Protein AF-0000000077417236 (afdb_homodimer)

Radius of gyration: 34.12 Å; Cα contacts (8 Å, |Δi|>4): 1874; chains: 2; bounding box: 125×100×83 Å

Nearest PDB structures (foldseek):
  4dzg-assembly1_A  TM=4.320E-01  e=8.406E-02  Aeromonas hydrophila subsp. hydrophila ATCC 7966
  3hei-assembly6_K  TM=3.613E-01  e=5.682E-01  Homo sapiens
  4dzg-assembly1_A  TM=4.320E-01  e=8.034E-02  Aeromonas hydrophila subsp. hydrophila ATCC 7966
  2wo1-assembly1_A  TM=3.932E-01  e=6.837E-01  Homo sapiens
  3hei-assembly6_K  TM=3.602E-01  e=4.407E-01  Homo sapiens

Secondary structure (DSSP, 8-state):
------------------------------HHHHHSS--------SEEEEEETTEEEEEEEE-HHHHHHTTPEEES--SSS-EEEE-EE-TT-EE--SEEEEE-TT--TT--EEEEEEE-SSTTEEEEEEEEEEEE-PPPEEE--TT-SS-EEE--S-EEEEES-SS-PPPB-SB-TTEEEEEE--TTTT---EEEEEEE---TTT-TTSPPPEEEEEEEEEEPP----S-----HHHHHHHHHHGGGPPPTTEEEEE-SSEEEEE-TT--SSSSS-PPPPSS-EEEEEE---TT--EEEEEEEEEE--B-TTS-S--GGGBSEEEE-TTEEESSS---TT----EE--SS---EEE--SS-EEEEEEE-SS----S-TTS--EEEEEEEEES---/------------------------------HHHHHSS--------SEEEEEETTEEEEEEEE-HHHHHHTTPEEEEE-SSS-EEEE-EE-TT-EE--SEEEEE-TT--TT--EEEEEEE-SSTTEEEEEEEEEEEE-PPPEEE--TT-SS-EEE--S-EEEEES-SS-PPPB-SB-TTEEEEEE--TTTT---EEEEEEE---TTT-TTSPPPEEEEEEEEEEPP----S-----HHHHHHHHHHGGGPPPTTEEEEE-SSEEEEE-TT--SSSSS-PPPPSS-EEEEEE---TT--EEEEEEEEEE--B-TTS-S--GGGBSEEEE-TTEEESS----TT----EE--SS---EEE--SS-EEEEEEE-SS----S-TTS--EEEEEEEEES---

pLDDT: mean 75.72, std 22.78, range [21.52, 98.44]

Structure (mmCIF, N/CA/C/O backbone):
data_AF-0000000077417236-model_v1
#
loop_
_entity.id
_entity.type
_entity.pdbx_description
1 polymer 'CUB domain-containing protein'
#
loop_
_atom_site.group_PDB
_atom_site.id
_atom_site.type_symbol
_atom_site.label_atom_id
_atom_site.label_alt_id
_atom_site.label_comp_id
_atom_site.label_asym_id
_atom_site.label_entity_id
_atom_site.label_seq_id
_atom_site.pdbx_PDB_ins_code
_atom_site.Cartn_x
_atom_site.Cartn_y
_atom_site.Cartn_z
_atom_site.occupancy
_atom_site.B_iso_or_equiv
_atom_site.auth_seq_id
_atom_site.auth_comp_id
_atom_site.auth_asym_id
_atom_site.auth_atom_id
_atom_site.pdbx_PDB_model_num
ATOM 1 N N . MET A 1 1 ? -83.312 -59.781 38.125 1 24.8 1 MET A N 1
ATOM 2 C CA . MET A 1 1 ? -82.25 -59.656 37.156 1 24.8 1 MET A CA 1
ATOM 3 C C . MET A 1 1 ? -81.688 -58.219 37.125 1 24.8 1 MET A C 1
ATOM 5 O O . MET A 1 1 ? -82.375 -57.312 36.688 1 24.8 1 MET A O 1
ATOM 9 N N . THR A 1 2 ? -80.875 -57.875 38.031 1 22.3 2 THR A N 1
ATOM 10 C CA . THR A 1 2 ? -80.438 -57 39.062 1 22.3 2 THR A CA 1
ATOM 11 C C . THR A 1 2 ? -79.562 -55.906 38.5 1 22.3 2 THR A C 1
ATOM 13 O O . THR A 1 2 ? -79.75 -54.719 38.75 1 22.3 2 THR A O 1
ATOM 16 N N . LYS A 1 3 ? -78.188 -56.031 38.656 1 21.92 3 LYS A N 1
ATOM 17 C CA . LYS A 1 3 ? -77.125 -55.375 39.375 1 21.92 3 LYS A CA 1
ATOM 18 C C . LYS A 1 3 ? -76.25 -54.531 38.438 1 21.92 3 LYS A C 1
ATOM 20 O O . LYS A 1 3 ? -75.125 -54.156 38.812 1 21.92 3 LYS A O 1
ATOM 25 N N . MET A 1 4 ? -76.438 -54.719 37.219 1 25.86 4 MET A N 1
ATOM 26 C CA . MET A 1 4 ? -75.312 -54.375 36.312 1 25.86 4 MET A CA 1
ATOM 27 C C . MET A 1 4 ? -74.875 -52.906 36.5 1 25.86 4 MET A C 1
ATOM 29 O O . MET A 1 4 ? -75.5 -52 35.969 1 25.86 4 MET A O 1
ATOM 33 N N . MET A 1 5 ? -74.562 -52.5 37.719 1 22.2 5 MET A N 1
ATOM 34 C CA . MET A 1 5 ? -74.312 -51.312 38.5 1 22.2 5 MET A CA 1
ATOM 35 C C . MET A 1 5 ? -73 -50.625 38 1 22.2 5 MET A C 1
ATOM 37 O O . MET A 1 5 ? -72.875 -49.406 38.156 1 22.2 5 MET A O 1
ATOM 41 N N . TYR A 1 6 ? -71.938 -51.438 37.844 1 23.34 6 TYR A N 1
ATOM 42 C CA . TYR A 1 6 ? -70.75 -50.906 38.438 1 23.34 6 TYR A CA 1
ATOM 43 C C . TYR A 1 6 ? -70.312 -49.594 37.75 1 23.34 6 TYR A C 1
ATOM 45 O O . TYR A 1 6 ? -70.75 -49.312 36.625 1 23.34 6 TYR A O 1
ATOM 53 N N . ARG A 1 7 ? -68.875 -49.062 38.062 1 21.52 7 ARG A N 1
ATOM 54 C CA . ARG A 1 7 ? -68 -48.094 38.625 1 21.52 7 ARG A CA 1
ATOM 55 C C . ARG A 1 7 ? -67.25 -47.281 37.562 1 21.52 7 ARG A C 1
ATOM 57 O O . ARG A 1 7 ? -66.562 -47.812 36.719 1 21.52 7 ARG A O 1
ATOM 64 N N . PHE A 1 8 ? -67.812 -46.312 37 1 26.97 8 PHE A N 1
ATOM 65 C CA . PHE A 1 8 ? -67.375 -45.125 36.25 1 26.97 8 PHE A CA 1
ATOM 66 C C . PHE A 1 8 ? -66.125 -44.562 36.875 1 26.97 8 PHE A C 1
ATOM 68 O O . PHE A 1 8 ? -66.188 -43.875 37.875 1 26.97 8 PHE A O 1
ATOM 75 N N . LEU A 1 9 ? -65.062 -45.438 37.125 1 23.89 9 LEU A N 1
ATOM 76 C CA . LEU A 1 9 ? -63.812 -45.062 37.812 1 23.89 9 LEU A CA 1
ATOM 77 C C . LEU A 1 9 ? -63.219 -43.812 37.25 1 23.89 9 LEU A C 1
ATOM 79 O O . LEU A 1 9 ? -62.812 -43.75 36.094 1 23.89 9 LEU A O 1
ATOM 83 N N . PHE A 1 10 ? -63.562 -42.656 37.844 1 24.14 10 PHE A N 1
ATOM 84 C CA . PHE A 1 10 ? -63.188 -41.25 37.812 1 24.14 10 PHE A CA 1
ATOM 85 C C . PHE A 1 10 ? -61.688 -41.125 38.156 1 24.14 10 PHE A C 1
ATOM 87 O O . PHE A 1 10 ? -61.281 -41.312 39.312 1 24.14 10 PHE A O 1
ATOM 94 N N . LEU A 1 11 ? -60.781 -41.719 37.375 1 24.62 11 LEU A N 1
ATOM 95 C CA . LEU A 1 11 ? -59.312 -41.688 37.594 1 24.62 11 LEU A CA 1
ATOM 96 C C . LEU A 1 11 ? -58.875 -40.25 37.875 1 24.62 11 LEU A C 1
ATOM 98 O O . LEU A 1 11 ? -58.938 -39.375 37.031 1 24.62 11 LEU A O 1
ATOM 102 N N . ILE A 1 12 ? -59 -39.781 39.156 1 22.78 12 ILE A N 1
ATOM 103 C CA . ILE A 1 12 ? -58.625 -38.625 39.969 1 22.78 12 ILE A CA 1
ATOM 104 C C . ILE A 1 12 ? -57.125 -38.344 39.812 1 22.78 12 ILE A C 1
ATOM 106 O O . ILE A 1 12 ? -56.312 -39.25 39.938 1 22.78 12 ILE A O 1
ATOM 110 N N . PHE A 1 13 ? -56.719 -37.062 39.406 1 26.45 13 PHE A N 1
ATOM 111 C CA . PHE A 1 13 ? -55.625 -36.156 39.094 1 26.45 13 PHE A CA 1
ATOM 112 C C . PHE A 1 13 ? -54.781 -35.906 40.344 1 26.45 13 PHE A C 1
ATOM 114 O O . PHE A 1 13 ? -54.969 -34.938 41.062 1 26.45 13 PHE A O 1
ATOM 121 N N . PHE A 1 14 ? -54.625 -36.844 41.188 1 22.05 14 PHE A N 1
ATOM 122 C CA . PHE A 1 14 ? -53.969 -36.594 42.469 1 22.05 14 PHE A CA 1
ATOM 123 C C . PHE A 1 14 ? -52.562 -36.062 42.25 1 22.05 14 PHE A C 1
ATOM 125 O O . PHE A 1 14 ? -51.688 -36.75 41.688 1 22.05 14 PHE A O 1
ATOM 132 N N . ALA A 1 15 ? -52.375 -34.75 42.281 1 26.09 15 ALA A N 1
ATOM 133 C CA . ALA A 1 15 ? -51.312 -33.781 42.375 1 26.09 15 ALA A CA 1
ATOM 134 C C . ALA A 1 15 ? -50.438 -34.031 43.594 1 26.09 15 ALA A C 1
ATOM 136 O O . ALA A 1 15 ? -50.75 -33.562 44.688 1 26.09 15 ALA A O 1
ATOM 137 N N . GLN A 1 16 ? -50.156 -35.156 43.969 1 22.7 16 GLN A N 1
ATOM 138 C CA . GLN A 1 16 ? -49.469 -35.406 45.219 1 22.7 16 GLN A CA 1
ATOM 139 C C . GLN A 1 16 ? -48.25 -34.5 45.375 1 22.7 16 GLN A C 1
ATOM 141 O O . GLN A 1 16 ? -47.594 -34.188 44.375 1 22.7 16 GLN A O 1
ATOM 146 N N . ARG A 1 17 ? -48 -34 46.75 1 24.33 17 ARG A N 1
ATOM 147 C CA . ARG A 1 17 ? -47.156 -33.125 47.562 1 24.33 17 ARG A CA 1
ATOM 148 C C . ARG A 1 17 ? -45.719 -33.594 47.562 1 24.33 17 ARG A C 1
ATOM 150 O O . ARG A 1 17 ? -45.062 -33.688 48.625 1 24.33 17 ARG A O 1
ATOM 157 N N . ALA A 1 18 ? -45.312 -34.406 46.719 1 24 18 ALA A N 1
ATOM 158 C CA . ALA A 1 18 ? -43.969 -34.906 47.062 1 24 18 ALA A CA 1
ATOM 159 C C . ALA A 1 18 ? -43.062 -33.75 47.531 1 24 18 ALA A C 1
ATOM 161 O O . ALA A 1 18 ? -43 -32.719 46.875 1 24 18 ALA A O 1
ATOM 162 N N . LEU A 1 19 ? -42.719 -33.75 48.844 1 23.09 19 LEU A N 1
ATOM 163 C CA . LEU A 1 19 ? -41.875 -33 49.781 1 23.09 19 LEU A CA 1
ATOM 164 C C . LEU A 1 19 ? -40.5 -32.75 49.188 1 23.09 19 LEU A C 1
ATOM 166 O O . LEU A 1 19 ? -39.688 -33.656 49.062 1 23.09 19 LEU A O 1
ATOM 170 N N . ALA A 1 20 ? -40.375 -31.953 48.219 1 24.84 20 ALA A N 1
ATOM 171 C CA . ALA A 1 20 ? -39.188 -31.422 47.562 1 24.84 20 ALA A CA 1
ATOM 172 C C . ALA A 1 20 ? -38.219 -30.797 48.531 1 24.84 20 ALA A C 1
ATOM 174 O O . ALA A 1 20 ? -38.562 -29.875 49.281 1 24.84 20 ALA A O 1
ATOM 175 N N . GLY A 1 21 ? -37.531 -31.688 49.25 1 25.44 21 GLY A N 1
ATOM 176 C CA . GLY A 1 21 ? -36.469 -31.25 50.156 1 25.44 21 GLY A CA 1
ATOM 177 C C . GLY A 1 21 ? -35.812 -29.938 49.75 1 25.44 21 GLY A C 1
ATOM 178 O O . GLY A 1 21 ? -35.875 -29.562 48.562 1 25.44 21 GLY A O 1
ATOM 179 N N . PHE A 1 22 ? -35.594 -29.031 50.75 1 25.89 22 PHE A N 1
ATOM 180 C CA . PHE A 1 22 ? -35.156 -27.641 50.75 1 25.89 22 PHE A CA 1
ATOM 181 C C . PHE A 1 22 ? -33.844 -27.5 50 1 25.89 22 PHE A C 1
ATOM 183 O O . PHE A 1 22 ? -32.75 -27.703 50.594 1 25.89 22 PHE A O 1
ATOM 190 N N . PHE A 1 23 ? -33.656 -28.25 48.969 1 25.2 23 PHE A N 1
ATOM 191 C CA . PHE A 1 23 ? -32.344 -28.141 48.344 1 25.2 23 PHE A CA 1
ATOM 192 C C . PHE A 1 23 ? -31.953 -26.672 48.188 1 25.2 23 PHE A C 1
ATOM 194 O O . PHE A 1 23 ? -32.75 -25.828 47.812 1 25.2 23 PHE A O 1
ATOM 201 N N . GLU A 1 24 ? -31.094 -26.234 49.125 1 25.42 24 GLU A N 1
ATOM 202 C CA . GLU A 1 24 ? -30.484 -24.922 49.094 1 25.42 24 GLU A CA 1
ATOM 203 C C . GLU A 1 24 ? -30.25 -24.438 47.656 1 25.42 24 GLU A C 1
ATOM 205 O O . GLU A 1 24 ? -29.688 -25.172 46.844 1 25.42 24 GLU A O 1
ATOM 210 N N . PHE A 1 25 ? -31.094 -23.5 47.094 1 26.56 25 PHE A N 1
ATOM 211 C CA . PHE A 1 25 ? -31.266 -22.734 45.875 1 26.56 25 PHE A CA 1
ATOM 212 C C . PHE A 1 25 ? -29.922 -22.172 45.406 1 26.56 25 PHE A C 1
ATOM 214 O O . PHE A 1 25 ? -29.641 -21 45.594 1 26.56 25 PHE A O 1
ATOM 221 N N . SER A 1 26 ? -28.875 -22.734 45.844 1 26.59 26 SER A N 1
ATOM 222 C CA . SER A 1 26 ? -27.688 -22.078 45.312 1 26.59 26 SER A CA 1
ATOM 223 C C . SER A 1 26 ? -27.844 -21.812 43.812 1 26.59 26 SER A C 1
ATOM 225 O O . SER A 1 26 ? -28.703 -22.391 43.156 1 26.59 26 SER A O 1
ATOM 227 N N . GLU A 1 27 ? -26.75 -20.953 43.25 1 29.31 27 GLU A N 1
ATOM 228 C CA . GLU A 1 27 ? -26.828 -20.312 41.938 1 29.31 27 GLU A CA 1
ATOM 229 C C . GLU A 1 27 ? -27.188 -21.312 40.844 1 29.31 27 GLU A C 1
ATOM 231 O O . GLU A 1 27 ? -26.375 -22.172 40.5 1 29.31 27 GLU A O 1
ATOM 236 N N . VAL A 1 28 ? -28.312 -21.922 40.906 1 30.77 28 VAL A N 1
ATOM 237 C CA . VAL A 1 28 ? -28.859 -22.734 39.812 1 30.77 28 VAL A CA 1
ATOM 238 C C . VAL A 1 28 ? -28.703 -22 38.469 1 30.77 28 VAL A C 1
ATOM 240 O O . VAL A 1 28 ? -29.297 -20.938 38.281 1 30.77 28 VAL A O 1
ATOM 243 N N . ASP A 1 29 ? -27.578 -22.25 38 1 30.2 29 ASP A N 1
ATOM 244 C CA . ASP A 1 29 ? -27.281 -21.641 36.719 1 30.2 29 ASP A CA 1
ATOM 245 C C . ASP A 1 29 ? -28.422 -21.859 35.719 1 30.2 29 ASP A C 1
ATOM 247 O O . ASP A 1 29 ? -28.922 -22.969 35.562 1 30.2 29 ASP A O 1
ATOM 251 N N . ASP A 1 30 ? -29.344 -20.922 35.656 1 31.05 30 ASP A N 1
ATOM 252 C CA . ASP A 1 30 ? -30.516 -20.891 34.781 1 31.05 30 ASP A CA 1
ATOM 253 C C . ASP A 1 30 ? -30.281 -21.734 33.531 1 31.05 30 ASP A C 1
ATOM 255 O O . ASP A 1 30 ? -29.344 -21.469 32.781 1 31.05 30 ASP A O 1
ATOM 259 N N . PRO A 1 31 ? -30.859 -22.953 33.562 1 32.53 31 PRO A N 1
ATOM 260 C CA . PRO A 1 31 ? -30.688 -23.781 32.375 1 32.53 31 PRO A CA 1
ATOM 261 C C . PRO A 1 31 ? -31 -23.031 31.078 1 32.53 31 PRO A C 1
ATOM 263 O O . PRO A 1 31 ? -30.672 -23.5 29.984 1 32.53 31 PRO A O 1
ATOM 266 N N . LEU A 1 32 ? -32.094 -22.172 31.156 1 32.53 32 LEU A N 1
ATOM 267 C CA . LEU A 1 32 ? -32.312 -21.312 30 1 32.53 32 LEU A CA 1
ATOM 268 C C . LEU A 1 32 ? -31.094 -20.438 29.719 1 32.53 32 LEU A C 1
ATOM 270 O O . LEU A 1 32 ? -31.062 -19.703 28.734 1 32.53 32 LEU A O 1
ATOM 274 N N . GLN A 1 33 ? -30.297 -20.219 30.688 1 31.03 33 GLN A N 1
ATOM 275 C CA . GLN A 1 33 ? -29.031 -19.531 30.469 1 31.03 33 GLN A CA 1
ATOM 276 C C . GLN A 1 33 ? -28.141 -20.281 29.469 1 31.03 33 GLN A C 1
ATOM 278 O O . GLN A 1 33 ? -27.312 -19.688 28.797 1 31.03 33 GLN A O 1
ATOM 283 N N . SER A 1 34 ? -28.062 -21.531 29.594 1 33.41 34 SER A N 1
ATOM 284 C CA . SER A 1 34 ? -27.375 -22.297 28.547 1 33.41 34 SER A CA 1
ATOM 285 C C . SER A 1 34 ? -28.078 -22.141 27.203 1 33.41 34 SER A C 1
ATOM 287 O O . SER A 1 34 ? -27.469 -22.344 26.156 1 33.41 34 SER A O 1
ATOM 289 N N . LEU A 1 35 ? -29.375 -22.219 27.109 1 31.17 35 LEU A N 1
ATOM 290 C CA . LEU A 1 35 ? -30.062 -21.875 25.875 1 31.17 35 LEU A CA 1
ATOM 291 C C . LEU A 1 35 ? -29.781 -20.438 25.469 1 31.17 35 LEU A C 1
ATOM 293 O O . LEU A 1 35 ? -29.797 -20.094 24.281 1 31.17 35 LEU A O 1
ATOM 297 N N . TRP A 1 36 ? -29.859 -19.469 26.438 1 29.05 36 TRP A N 1
ATOM 298 C CA . TRP A 1 36 ? -29.406 -18.109 26.188 1 29.05 36 TRP A CA 1
ATOM 299 C C . TRP A 1 36 ? -27.891 -18.031 26.172 1 29.05 36 TRP A C 1
ATOM 301 O O . TRP A 1 36 ? -27.297 -16.984 26.5 1 29.05 36 TRP A O 1
ATOM 311 N N . GLN A 1 37 ? -27.188 -19.062 26.609 1 30.53 37 GLN A N 1
ATOM 312 C CA . GLN A 1 37 ? -25.797 -18.844 26.188 1 30.53 37 GLN A CA 1
ATOM 313 C C . GLN A 1 37 ? -25.75 -18.047 24.891 1 30.53 37 GLN A C 1
AT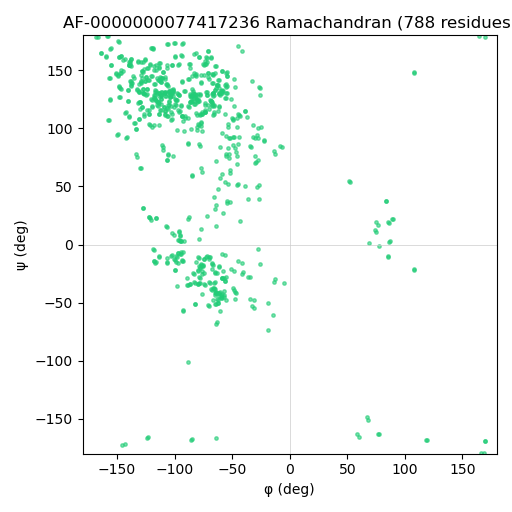OM 315 O O . GLN A 1 37 ? -26.328 -18.469 23.875 1 30.53 37 GLN A O 1
ATOM 320 N N . ASN A 1 38 ? -25.672 -16.812 25.125 1 28.75 38 ASN A N 1
ATOM 321 C CA . ASN A 1 38 ? -25.516 -15.797 24.094 1 28.75 38 ASN A CA 1
ATOM 322 C C . ASN A 1 38 ? -24.781 -16.344 22.875 1 28.75 38 ASN A C 1
ATOM 324 O O . ASN A 1 38 ? -23.547 -16.516 22.906 1 28.75 38 ASN A O 1
ATOM 328 N N . GLU A 1 39 ? -25.234 -17.438 22.438 1 28.44 39 GLU A N 1
ATOM 329 C CA . GLU A 1 39 ? -24.828 -17.688 21.047 1 28.44 39 GLU A CA 1
ATOM 330 C C . GLU A 1 39 ? -24.594 -16.375 20.297 1 28.44 39 GLU A C 1
ATOM 332 O O . GLU A 1 39 ? -25.547 -15.617 20.078 1 28.44 39 GLU A O 1
ATOM 337 N N . LYS A 1 40 ? -23.562 -15.734 20.594 1 31.36 40 LYS A N 1
ATOM 338 C CA . LYS A 1 40 ? -23.141 -14.766 19.594 1 31.36 40 LYS A CA 1
ATOM 339 C C . LYS A 1 40 ? -23.875 -14.984 18.266 1 31.36 40 LYS A C 1
ATOM 341 O O . LYS A 1 40 ? -23.781 -16.062 17.672 1 31.36 40 LYS A O 1
ATOM 346 N N . LEU A 1 41 ? -25.109 -14.562 18.141 1 31.53 41 LEU A N 1
ATOM 347 C CA . LEU A 1 41 ? -25.672 -14.398 16.797 1 31.53 41 LEU A CA 1
ATOM 348 C C . LEU A 1 41 ? -24.609 -14.617 15.727 1 31.53 41 LEU A C 1
ATOM 350 O O . LEU A 1 41 ? -23.625 -13.867 15.664 1 31.53 41 LEU A O 1
ATOM 354 N N . GLU A 1 42 ? -24.422 -15.789 15.414 1 34.84 42 GLU A N 1
ATOM 355 C CA . GLU A 1 42 ? -23.516 -16.219 14.359 1 34.84 42 GLU A CA 1
ATOM 356 C C . GLU A 1 42 ? -23.359 -15.141 13.289 1 34.84 42 GLU A C 1
ATOM 358 O O . GLU A 1 42 ? -24.344 -14.719 12.68 1 34.84 42 GLU A O 1
ATOM 363 N N . LYS A 1 43 ? -22.469 -14.352 13.398 1 42.66 43 LYS A N 1
ATOM 364 C CA . LYS A 1 43 ? -22 -13.438 12.359 1 42.66 43 LYS A CA 1
ATOM 365 C C . LYS A 1 43 ? -22.375 -13.945 10.969 1 42.66 43 LYS A C 1
ATOM 367 O O . LYS A 1 43 ? -22.016 -15.07 10.609 1 42.66 43 LYS A O 1
ATOM 372 N N . LYS A 1 44 ? -23.5 -13.57 10.508 1 44.97 44 LYS A N 1
ATOM 373 C CA . LYS A 1 44 ? -23.797 -13.898 9.117 1 44.97 44 LYS A CA 1
ATOM 374 C C . LYS A 1 44 ? -22.516 -13.875 8.266 1 44.97 44 LYS A C 1
ATOM 376 O O . LYS A 1 44 ? -21.953 -12.805 8.031 1 44.97 44 LYS A O 1
ATOM 381 N N . LEU A 1 45 ? -21.828 -15.078 8.352 1 54.59 45 LEU A N 1
ATOM 382 C CA . LEU A 1 45 ? -20.641 -15.281 7.523 1 54.59 45 LEU A CA 1
ATOM 383 C C . LEU A 1 45 ? -21.031 -15.516 6.07 1 54.59 45 LEU A C 1
ATOM 385 O O . LEU A 1 45 ? -21.938 -16.297 5.785 1 54.59 45 LEU A O 1
ATOM 389 N N . THR A 1 46 ? -20.656 -14.586 5.23 1 71.06 46 THR A N 1
ATOM 390 C CA . THR A 1 46 ? -20.891 -14.828 3.809 1 71.06 46 THR A CA 1
ATOM 391 C C . THR A 1 46 ? -20.016 -15.969 3.299 1 71.06 46 THR A C 1
ATOM 393 O O . THR A 1 46 ? -20.344 -16.594 2.285 1 71.06 46 THR A O 1
ATOM 396 N N . GLU A 1 47 ? -19 -16.281 4.07 1 77.5 47 GLU A N 1
ATOM 397 C CA . GLU A 1 47 ? -18.141 -17.406 3.746 1 77.5 47 GLU A CA 1
ATOM 398 C C . GLU A 1 47 ? -18.203 -18.484 4.832 1 77.5 47 GLU A C 1
ATOM 400 O O . GLU A 1 47 ? -18.344 -18.156 6.016 1 77.5 47 GLU A O 1
ATOM 405 N N . CYS A 1 48 ? -18.25 -19.703 4.434 1 79.19 48 CYS A N 1
ATOM 406 C CA . CYS A 1 48 ? -18.312 -20.828 5.371 1 79.19 48 CYS A CA 1
ATOM 407 C C . CYS A 1 48 ? -17.188 -21.828 5.094 1 79.19 48 CYS A C 1
ATOM 409 O O . CYS A 1 48 ? -16.547 -21.766 4.051 1 79.19 48 CYS A O 1
ATOM 411 N N . ARG A 1 49 ? -16.953 -22.578 6.156 1 78.62 49 ARG A N 1
ATOM 412 C CA . ARG A 1 49 ? -15.961 -23.641 6.066 1 78.62 49 ARG A CA 1
ATOM 413 C C . ARG A 1 49 ? -16.562 -24.984 6.445 1 78.62 49 ARG A C 1
ATOM 415 O O . ARG A 1 49 ? -17.328 -25.094 7.406 1 78.62 49 ARG A O 1
ATOM 422 N N . VAL A 1 50 ? -16.328 -25.922 5.574 1 74.31 50 VAL A N 1
ATOM 423 C CA . VAL A 1 50 ? -16.859 -27.266 5.832 1 74.31 50 VAL A CA 1
ATOM 424 C C . VAL A 1 50 ? -15.727 -28.297 5.734 1 74.31 50 VAL A C 1
ATOM 426 O O . VAL A 1 50 ? -14.828 -28.156 4.906 1 74.31 50 VAL A O 1
ATOM 429 N N . LEU A 1 51 ? -15.711 -29.125 6.668 1 75 51 LEU A N 1
ATOM 430 C CA . LEU A 1 51 ? -14.797 -30.266 6.578 1 75 51 LEU A CA 1
ATOM 431 C C . LEU A 1 51 ? -15.383 -31.359 5.699 1 75 51 LEU A C 1
ATOM 433 O O . LEU A 1 51 ? -16.469 -31.875 5.98 1 75 51 LEU A O 1
ATOM 437 N N . THR A 1 52 ? -14.758 -31.547 4.566 1 69.5 52 THR A N 1
ATOM 438 C CA . THR A 1 52 ? -15.172 -32.625 3.676 1 69.5 52 THR A CA 1
ATOM 439 C C . THR A 1 52 ? -14.18 -33.781 3.723 1 69.5 52 THR A C 1
ATOM 441 O O . THR A 1 52 ? -13.18 -33.719 4.441 1 69.5 52 THR A O 1
ATOM 444 N N . LYS A 1 53 ? -14.531 -34.906 3.068 1 67.06 53 LYS A N 1
ATOM 445 C CA . LYS A 1 53 ? -13.648 -36.062 2.984 1 67.06 53 LYS A CA 1
ATOM 446 C C . LYS A 1 53 ? -12.305 -35.688 2.379 1 67.06 53 LYS A C 1
ATOM 448 O O . LYS A 1 53 ? -11.273 -36.281 2.729 1 67.06 53 LYS A O 1
ATOM 453 N N . SER A 1 54 ? -12.336 -34.688 1.466 1 66.19 54 SER A N 1
ATOM 454 C CA . SER A 1 54 ? -11.125 -34.281 0.754 1 66.19 54 SER A CA 1
ATOM 455 C C . SER A 1 54 ? -10.438 -33.094 1.443 1 66.19 54 SER A C 1
ATOM 457 O O . SER A 1 54 ? -9.523 -32.5 0.884 1 66.19 54 SER A O 1
ATOM 459 N N . GLY A 1 55 ? -10.969 -32.781 2.643 1 70.31 55 GLY A N 1
ATOM 460 C CA . GLY A 1 55 ? -10.344 -31.703 3.389 1 70.31 55 GLY A CA 1
ATOM 461 C C . GLY A 1 55 ? -11.281 -30.531 3.637 1 70.31 55 GLY A C 1
ATOM 462 O O . GLY A 1 55 ? -12.492 -30.656 3.477 1 70.31 55 GLY A O 1
ATOM 463 N N . VAL A 1 56 ? -10.703 -29.516 4.066 1 76.94 56 VAL A N 1
ATOM 464 C CA . VAL A 1 56 ? -11.492 -28.344 4.395 1 76.94 56 VAL A CA 1
ATOM 465 C C . VAL A 1 56 ? -11.82 -27.562 3.115 1 76.94 56 VAL A C 1
ATOM 467 O O . VAL A 1 56 ? -10.945 -27.312 2.289 1 76.94 56 VAL A O 1
ATOM 470 N N . LYS A 1 57 ? -13.094 -27.406 2.934 1 82.88 57 LYS A N 1
ATOM 471 C CA . LYS A 1 57 ? -13.531 -26.578 1.806 1 82.88 57 LYS A CA 1
ATOM 472 C C . LYS A 1 57 ? -14.281 -25.344 2.281 1 82.88 57 LYS A C 1
ATOM 474 O O . LYS A 1 57 ? -14.898 -25.359 3.35 1 82.88 57 LYS A O 1
ATOM 479 N N . TYR A 1 58 ? -14.117 -24.406 1.452 1 84 58 TYR A N 1
ATOM 480 C CA . TYR A 1 58 ? -14.805 -23.156 1.736 1 84 58 TYR A CA 1
ATOM 481 C C . TYR A 1 58 ? -15.961 -22.938 0.773 1 84 58 TYR A C 1
ATOM 483 O O . TYR A 1 58 ? -15.93 -23.406 -0.366 1 84 58 TYR A O 1
ATOM 491 N N . GLY A 1 59 ? -17 -22.359 1.303 1 85 59 GLY A N 1
ATOM 492 C CA . GLY A 1 59 ? -18.188 -22.062 0.497 1 85 59 GLY A CA 1
ATOM 493 C C . GLY A 1 59 ? -18.875 -20.781 0.906 1 85 59 GLY A C 1
ATOM 494 O O . GLY A 1 59 ? -18.266 -19.906 1.541 1 85 59 GLY A O 1
ATOM 495 N N . SER A 1 60 ? -20.016 -20.609 0.297 1 82.25 60 SER A N 1
ATOM 496 C CA . SER A 1 60 ? -20.812 -19.438 0.607 1 82.25 60 SER A CA 1
ATOM 497 C C . SER A 1 60 ? -22.125 -19.828 1.306 1 82.25 60 SER A C 1
ATOM 499 O O . SER A 1 60 ? -22.703 -20.859 0.992 1 82.25 60 SER A O 1
ATOM 501 N N . CYS A 1 61 ? -22.438 -18.984 2.244 1 81.31 61 CYS A N 1
ATOM 502 C CA . CYS A 1 61 ? -23.734 -19.219 2.891 1 81.31 61 CYS A CA 1
ATOM 503 C C . CYS A 1 61 ? -24.875 -18.719 2.018 1 81.31 61 CYS A C 1
ATOM 505 O O . CYS A 1 61 ? -25.031 -17.516 1.817 1 81.31 61 CYS A O 1
ATOM 507 N N . VAL A 1 62 ? -25.641 -19.625 1.531 1 82.12 62 VAL A N 1
ATOM 508 C CA . VAL A 1 62 ? -26.766 -19.297 0.664 1 82.12 62 VAL A CA 1
ATOM 509 C C . VAL A 1 62 ? -27.953 -20.172 1.01 1 82.12 62 VAL A C 1
ATOM 511 O O . VAL A 1 62 ? -27.797 -21.219 1.654 1 82.12 62 VAL A O 1
ATOM 514 N N . PRO A 1 63 ? -29.125 -19.656 0.7 1 82.75 63 PRO A N 1
ATOM 515 C CA . PRO A 1 63 ? -30.266 -20.547 0.884 1 82.75 63 PRO A CA 1
ATOM 516 C C . PRO A 1 63 ? -30.109 -21.875 0.141 1 82.75 63 PRO A C 1
ATOM 518 O O . PRO A 1 63 ? -29.531 -21.906 -0.944 1 82.75 63 PRO A O 1
ATOM 521 N N . TYR A 1 64 ? -30.688 -22.906 0.722 1 86.38 64 TYR A N 1
ATOM 522 C CA . TYR A 1 64 ? -30.531 -24.266 0.197 1 86.38 64 TYR A CA 1
ATOM 523 C C . TYR A 1 64 ? -30.984 -24.344 -1.258 1 86.38 64 TYR A C 1
ATOM 525 O O . TYR A 1 64 ? -30.281 -24.891 -2.104 1 86.38 64 TYR A O 1
ATOM 533 N N . GLY A 1 65 ? -32.094 -23.766 -1.574 1 84.94 65 GLY A N 1
ATOM 534 C CA . GLY A 1 65 ? -32.594 -23.766 -2.938 1 84.94 65 GLY A CA 1
ATOM 535 C C . GLY A 1 65 ? -31.672 -23.094 -3.926 1 84.94 65 GLY A C 1
ATOM 536 O O . GLY A 1 65 ? -31.438 -23.609 -5.023 1 84.94 65 GLY A O 1
ATOM 537 N N . THR A 1 66 ? -31.141 -22.047 -3.498 1 84.62 66 THR A N 1
ATOM 538 C CA . THR A 1 66 ? -30.219 -21.312 -4.344 1 84.62 66 THR A CA 1
ATOM 539 C C . THR A 1 66 ? -28.953 -22.125 -4.598 1 84.62 66 THR A C 1
ATOM 541 O O . THR A 1 66 ? -28.422 -22.125 -5.711 1 84.62 66 THR A O 1
ATOM 544 N N . CYS A 1 67 ? -28.547 -22.812 -3.623 1 86.25 67 CYS A N 1
ATOM 545 C CA . CYS A 1 67 ? -27.344 -23.641 -3.742 1 86.25 67 CYS A CA 1
ATOM 546 C C . CYS A 1 67 ? -27.547 -24.75 -4.762 1 86.25 67 CYS A C 1
ATOM 548 O O . CYS A 1 67 ? -26.734 -24.922 -5.664 1 86.25 67 CYS A O 1
ATOM 550 N N . MET A 1 68 ? -28.672 -25.344 -4.746 1 86.81 68 MET A N 1
ATOM 551 C CA . MET A 1 68 ? -28.938 -26.484 -5.625 1 86.81 68 MET A CA 1
ATOM 552 C C . MET A 1 68 ? -29.141 -26.016 -7.062 1 86.81 68 MET A C 1
ATOM 554 O O . MET A 1 68 ? -28.656 -26.656 -8 1 86.81 68 MET A O 1
ATOM 558 N N . LEU A 1 69 ? -29.719 -24.875 -7.164 1 83.88 69 LEU A N 1
ATOM 559 C CA . LEU A 1 69 ? -30.031 -24.359 -8.492 1 83.88 69 LEU A CA 1
ATOM 560 C C . LEU A 1 69 ? -28.781 -23.828 -9.18 1 83.88 69 LEU A C 1
ATOM 562 O O . LEU A 1 69 ? -28.688 -23.844 -10.406 1 83.88 69 LEU A O 1
ATOM 566 N N . SER A 1 70 ? -27.875 -23.516 -8.375 1 79.44 70 SER A N 1
ATOM 567 C CA . SER A 1 70 ? -26.672 -22.906 -8.938 1 79.44 70 SER A CA 1
ATOM 568 C C . SER A 1 70 ? -25.578 -23.938 -9.141 1 79.44 70 SER A C 1
ATOM 570 O O . SER A 1 70 ? -24.438 -23.594 -9.492 1 79.44 70 SER A O 1
ATOM 572 N N . GLY A 1 71 ? -25.875 -25.125 -8.883 1 78.06 71 GLY A N 1
ATOM 573 C CA . GLY A 1 71 ? -24.938 -26.203 -9.141 1 78.06 71 GLY A CA 1
ATOM 574 C C . GLY A 1 71 ? -23.953 -26.422 -8.008 1 78.06 71 GLY A C 1
ATOM 575 O O . GLY A 1 71 ? -22.906 -27.047 -8.195 1 78.06 71 GLY A O 1
ATOM 576 N N . GLY A 1 72 ? -24.328 -25.922 -6.848 1 86.12 72 GLY A N 1
ATOM 577 C CA . GLY A 1 72 ? -23.469 -26.109 -5.695 1 86.12 72 GLY A CA 1
ATOM 578 C C . GLY A 1 72 ? -23.828 -27.312 -4.855 1 86.12 72 GLY A C 1
ATOM 579 O O . GLY A 1 72 ? -24.844 -27.969 -5.109 1 86.12 72 GLY A O 1
ATOM 580 N N . ALA A 1 73 ? -22.891 -27.672 -4.07 1 85.25 73 ALA A N 1
ATOM 581 C CA . ALA A 1 73 ? -23.141 -28.75 -3.115 1 85.25 73 ALA A CA 1
ATOM 582 C C . ALA A 1 73 ? -23.453 -28.188 -1.732 1 85.25 73 ALA A C 1
ATOM 584 O O . ALA A 1 73 ? -22.656 -27.453 -1.154 1 85.25 73 ALA A O 1
ATOM 585 N N . ALA A 1 74 ? -24.609 -28.516 -1.237 1 84.31 74 ALA A N 1
ATOM 586 C CA . ALA A 1 74 ? -25.047 -28.016 0.069 1 84.31 74 ALA A CA 1
ATOM 587 C C . ALA A 1 74 ? -24.422 -28.844 1.195 1 84.31 74 ALA A C 1
ATOM 589 O O . ALA A 1 74 ? -24.484 -30.078 1.172 1 84.31 74 ALA A O 1
ATOM 590 N N . ASN A 1 75 ? -23.781 -28.094 2.012 1 82.88 75 ASN A N 1
ATOM 591 C CA . ASN A 1 75 ? -23.156 -28.781 3.135 1 82.88 75 ASN A CA 1
ATOM 592 C C . ASN A 1 75 ? -23.562 -28.156 4.469 1 82.88 75 ASN A C 1
ATOM 594 O O . ASN A 1 75 ? -23.156 -27.031 4.781 1 82.88 75 ASN A O 1
ATOM 598 N N . GLY A 1 76 ? -24.25 -28.812 5.199 1 80.12 76 GLY A N 1
ATOM 599 C CA . GLY A 1 76 ? -24.594 -28.391 6.547 1 80.12 76 GLY A CA 1
ATOM 600 C C . GLY A 1 76 ? -25.312 -27.047 6.594 1 80.12 76 GLY A C 1
ATOM 601 O O . GLY A 1 76 ? -25.953 -26.656 5.625 1 80.12 76 GLY A O 1
ATOM 602 N N . PHE A 1 77 ? -25.344 -26.391 7.898 1 77.75 77 PHE A N 1
ATOM 603 C CA . PHE A 1 77 ? -26.031 -25.125 8.125 1 77.75 77 PHE A CA 1
ATOM 604 C C . PHE A 1 77 ? -25.016 -23.984 8.242 1 77.75 77 PHE A C 1
ATOM 606 O O . PHE A 1 77 ? -23.906 -24.172 8.742 1 77.75 77 PHE A O 1
ATOM 613 N N . CYS A 1 78 ? -25.375 -22.984 7.508 1 76.62 78 CYS A N 1
ATOM 614 C CA . CYS A 1 78 ? -24.609 -21.75 7.586 1 76.62 78 CYS A CA 1
ATOM 615 C C . CYS A 1 78 ? -25.5 -20.594 8.047 1 76.62 78 CYS A C 1
ATOM 617 O O . CYS A 1 78 ? -26.281 -20.062 7.27 1 76.62 78 CYS A O 1
ATOM 619 N N . GLY A 1 79 ? -25.484 -20.156 9.281 1 66.94 79 GLY A N 1
ATOM 620 C CA . GLY A 1 79 ? -26.391 -19.156 9.812 1 66.94 79 GLY A CA 1
ATOM 621 C C . GLY A 1 79 ? -27.828 -19.641 9.914 1 66.94 79 GLY A C 1
ATOM 622 O O . GLY A 1 79 ? -28.062 -20.812 10.227 1 66.94 79 GLY A O 1
ATOM 623 N N . ILE A 1 80 ? -28.75 -18.531 9.781 1 67.38 80 ILE A N 1
ATOM 624 C CA . ILE A 1 80 ? -30.172 -18.844 9.898 1 67.38 80 ILE A CA 1
ATOM 625 C C . ILE A 1 80 ? -30.734 -19.219 8.531 1 67.38 80 ILE A C 1
ATOM 627 O O . ILE A 1 80 ? -30.766 -18.391 7.621 1 67.38 80 ILE A O 1
ATOM 631 N N . LEU A 1 81 ? -31.062 -20.406 8.273 1 77.44 81 LEU A N 1
ATOM 632 C CA . LEU A 1 81 ? -31.781 -20.938 7.113 1 77.44 81 LEU A CA 1
ATOM 633 C C . LEU A 1 81 ? -30.875 -20.984 5.887 1 77.44 81 LEU A C 1
ATOM 635 O O . LEU A 1 81 ? -31.359 -20.859 4.754 1 77.44 81 LEU A O 1
ATOM 639 N N . GLN A 1 82 ? -29.625 -20.938 6.137 1 85.44 82 GLN A N 1
ATOM 640 C CA . GLN A 1 82 ? -28.703 -21.016 5.016 1 85.44 82 GLN A CA 1
ATOM 641 C C . GLN A 1 82 ? -27.812 -22.25 5.125 1 85.44 82 GLN A C 1
ATOM 643 O O . GLN A 1 82 ? -27.703 -22.859 6.195 1 85.44 82 GLN A O 1
ATOM 648 N N . THR A 1 83 ? -27.375 -22.688 3.949 1 84.88 83 THR A N 1
ATOM 649 C CA . THR A 1 83 ? -26.453 -23.797 3.871 1 84.88 83 THR A CA 1
ATOM 650 C C . THR A 1 83 ? -25.094 -23.344 3.34 1 84.88 83 THR A C 1
ATOM 652 O O . THR A 1 83 ? -25 -22.328 2.656 1 84.88 83 THR A O 1
ATOM 655 N N . CYS A 1 84 ? -24.094 -24.062 3.754 1 85.12 84 CYS A N 1
ATOM 656 C CA . CYS A 1 84 ? -22.781 -23.828 3.16 1 85.12 84 CYS A CA 1
ATOM 657 C C . CYS A 1 84 ? -22.688 -24.453 1.77 1 85.12 84 CYS A C 1
ATOM 659 O O . CYS A 1 84 ? -22.578 -25.672 1.635 1 85.12 84 CYS A O 1
ATOM 661 N N . CYS A 1 85 ? -22.75 -23.641 0.836 1 84.62 85 CYS A N 1
ATOM 662 C CA . CYS A 1 85 ? -22.781 -24.094 -0.551 1 84.62 85 CYS A CA 1
ATOM 663 C C . CYS A 1 85 ? -21.375 -24.094 -1.145 1 84.62 85 CYS A C 1
ATOM 665 O O . CYS A 1 85 ? -20.719 -23.047 -1.185 1 84.62 85 CYS A O 1
ATOM 667 N N . ILE A 1 86 ? -20.938 -25.281 -1.567 1 85.69 86 ILE A N 1
ATOM 668 C CA . ILE A 1 86 ? -19.609 -25.422 -2.164 1 85.69 86 ILE A CA 1
ATOM 669 C C . ILE A 1 86 ? -19.734 -25.562 -3.68 1 85.69 86 ILE A C 1
ATOM 671 O O . ILE A 1 86 ? -20.484 -26.422 -4.168 1 85.69 86 ILE A O 1
ATOM 675 N N . TYR A 1 87 ? -19.016 -24.719 -4.371 1 86.31 87 TYR A N 1
ATOM 676 C CA . TYR A 1 87 ? -19.031 -24.75 -5.832 1 86.31 87 TYR A CA 1
ATOM 677 C C . TYR A 1 87 ? -17.719 -25.281 -6.383 1 86.31 87 TYR A C 1
ATOM 679 O O . TYR A 1 87 ? -16.656 -24.703 -6.156 1 86.31 87 TYR A O 1
ATOM 687 N N . GLU A 1 88 ? -17.844 -26.406 -7.016 1 86.38 88 GLU A N 1
ATOM 688 C CA . GLU A 1 88 ? -16.688 -27.016 -7.672 1 86.38 88 GLU A CA 1
ATOM 689 C C . GLU A 1 88 ? -16.859 -27.031 -9.188 1 86.38 88 GLU A C 1
ATOM 691 O O . GLU A 1 88 ? -17.844 -27.594 -9.695 1 86.38 88 GLU A O 1
ATOM 696 N N . ASN A 1 89 ? -15.898 -26.406 -9.82 1 87.5 89 ASN A N 1
ATOM 697 C CA . ASN A 1 89 ? -16.016 -26.281 -11.266 1 87.5 89 ASN A CA 1
ATOM 698 C C . ASN A 1 89 ? -14.828 -26.922 -11.992 1 87.5 89 ASN A C 1
ATOM 700 O O . ASN A 1 89 ? -13.758 -27.094 -11.398 1 87.5 89 ASN A O 1
ATOM 704 N N . THR A 1 90 ? -15.164 -27.25 -13.172 1 88.81 90 THR A N 1
ATOM 705 C CA . THR A 1 90 ? -14.156 -27.875 -14.031 1 88.81 90 THR A CA 1
ATOM 706 C C . THR A 1 90 ? -13.992 -27.078 -15.328 1 88.81 90 THR A C 1
ATOM 708 O O . THR A 1 90 ? -14.508 -25.969 -15.453 1 88.81 90 THR A O 1
ATOM 711 N N . CYS A 1 91 ? -13.344 -27.688 -16.266 1 90.56 91 CYS A N 1
ATOM 712 C CA . CYS A 1 91 ? -12.992 -27.016 -17.516 1 90.56 91 CYS A CA 1
ATOM 713 C C . CYS A 1 91 ? -14.242 -26.594 -18.266 1 90.56 91 CYS A C 1
ATOM 715 O O . CYS A 1 91 ? -15.227 -27.328 -18.312 1 90.56 91 CYS A O 1
ATOM 717 N N . GLY A 1 92 ? -14.18 -25.359 -18.797 1 89.88 92 GLY A N 1
ATOM 718 C CA . GLY A 1 92 ? -15.219 -24.859 -19.688 1 89.88 92 GLY A CA 1
ATOM 719 C C . GLY A 1 92 ? -16.375 -24.219 -18.953 1 89.88 92 GLY A C 1
ATOM 720 O O . GLY A 1 92 ? -17.328 -23.734 -19.578 1 89.88 92 GLY A O 1
ATOM 721 N N . LYS A 1 93 ? -16.266 -24.141 -17.688 1 89.75 93 LYS A N 1
ATOM 722 C CA . LYS A 1 93 ? -17.375 -23.609 -16.906 1 89.75 93 LYS A CA 1
ATOM 723 C C . LYS A 1 93 ? -17.141 -22.141 -16.531 1 89.75 93 LYS A C 1
ATOM 725 O O . LYS A 1 93 ? -16.047 -21.609 -16.75 1 89.75 93 LYS A O 1
ATOM 730 N N . GLU A 1 94 ? -18.219 -21.531 -16.172 1 90.69 94 GLU A N 1
ATOM 731 C CA . GLU A 1 94 ? -18.188 -20.172 -15.641 1 90.69 94 GLU A CA 1
ATOM 732 C C . GLU A 1 94 ? -18.969 -20.078 -14.328 1 90.69 94 GLU A C 1
ATOM 734 O O . GLU A 1 94 ? -19.938 -20.812 -14.117 1 90.69 94 GLU A O 1
ATOM 739 N N . SER A 1 95 ? -18.453 -19.234 -13.492 1 89.25 95 SER A N 1
ATOM 740 C CA . SER A 1 95 ? -19.141 -19.062 -12.219 1 89.25 95 SER A CA 1
ATOM 741 C C . SER A 1 95 ? -19.016 -17.625 -11.719 1 89.25 95 SER A C 1
ATOM 743 O O . SER A 1 95 ? -18.031 -16.938 -12.008 1 89.25 95 SER A O 1
ATOM 745 N N . ASP A 1 96 ? -20.047 -17.141 -10.961 1 87.75 96 ASP A N 1
ATOM 746 C CA . ASP A 1 96 ? -20.016 -15.812 -10.352 1 87.75 96 ASP A CA 1
ATOM 747 C C . ASP A 1 96 ? -20.172 -15.906 -8.836 1 87.75 96 ASP A C 1
ATOM 749 O O . ASP A 1 96 ? -20.562 -14.93 -8.188 1 87.75 96 ASP A O 1
ATOM 753 N N . THR A 1 97 ? -19.844 -17.031 -8.328 1 87.31 97 THR A N 1
ATOM 754 C CA . THR A 1 97 ? -19.984 -17.234 -6.887 1 87.31 97 THR A CA 1
ATOM 755 C C . THR A 1 97 ? -18.906 -16.484 -6.125 1 87.31 97 THR A C 1
ATOM 757 O O . THR A 1 97 ? -17.812 -16.266 -6.652 1 87.31 97 THR A O 1
ATOM 760 N N . LYS A 1 98 ? -19.203 -16.172 -4.895 1 88.44 98 LYS A N 1
ATOM 761 C CA . LYS A 1 98 ? -18.25 -15.477 -4.055 1 88.44 98 LYS A CA 1
ATOM 762 C C . LYS A 1 98 ? -17.016 -16.328 -3.799 1 88.44 98 LYS A C 1
ATOM 764 O O . LYS A 1 98 ? -15.883 -15.844 -3.889 1 88.44 98 LYS A O 1
ATOM 769 N N . VAL A 1 99 ? -17.297 -17.531 -3.373 1 91.69 99 VAL A N 1
ATOM 770 C CA . VAL A 1 99 ? -16.234 -18.5 -3.146 1 91.69 99 VAL A CA 1
ATOM 771 C C . VAL A 1 99 ? -16.5 -19.766 -3.967 1 91.69 99 VAL A C 1
ATOM 773 O O . VAL A 1 99 ? -17.641 -20.25 -4.016 1 91.69 99 VAL A O 1
ATOM 776 N N . GLY A 1 100 ? -15.484 -20.266 -4.641 1 90.75 100 GLY A N 1
ATOM 777 C CA . GLY A 1 100 ? -15.594 -21.484 -5.43 1 90.75 100 GLY A CA 1
ATOM 778 C C . GLY A 1 100 ? -14.25 -22.141 -5.691 1 90.75 100 GLY A C 1
ATOM 779 O O . GLY A 1 100 ? -13.219 -21.672 -5.223 1 90.75 100 GLY A O 1
ATOM 780 N N . TYR A 1 101 ? -14.391 -23.266 -6.41 1 92.62 101 TYR A N 1
ATOM 781 C CA . TYR A 1 101 ? -13.18 -24.016 -6.719 1 92.62 101 TYR A CA 1
ATOM 782 C C . TYR A 1 101 ? -13.094 -24.328 -8.211 1 92.62 101 TYR A C 1
ATOM 784 O O . TYR A 1 101 ? -14.102 -24.609 -8.852 1 92.62 101 TYR A O 1
ATOM 792 N N . PHE A 1 102 ? -11.922 -24.234 -8.719 1 95.5 102 PHE A N 1
ATOM 793 C CA . PHE A 1 102 ? -11.555 -24.719 -10.047 1 95.5 102 PHE A CA 1
ATOM 794 C C . PHE A 1 102 ? -10.586 -25.891 -9.953 1 95.5 102 PHE A C 1
ATOM 796 O O . PHE A 1 102 ? -9.469 -25.734 -9.461 1 95.5 102 PHE A O 1
ATOM 803 N N . GLU A 1 103 ? -11.055 -27.047 -10.43 1 92.56 103 GLU A N 1
ATOM 804 C CA . GLU A 1 103 ? -10.266 -28.266 -10.227 1 92.56 103 GLU A CA 1
ATOM 805 C C . GLU A 1 103 ? -10.07 -29.016 -11.547 1 92.56 103 GLU A C 1
ATOM 807 O O . GLU A 1 103 ? -10.867 -28.875 -12.477 1 92.56 103 GLU A O 1
ATOM 812 N N . ALA A 1 104 ? -9.023 -29.828 -11.578 1 89.56 104 ALA A N 1
ATOM 813 C CA . ALA A 1 104 ? -8.656 -30.609 -12.758 1 89.56 104 ALA A CA 1
ATOM 814 C C . ALA A 1 104 ? -9.375 -31.953 -12.781 1 89.56 104 ALA A C 1
ATOM 816 O O . ALA A 1 104 ? -8.883 -32.906 -13.375 1 89.56 104 ALA A O 1
ATOM 817 N N . ASN A 1 105 ? -10.406 -32.25 -12.234 1 80.75 105 ASN A N 1
ATOM 818 C CA . ASN A 1 105 ? -11.062 -33.562 -12.109 1 80.75 105 ASN A CA 1
ATOM 819 C C . ASN A 1 105 ? -11.367 -34.156 -13.477 1 80.75 105 ASN A C 1
ATOM 821 O O . ASN A 1 105 ? -11.336 -35.375 -13.641 1 80.75 105 ASN A O 1
ATOM 825 N N . GLU A 1 106 ? -11.594 -33.406 -14.508 1 77.31 106 GLU A N 1
ATOM 826 C CA . GLU A 1 106 ? -11.984 -33.938 -15.812 1 77.31 106 GLU A CA 1
ATOM 827 C C . GLU A 1 106 ? -10.836 -33.844 -16.812 1 77.31 106 GLU A C 1
ATOM 829 O O . GLU A 1 106 ? -11.031 -34.031 -18.016 1 77.31 106 GLU A O 1
ATOM 834 N N . VAL A 1 107 ? -9.734 -33.625 -16.281 1 86 107 VAL A N 1
ATOM 835 C CA . VAL A 1 107 ? -8.602 -33.469 -17.188 1 86 107 VAL A CA 1
ATOM 836 C C . VAL A 1 107 ? -7.926 -34.812 -17.422 1 86 107 VAL A C 1
ATOM 838 O O . VAL A 1 107 ? -7.406 -35.438 -16.484 1 86 107 VAL A O 1
ATOM 841 N N . THR A 1 108 ? -8.094 -35.281 -18.625 1 84.81 108 THR A N 1
ATOM 842 C CA . THR A 1 108 ? -7.473 -36.531 -19.031 1 84.81 108 THR A CA 1
ATOM 843 C C . THR A 1 108 ? -6.207 -36.25 -19.844 1 84.81 108 THR A C 1
ATOM 845 O O . THR A 1 108 ? -5.898 -35.125 -20.156 1 84.81 108 THR A O 1
ATOM 848 N N . ASP A 1 109 ? -5.484 -37.281 -20.156 1 85.31 109 ASP A N 1
ATOM 849 C CA . ASP A 1 109 ? -4.184 -37.188 -20.812 1 85.31 109 ASP A CA 1
ATOM 850 C C . ASP A 1 109 ? -4.305 -36.531 -22.188 1 85.31 109 ASP A C 1
ATOM 852 O O . ASP A 1 109 ? -3.348 -35.906 -22.672 1 85.31 109 ASP A O 1
ATOM 856 N N . GLY A 1 110 ? -5.441 -36.5 -22.688 1 84.88 110 GLY A N 1
ATOM 857 C CA . GLY A 1 110 ? -5.598 -35.906 -24.016 1 84.88 110 GLY A CA 1
ATOM 858 C C . GLY A 1 110 ? -6.055 -34.469 -24 1 84.88 110 GLY A C 1
ATOM 859 O O . GLY A 1 110 ? -6.027 -33.812 -25.031 1 84.88 110 GLY A O 1
ATOM 860 N N . VAL A 1 111 ? -6.379 -34 -22.891 1 87.62 111 VAL A N 1
ATOM 861 C CA . VAL A 1 111 ? -6.859 -32.625 -22.781 1 87.62 111 VAL A CA 1
ATOM 862 C C . VAL A 1 111 ? -5.68 -31.656 -22.844 1 87.62 111 VAL A C 1
ATOM 864 O O . VAL A 1 111 ? -4.699 -31.812 -22.109 1 87.62 111 VAL A O 1
ATOM 867 N N . THR A 1 112 ? -5.812 -30.625 -23.75 1 92.69 112 THR A N 1
ATOM 868 C CA . THR A 1 112 ? -4.691 -29.719 -23.922 1 92.69 112 THR A CA 1
ATOM 869 C C . THR A 1 112 ? -5.074 -28.297 -23.5 1 92.69 112 THR A C 1
ATOM 871 O O . THR A 1 112 ? -4.211 -27.438 -23.344 1 92.69 112 THR A O 1
ATOM 874 N N . THR A 1 113 ? -6.336 -28.125 -23.406 1 94.12 113 THR A N 1
ATOM 875 C CA . THR A 1 113 ? -6.773 -26.797 -22.969 1 94.12 113 THR A CA 1
ATOM 876 C C . THR A 1 113 ? -7.91 -26.906 -21.953 1 94.12 113 THR A C 1
ATOM 878 O O . THR A 1 113 ? -8.797 -27.766 -22.094 1 94.12 113 THR A O 1
ATOM 881 N N . CYS A 1 114 ? -7.848 -26.109 -20.984 1 94.56 114 CYS A N 1
ATOM 882 C CA . CYS A 1 114 ? -8.883 -26.016 -19.969 1 94.56 114 CYS A CA 1
ATOM 883 C C . CYS A 1 114 ? -9.094 -24.562 -19.531 1 94.56 114 CYS A C 1
ATOM 885 O O . CYS A 1 114 ? -8.219 -23.953 -18.906 1 94.56 114 CYS A O 1
ATOM 887 N N . ASN A 1 115 ? -10.242 -24.078 -19.844 1 94.06 115 ASN A N 1
ATOM 888 C CA . ASN A 1 115 ? -10.547 -22.688 -19.531 1 94.06 115 ASN A CA 1
ATOM 889 C C . ASN A 1 115 ? -11.633 -22.578 -18.453 1 94.06 115 ASN A C 1
ATOM 891 O O . ASN A 1 115 ? -12.523 -23.422 -18.375 1 94.06 115 ASN A O 1
ATOM 895 N N . TYR A 1 116 ? -11.453 -21.609 -17.672 1 95 116 TYR A N 1
ATOM 896 C CA . TYR A 1 116 ? -12.438 -21.281 -16.641 1 95 116 TYR A CA 1
ATOM 897 C C . TYR A 1 116 ? -12.641 -19.766 -16.562 1 95 116 TYR A C 1
ATOM 899 O O . TYR A 1 116 ? -11.68 -19 -16.609 1 95 116 TYR A O 1
ATOM 907 N N . VAL A 1 117 ? -13.914 -19.375 -16.438 1 94.5 117 VAL A N 1
ATOM 908 C CA . VAL A 1 117 ? -14.211 -17.938 -16.406 1 94.5 117 VAL A CA 1
ATOM 909 C C . VAL A 1 117 ? -14.906 -17.594 -15.086 1 94.5 117 VAL A C 1
ATOM 911 O O . VAL A 1 117 ? -15.906 -18.219 -14.719 1 94.5 117 VAL A O 1
ATOM 914 N N . ILE A 1 118 ? -14.359 -16.672 -14.398 1 94.75 118 ILE A N 1
ATOM 915 C CA . ILE A 1 118 ? -14.969 -16.078 -13.211 1 94.75 118 ILE A CA 1
ATOM 916 C C . ILE A 1 118 ? -15.742 -14.82 -13.594 1 94.75 118 ILE A C 1
ATOM 918 O O . ILE A 1 118 ? -15.141 -13.797 -13.922 1 94.75 118 ILE A O 1
ATOM 922 N N . LYS A 1 119 ? -16.969 -14.898 -13.508 1 90.94 119 LYS A N 1
ATOM 923 C CA . LYS A 1 119 ? -17.797 -13.711 -13.703 1 90.94 119 LYS A CA 1
ATOM 924 C C . LYS A 1 119 ? -17.906 -12.906 -12.414 1 90.94 119 LYS A C 1
ATOM 926 O O . LYS A 1 119 ? -18.188 -13.469 -11.352 1 90.94 119 LYS A O 1
ATOM 931 N N . LEU A 1 120 ? -17.703 -11.664 -12.562 1 90.44 120 LEU A N 1
ATOM 932 C CA . LEU A 1 120 ? -17.797 -10.836 -11.359 1 90.44 120 LEU A CA 1
ATOM 933 C C . LEU A 1 120 ? -19.234 -10.797 -10.828 1 90.44 120 LEU A C 1
ATOM 935 O O . LEU A 1 120 ? -20.156 -10.516 -11.586 1 90.44 120 LEU A O 1
ATOM 939 N N . ARG A 1 121 ? -19.375 -11.039 -9.602 1 85.62 121 ARG A N 1
ATOM 940 C CA . ARG A 1 121 ? -20.688 -11.18 -8.977 1 85.62 121 ARG A CA 1
ATOM 941 C C . ARG A 1 121 ? -21.406 -9.836 -8.914 1 85.62 121 ARG A C 1
ATOM 943 O O . ARG A 1 121 ? -22.641 -9.781 -8.969 1 85.62 121 ARG A O 1
ATOM 950 N N . ASN A 1 122 ? -20.672 -8.766 -8.773 1 84 122 ASN A N 1
ATOM 951 C CA . ASN A 1 122 ? -21.188 -7.406 -8.766 1 84 122 ASN A CA 1
ATOM 952 C C . ASN A 1 122 ? -20.125 -6.391 -9.164 1 84 122 ASN A C 1
ATOM 954 O O . ASN A 1 122 ? -18.938 -6.73 -9.258 1 84 122 ASN A O 1
ATOM 958 N N . PRO A 1 123 ? -20.562 -5.23 -9.406 1 82.81 123 PRO A N 1
ATOM 959 C CA . PRO A 1 123 ? -19.609 -4.238 -9.922 1 82.81 123 PRO A CA 1
ATOM 960 C C . PRO A 1 123 ? -18.625 -3.762 -8.867 1 82.81 123 PRO A C 1
ATOM 962 O O . PRO A 1 123 ? -17.641 -3.088 -9.195 1 82.81 123 PRO A O 1
ATOM 965 N N . ASN A 1 124 ? -18.844 -4.102 -7.625 1 86.69 124 ASN A N 1
ATOM 966 C CA . ASN A 1 124 ? -17.969 -3.613 -6.562 1 86.69 124 ASN A CA 1
ATOM 967 C C . ASN A 1 124 ? -16.875 -4.621 -6.234 1 86.69 124 ASN A C 1
ATOM 969 O O . ASN A 1 124 ? -16.062 -4.395 -5.328 1 86.69 124 ASN A O 1
ATOM 973 N N . ILE A 1 125 ? -16.875 -5.727 -7.008 1 90.88 125 ILE A N 1
ATOM 974 C CA . ILE A 1 125 ? -15.742 -6.633 -6.867 1 90.88 125 ILE A CA 1
ATOM 975 C C . ILE A 1 125 ? -14.484 -5.969 -7.414 1 90.88 125 ILE A C 1
ATOM 977 O O . ILE A 1 125 ? -14.438 -5.559 -8.578 1 90.88 125 ILE A O 1
ATOM 981 N N . CYS A 1 126 ? -13.508 -5.898 -6.57 1 90.81 126 CYS A N 1
ATOM 982 C CA . CYS A 1 126 ? -12.336 -5.148 -7.004 1 90.81 126 CYS A CA 1
ATOM 983 C C . CYS A 1 126 ? -11.109 -6.051 -7.066 1 90.81 126 CYS A C 1
ATOM 985 O O . CYS A 1 126 ? -10.086 -5.68 -7.656 1 90.81 126 CYS A O 1
ATOM 987 N N . GLN A 1 127 ? -11.203 -7.246 -6.457 1 94.31 127 GLN A N 1
ATOM 988 C CA . GLN A 1 127 ? -10.109 -8.211 -6.535 1 94.31 127 GLN A CA 1
ATOM 989 C C . GLN A 1 127 ? -10.633 -9.641 -6.543 1 94.31 127 GLN A C 1
ATOM 991 O O . GLN A 1 127 ? -11.664 -9.93 -5.926 1 94.31 127 GLN A O 1
ATOM 996 N N . VAL A 1 128 ? -9.938 -10.492 -7.219 1 95.94 128 VAL A N 1
ATOM 997 C CA . VAL A 1 128 ? -10.148 -11.938 -7.16 1 95.94 128 VAL A CA 1
ATOM 998 C C . VAL A 1 128 ? -8.875 -12.617 -6.66 1 95.94 128 VAL A C 1
ATOM 1000 O O . VAL A 1 128 ? -7.812 -12.492 -7.27 1 95.94 128 VAL A O 1
ATOM 1003 N N . ARG A 1 129 ? -9.07 -13.258 -5.566 1 97.5 129 ARG A N 1
ATOM 1004 C CA . ARG A 1 129 ? -7.938 -13.984 -5.004 1 97.5 129 ARG A CA 1
ATOM 1005 C C . ARG A 1 129 ? -7.973 -15.453 -5.414 1 97.5 129 ARG A C 1
ATOM 1007 O O . ARG A 1 129 ? -9.008 -16.109 -5.297 1 97.5 129 ARG A O 1
ATOM 1014 N N . LEU A 1 130 ? -6.887 -15.914 -5.922 1 98.38 130 LEU A N 1
ATOM 1015 C CA . LEU A 1 130 ? -6.703 -17.312 -6.281 1 98.38 130 LEU A CA 1
ATOM 1016 C C . LEU A 1 130 ? -5.742 -18 -5.312 1 98.38 130 LEU A C 1
ATOM 1018 O O . LEU A 1 130 ? -4.559 -17.672 -5.27 1 98.38 130 LEU A O 1
ATOM 1022 N N . ASP A 1 131 ? -6.273 -18.891 -4.539 1 97.44 131 ASP A N 1
ATOM 1023 C CA . ASP A 1 131 ? -5.438 -19.688 -3.656 1 97.44 131 ASP A CA 1
ATOM 1024 C C . ASP A 1 131 ? -5.145 -21.062 -4.277 1 97.44 131 ASP A C 1
ATOM 1026 O O . ASP A 1 131 ? -6.062 -21.812 -4.59 1 97.44 131 ASP A O 1
ATOM 1030 N N . PHE A 1 132 ? -3.91 -21.328 -4.379 1 96.69 132 PHE A N 1
ATOM 1031 C CA . PHE A 1 132 ? -3.504 -22.594 -4.945 1 96.69 132 PHE A CA 1
ATOM 1032 C C . PHE A 1 132 ? -3.406 -23.672 -3.861 1 96.69 132 PHE A C 1
ATOM 1034 O O . PHE A 1 132 ? -2.311 -23.984 -3.395 1 96.69 132 PHE A O 1
ATOM 1041 N N . VAL A 1 133 ? -4.551 -24.281 -3.633 1 93.81 133 VAL A N 1
ATOM 1042 C CA . VAL A 1 133 ? -4.559 -25.344 -2.648 1 93.81 133 VAL A CA 1
ATOM 1043 C C . VAL A 1 133 ? -3.645 -26.484 -3.109 1 93.81 133 VAL A C 1
ATOM 1045 O O . VAL A 1 133 ? -2.785 -26.938 -2.354 1 93.81 133 VAL A O 1
ATOM 1048 N N . LYS A 1 134 ? -3.869 -26.859 -4.281 1 92.19 134 LYS A N 1
ATOM 1049 C CA . LYS A 1 134 ? -2.996 -27.75 -5.043 1 92.19 134 LYS A CA 1
ATOM 1050 C C . LYS A 1 134 ? -2.74 -27.203 -6.445 1 92.19 134 LYS A C 1
ATOM 1052 O O . LYS A 1 134 ? -3.65 -26.672 -7.09 1 92.19 134 LYS A O 1
ATOM 1057 N N . PHE A 1 135 ? -1.491 -27.25 -6.797 1 94.62 135 PHE A N 1
ATOM 1058 C CA . PHE A 1 135 ? -1.156 -26.781 -8.141 1 94.62 135 PHE A CA 1
ATOM 1059 C C . PHE A 1 135 ? 0.167 -27.375 -8.602 1 94.62 135 PHE A C 1
ATOM 1061 O O . PHE A 1 135 ? 1.233 -26.984 -8.133 1 94.62 135 PHE A O 1
ATOM 1068 N N . ASN A 1 136 ? 0.04 -28.281 -9.492 1 91.88 136 ASN A N 1
ATOM 1069 C CA . ASN A 1 136 ? 1.223 -28.938 -10.023 1 91.88 136 ASN A CA 1
ATOM 1070 C C . ASN A 1 136 ? 1.115 -29.156 -11.531 1 91.88 136 ASN A C 1
ATOM 1072 O O . ASN A 1 136 ? 0.305 -29.953 -11.992 1 91.88 136 ASN A O 1
ATOM 1076 N N . LEU A 1 137 ? 1.898 -28.438 -12.266 1 94.12 137 LEU A N 1
ATOM 1077 C CA . LEU A 1 137 ? 2.033 -28.547 -13.711 1 94.12 137 LEU A CA 1
ATOM 1078 C C . LEU A 1 137 ? 3.461 -28.922 -14.102 1 94.12 137 LEU A C 1
ATOM 1080 O O . LEU A 1 137 ? 4.348 -28.953 -13.25 1 94.12 137 LEU A O 1
ATOM 1084 N N . ALA A 1 138 ? 3.586 -29.266 -15.406 1 92.88 138 ALA A N 1
ATOM 1085 C CA . ALA A 1 138 ? 4.957 -29.453 -15.875 1 92.88 138 ALA A CA 1
ATOM 1086 C C . ALA A 1 138 ? 5.809 -28.219 -15.602 1 92.88 138 ALA A C 1
ATOM 1088 O O . ALA A 1 138 ? 5.359 -27.094 -15.82 1 92.88 138 ALA A O 1
ATOM 1089 N N . PRO A 1 139 ? 7.016 -28.406 -15.117 1 90.25 139 PRO A N 1
ATOM 1090 C CA . PRO A 1 139 ? 7.855 -27.266 -14.742 1 90.25 139 PRO A CA 1
ATOM 1091 C C . PRO A 1 139 ? 8.359 -26.484 -15.953 1 90.25 139 PRO A C 1
ATOM 1093 O O . PRO A 1 139 ? 8.25 -26.969 -17.094 1 90.25 139 PRO A O 1
ATOM 1096 N N . ALA A 1 140 ? 8.875 -25.281 -15.594 1 89.5 140 ALA A N 1
ATOM 1097 C CA . ALA A 1 140 ? 9.516 -24.469 -16.625 1 89.5 140 ALA A CA 1
ATOM 1098 C C . ALA A 1 140 ? 10.727 -25.203 -17.219 1 89.5 140 ALA A C 1
ATOM 1100 O O . ALA A 1 140 ? 11.461 -25.875 -16.484 1 89.5 140 ALA A O 1
ATOM 1101 N N . THR A 1 141 ? 10.883 -25.062 -18.484 1 85.06 141 THR A N 1
ATOM 1102 C CA . THR A 1 141 ? 12.023 -25.688 -19.156 1 85.06 141 THR A CA 1
ATOM 1103 C C . THR A 1 141 ? 12.852 -24.656 -19.906 1 85.06 141 THR A C 1
ATOM 1105 O O . THR A 1 141 ? 12.344 -23.594 -20.281 1 85.06 141 THR A O 1
ATOM 1108 N N . MET A 1 142 ? 14.102 -25.031 -19.984 1 78.62 142 MET A N 1
ATOM 1109 C CA . MET A 1 142 ? 15.047 -24.141 -20.656 1 78.62 142 MET A CA 1
ATOM 1110 C C . MET A 1 142 ? 14.828 -24.172 -22.172 1 78.62 142 MET A C 1
ATOM 1112 O O . MET A 1 142 ? 14.688 -25.25 -22.766 1 78.62 142 MET A O 1
ATOM 1116 N N . THR A 1 143 ? 14.562 -23.031 -22.641 1 73.06 143 THR A N 1
ATOM 1117 C CA . THR A 1 143 ? 14.375 -22.891 -24.078 1 73.06 143 THR A CA 1
ATOM 1118 C C . THR A 1 143 ? 15.477 -22.016 -24.688 1 73.06 143 THR A C 1
ATOM 1120 O O . THR A 1 143 ? 15.922 -21.047 -24.047 1 73.06 143 THR A O 1
ATOM 1123 N N . LEU A 1 144 ? 16.188 -22.562 -25.641 1 64.69 144 LEU A N 1
ATOM 1124 C CA . LEU A 1 144 ? 17.156 -21.766 -26.375 1 64.69 144 LEU A CA 1
ATOM 1125 C C . LEU A 1 144 ? 16.469 -20.938 -27.453 1 64.69 144 LEU A C 1
ATOM 1127 O O . LEU A 1 144 ? 15.984 -21.5 -28.453 1 64.69 144 LEU A O 1
ATOM 1131 N N . PRO A 1 145 ? 16.297 -19.703 -27.125 1 56.28 145 PRO A N 1
ATOM 1132 C CA . PRO A 1 145 ? 15.805 -18.953 -28.281 1 56.28 145 PRO A CA 1
ATOM 1133 C C . PRO A 1 145 ? 16.766 -19 -29.469 1 56.28 145 PRO A C 1
ATOM 1135 O O . PRO A 1 145 ? 17.984 -19.156 -29.281 1 56.28 145 PRO A O 1
ATOM 1138 N N . GLN A 1 146 ? 16.203 -19.328 -30.797 1 50.59 146 GLN A N 1
ATOM 1139 C CA . GLN A 1 146 ? 16.969 -19.547 -32.031 1 50.59 146 GLN A CA 1
ATOM 1140 C C . GLN A 1 146 ? 18.219 -18.672 -32.031 1 50.59 146 GLN A C 1
ATOM 1142 O O . GLN A 1 146 ? 19.281 -19.125 -32.469 1 50.59 146 GLN A O 1
ATOM 1147 N N . TYR A 1 147 ? 18.031 -17.422 -31.828 1 49.25 147 TYR A N 1
ATOM 1148 C CA . TYR A 1 147 ? 19.172 -16.516 -32 1 49.25 147 TYR A CA 1
ATOM 1149 C C . TYR A 1 147 ? 19.75 -16.109 -30.656 1 49.25 147 TYR A C 1
ATOM 1151 O O . TYR A 1 147 ? 20.547 -15.172 -30.578 1 49.25 147 TYR A O 1
ATOM 1159 N N . ALA A 1 148 ? 19.188 -16.859 -29.734 1 53.53 148 ALA A N 1
ATOM 1160 C CA . ALA A 1 148 ? 19.719 -16.359 -28.469 1 53.53 148 ALA A CA 1
ATOM 1161 C C . ALA A 1 148 ? 20.797 -17.297 -27.922 1 53.53 148 ALA A C 1
ATOM 1163 O O . ALA A 1 148 ? 20.75 -18.5 -28.141 1 53.53 148 ALA A O 1
ATOM 1164 N N . THR A 1 149 ? 22.047 -16.922 -27.719 1 52.53 149 THR A N 1
ATOM 1165 C CA . THR A 1 149 ? 23.203 -17.609 -27.141 1 52.53 149 THR A CA 1
ATOM 1166 C C . THR A 1 149 ? 22.906 -18.047 -25.703 1 52.53 149 THR A C 1
ATOM 1168 O O . THR A 1 149 ? 23.688 -18.781 -25.109 1 52.53 149 THR A O 1
ATOM 1171 N N . ARG A 1 150 ? 21.703 -17.562 -25.188 1 58.16 150 ARG A N 1
ATOM 1172 C CA . ARG A 1 150 ? 21.609 -17.875 -23.766 1 58.16 150 ARG A CA 1
ATOM 1173 C C . ARG A 1 150 ? 20.219 -18.391 -23.406 1 58.16 150 ARG A C 1
ATOM 1175 O O . ARG A 1 150 ? 19.234 -18 -24.016 1 58.16 150 ARG A O 1
ATOM 1182 N N . GLN A 1 151 ? 20.031 -19.297 -22.5 1 68.25 151 GLN A N 1
ATOM 1183 C CA . GLN A 1 151 ? 18.891 -20.141 -22.141 1 68.25 151 GLN A CA 1
ATOM 1184 C C . GLN A 1 151 ? 17.969 -19.406 -21.156 1 68.25 151 GLN A C 1
ATOM 1186 O O . GLN A 1 151 ? 18.438 -18.719 -20.25 1 68.25 151 GLN A O 1
ATOM 1191 N N . ILE A 1 152 ? 16.594 -19.375 -21.562 1 79.06 152 ILE A N 1
ATOM 1192 C CA . ILE A 1 152 ? 15.594 -18.812 -20.656 1 79.06 152 ILE A CA 1
ATOM 1193 C C . ILE A 1 152 ? 14.625 -19.906 -20.219 1 79.06 152 ILE A C 1
ATOM 1195 O O . ILE A 1 152 ? 14.344 -20.844 -20.969 1 79.06 152 ILE A O 1
ATOM 1199 N N . TYR A 1 153 ? 14.211 -19.812 -18.953 1 84.88 153 TYR A N 1
ATOM 1200 C CA . TYR A 1 153 ? 13.18 -20.719 -18.469 1 84.88 153 TYR A CA 1
ATOM 1201 C C . TYR A 1 153 ? 11.789 -20.188 -18.797 1 84.88 153 TYR A C 1
ATOM 1203 O O . TYR A 1 153 ? 11.484 -19.016 -18.547 1 84.88 153 TYR A O 1
ATOM 1211 N N . LYS A 1 154 ? 10.992 -21.062 -19.438 1 88.69 154 LYS A N 1
ATOM 1212 C CA . LYS A 1 154 ? 9.617 -20.734 -19.781 1 88.69 154 LYS A CA 1
ATOM 1213 C C . LYS A 1 154 ? 8.68 -21.906 -19.547 1 88.69 154 LYS A C 1
ATOM 1215 O O . LYS A 1 154 ? 9.125 -23.062 -19.5 1 88.69 154 LYS A O 1
ATOM 1220 N N . CYS A 1 155 ? 7.406 -21.562 -19.391 1 93.06 155 CYS A N 1
ATOM 1221 C CA . CYS A 1 155 ? 6.387 -22.609 -19.312 1 93.06 155 CYS A CA 1
ATOM 1222 C C . CYS A 1 155 ? 6.043 -23.141 -20.703 1 93.06 155 CYS A C 1
ATOM 1224 O O . CYS A 1 155 ? 5.023 -22.766 -21.281 1 93.06 155 CYS A O 1
ATOM 1226 N N . ASN A 1 156 ? 6.773 -24.094 -21.156 1 91.38 156 ASN A N 1
ATOM 1227 C CA . ASN A 1 156 ? 6.613 -24.547 -22.531 1 91.38 156 ASN A CA 1
ATOM 1228 C C . ASN A 1 156 ? 5.574 -25.656 -22.641 1 91.38 156 ASN A C 1
ATOM 1230 O O . ASN A 1 156 ? 4.863 -25.766 -23.641 1 91.38 156 ASN A O 1
ATOM 1234 N N . ASP A 1 157 ? 5.52 -26.469 -21.656 1 94.12 157 ASP A N 1
ATOM 1235 C CA . ASP A 1 157 ? 4.668 -27.656 -21.719 1 94.12 157 ASP A CA 1
ATOM 1236 C C . ASP A 1 157 ? 3.289 -27.375 -21.125 1 94.12 157 ASP A C 1
ATOM 1238 O O . ASP A 1 157 ? 2.268 -27.625 -21.781 1 94.12 157 ASP A O 1
ATOM 1242 N N . ASP A 1 158 ? 3.348 -26.953 -19.891 1 95.94 158 ASP A N 1
ATOM 1243 C CA . ASP A 1 158 ? 2.117 -26.578 -19.188 1 95.94 158 ASP A CA 1
ATOM 1244 C C . ASP A 1 158 ? 2.154 -25.125 -18.75 1 95.94 158 ASP A C 1
ATOM 1246 O O . ASP A 1 158 ? 3.207 -24.609 -18.359 1 95.94 158 ASP A O 1
ATOM 1250 N N . ARG A 1 159 ? 0.975 -24.453 -18.781 1 97.06 159 ARG A N 1
ATOM 1251 C CA . ARG A 1 159 ? 0.948 -23.094 -18.281 1 97.06 159 ARG A CA 1
ATOM 1252 C C . ARG A 1 159 ? -0.462 -22.688 -17.859 1 97.06 159 ARG A C 1
ATOM 1254 O O . ARG A 1 159 ? -1.442 -23.109 -18.484 1 97.06 159 ARG A O 1
ATOM 1261 N N . LEU A 1 160 ? -0.532 -21.953 -16.844 1 97.94 160 LEU A N 1
ATOM 1262 C CA . LEU A 1 160 ? -1.729 -21.219 -16.469 1 97.94 160 LEU A CA 1
ATOM 1263 C C . LEU A 1 160 ? -1.569 -19.734 -16.766 1 97.94 160 LEU A C 1
ATOM 1265 O O . LEU A 1 160 ? -0.653 -19.078 -16.25 1 97.94 160 LEU A O 1
ATOM 1269 N N . LYS A 1 161 ? -2.43 -19.234 -17.594 1 98.06 161 LYS A N 1
ATOM 1270 C CA . LYS A 1 161 ? -2.492 -17.812 -17.906 1 98.06 161 LYS A CA 1
ATOM 1271 C C . LYS A 1 161 ? -3.732 -17.172 -17.297 1 98.06 161 LYS A C 1
ATOM 1273 O O . LYS A 1 161 ? -4.84 -17.703 -17.422 1 98.06 161 LYS A O 1
ATOM 1278 N N . ILE A 1 162 ? -3.529 -16.094 -16.625 1 97.44 162 ILE A N 1
ATOM 1279 C CA . ILE A 1 162 ? -4.621 -15.383 -15.977 1 97.44 162 ILE A CA 1
ATOM 1280 C C . ILE A 1 162 ? -4.852 -14.039 -16.656 1 97.44 162 ILE A C 1
ATOM 1282 O O . ILE A 1 162 ? -3.908 -13.273 -16.859 1 97.44 162 ILE A O 1
ATOM 1286 N N . VAL A 1 163 ? -6.121 -13.82 -17.031 1 93.19 163 VAL A N 1
ATOM 1287 C CA . VAL A 1 163 ? -6.5 -12.57 -17.672 1 93.19 163 VAL A CA 1
ATOM 1288 C C . VAL A 1 163 ? -7.719 -11.969 -16.969 1 93.19 163 VAL A C 1
ATOM 1290 O O . VAL A 1 163 ? -8.68 -12.688 -16.672 1 93.19 163 VAL A O 1
ATOM 1293 N N . PRO A 1 164 ? -7.785 -10.648 -16.75 1 91.56 164 PRO A N 1
ATOM 1294 C CA . PRO A 1 164 ? -6.816 -9.594 -17.047 1 91.56 164 PRO A CA 1
ATOM 1295 C C . PRO A 1 164 ? -5.602 -9.617 -16.141 1 91.56 164 PRO A C 1
ATOM 1297 O O . PRO A 1 164 ? -5.625 -10.273 -15.086 1 91.56 164 PRO A O 1
ATOM 1300 N N . ASN A 1 165 ? -4.512 -9.039 -16.609 1 90.88 165 ASN A N 1
ATOM 1301 C CA . ASN A 1 165 ? -3.254 -8.969 -15.867 1 90.88 165 ASN A CA 1
ATOM 1302 C C . ASN A 1 165 ? -2.664 -7.559 -15.906 1 90.88 165 ASN A C 1
ATOM 1304 O O . ASN A 1 165 ? -1.909 -7.223 -16.828 1 90.88 165 ASN A O 1
ATOM 1308 N N . TYR A 1 166 ? -2.889 -6.844 -14.867 1 87.81 166 TYR A N 1
ATOM 1309 C CA . TYR A 1 166 ? -2.465 -5.449 -14.852 1 87.81 166 TYR A CA 1
ATOM 1310 C C . TYR A 1 166 ? -1.154 -5.285 -14.094 1 87.81 166 TYR A C 1
ATOM 1312 O O . TYR A 1 166 ? -0.434 -4.301 -14.289 1 87.81 166 TYR A O 1
ATOM 1320 N N . PHE A 1 167 ? -0.878 -6.23 -13.242 1 92.56 167 PHE A N 1
ATOM 1321 C CA . PHE A 1 167 ? 0.247 -6 -12.344 1 92.56 167 PHE A CA 1
ATOM 1322 C C . PHE A 1 167 ? 1.29 -7.102 -12.492 1 92.56 167 PHE A C 1
ATOM 1324 O O . PHE A 1 167 ? 1.982 -7.438 -11.523 1 92.56 167 PHE A O 1
ATOM 1331 N N . GLY A 1 168 ? 1.331 -7.781 -13.625 1 93.5 168 GLY A N 1
ATOM 1332 C CA . GLY A 1 168 ? 2.455 -8.625 -14.008 1 93.5 168 GLY A CA 1
ATOM 1333 C C . GLY A 1 168 ? 2.393 -10.016 -13.414 1 93.5 168 GLY A C 1
ATOM 1334 O O . GLY A 1 168 ? 3.404 -10.539 -12.945 1 93.5 168 GLY A O 1
ATOM 1335 N N . ILE A 1 169 ? 1.22 -10.617 -13.297 1 96.31 169 ILE A N 1
ATOM 1336 C CA . ILE A 1 169 ? 1.123 -12.023 -12.938 1 96.31 169 ILE A CA 1
ATOM 1337 C C . ILE A 1 169 ? 1.818 -12.883 -13.992 1 96.31 169 ILE A C 1
ATOM 1339 O O . ILE A 1 169 ? 1.449 -12.852 -15.164 1 96.31 169 ILE A O 1
ATOM 1343 N N . PRO A 1 170 ? 2.809 -13.578 -13.57 1 96.25 170 PRO A N 1
ATOM 1344 C CA . PRO A 1 170 ? 3.479 -14.398 -14.586 1 96.25 170 PRO A CA 1
ATOM 1345 C C . PRO A 1 170 ? 2.646 -15.602 -15.016 1 96.25 170 PRO A C 1
ATOM 1347 O O . PRO A 1 170 ? 1.677 -15.961 -14.336 1 96.25 170 PRO A O 1
ATOM 1350 N N . GLU A 1 171 ? 3.045 -16.094 -16.172 1 96.25 171 GLU A N 1
ATOM 1351 C CA . GLU A 1 171 ? 2.525 -17.422 -16.484 1 96.25 171 GLU A CA 1
ATOM 1352 C C . GLU A 1 171 ? 3.049 -18.469 -15.492 1 96.25 171 GLU A C 1
ATOM 1354 O O . GLU A 1 171 ? 4.242 -18.5 -15.195 1 96.25 171 GLU A O 1
ATOM 1359 N N . LEU A 1 172 ? 2.123 -19.25 -15.039 1 96.94 172 LEU A N 1
ATOM 1360 C CA . LEU A 1 172 ? 2.508 -20.141 -13.953 1 96.94 172 LEU A CA 1
ATOM 1361 C C . LEU A 1 172 ? 2.637 -21.578 -14.453 1 96.94 172 LEU A C 1
ATOM 1363 O O . LEU A 1 172 ? 1.826 -22.047 -15.258 1 96.94 172 LEU A O 1
ATOM 1367 N N . CYS A 1 173 ? 3.629 -22.219 -14.039 1 94.94 173 CYS A N 1
ATOM 1368 C CA . CYS A 1 173 ? 3.859 -23.656 -14.219 1 94.94 173 CYS A CA 1
ATOM 1369 C C . CYS A 1 173 ? 4.648 -24.234 -13.047 1 94.94 173 CYS A C 1
ATOM 1371 O O . CYS A 1 173 ? 4.914 -23.531 -12.07 1 94.94 173 CYS A O 1
ATOM 1373 N N . GLY A 1 174 ? 4.801 -25.484 -13.07 1 92.56 174 GLY A N 1
ATOM 1374 C CA . GLY A 1 174 ? 5.5 -26.109 -11.961 1 92.56 174 GLY A CA 1
ATOM 1375 C C . GLY A 1 174 ? 4.648 -26.25 -10.719 1 92.56 174 GLY A C 1
ATOM 1376 O O . GLY A 1 174 ? 3.418 -26.266 -10.797 1 92.56 174 GLY A O 1
ATOM 1377 N N . ASN A 1 175 ? 5.32 -26.469 -9.617 1 91.5 175 ASN A N 1
ATOM 1378 C CA . ASN A 1 175 ? 4.625 -26.641 -8.344 1 91.5 175 ASN A CA 1
ATOM 1379 C C . ASN A 1 175 ? 4.41 -25.297 -7.645 1 91.5 175 ASN A C 1
ATOM 1381 O O . ASN A 1 175 ? 5.375 -24.594 -7.324 1 91.5 175 ASN A O 1
ATOM 1385 N N . ASN A 1 176 ? 3.217 -24.922 -7.418 1 93.94 176 ASN A N 1
ATOM 1386 C CA . ASN A 1 176 ? 2.869 -23.688 -6.719 1 93.94 176 ASN A CA 1
ATOM 1387 C C . ASN A 1 176 ? 1.907 -23.953 -5.562 1 93.94 176 ASN A C 1
ATOM 1389 O O . ASN A 1 176 ? 1.108 -23.094 -5.203 1 93.94 176 ASN A O 1
ATOM 1393 N N . ASP A 1 177 ? 2.049 -25.141 -4.977 1 92.12 177 ASP A N 1
ATOM 1394 C CA . ASP A 1 177 ? 1.193 -25.5 -3.852 1 92.12 177 ASP A CA 1
ATOM 1395 C C . ASP A 1 177 ? 1.274 -24.438 -2.744 1 92.12 177 ASP A C 1
ATOM 1397 O O . ASP A 1 177 ? 2.367 -24.016 -2.371 1 92.12 177 ASP A O 1
ATOM 1401 N N . LYS A 1 178 ? 0.04 -23.984 -2.262 1 92.19 178 LYS A N 1
ATOM 1402 C CA . LYS A 1 178 ? -0.107 -23.125 -1.094 1 92.19 178 LYS A CA 1
ATOM 1403 C C . LYS A 1 178 ? 0.316 -21.688 -1.411 1 92.19 178 LYS A C 1
ATOM 1405 O O . LYS A 1 178 ? 0.566 -20.906 -0.502 1 92.19 178 LYS A O 1
ATOM 1410 N N . GLN A 1 179 ? 0.491 -21.391 -2.625 1 95.31 179 GLN A N 1
ATOM 1411 C CA . GLN A 1 179 ? 0.697 -20.016 -3.027 1 95.31 179 GLN A CA 1
ATOM 1412 C C . GLN A 1 179 ? -0.622 -19.344 -3.424 1 95.31 179 GLN A C 1
ATOM 1414 O O . GLN A 1 179 ? -1.677 -19.984 -3.381 1 95.31 179 GLN A O 1
ATOM 1419 N N . HIS A 1 180 ? -0.552 -18.047 -3.664 1 97.94 180 HIS A N 1
ATOM 1420 C CA . HIS A 1 180 ? -1.763 -17.344 -4.074 1 97.94 180 HIS A CA 1
ATOM 1421 C C . HIS A 1 180 ? -1.438 -16.188 -5.008 1 97.94 180 HIS A C 1
ATOM 1423 O O . HIS A 1 180 ? -0.278 -15.781 -5.117 1 97.94 180 HIS A O 1
ATOM 1429 N N . VAL A 1 181 ? -2.432 -15.75 -5.707 1 98.44 181 VAL A N 1
ATOM 1430 C CA . VAL A 1 181 ? -2.312 -14.562 -6.555 1 98.44 181 VAL A CA 1
ATOM 1431 C C . VAL A 1 181 ? -3.566 -13.703 -6.418 1 98.44 181 VAL A C 1
ATOM 1433 O O . VAL A 1 181 ? -4.676 -14.227 -6.293 1 98.44 181 VAL A O 1
ATOM 1436 N N . TYR A 1 182 ? -3.346 -12.406 -6.398 1 97.44 182 TYR A N 1
ATOM 1437 C CA . TYR A 1 182 ? -4.426 -11.43 -6.473 1 97.44 182 TYR A CA 1
ATOM 1438 C C . TYR A 1 182 ? -4.578 -10.891 -7.891 1 97.44 182 TYR A C 1
ATOM 1440 O O . TYR A 1 182 ? -3.615 -10.398 -8.484 1 97.44 182 TYR A O 1
ATOM 1448 N N . VAL A 1 183 ? -5.781 -11.023 -8.391 1 96.25 183 VAL A N 1
ATOM 1449 C CA . VAL A 1 183 ? -6.129 -10.391 -9.656 1 96.25 183 VAL A CA 1
ATOM 1450 C C . VAL A 1 183 ? -6.953 -9.133 -9.398 1 96.25 183 VAL A C 1
ATOM 1452 O O . VAL A 1 183 ? -8.07 -9.211 -8.883 1 96.25 183 VAL A O 1
ATOM 1455 N N . HIS A 1 184 ? -6.332 -8.023 -9.719 1 92.75 184 HIS A N 1
ATOM 1456 C CA . HIS A 1 184 ? -7.047 -6.758 -9.562 1 92.75 184 HIS A CA 1
ATOM 1457 C C . HIS A 1 184 ? -7.996 -6.512 -10.734 1 92.75 184 HIS A C 1
ATOM 1459 O O . HIS A 1 184 ? -7.613 -6.672 -11.891 1 92.75 184 HIS A O 1
ATOM 1465 N N . VAL A 1 185 ? -9.188 -6.215 -10.18 1 87.25 185 VAL A N 1
ATOM 1466 C CA . VAL A 1 185 ? -10.188 -6.043 -11.219 1 87.25 185 VAL A CA 1
ATOM 1467 C C . VAL A 1 185 ? -10.945 -4.734 -11 1 87.25 185 VAL A C 1
ATOM 1469 O O . VAL A 1 185 ? -10.953 -4.195 -9.891 1 87.25 185 VAL A O 1
ATOM 1472 N N . ASN A 1 186 ? -10.961 -3.643 -11.844 1 65.75 186 ASN A N 1
ATOM 1473 C CA . ASN A 1 186 ? -11.727 -2.404 -11.734 1 65.75 186 ASN A CA 1
ATOM 1474 C C . ASN A 1 186 ? -13.055 -2.5 -12.477 1 65.75 186 ASN A C 1
ATOM 1476 O O . ASN A 1 186 ? -13.07 -2.596 -13.711 1 65.75 186 ASN A O 1
ATOM 1480 N N . GLN A 1 187 ? -14.125 -2.801 -11.656 1 52.28 187 GLN A N 1
ATOM 1481 C CA . GLN A 1 187 ? -15.367 -2.646 -12.414 1 52.28 187 GLN A CA 1
ATOM 1482 C C . GLN A 1 187 ? -15.609 -1.185 -12.773 1 52.28 187 GLN A C 1
ATOM 1484 O O . GLN A 1 187 ? -16.5 -0.877 -13.562 1 52.28 187 GLN A O 1
ATOM 1489 N N . THR A 1 188 ? -14.867 -0.376 -11.891 1 47.97 188 THR A N 1
ATOM 1490 C CA . THR A 1 188 ? -15.352 0.99 -12.031 1 47.97 188 THR A CA 1
ATOM 1491 C C . THR A 1 188 ? -15.445 1.38 -13.508 1 47.97 188 THR A C 1
ATOM 1493 O O . THR A 1 188 ? -16.25 2.227 -13.883 1 47.97 188 THR A O 1
ATOM 1496 N N . ASP A 1 189 ? -14.352 1.037 -14.148 1 46.34 189 ASP A N 1
ATOM 1497 C CA . ASP A 1 189 ? -14.602 1.521 -15.508 1 46.34 189 ASP A CA 1
ATOM 1498 C C . ASP A 1 189 ? -15.562 0.598 -16.25 1 46.34 189 ASP A C 1
ATOM 1500 O O . ASP A 1 189 ? -15.883 0.842 -17.422 1 46.34 189 ASP A O 1
ATOM 1504 N N . GLY A 1 190 ? -16.125 -0.206 -15.484 1 48.62 190 GLY A N 1
ATOM 1505 C CA . GLY A 1 190 ? -17.125 -1.019 -16.156 1 48.62 190 GLY A CA 1
ATOM 1506 C C . GLY A 1 190 ? -16.531 -2.006 -17.141 1 48.62 190 GLY A C 1
ATOM 1507 O O . GLY A 1 190 ? -17.266 -2.623 -17.922 1 48.62 190 GLY A O 1
ATOM 1508 N N . VAL A 1 191 ? -15.25 -2.006 -17.219 1 50.5 191 VAL A N 1
ATOM 1509 C CA . VAL A 1 191 ? -14.727 -2.641 -18.422 1 50.5 191 VAL A CA 1
ATOM 1510 C C . VAL A 1 191 ? -14.523 -4.133 -18.172 1 50.5 191 VAL A C 1
ATOM 1512 O O . VAL A 1 191 ? -14.633 -4.945 -19.094 1 50.5 191 VAL A O 1
ATOM 1515 N N . THR A 1 192 ? -14.227 -4.473 -16.797 1 61.72 192 THR A N 1
ATOM 1516 C CA . THR A 1 192 ? -13.789 -5.867 -16.797 1 61.72 192 THR A CA 1
ATOM 1517 C C . THR A 1 192 ? -14.953 -6.793 -16.438 1 61.72 192 THR A C 1
ATOM 1519 O O . THR A 1 192 ? -15.625 -6.602 -15.43 1 61.72 192 THR A O 1
ATOM 1522 N N . LYS A 1 193 ? -15.297 -7.613 -17.422 1 70.25 193 LYS A N 1
ATOM 1523 C CA . LYS A 1 193 ? -16.422 -8.539 -17.297 1 70.25 193 LYS A CA 1
ATOM 1524 C C . LYS A 1 193 ? -16.031 -9.766 -16.484 1 70.25 193 LYS A C 1
ATOM 1526 O O . LYS A 1 193 ? -16.906 -10.445 -15.922 1 70.25 193 LYS A O 1
ATOM 1531 N N . GLY A 1 194 ? -14.812 -10.023 -16.188 1 87.94 194 GLY A N 1
ATOM 1532 C CA . GLY A 1 194 ? -14.469 -11.219 -15.438 1 87.94 194 GLY A CA 1
ATOM 1533 C C . GLY A 1 194 ? -12.984 -11.555 -15.5 1 87.94 194 GLY A C 1
ATOM 1534 O O . GLY A 1 194 ? -12.18 -10.742 -15.953 1 87.94 194 GLY A O 1
ATOM 1535 N N . VAL A 1 195 ? -12.648 -12.617 -14.82 1 94.69 195 VAL A N 1
ATOM 1536 C CA . VAL A 1 195 ? -11.297 -13.172 -14.805 1 94.69 195 VAL A CA 1
ATOM 1537 C C . VAL A 1 195 ? -11.281 -14.523 -15.508 1 94.69 195 VAL A C 1
ATOM 1539 O O . VAL A 1 195 ? -12.141 -15.375 -15.266 1 94.69 195 VAL A O 1
ATOM 1542 N N . GLN A 1 196 ? -10.375 -14.664 -16.422 1 95.5 196 GLN A N 1
ATOM 1543 C CA . GLN A 1 196 ? -10.25 -15.922 -17.156 1 95.5 196 GLN A CA 1
ATOM 1544 C C . GLN A 1 196 ? -8.984 -16.672 -16.734 1 95.5 196 GLN A C 1
ATOM 1546 O O . GLN A 1 196 ? -7.902 -16.078 -16.672 1 95.5 196 GLN A O 1
ATOM 1551 N N . LEU A 1 197 ? -9.188 -17.891 -16.469 1 97.81 197 LEU A N 1
ATOM 1552 C CA . LEU A 1 197 ? -8.078 -18.812 -16.25 1 97.81 197 LEU A CA 1
ATOM 1553 C C . LEU A 1 197 ? -7.91 -19.75 -17.453 1 97.81 197 LEU A C 1
ATOM 1555 O O . LEU A 1 197 ? -8.812 -20.531 -17.766 1 97.81 197 LEU A O 1
ATOM 1559 N N . GLN A 1 198 ? -6.801 -19.625 -18.047 1 97.75 198 GLN A N 1
ATOM 1560 C CA . GLN A 1 198 ? -6.516 -20.422 -19.234 1 97.75 198 GLN A CA 1
ATOM 1561 C C . GLN A 1 198 ? -5.379 -21.422 -18.969 1 97.75 198 GLN A C 1
ATOM 1563 O O . GLN A 1 198 ? -4.223 -21.016 -18.828 1 97.75 198 GLN A O 1
ATOM 1568 N N . VAL A 1 199 ? -5.758 -22.641 -18.969 1 97.31 199 VAL A N 1
ATOM 1569 C CA . VAL A 1 199 ? -4.75 -23.672 -18.75 1 97.31 199 VAL A CA 1
ATOM 1570 C C . VAL A 1 199 ? -4.438 -24.359 -20.078 1 97.31 199 VAL A C 1
ATOM 1572 O O . VAL A 1 199 ? -5.344 -24.844 -20.766 1 97.31 199 VAL A O 1
ATOM 1575 N N . THR A 1 200 ? -3.209 -24.328 -20.438 1 97.56 200 THR A N 1
ATOM 1576 C CA . THR A 1 200 ? -2.711 -25.062 -21.594 1 97.56 200 THR A CA 1
ATOM 1577 C C . THR A 1 200 ? -1.814 -26.203 -21.156 1 97.56 200 THR A C 1
ATOM 1579 O O . THR A 1 200 ? -0.901 -26.031 -20.359 1 97.56 200 THR A O 1
ATOM 1582 N N . LEU A 1 201 ? -2.082 -27.391 -21.703 1 96.56 201 LEU A N 1
ATOM 1583 C CA . LEU A 1 201 ? -1.354 -28.594 -21.312 1 96.56 201 LEU A CA 1
ATOM 1584 C C . LEU A 1 201 ? -0.751 -29.297 -22.531 1 96.56 201 LEU A C 1
ATOM 1586 O O . LEU A 1 201 ? -1.382 -29.359 -23.578 1 96.56 201 LEU A O 1
ATOM 1590 N N . ALA A 1 202 ? 0.422 -29.75 -22.281 1 95.81 202 ALA A N 1
ATOM 1591 C CA . ALA A 1 202 ? 0.971 -30.688 -23.266 1 95.81 202 ALA A CA 1
ATOM 1592 C C . ALA A 1 202 ? 0.236 -32.031 -23.234 1 95.81 202 ALA A C 1
ATOM 1594 O O . ALA A 1 202 ? -0.12 -32.5 -22.172 1 95.81 202 ALA A O 1
ATOM 1595 N N . ASP A 1 203 ? 0.066 -32.594 -24.422 1 94.31 203 ASP A N 1
ATOM 1596 C CA . ASP A 1 203 ? -0.582 -33.906 -24.5 1 94.31 203 ASP A CA 1
ATOM 1597 C C . ASP A 1 203 ? 0.272 -35 -23.844 1 94.31 203 ASP A C 1
ATOM 1599 O O . ASP A 1 203 ? 1.371 -35.281 -24.312 1 94.31 203 ASP A O 1
ATOM 1603 N N . ARG A 1 204 ? -0.309 -35.625 -22.844 1 93.5 204 ARG A N 1
ATOM 1604 C CA . ARG A 1 204 ? 0.461 -36.594 -22.078 1 93.5 204 ARG A CA 1
ATOM 1605 C C . ARG A 1 204 ? 0.595 -37.906 -22.828 1 93.5 204 ARG A C 1
ATOM 1607 O O . ARG A 1 204 ? 1.478 -38.719 -22.531 1 93.5 204 ARG A O 1
ATOM 1614 N N . ASN A 1 205 ? -0.212 -38.156 -23.797 1 92.5 205 ASN A N 1
ATOM 1615 C CA . ASN A 1 205 ? -0.07 -39.344 -24.641 1 92.5 205 ASN A CA 1
ATOM 1616 C C . ASN A 1 205 ? 1.222 -39.281 -25.453 1 92.5 205 ASN A C 1
ATOM 1618 O O . ASN A 1 205 ? 1.815 -40.344 -25.734 1 92.5 205 ASN A O 1
ATOM 1622 N N . TYR A 1 206 ? 1.572 -38.125 -25.797 1 93.31 206 TYR A N 1
ATOM 1623 C CA . TYR A 1 206 ? 2.783 -37.938 -26.578 1 93.31 206 TYR A CA 1
ATOM 1624 C C . TYR A 1 206 ? 3.967 -37.562 -25.703 1 93.31 206 TYR A C 1
ATOM 1626 O O . TYR A 1 206 ? 5.117 -37.625 -26.141 1 93.31 206 TYR A O 1
ATOM 1634 N N . ASN A 1 207 ? 3.67 -37.156 -24.5 1 92.81 207 ASN A N 1
ATOM 1635 C CA . ASN A 1 207 ? 4.695 -36.75 -23.531 1 92.81 207 ASN A CA 1
ATOM 1636 C C . ASN A 1 207 ? 4.508 -37.438 -22.188 1 92.81 207 ASN A C 1
ATOM 1638 O O . ASN A 1 207 ? 4.297 -36.781 -21.172 1 92.81 207 ASN A O 1
ATOM 1642 N N . PRO A 1 208 ? 4.68 -38.719 -22.188 1 91.44 208 PRO A N 1
ATOM 1643 C CA . PRO A 1 208 ? 4.375 -39.469 -20.984 1 91.44 208 PRO A CA 1
ATOM 1644 C C . PRO A 1 208 ? 5.355 -39.219 -19.844 1 91.44 208 PRO A C 1
ATOM 1646 O O . PRO A 1 208 ? 5.082 -39.562 -18.703 1 91.44 208 PRO A O 1
ATOM 1649 N N . HIS A 1 209 ? 6.469 -38.594 -20.109 1 90.81 209 HIS A N 1
ATOM 1650 C CA . HIS A 1 209 ? 7.477 -38.312 -19.094 1 90.81 209 HIS A CA 1
ATOM 1651 C C . HIS A 1 209 ? 7.07 -37.125 -18.219 1 90.81 209 HIS A C 1
ATOM 1653 O O . HIS A 1 209 ? 7.625 -36.938 -17.125 1 90.81 209 HIS A O 1
ATOM 1659 N N . LEU A 1 210 ? 6.18 -36.312 -18.656 1 91.62 210 LEU A N 1
ATOM 1660 C CA . LEU A 1 210 ? 5.73 -35.156 -17.906 1 91.62 210 LEU A CA 1
ATOM 1661 C C . LEU A 1 210 ? 4.812 -35.594 -16.75 1 91.62 210 LEU A C 1
ATOM 1663 O O . LEU A 1 210 ? 4.051 -36.531 -16.891 1 91.62 210 LEU A O 1
ATOM 1667 N N . PRO A 1 211 ? 4.93 -34.844 -15.68 1 89.56 211 PRO A N 1
ATOM 1668 C CA . PRO A 1 211 ? 4.02 -35.156 -14.57 1 89.56 211 PRO A CA 1
ATOM 1669 C C . PRO A 1 211 ? 2.557 -34.906 -14.922 1 89.56 211 PRO A C 1
ATOM 1671 O O . PRO A 1 211 ? 2.254 -34.031 -15.742 1 89.56 211 PRO A O 1
ATOM 1674 N N . THR A 1 212 ? 1.726 -35.656 -14.211 1 90.69 212 THR A N 1
ATOM 1675 C CA . THR A 1 212 ? 0.292 -35.438 -14.375 1 90.69 212 THR A CA 1
ATOM 1676 C C . THR A 1 212 ? -0.116 -34.062 -13.852 1 90.69 212 THR A C 1
ATOM 1678 O O . THR A 1 212 ? 0.26 -33.688 -12.742 1 90.69 212 THR A O 1
ATOM 1681 N N . ALA A 1 213 ? -0.825 -33.375 -14.672 1 93.56 213 ALA A N 1
ATOM 1682 C CA . ALA A 1 213 ? -1.294 -32.062 -14.281 1 93.56 213 ALA A CA 1
ATOM 1683 C C . ALA A 1 213 ? -2.396 -32.156 -13.234 1 93.56 213 ALA A C 1
ATOM 1685 O O . ALA A 1 213 ? -3.328 -32.938 -13.375 1 93.56 213 ALA A O 1
ATOM 1686 N N . SER A 1 214 ? -2.262 -31.406 -12.195 1 92.69 214 SER A N 1
ATOM 1687 C CA . SER A 1 214 ? -3.26 -31.359 -11.125 1 92.69 214 SER A CA 1
ATOM 1688 C C . SER A 1 214 ? -3.344 -29.984 -10.5 1 92.69 214 SER A C 1
ATOM 1690 O O . SER A 1 214 ? -2.318 -29.344 -10.25 1 92.69 214 SER A O 1
ATOM 1692 N N . TRP A 1 215 ? -4.582 -29.578 -10.336 1 95.62 215 TRP A N 1
ATOM 1693 C CA . TRP A 1 215 ? -4.754 -28.312 -9.633 1 95.62 215 TRP A CA 1
ATOM 1694 C C . TRP A 1 215 ? -6.086 -28.281 -8.891 1 95.62 215 TRP A C 1
ATOM 1696 O O . TRP A 1 215 ? -7.02 -29 -9.242 1 95.62 215 TRP A O 1
ATOM 1706 N N . LYS A 1 216 ? -6.09 -27.641 -7.824 1 94.25 216 LYS A N 1
ATOM 1707 C CA . LYS A 1 216 ? -7.238 -27.188 -7.035 1 94.25 216 LYS A CA 1
ATOM 1708 C C . LYS A 1 216 ? -7.074 -25.75 -6.594 1 94.25 216 LYS A C 1
ATOM 1710 O O . LYS A 1 216 ? -6.289 -25.453 -5.691 1 94.25 216 LYS A O 1
ATOM 1715 N N . ILE A 1 217 ? -7.828 -24.859 -7.277 1 96.88 217 ILE A N 1
ATOM 1716 C CA . ILE A 1 217 ? -7.703 -23.422 -7.031 1 96.88 217 ILE A CA 1
ATOM 1717 C C . ILE A 1 217 ? -8.953 -22.906 -6.324 1 96.88 217 ILE A C 1
ATOM 1719 O O . ILE A 1 217 ? -10.07 -23.047 -6.84 1 96.88 217 ILE A O 1
ATOM 1723 N N . LYS A 1 218 ? -8.781 -22.406 -5.152 1 95.56 218 LYS A N 1
ATOM 1724 C CA . LYS A 1 218 ? -9.867 -21.719 -4.465 1 95.56 218 LYS A CA 1
ATOM 1725 C C . LYS A 1 218 ? -10 -20.281 -4.945 1 95.56 218 LYS A C 1
ATOM 1727 O O . LYS A 1 218 ? -9.023 -19.516 -4.926 1 95.56 218 LYS A O 1
ATOM 1732 N N . ILE A 1 219 ? -11.172 -19.922 -5.363 1 96.31 219 ILE A N 1
ATOM 1733 C CA . ILE A 1 219 ? -11.445 -18.594 -5.902 1 96.31 219 ILE A CA 1
ATOM 1734 C C . ILE A 1 219 ? -12.273 -17.797 -4.902 1 96.31 219 ILE A C 1
ATOM 1736 O O . ILE A 1 219 ? -13.312 -18.266 -4.438 1 96.31 219 ILE A O 1
ATOM 1740 N N . THR A 1 220 ? -11.797 -16.609 -4.586 1 95.06 220 THR A N 1
ATOM 1741 C CA . THR A 1 220 ? -12.523 -15.711 -3.699 1 95.06 220 THR A CA 1
ATOM 1742 C C . THR A 1 220 ? -12.664 -14.328 -4.332 1 95.06 220 THR A C 1
ATOM 1744 O O . THR A 1 220 ? -11.664 -13.672 -4.633 1 95.06 220 THR A O 1
ATOM 1747 N N . GLN A 1 221 ? -13.891 -13.906 -4.555 1 93.25 221 GLN A N 1
ATOM 1748 C CA . GLN A 1 221 ? -14.141 -12.547 -5.023 1 93.25 221 GLN A CA 1
ATOM 1749 C C . GLN A 1 221 ? -14.227 -11.57 -3.854 1 93.25 221 GLN A C 1
ATOM 1751 O O . GLN A 1 221 ? -15.031 -11.75 -2.939 1 93.25 221 GLN A O 1
ATOM 1756 N N . LEU A 1 222 ? -13.398 -10.586 -3.902 1 93.62 222 LEU A N 1
ATOM 1757 C CA . LEU A 1 222 ? -13.344 -9.594 -2.832 1 93.62 222 LEU A CA 1
ATOM 1758 C C . LEU A 1 222 ? -14.016 -8.297 -3.258 1 93.62 222 LEU A C 1
ATOM 1760 O O . LEU A 1 222 ? -13.656 -7.715 -4.285 1 93.62 222 LEU A O 1
ATOM 1764 N N . GLN A 1 223 ? -14.891 -7.863 -2.393 1 90.31 223 GLN A N 1
ATOM 1765 C CA . GLN A 1 223 ? -15.703 -6.695 -2.703 1 90.31 223 GLN A CA 1
ATOM 1766 C C . GLN A 1 223 ? -15.164 -5.449 -2.008 1 90.31 223 GLN A C 1
ATOM 1768 O O . GLN A 1 223 ? -14.789 -5.5 -0.833 1 90.31 223 GLN A O 1
ATOM 1773 N N . CYS A 1 224 ? -15.047 -4.363 -2.764 1 90.5 224 CYS A N 1
ATOM 1774 C CA . CYS A 1 224 ? -14.711 -3.061 -2.201 1 90.5 224 CYS A CA 1
ATOM 1775 C C . CYS A 1 224 ? -15.961 -2.232 -1.943 1 90.5 224 CYS A C 1
ATOM 1777 O O . CYS A 1 224 ? -17.016 -2.479 -2.547 1 90.5 224 CYS A O 1
ATOM 1779 N N . PRO A 1 225 ? -15.836 -1.281 -0.985 1 87.25 225 PRO A N 1
ATOM 1780 C CA . PRO A 1 225 ? -16.984 -0.387 -0.805 1 87.25 225 PRO A CA 1
ATOM 1781 C C . PRO A 1 225 ? -17.297 0.422 -2.061 1 87.25 225 PRO A C 1
ATOM 1783 O O . PRO A 1 225 ? -16.391 0.958 -2.701 1 87.25 225 PRO A O 1
ATOM 1786 N N . GLY A 1 226 ? -18.547 0.406 -2.488 1 82.62 226 GLY A N 1
ATOM 1787 C CA . GLY A 1 226 ? -18.984 1.142 -3.664 1 82.62 226 GLY A CA 1
ATOM 1788 C C . GLY A 1 226 ? -20.484 1.289 -3.752 1 82.62 226 GLY A C 1
ATOM 1789 O O . GLY A 1 226 ? -21.219 0.696 -2.959 1 82.62 226 GLY A O 1
ATOM 1790 N N . GLU A 1 227 ? -20.859 2.242 -4.66 1 71.69 227 GLU A N 1
ATOM 1791 C CA . GLU A 1 227 ? -22.297 2.486 -4.848 1 71.69 227 GLU A CA 1
ATOM 1792 C C . GLU A 1 227 ? -22.969 1.288 -5.496 1 71.69 227 GLU A C 1
ATOM 1794 O O . GLU A 1 227 ? -22.391 0.623 -6.355 1 71.69 227 GLU A O 1
ATOM 1799 N N . GLN A 1 228 ? -23.953 0.786 -4.809 1 59.06 228 GLN A N 1
ATOM 1800 C CA . GLN A 1 228 ? -24.734 -0.26 -5.453 1 59.06 228 GLN A CA 1
ATOM 1801 C C . GLN A 1 228 ? -25.734 0.334 -6.43 1 59.06 228 GLN A C 1
ATOM 1803 O O . GLN A 1 228 ? -26.422 1.312 -6.109 1 59.06 228 GLN A O 1
ATOM 1808 N N . LYS A 1 229 ? -25.391 0.214 -7.727 1 51.38 229 LYS A N 1
ATOM 1809 C CA . LYS A 1 229 ? -26.391 0.653 -8.711 1 51.38 229 LYS A CA 1
ATOM 1810 C C . LYS A 1 229 ? -27.719 -0.06 -8.5 1 51.38 229 LYS A C 1
ATOM 1812 O O . LYS A 1 229 ? -27.75 -1.276 -8.305 1 51.38 229 LYS A O 1
ATOM 1817 N N . GLY A 1 230 ? -28.781 0.612 -8.359 1 49.38 230 GLY A N 1
ATOM 1818 C CA . GLY A 1 230 ? -30.172 0.206 -8.398 1 49.38 230 GLY A CA 1
ATOM 1819 C C . GLY A 1 230 ? -30.844 0.213 -7.035 1 49.38 230 GLY A C 1
ATOM 1820 O O . GLY A 1 230 ? -30.172 0.379 -6.016 1 49.38 230 GLY A O 1
ATOM 1821 N N . PHE A 1 231 ? -32.062 0.488 -7.02 1 42.34 231 PHE A N 1
ATOM 1822 C CA . PHE A 1 231 ? -33 0.425 -5.895 1 42.34 231 PHE A CA 1
ATOM 1823 C C . PHE A 1 231 ? -32.812 -0.872 -5.117 1 42.34 231 PHE A C 1
ATOM 1825 O O . PHE A 1 231 ? -33.375 -1.904 -5.48 1 42.34 231 PHE A O 1
ATOM 1832 N N . HIS A 1 232 ? -31.672 -1.165 -4.738 1 44.41 232 HIS A N 1
ATOM 1833 C CA . HIS A 1 232 ? -31.688 -2.412 -3.982 1 44.41 232 HIS A CA 1
ATOM 1834 C C . HIS A 1 232 ? -32.031 -2.16 -2.516 1 44.41 232 HIS A C 1
ATOM 1836 O O . HIS A 1 232 ? -31.625 -1.143 -1.949 1 44.41 232 HIS A O 1
ATOM 1842 N N . LEU A 1 233 ? -32.938 -2.738 -2.119 1 43.59 233 LEU A N 1
ATOM 1843 C CA . LEU A 1 233 ? -33.188 -2.859 -0.686 1 43.59 233 LEU A CA 1
ATOM 1844 C C . LEU A 1 233 ? -31.875 -3.062 0.073 1 43.59 233 LEU A C 1
ATOM 1846 O O . LEU A 1 233 ? -31.016 -3.818 -0.368 1 43.59 233 LEU A O 1
ATOM 1850 N N . PRO A 1 234 ? -31.594 -2.129 0.83 1 43.75 234 PRO A N 1
ATOM 1851 C CA . PRO A 1 234 ? -30.375 -2.354 1.605 1 43.75 234 PRO A CA 1
ATOM 1852 C C . PRO A 1 234 ? -30.109 -3.832 1.895 1 43.75 234 PRO A C 1
ATOM 1854 O O . PRO A 1 234 ? -30.922 -4.477 2.572 1 43.75 234 PRO A O 1
ATOM 1857 N N . LYS A 1 235 ? -29.75 -4.551 0.922 1 44.5 235 LYS A N 1
ATOM 1858 C CA . LYS A 1 235 ? -29.453 -5.93 1.302 1 44.5 235 LYS A CA 1
ATOM 1859 C C . LYS A 1 235 ? -28.5 -5.977 2.49 1 44.5 235 LYS A C 1
ATOM 1861 O O . LYS A 1 235 ? -27.422 -5.379 2.453 1 44.5 235 LYS A O 1
ATOM 1866 N N . LEU A 1 236 ? -28.938 -6.348 3.58 1 47.03 236 LEU A N 1
ATOM 1867 C CA . LEU A 1 236 ? -28.25 -6.629 4.828 1 47.03 236 LEU A CA 1
ATOM 1868 C C . LEU A 1 236 ? -26.891 -7.281 4.562 1 47.03 236 LEU A C 1
ATOM 1870 O O . LEU A 1 236 ? -25.938 -7.059 5.305 1 47.03 236 LEU A O 1
ATOM 1874 N N . ASP A 1 237 ? -26.781 -8.039 3.361 1 51.03 237 ASP A N 1
ATOM 1875 C CA . ASP A 1 237 ? -25.656 -8.938 3.109 1 51.03 237 ASP A CA 1
ATOM 1876 C C . ASP A 1 237 ? -24.484 -8.18 2.49 1 51.03 237 ASP A C 1
ATOM 1878 O O . ASP A 1 237 ? -23.312 -8.508 2.752 1 51.03 237 ASP A O 1
ATOM 1882 N N . ALA A 1 238 ? -24.812 -7.168 1.663 1 53.44 238 ALA A N 1
ATOM 1883 C CA . ALA A 1 238 ? -23.734 -6.504 0.932 1 53.44 238 ALA A CA 1
ATOM 1884 C C . ALA A 1 238 ? -22.781 -5.789 1.888 1 53.44 238 ALA A C 1
ATOM 1886 O O . ALA A 1 238 ? -21.562 -5.824 1.697 1 53.44 238 ALA A O 1
ATOM 1887 N N . ASP A 1 239 ? -23.297 -5.477 3.012 1 67.75 239 ASP A N 1
ATOM 1888 C CA . ASP A 1 239 ? -22.484 -4.77 4 1 67.75 239 ASP A CA 1
ATOM 1889 C C . ASP A 1 239 ? -21.562 -5.73 4.742 1 67.75 239 ASP A C 1
ATOM 1891 O O . ASP A 1 239 ? -20.391 -5.402 5.008 1 67.75 239 ASP A O 1
ATOM 1895 N N . GLN A 1 240 ? -22.031 -6.996 4.676 1 77.44 240 GLN A N 1
ATOM 1896 C CA . GLN A 1 240 ? -21.219 -7.953 5.422 1 77.44 240 GLN A CA 1
ATOM 1897 C C . GLN A 1 240 ? -20.031 -8.414 4.602 1 77.44 240 GLN A C 1
ATOM 1899 O O . GLN A 1 240 ? -18.938 -8.648 5.148 1 77.44 240 GLN A O 1
ATOM 1904 N N . ASP A 1 241 ? -20.219 -8.477 3.285 1 83.81 241 ASP A N 1
ATOM 1905 C CA . ASP A 1 241 ? -19.125 -8.883 2.414 1 83.81 241 ASP A CA 1
ATOM 1906 C C . ASP A 1 241 ? -17.984 -7.867 2.461 1 83.81 241 ASP A C 1
ATOM 1908 O O . ASP A 1 241 ? -16.812 -8.242 2.568 1 83.81 241 ASP A O 1
ATOM 1912 N N . VAL A 1 242 ? -18.422 -6.641 2.459 1 88.06 242 VAL A N 1
ATOM 1913 C CA . VAL A 1 242 ? -17.422 -5.574 2.457 1 88.06 242 VAL A CA 1
ATOM 1914 C C . VAL A 1 242 ? -16.625 -5.605 3.762 1 88.06 242 VAL A C 1
ATOM 1916 O O . VAL A 1 242 ? -15.406 -5.449 3.758 1 88.06 242 VAL A O 1
ATOM 1919 N N . ILE A 1 243 ? -17.297 -5.891 4.836 1 87.19 243 ILE A N 1
ATOM 1920 C CA . ILE A 1 243 ? -16.672 -5.91 6.152 1 87.19 243 ILE A CA 1
ATOM 1921 C C . ILE A 1 243 ? -15.695 -7.082 6.234 1 87.19 243 ILE A C 1
ATOM 1923 O O . ILE A 1 243 ? -14.586 -6.934 6.754 1 87.19 243 ILE A O 1
ATOM 1927 N N . GLN A 1 244 ? -16.031 -8.164 5.684 1 86.56 244 GLN A N 1
ATOM 1928 C CA . GLN A 1 244 ? -15.195 -9.359 5.754 1 86.56 244 GLN A CA 1
ATOM 1929 C C . GLN A 1 244 ? -14.039 -9.281 4.762 1 86.56 244 GLN A C 1
ATOM 1931 O O . GLN A 1 244 ? -12.945 -9.789 5.035 1 86.56 244 GLN A O 1
ATOM 1936 N N . ASP A 1 245 ? -14.312 -8.656 3.678 1 91.75 245 ASP A N 1
ATOM 1937 C CA . ASP A 1 245 ? -13.336 -8.648 2.59 1 91.75 245 ASP A CA 1
ATOM 1938 C C . ASP A 1 245 ? -12.281 -7.57 2.807 1 91.75 245 ASP A C 1
ATOM 1940 O O . ASP A 1 245 ? -11.133 -7.73 2.396 1 91.75 245 ASP A O 1
ATOM 1944 N N . PHE A 1 246 ? -12.555 -6.543 3.512 1 91.25 246 PHE A N 1
ATOM 1945 C CA . PHE A 1 246 ? -11.711 -5.355 3.605 1 91.25 246 PHE A CA 1
ATOM 1946 C C . PHE A 1 246 ? -10.336 -5.707 4.145 1 91.25 246 PHE A C 1
ATOM 1948 O O . PHE A 1 246 ? -9.32 -5.336 3.553 1 91.25 246 PHE A O 1
ATOM 1955 N N . PRO A 1 247 ? -10.25 -6.484 5.152 1 89.88 247 PRO A N 1
ATOM 1956 C CA . PRO A 1 247 ? -8.922 -6.773 5.695 1 89.88 247 PRO A CA 1
ATOM 1957 C C . PRO A 1 247 ? -8.078 -7.645 4.762 1 89.88 247 PRO A C 1
ATOM 1959 O O . PRO A 1 247 ? -6.871 -7.773 4.957 1 89.88 247 PRO A O 1
ATOM 1962 N N . GLN A 1 248 ? -8.719 -8.172 3.773 1 93.44 248 GLN A N 1
ATOM 1963 C CA . GLN A 1 248 ? -8.023 -9.094 2.885 1 93.44 248 GLN A CA 1
ATOM 1964 C C . GLN A 1 248 ? -7.551 -8.391 1.616 1 93.44 248 GLN A C 1
ATOM 1966 O O . GLN A 1 248 ? -6.785 -8.953 0.833 1 93.44 248 GLN A O 1
ATOM 1971 N N . LEU A 1 249 ? -8.016 -7.195 1.447 1 94.44 249 LEU A N 1
ATOM 1972 C CA . LEU A 1 249 ? -7.688 -6.496 0.21 1 94.44 249 LEU A CA 1
ATOM 1973 C C . LEU A 1 249 ? -6.195 -6.203 0.13 1 94.44 249 LEU A C 1
ATOM 1975 O O . LEU A 1 249 ? -5.605 -5.68 1.08 1 94.44 249 LEU A O 1
ATOM 1979 N N . ALA A 1 250 ? -5.637 -6.598 -0.985 1 95.56 250 ALA A N 1
ATOM 1980 C CA . ALA A 1 250 ? -4.227 -6.309 -1.241 1 95.56 250 ALA A CA 1
ATOM 1981 C C . ALA A 1 250 ? -4.043 -4.891 -1.768 1 95.56 250 ALA A C 1
ATOM 1983 O O . ALA A 1 250 ? -4.887 -4.379 -2.506 1 95.56 250 ALA A O 1
ATOM 1984 N N . PRO A 1 251 ? -2.902 -4.293 -1.355 1 93.31 251 PRO A N 1
ATOM 1985 C CA . PRO A 1 251 ? -2.611 -2.994 -1.963 1 93.31 251 PRO A CA 1
ATOM 1986 C C . PRO A 1 251 ? -2.504 -3.064 -3.484 1 93.31 251 PRO A C 1
ATOM 1988 O O . PRO A 1 251 ? -2.055 -4.078 -4.031 1 93.31 251 PRO A O 1
ATOM 1991 N N . LEU A 1 252 ? -2.871 -1.963 -4.117 1 90.88 252 LEU A N 1
ATOM 1992 C CA . LEU A 1 252 ? -2.758 -1.898 -5.57 1 90.88 252 LEU A CA 1
ATOM 1993 C C . LEU A 1 252 ? -1.307 -2.062 -6.008 1 90.88 252 LEU A C 1
ATOM 1995 O O . LEU A 1 252 ? -0.405 -1.458 -5.426 1 90.88 252 LEU A O 1
ATOM 1999 N N . GLY A 1 253 ? -1.155 -2.939 -6.941 1 92.38 253 GLY A N 1
ATOM 2000 C CA . GLY A 1 253 ? 0.182 -3.184 -7.457 1 92.38 253 GLY A CA 1
ATOM 2001 C C . GLY A 1 253 ? 0.752 -4.52 -7.023 1 92.38 253 GLY A C 1
ATOM 2002 O O . GLY A 1 253 ? 1.702 -5.023 -7.629 1 92.38 253 GLY A O 1
ATOM 2003 N N . THR A 1 254 ? 0.228 -5.039 -5.973 1 95.81 254 THR A N 1
ATOM 2004 C CA . THR A 1 254 ? 0.74 -6.309 -5.469 1 95.81 254 THR A CA 1
ATOM 2005 C C . THR A 1 254 ? -0.068 -7.48 -6.023 1 95.81 254 THR A C 1
ATOM 2007 O O . THR A 1 254 ? -1.295 -7.406 -6.113 1 95.81 254 THR A O 1
ATOM 2010 N N . ILE A 1 255 ? 0.628 -8.562 -6.363 1 97.5 255 ILE A N 1
ATOM 2011 C CA . ILE A 1 255 ? -0.111 -9.727 -6.852 1 97.5 255 ILE A CA 1
ATOM 2012 C C . ILE A 1 255 ? -0.134 -10.812 -5.781 1 97.5 255 ILE A C 1
ATOM 2014 O O . ILE A 1 255 ? -0.876 -11.789 -5.898 1 97.5 255 ILE A O 1
ATOM 2018 N N . GLN A 1 256 ? 0.704 -10.688 -4.82 1 98.38 256 GLN A N 1
ATOM 2019 C CA . GLN A 1 256 ? 0.646 -11.484 -3.6 1 98.38 256 GLN A CA 1
ATOM 2020 C C . GLN A 1 256 ? 0.595 -10.594 -2.363 1 98.38 256 GLN A C 1
ATOM 2022 O O . GLN A 1 256 ? 1.184 -9.508 -2.348 1 98.38 256 GLN A O 1
ATOM 2027 N N . TYR A 1 257 ? -0.137 -11.07 -1.408 1 98.19 257 TYR A N 1
ATOM 2028 C CA . TYR A 1 257 ? -0.291 -10.273 -0.195 1 98.19 257 TYR A CA 1
ATOM 2029 C C . TYR A 1 257 ? -0.456 -11.172 1.027 1 98.19 257 TYR A C 1
ATOM 2031 O O . TYR A 1 257 ? -1.316 -12.055 1.045 1 98.19 257 TYR A O 1
ATOM 2039 N N . PHE A 1 258 ? 0.413 -10.883 2.004 1 98.19 258 PHE A N 1
ATOM 2040 C CA . PHE A 1 258 ? 0.403 -11.656 3.242 1 98.19 258 PHE A CA 1
ATOM 2041 C C . PHE A 1 258 ? -0.069 -10.797 4.41 1 98.19 258 PHE A C 1
ATOM 2043 O O . PHE A 1 258 ? 0.506 -9.742 4.684 1 98.19 258 PHE A O 1
ATOM 2050 N N . THR A 1 259 ? -1.082 -11.258 5.109 1 95.62 259 THR A N 1
ATOM 2051 C CA . THR A 1 259 ? -1.674 -10.477 6.191 1 95.62 259 THR A CA 1
ATOM 2052 C C . THR A 1 259 ? -1.217 -10.992 7.551 1 95.62 259 THR A C 1
ATOM 2054 O O . THR A 1 259 ? -1.406 -10.328 8.57 1 95.62 259 THR A O 1
ATOM 2057 N N . GLU A 1 260 ? -0.551 -12.125 7.586 1 95.44 260 GLU A N 1
ATOM 2058 C CA . GLU A 1 260 ? -0.056 -12.703 8.836 1 95.44 260 GLU A CA 1
ATOM 2059 C C . GLU A 1 260 ? 1.229 -12.008 9.289 1 95.44 260 GLU A C 1
ATOM 2061 O O . GLU A 1 260 ? 1.947 -11.43 8.469 1 95.44 260 GLU A O 1
ATOM 2066 N N . LYS A 1 261 ? 1.566 -12.164 10.547 1 95.06 261 LYS A N 1
ATOM 2067 C CA . LYS A 1 261 ? 2.75 -11.516 11.102 1 95.06 261 LYS A CA 1
ATOM 2068 C C . LYS A 1 261 ? 4.023 -12.266 10.719 1 95.06 261 LYS A C 1
ATOM 2070 O O . LYS A 1 261 ? 5.121 -11.719 10.805 1 95.06 261 LYS A O 1
ATOM 2075 N N . THR A 1 262 ? 3.824 -13.5 10.531 1 97.38 262 THR A N 1
ATOM 2076 C CA . THR A 1 262 ? 4.938 -14.336 10.086 1 97.38 262 THR A CA 1
ATOM 2077 C C . THR A 1 262 ? 4.469 -15.344 9.039 1 97.38 262 THR A C 1
ATOM 2079 O O . THR A 1 262 ? 3.279 -15.656 8.961 1 97.38 262 THR A O 1
ATOM 2082 N N . GLY A 1 263 ? 5.363 -15.797 8.195 1 97.12 263 GLY A N 1
ATOM 2083 C CA . GLY A 1 263 ? 5.059 -16.766 7.156 1 97.12 263 GLY A CA 1
ATOM 2084 C C . GLY A 1 263 ? 6.188 -16.938 6.156 1 97.12 263 GLY A C 1
ATOM 2085 O O . GLY A 1 263 ? 7.336 -16.594 6.438 1 97.12 263 GLY A O 1
ATOM 2086 N N . TYR A 1 264 ? 5.836 -17.641 5.062 1 95.31 264 TYR A N 1
ATOM 2087 C CA . TYR A 1 264 ? 6.801 -17.875 3.996 1 95.31 264 TYR A CA 1
ATOM 2088 C C . TYR A 1 264 ? 6.281 -17.359 2.662 1 95.31 264 TYR A C 1
ATOM 2090 O O . TYR A 1 264 ? 5.082 -17.422 2.389 1 95.31 264 TYR A O 1
ATOM 2098 N N . PHE A 1 265 ? 7.176 -16.812 1.929 1 95.56 265 PHE A N 1
ATOM 2099 C CA . PHE A 1 265 ? 6.898 -16.562 0.522 1 95.56 265 PHE A CA 1
ATOM 2100 C C . PHE A 1 265 ? 7.984 -17.156 -0.366 1 95.56 265 PHE A C 1
ATOM 2102 O O . PHE A 1 265 ? 9.125 -17.312 0.067 1 95.56 265 PHE A O 1
ATOM 2109 N N . ARG A 1 266 ? 7.605 -17.5 -1.52 1 93.5 266 ARG A N 1
ATOM 2110 C CA . ARG A 1 266 ? 8.531 -18.203 -2.408 1 93.5 266 ARG A CA 1
ATOM 2111 C C . ARG A 1 266 ? 8.305 -17.797 -3.861 1 93.5 266 ARG A C 1
ATOM 2113 O O . ARG A 1 266 ? 7.262 -17.234 -4.203 1 93.5 266 ARG A O 1
ATOM 2120 N N . SER A 1 267 ? 9.336 -18.031 -4.637 1 94.06 267 SER A N 1
ATOM 2121 C CA . SER A 1 267 ? 9.18 -17.812 -6.07 1 94.06 267 SER A CA 1
ATOM 2122 C C . SER A 1 267 ? 8.203 -18.797 -6.684 1 94.06 267 SER A C 1
ATOM 2124 O O . SER A 1 267 ? 8.078 -19.938 -6.211 1 94.06 267 SER A O 1
ATOM 2126 N N . PHE A 1 268 ? 7.469 -18.375 -7.684 1 94.5 268 PHE A N 1
ATOM 2127 C CA . PHE A 1 268 ? 6.551 -19.281 -8.359 1 94.5 268 PHE A CA 1
ATOM 2128 C C . PHE A 1 268 ? 7.309 -20.422 -9.031 1 94.5 268 PHE A C 1
ATOM 2130 O O . PHE A 1 268 ? 8.375 -20.203 -9.617 1 94.5 268 PHE A O 1
ATOM 2137 N N . GLY A 1 269 ? 6.766 -21.594 -8.891 1 87.56 269 GLY A N 1
ATOM 2138 C CA . GLY A 1 269 ? 7.355 -22.766 -9.508 1 87.56 269 GLY A CA 1
ATOM 2139 C C . GLY A 1 269 ? 8.445 -23.406 -8.672 1 87.56 269 GLY A C 1
ATOM 2140 O O . GLY A 1 269 ? 8.938 -24.484 -8.992 1 87.56 269 GLY A O 1
ATOM 2141 N N . PHE A 1 270 ? 8.891 -22.656 -7.551 1 76.44 270 PHE A N 1
ATOM 2142 C CA . PHE A 1 270 ? 9.953 -23.188 -6.703 1 76.44 270 PHE A CA 1
ATOM 2143 C C . PHE A 1 270 ? 9.438 -24.328 -5.844 1 76.44 270 PHE A C 1
ATOM 2145 O O . PHE A 1 270 ? 8.461 -24.172 -5.105 1 76.44 270 PHE A O 1
ATOM 2152 N N . ASP A 1 271 ? 9.898 -25.578 -5.988 1 65.31 271 ASP A N 1
ATOM 2153 C CA . ASP A 1 271 ? 9.578 -26.672 -5.082 1 65.31 271 ASP A CA 1
ATOM 2154 C C . ASP A 1 271 ? 10.805 -27.094 -4.277 1 65.31 271 ASP A C 1
ATOM 2156 O O . ASP A 1 271 ? 11.867 -27.375 -4.848 1 65.31 271 ASP A O 1
ATOM 2160 N N . GLY A 1 272 ? 11.148 -26.453 -3.107 1 57.97 272 GLY A N 1
ATOM 2161 C CA . GLY A 1 272 ? 12.289 -26.797 -2.268 1 57.97 272 GLY A CA 1
ATOM 2162 C C . GLY A 1 272 ? 12.586 -28.281 -2.24 1 57.97 272 GLY A C 1
ATOM 2163 O O . GLY A 1 272 ? 13.656 -28.703 -1.779 1 57.97 272 GLY A O 1
ATOM 2164 N N . SER A 1 273 ? 11.578 -29.141 -2.045 1 51.22 273 SER A N 1
ATOM 2165 C CA . SER A 1 273 ? 11.805 -30.547 -1.749 1 51.22 273 SER A CA 1
ATOM 2166 C C . SER A 1 273 ? 12.344 -31.281 -2.971 1 51.22 273 SER A C 1
ATOM 2168 O O . SER A 1 273 ? 12.93 -32.375 -2.842 1 51.22 273 SER A O 1
ATOM 2170 N N . ILE A 1 274 ? 11.656 -31.156 -4.035 1 46.69 274 ILE A N 1
ATOM 2171 C CA . ILE A 1 274 ? 11.953 -32.219 -5.004 1 46.69 274 ILE A CA 1
ATOM 2172 C C . ILE A 1 274 ? 13.383 -32.062 -5.516 1 46.69 274 ILE A C 1
ATOM 2174 O O . ILE A 1 274 ? 13.812 -30.938 -5.84 1 46.69 274 ILE A O 1
ATOM 2178 N N . GLN A 1 275 ? 14.273 -32.906 -5.215 1 46.12 275 GLN A N 1
ATOM 2179 C CA . GLN A 1 275 ? 15.57 -33.219 -5.805 1 46.12 275 GLN A CA 1
ATOM 2180 C C . GLN A 1 275 ? 15.719 -32.562 -7.18 1 46.12 275 GLN A C 1
ATOM 2182 O O . GLN A 1 275 ? 16.828 -32.406 -7.688 1 46.12 275 GLN A O 1
ATOM 2187 N N . LYS A 1 276 ? 14.609 -32.375 -7.883 1 50.03 276 LYS A N 1
ATOM 2188 C CA . LYS A 1 276 ? 14.719 -31.734 -9.18 1 50.03 276 LYS A CA 1
ATOM 2189 C C . LYS A 1 276 ? 14.188 -30.297 -9.125 1 50.03 276 LYS A C 1
ATOM 2191 O O . LYS A 1 276 ? 12.977 -30.078 -9.211 1 50.03 276 LYS A O 1
ATOM 2196 N N . GLN A 1 277 ? 14.906 -29.375 -8.492 1 53.41 277 GLN A N 1
ATOM 2197 C CA . GLN A 1 277 ? 14.68 -27.969 -8.227 1 53.41 277 GLN A CA 1
ATOM 2198 C C . GLN A 1 277 ? 14.18 -27.25 -9.477 1 53.41 277 GLN A C 1
ATOM 2200 O O . GLN A 1 277 ? 14.695 -27.453 -10.57 1 53.41 277 GLN A O 1
ATOM 2205 N N . GLN A 1 278 ? 12.836 -26.828 -9.492 1 63.81 278 GLN A N 1
ATOM 2206 C CA . GLN A 1 278 ? 12.258 -26.109 -10.625 1 63.81 278 GLN A CA 1
ATOM 2207 C C . GLN A 1 278 ? 12.523 -24.609 -10.523 1 63.81 278 GLN A C 1
ATOM 2209 O O . GLN A 1 278 ? 12.5 -24.047 -9.422 1 63.81 278 GLN A O 1
ATOM 2214 N N . SER A 1 279 ? 13.086 -24.062 -11.672 1 76 279 SER A N 1
ATOM 2215 C CA . SER A 1 279 ? 13.383 -22.641 -11.766 1 76 279 SER A CA 1
ATOM 2216 C C . SER A 1 279 ? 12.133 -21.828 -12.117 1 76 279 SER A C 1
ATOM 2218 O O . SER A 1 279 ? 11.195 -22.359 -12.719 1 76 279 SER A O 1
ATOM 2220 N N . TYR A 1 280 ? 12.141 -20.672 -11.586 1 89.44 280 TYR A N 1
ATOM 2221 C CA . TYR A 1 280 ? 11.086 -19.75 -12.008 1 89.44 280 TYR A CA 1
ATOM 2222 C C . TYR A 1 280 ? 11.273 -19.328 -13.461 1 89.44 280 TYR A C 1
ATOM 2224 O O . TYR A 1 280 ? 12.336 -19.562 -14.047 1 89.44 280 TYR A O 1
ATOM 2232 N N . THR A 1 281 ? 10.227 -18.859 -13.977 1 90 281 THR A N 1
ATOM 2233 C CA . THR A 1 281 ? 10.305 -18.359 -15.352 1 90 281 THR A CA 1
ATOM 2234 C C . THR A 1 281 ? 11.016 -17.016 -15.391 1 90 281 THR A C 1
ATOM 2236 O O . THR A 1 281 ? 11 -16.266 -14.414 1 90 281 THR A O 1
ATOM 2239 N N . TYR A 1 282 ? 11.578 -16.75 -16.547 1 88.62 282 TYR A N 1
ATOM 2240 C CA . TYR A 1 282 ? 12.242 -15.461 -16.734 1 88.62 282 TYR A CA 1
ATOM 2241 C C . TYR A 1 282 ? 11.258 -14.398 -17.203 1 88.62 282 TYR A C 1
ATOM 2243 O O . TYR A 1 282 ? 10.172 -14.727 -17.688 1 88.62 282 TYR A O 1
ATOM 2251 N N . GLY A 1 283 ? 11.562 -13.156 -16.938 1 88.69 283 GLY A N 1
ATOM 2252 C CA . GLY A 1 283 ? 10.75 -12.039 -17.375 1 88.69 283 GLY A CA 1
ATOM 2253 C C . GLY A 1 283 ? 9.656 -11.664 -16.391 1 88.69 283 GLY A C 1
ATOM 2254 O O . GLY A 1 283 ? 8.625 -11.117 -16.781 1 88.69 283 GLY A O 1
ATOM 2255 N N . GLN A 1 284 ? 9.883 -12.055 -15.195 1 93.5 284 GLN A N 1
ATOM 2256 C CA . GLN A 1 284 ? 8.891 -11.719 -14.172 1 93.5 284 GLN A CA 1
ATOM 2257 C C . GLN A 1 284 ? 9.188 -10.352 -13.547 1 93.5 284 GLN A C 1
ATOM 2259 O O . GLN A 1 284 ? 10.352 -9.953 -13.438 1 93.5 284 GLN A O 1
ATOM 2264 N N . ASN A 1 285 ? 8.188 -9.594 -13.258 1 94.06 285 ASN A N 1
ATOM 2265 C CA . ASN A 1 285 ? 8.25 -8.336 -12.523 1 94.06 285 ASN A CA 1
ATOM 2266 C C . ASN A 1 285 ? 6.965 -8.094 -11.734 1 94.06 285 ASN A C 1
ATOM 2268 O O . ASN A 1 285 ? 5.977 -7.602 -12.289 1 94.06 285 ASN A O 1
ATOM 2272 N N . TYR A 1 286 ? 7.023 -8.492 -10.477 1 96.5 286 TYR A N 1
ATOM 2273 C CA . TYR A 1 286 ? 5.816 -8.367 -9.672 1 96.5 286 TYR A CA 1
ATOM 2274 C C . TYR A 1 286 ? 6.164 -8.047 -8.219 1 96.5 286 TYR A C 1
ATOM 2276 O O . TYR A 1 286 ? 7.316 -8.203 -7.801 1 96.5 286 TYR A O 1
ATOM 2284 N N . ALA A 1 287 ? 5.133 -7.551 -7.516 1 97 287 ALA A N 1
ATOM 2285 C CA . ALA A 1 287 ? 5.336 -7.145 -6.129 1 97 287 ALA A CA 1
ATOM 2286 C C . ALA A 1 287 ? 4.602 -8.078 -5.168 1 97 287 ALA A C 1
ATOM 2288 O O . ALA A 1 287 ? 3.512 -8.562 -5.477 1 97 287 ALA A O 1
ATOM 2289 N N . ILE A 1 288 ? 5.246 -8.297 -4.059 1 98.31 288 ILE A N 1
ATOM 2290 C CA . ILE A 1 288 ? 4.699 -9.055 -2.938 1 98.31 288 ILE A CA 1
ATOM 2291 C C . ILE A 1 288 ? 4.531 -8.141 -1.727 1 98.31 288 ILE A C 1
ATOM 2293 O O . ILE A 1 288 ? 5.508 -7.574 -1.229 1 98.31 288 ILE A O 1
ATOM 2297 N N . GLY A 1 289 ? 3.314 -8.023 -1.282 1 97.5 289 GLY A N 1
ATOM 2298 C CA . GLY A 1 289 ? 3.033 -7.129 -0.172 1 97.5 289 GLY A CA 1
ATOM 2299 C C . GLY A 1 289 ? 2.854 -7.852 1.148 1 97.5 289 GLY A C 1
ATOM 2300 O O . GLY A 1 289 ? 2.441 -9.016 1.176 1 97.5 289 GLY A O 1
ATOM 2301 N N . PHE A 1 290 ? 3.115 -7.121 2.242 1 97.69 290 PHE A N 1
ATOM 2302 C CA . PHE A 1 290 ? 2.934 -7.578 3.615 1 97.69 290 PHE A CA 1
ATOM 2303 C C . PHE A 1 290 ? 2.164 -6.547 4.434 1 97.69 290 PHE A C 1
ATOM 2305 O O . PHE A 1 290 ? 2.486 -5.359 4.402 1 97.69 290 PHE A O 1
ATOM 2312 N N . LYS A 1 291 ? 1.216 -7.031 5.102 1 95.25 291 LYS A N 1
ATOM 2313 C CA . LYS A 1 291 ? 0.393 -6.102 5.871 1 95.25 291 LYS A CA 1
ATOM 2314 C C . LYS A 1 291 ? 1.18 -5.508 7.035 1 95.25 291 LYS A C 1
ATOM 2316 O O . LYS A 1 291 ? 1.742 -6.242 7.852 1 95.25 291 LYS A O 1
ATOM 2321 N N . ARG A 1 292 ? 1.188 -4.219 7.008 1 92.12 292 ARG A N 1
ATOM 2322 C CA . ARG A 1 292 ? 1.857 -3.479 8.07 1 92.12 292 ARG A CA 1
ATOM 2323 C C . ARG A 1 292 ? 0.847 -2.906 9.062 1 92.12 292 ARG A C 1
ATOM 2325 O O . ARG A 1 292 ? 0.282 -1.835 8.828 1 92.12 292 ARG A O 1
ATOM 2332 N N . ASP A 1 293 ? 0.789 -3.465 10.172 1 85.88 293 ASP A N 1
ATOM 2333 C CA . ASP A 1 293 ? -0.07 -2.896 11.203 1 85.88 293 ASP A CA 1
ATOM 2334 C C . ASP A 1 293 ? 0.616 -1.729 11.914 1 85.88 293 ASP A C 1
ATOM 2336 O O . ASP A 1 293 ? 1.813 -1.503 11.727 1 85.88 293 ASP A O 1
ATOM 2340 N N . ILE A 1 294 ? -0.078 -0.907 12.641 1 83.44 294 ILE A N 1
ATOM 2341 C CA . ILE A 1 294 ? 0.393 0.331 13.25 1 83.44 294 ILE A CA 1
ATOM 2342 C C . ILE A 1 294 ? 1.559 0.031 14.195 1 83.44 294 ILE A C 1
ATOM 2344 O O . ILE A 1 294 ? 2.467 0.852 14.344 1 83.44 294 ILE A O 1
ATOM 2348 N N . ASN A 1 295 ? 1.67 -1.067 14.773 1 82.88 295 ASN A N 1
ATOM 2349 C CA . ASN A 1 295 ? 2.719 -1.349 15.742 1 82.88 295 ASN A CA 1
ATOM 2350 C C . ASN A 1 295 ? 3.906 -2.057 15.102 1 82.88 295 ASN A C 1
ATOM 2352 O O . ASN A 1 295 ? 4.816 -2.51 15.797 1 82.88 295 ASN A O 1
ATOM 2356 N N . ILE A 1 296 ? 3.914 -2.1 13.852 1 91.81 296 ILE A N 1
ATOM 2357 C CA . ILE A 1 296 ? 4.988 -2.779 13.133 1 91.81 296 ILE A CA 1
ATOM 2358 C C . ILE A 1 296 ? 5.973 -1.751 12.586 1 91.81 296 ILE A C 1
ATOM 2360 O O . ILE A 1 296 ? 5.574 -0.801 11.906 1 91.81 296 ILE A O 1
ATOM 2364 N N . CYS A 1 297 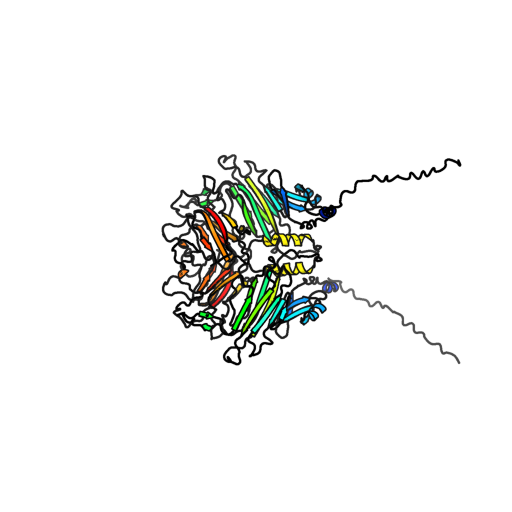? 7.258 -1.94 12.883 1 91.56 297 CYS A N 1
ATOM 2365 C CA . CYS A 1 297 ? 8.227 -0.929 12.484 1 91.56 297 CYS A CA 1
ATOM 2366 C C . CYS A 1 297 ? 9.18 -1.474 11.422 1 91.56 297 CYS A C 1
ATOM 2368 O O . CYS A 1 297 ? 9.961 -0.721 10.836 1 91.56 297 CYS A O 1
ATOM 2370 N N . GLY A 1 298 ? 9.125 -2.75 11.188 1 94.31 298 GLY A N 1
ATOM 2371 C CA . GLY A 1 298 ? 10.008 -3.342 10.203 1 94.31 298 GLY A CA 1
ATOM 2372 C C . GLY A 1 298 ? 9.641 -4.77 9.844 1 94.31 298 GLY A C 1
ATOM 2373 O O . GLY A 1 298 ? 8.68 -5.316 10.383 1 94.31 298 GLY A O 1
ATOM 2374 N N . ILE A 1 299 ? 10.383 -5.348 8.938 1 95.94 299 ILE A N 1
ATOM 2375 C CA . ILE A 1 299 ? 10.172 -6.723 8.492 1 95.94 299 ILE A CA 1
ATOM 2376 C C . ILE A 1 299 ? 11.523 -7.41 8.289 1 95.94 299 ILE A C 1
ATOM 2378 O O . ILE A 1 299 ? 12.453 -6.82 7.734 1 95.94 299 ILE A O 1
ATOM 2382 N N . GLN A 1 300 ? 11.625 -8.586 8.812 1 95.12 300 GLN A N 1
ATOM 2383 C CA . GLN A 1 300 ? 12.828 -9.406 8.672 1 95.12 300 GLN A CA 1
ATOM 2384 C C . GLN A 1 300 ? 12.594 -10.562 7.699 1 95.12 300 GLN A C 1
ATOM 2386 O O . GLN A 1 300 ? 11.539 -11.195 7.727 1 95.12 300 GLN A O 1
ATOM 2391 N N . PHE A 1 301 ? 13.555 -10.805 6.879 1 94.19 301 PHE A N 1
ATOM 2392 C CA . PHE A 1 301 ? 13.531 -11.906 5.918 1 94.19 301 PHE A CA 1
ATOM 2393 C C . PHE A 1 301 ? 14.656 -12.898 6.207 1 94.19 301 PHE A C 1
ATOM 2395 O O . PHE A 1 301 ? 15.82 -12.516 6.277 1 94.19 301 PHE A O 1
ATOM 2402 N N . THR A 1 302 ? 14.281 -14.109 6.371 1 93.75 302 THR A N 1
ATOM 2403 C CA . THR A 1 302 ? 15.227 -15.195 6.594 1 93.75 302 THR A CA 1
ATOM 2404 C C . THR A 1 302 ? 15.086 -16.266 5.52 1 93.75 302 THR A C 1
ATOM 2406 O O . THR A 1 302 ? 14.188 -17.125 5.598 1 93.75 302 THR A O 1
ATOM 2409 N N . PRO A 1 303 ? 16.016 -16.234 4.594 1 91.19 303 PRO A N 1
ATOM 2410 C CA . PRO A 1 303 ? 15.906 -17.234 3.529 1 91.19 303 PRO A CA 1
ATOM 2411 C C . PRO A 1 303 ? 16.234 -18.641 4.008 1 91.19 303 PRO A C 1
ATOM 2413 O O . PRO A 1 303 ? 17.281 -18.859 4.629 1 91.19 303 PRO A O 1
ATOM 2416 N N . ASP A 1 304 ? 15.352 -19.578 3.725 1 88.81 304 ASP A N 1
ATOM 2417 C CA . ASP A 1 304 ? 15.688 -21 3.818 1 88.81 304 ASP A CA 1
ATOM 2418 C C . ASP A 1 304 ? 16.469 -21.453 2.59 1 88.81 304 ASP A C 1
ATOM 2420 O O . ASP A 1 304 ? 17.328 -22.328 2.689 1 88.81 304 ASP A O 1
ATOM 2424 N N . TYR A 1 305 ? 16.109 -20.859 1.539 1 87.12 305 TYR A N 1
ATOM 2425 C CA . TYR A 1 305 ? 16.766 -21.078 0.254 1 87.12 305 TYR A CA 1
ATOM 2426 C C . TYR A 1 305 ? 16.734 -19.812 -0.595 1 87.12 305 TYR A C 1
ATOM 2428 O O . TYR A 1 305 ? 15.703 -19.125 -0.656 1 87.12 305 TYR A O 1
ATOM 2436 N N . ILE A 1 306 ? 17.828 -19.5 -1.202 1 86.94 306 ILE A N 1
ATOM 2437 C CA . ILE A 1 306 ? 17.859 -18.391 -2.146 1 86.94 306 ILE A CA 1
ATOM 2438 C C . ILE A 1 306 ? 19.016 -18.594 -3.129 1 86.94 306 ILE A C 1
ATOM 2440 O O . ILE A 1 306 ? 20.141 -18.875 -2.723 1 86.94 306 ILE A O 1
ATOM 2444 N N . ASN A 1 307 ? 18.641 -18.562 -4.312 1 84.69 307 ASN A N 1
ATOM 2445 C CA . ASN A 1 307 ? 19.594 -18.625 -5.41 1 84.69 307 ASN A CA 1
ATOM 2446 C C . ASN A 1 307 ? 19.188 -17.719 -6.562 1 84.69 307 ASN A C 1
ATOM 2448 O O . ASN A 1 307 ? 18.438 -18.125 -7.445 1 84.69 307 ASN A O 1
ATOM 2452 N N . LEU A 1 308 ? 19.688 -16.531 -6.508 1 85.06 308 LEU A N 1
ATOM 2453 C CA . LEU A 1 308 ? 19.406 -15.539 -7.543 1 85.06 308 LEU A CA 1
ATOM 2454 C C . LEU A 1 308 ? 20.688 -15.172 -8.289 1 85.06 308 LEU A C 1
ATOM 2456 O O . LEU A 1 308 ? 21.688 -14.797 -7.668 1 85.06 308 LEU A O 1
ATOM 2460 N N . PRO A 1 309 ? 20.641 -15.344 -9.57 1 79.69 309 PRO A N 1
ATOM 2461 C CA . PRO A 1 309 ? 21.875 -15.156 -10.359 1 79.69 309 PRO A CA 1
ATOM 2462 C C . PRO A 1 309 ? 22.344 -13.703 -10.367 1 79.69 309 PRO A C 1
ATOM 2464 O O . PRO A 1 309 ? 21.531 -12.781 -10.406 1 79.69 309 PRO A O 1
ATOM 2467 N N . PHE A 1 310 ? 23.609 -13.555 -10.258 1 76.38 310 PHE A N 1
ATOM 2468 C CA . PHE A 1 310 ? 24.281 -12.273 -10.406 1 76.38 310 PHE A CA 1
ATOM 2469 C C . PHE A 1 310 ? 25.578 -12.438 -11.195 1 76.38 310 PHE A C 1
ATOM 2471 O O . PHE A 1 310 ? 26.047 -13.562 -11.398 1 76.38 310 PHE A O 1
ATOM 2478 N N . ASP A 1 311 ? 26.031 -11.305 -11.883 1 68.56 311 ASP A N 1
ATOM 2479 C CA . ASP A 1 311 ? 27.266 -11.344 -12.648 1 68.56 311 ASP A CA 1
ATOM 2480 C C . ASP A 1 311 ? 28.484 -11.266 -11.727 1 68.56 311 ASP A C 1
ATOM 2482 O O . ASP A 1 311 ? 28.516 -10.445 -10.812 1 68.56 311 ASP A O 1
ATOM 2486 N N . ASN A 1 312 ? 29.203 -12.461 -11.438 1 56.75 312 ASN A N 1
ATOM 2487 C CA . ASN A 1 312 ? 30.359 -12.617 -10.57 1 56.75 312 ASN A CA 1
ATOM 2488 C C . ASN A 1 312 ? 31.438 -11.57 -10.867 1 56.75 312 ASN A C 1
ATOM 2490 O O . ASN A 1 312 ? 32.438 -11.492 -10.172 1 56.75 312 ASN A O 1
ATOM 2494 N N . TYR A 1 313 ? 31.406 -11.062 -12.039 1 49.03 313 TYR A N 1
ATOM 2495 C CA . TYR A 1 313 ? 32.625 -10.328 -12.297 1 49.03 313 TYR A CA 1
ATOM 2496 C C . TYR A 1 313 ? 32.875 -9.258 -11.234 1 49.03 313 TYR A C 1
ATOM 2498 O O . TYR A 1 313 ? 34 -8.938 -10.898 1 49.03 313 TYR A O 1
ATOM 2506 N N . VAL A 1 314 ? 31.891 -8.555 -10.992 1 41.12 314 VAL A N 1
ATOM 2507 C CA . VAL A 1 314 ? 32.219 -7.477 -10.07 1 41.12 314 VAL A CA 1
ATOM 2508 C C . VAL A 1 314 ? 31.812 -7.859 -8.656 1 41.12 314 VAL A C 1
ATOM 2510 O O . VAL A 1 314 ? 30.703 -8.367 -8.438 1 41.12 314 VAL A O 1
ATOM 2513 N N . ARG A 1 315 ? 32.781 -8.312 -7.934 1 38.22 315 ARG A N 1
ATOM 2514 C CA . ARG A 1 315 ? 32.625 -8.68 -6.527 1 38.22 315 ARG A CA 1
ATOM 2515 C C . ARG A 1 315 ? 31.375 -8.031 -5.934 1 38.22 315 ARG A C 1
ATOM 2517 O O . ARG A 1 315 ? 30.75 -8.586 -5.031 1 38.22 315 ARG A O 1
ATOM 2524 N N . ILE A 1 316 ? 31.422 -6.777 -5.695 1 41.69 316 ILE A N 1
ATOM 2525 C CA . ILE A 1 316 ? 30.625 -6.055 -4.711 1 41.69 316 ILE A CA 1
ATOM 2526 C C . ILE A 1 316 ? 29.141 -6.172 -5.055 1 41.69 316 ILE A C 1
ATOM 2528 O O . ILE A 1 316 ? 28.766 -6.039 -6.219 1 41.69 316 ILE A O 1
ATOM 2532 N N . TYR A 1 317 ? 28.328 -6.824 -4.215 1 47.38 317 TYR A N 1
ATOM 2533 C CA . TYR A 1 317 ? 26.891 -6.906 -3.949 1 47.38 317 TYR A CA 1
ATOM 2534 C C . TYR A 1 317 ? 26.188 -5.621 -4.363 1 47.38 317 TYR A C 1
ATOM 2536 O O . TYR A 1 317 ? 25.844 -4.793 -3.514 1 47.38 317 TYR A O 1
ATOM 2544 N N . SER A 1 318 ? 26.641 -5.066 -5.527 1 51.91 318 SER A N 1
ATOM 2545 C CA . SER A 1 318 ? 26 -3.84 -5.988 1 51.91 318 SER A CA 1
ATOM 2546 C C . SER A 1 318 ? 24.75 -4.145 -6.797 1 51.91 318 SER A C 1
ATOM 2548 O O . SER A 1 318 ? 24.609 -5.23 -7.371 1 51.91 318 SER A O 1
ATOM 2550 N N . ASP A 1 319 ? 23.703 -3.344 -6.738 1 62.34 319 ASP A N 1
ATOM 2551 C CA . ASP A 1 319 ? 22.438 -3.375 -7.453 1 62.34 319 ASP A CA 1
ATOM 2552 C C . ASP A 1 319 ? 22.656 -3.639 -8.945 1 62.34 319 ASP A C 1
ATOM 2554 O O . ASP A 1 319 ? 21.812 -4.254 -9.602 1 62.34 319 ASP A O 1
ATOM 2558 N N . ARG A 1 320 ? 23.969 -3.518 -9.477 1 62.78 320 ARG A N 1
ATOM 2559 C CA . ARG A 1 320 ? 24.188 -3.609 -10.914 1 62.78 320 ARG A CA 1
ATOM 2560 C C . ARG A 1 320 ? 24.531 -5.039 -11.32 1 62.78 320 ARG A C 1
ATOM 2562 O O . ARG A 1 320 ? 24.406 -5.402 -12.492 1 62.78 320 ARG A O 1
ATOM 2569 N N . ASP A 1 321 ? 24.797 -5.723 -10.352 1 69.5 321 ASP A N 1
ATOM 2570 C CA . ASP A 1 321 ? 25.281 -7.055 -10.711 1 69.5 321 ASP A CA 1
ATOM 2571 C C . ASP A 1 321 ? 24.141 -8.07 -10.703 1 69.5 321 ASP A C 1
ATOM 2573 O O . ASP A 1 321 ? 24.281 -9.172 -11.242 1 69.5 321 ASP A O 1
ATOM 2577 N N . CYS A 1 322 ? 23.047 -7.637 -10.25 1 78.06 322 CYS A N 1
ATOM 2578 C CA . CYS A 1 322 ? 21.953 -8.602 -10.102 1 78.06 322 CYS A CA 1
ATOM 2579 C C . CYS A 1 322 ? 21.219 -8.789 -11.422 1 78.06 322 CYS A C 1
ATOM 2581 O O . CYS A 1 322 ? 20.766 -7.812 -12.031 1 78.06 322 CYS A O 1
ATOM 2583 N N . LYS A 1 323 ? 21.203 -10.008 -11.898 1 79.88 323 LYS A N 1
ATOM 2584 C CA . LYS A 1 323 ? 20.375 -10.336 -13.062 1 79.88 323 LYS A CA 1
ATOM 2585 C C . LYS A 1 323 ? 18.922 -10.602 -12.656 1 79.88 323 LYS A C 1
ATOM 2587 O O . LYS A 1 323 ? 18 -10.141 -13.312 1 79.88 323 LYS A O 1
ATOM 2592 N N . HIS A 1 324 ? 18.828 -11.438 -11.727 1 85.38 324 HIS A N 1
ATOM 2593 C CA . HIS A 1 324 ? 17.578 -11.617 -11.008 1 85.38 324 HIS A CA 1
ATOM 2594 C C . HIS A 1 324 ? 17.688 -11.141 -9.562 1 85.38 324 HIS A C 1
ATOM 2596 O O . HIS A 1 324 ? 18.75 -11.297 -8.938 1 85.38 324 HIS A O 1
ATOM 2602 N N . TYR A 1 325 ? 16.547 -10.453 -9.094 1 87.44 325 TYR A N 1
ATOM 2603 C CA . TYR A 1 325 ? 16.734 -9.891 -7.758 1 87.44 325 TYR A CA 1
ATOM 2604 C C . TYR A 1 325 ? 15.391 -9.711 -7.059 1 87.44 325 TYR A C 1
ATOM 2606 O O . TYR A 1 325 ? 14.344 -9.68 -7.707 1 87.44 325 TYR A O 1
ATOM 2614 N N . LEU A 1 326 ? 15.516 -9.727 -5.766 1 90.19 326 LEU A N 1
ATOM 2615 C CA . LEU A 1 326 ? 14.477 -9.172 -4.906 1 90.19 326 LEU A CA 1
ATOM 2616 C C . LEU A 1 326 ? 14.812 -7.738 -4.508 1 90.19 326 LEU A C 1
ATOM 2618 O O . LEU A 1 326 ? 15.852 -7.484 -3.895 1 90.19 326 LEU A O 1
ATOM 2622 N N . TYR A 1 327 ? 13.992 -6.875 -5 1 89.19 327 TYR A N 1
ATOM 2623 C CA . TYR A 1 327 ? 14.133 -5.496 -4.547 1 89.19 327 TYR A CA 1
ATOM 2624 C C . TYR A 1 327 ? 13.5 -5.305 -3.17 1 89.19 327 TYR A C 1
ATOM 2626 O O . TYR A 1 327 ? 12.328 -5.613 -2.973 1 89.19 327 TYR A O 1
ATOM 2634 N N . VAL A 1 328 ? 14.25 -4.84 -2.236 1 89.44 328 VAL A N 1
ATOM 2635 C CA . VAL A 1 328 ? 13.805 -4.613 -0.864 1 89.44 328 VAL A CA 1
ATOM 2636 C C . VAL A 1 328 ? 14.016 -3.148 -0.489 1 89.44 328 VAL A C 1
ATOM 2638 O O . VAL A 1 328 ? 15.148 -2.684 -0.381 1 89.44 328 VAL A O 1
ATOM 2641 N N . PRO A 1 329 ? 12.898 -2.498 -0.253 1 87.38 329 PRO A N 1
ATOM 2642 C CA . PRO A 1 329 ? 13.062 -1.095 0.134 1 87.38 329 PRO A CA 1
ATOM 2643 C C . PRO A 1 329 ? 13.898 -0.927 1.4 1 87.38 329 PRO A C 1
ATOM 2645 O O . PRO A 1 329 ? 13.664 -1.611 2.398 1 87.38 329 PRO A O 1
ATOM 2648 N N . GLU A 1 330 ? 14.906 -0.022 1.332 1 82.06 330 GLU A N 1
ATOM 2649 C CA . GLU A 1 330 ? 15.805 0.276 2.445 1 82.06 330 GLU A CA 1
ATOM 2650 C C . GLU A 1 330 ? 16.406 -1 3.021 1 82.06 330 GLU A C 1
ATOM 2652 O O . GLU A 1 330 ? 16.359 -1.226 4.234 1 82.06 330 GLU A O 1
ATOM 2657 N N . LEU A 1 331 ? 16.984 -1.735 2.229 1 81.81 331 LEU A N 1
ATOM 2658 C CA . LEU A 1 331 ? 17.594 -3.023 2.561 1 81.81 331 LEU A CA 1
ATOM 2659 C C . LEU A 1 331 ? 18.672 -2.859 3.625 1 81.81 331 LEU A C 1
ATOM 2661 O O . LEU A 1 331 ? 19.484 -1.942 3.547 1 81.81 331 LEU A O 1
ATOM 2665 N N . TYR A 1 332 ? 18.578 -3.768 4.668 1 78.19 332 TYR A N 1
ATOM 2666 C CA . TYR A 1 332 ? 19.547 -3.809 5.758 1 78.19 332 TYR A CA 1
ATOM 2667 C C . TYR A 1 332 ? 20.031 -5.23 5.996 1 78.19 332 TYR A C 1
ATOM 2669 O O . TYR A 1 332 ? 19.234 -6.148 6.184 1 78.19 332 TYR A O 1
ATOM 2677 N N . PHE A 1 333 ? 21.422 -5.438 5.91 1 76.75 333 PHE A N 1
ATOM 2678 C CA . PHE A 1 333 ? 22.016 -6.719 6.266 1 76.75 333 PHE A CA 1
ATOM 2679 C C . PHE A 1 333 ? 22.688 -6.645 7.637 1 76.75 333 PHE A C 1
ATOM 2681 O O . PHE A 1 333 ? 23.359 -5.664 7.957 1 76.75 333 PHE A O 1
ATOM 2688 N N . GLU A 1 334 ? 22.438 -7.582 8.609 1 66.5 334 GLU A N 1
ATOM 2689 C CA . GLU A 1 334 ? 23.047 -7.57 9.938 1 66.5 334 GLU A CA 1
ATOM 2690 C C . GLU A 1 334 ? 24.562 -7.746 9.859 1 66.5 334 GLU A C 1
ATOM 2692 O O . GLU A 1 334 ? 25.297 -7.109 10.609 1 66.5 334 GLU A O 1
ATOM 2697 N N . ASP A 1 335 ? 25.078 -8.953 9.414 1 56.59 335 ASP A N 1
ATOM 2698 C CA . ASP A 1 335 ? 26.484 -9.32 9.477 1 56.59 335 ASP A CA 1
ATOM 2699 C C . ASP A 1 335 ? 27.328 -8.406 8.586 1 56.59 335 ASP A C 1
ATOM 2701 O O . ASP A 1 335 ? 28.531 -8.281 8.781 1 56.59 335 ASP A O 1
ATOM 2705 N N . GLN A 1 336 ? 26.859 -8.18 7.527 1 49.84 336 GLN A N 1
ATOM 2706 C CA . GLN A 1 336 ? 27.844 -7.594 6.621 1 49.84 336 GLN A CA 1
ATOM 2707 C C . GLN A 1 336 ? 28.094 -6.125 6.953 1 49.84 336 GLN A C 1
ATOM 2709 O O . GLN A 1 336 ? 27.188 -5.406 7.352 1 49.84 336 GLN A O 1
ATOM 2714 N N . LEU A 1 337 ? 29.297 -5.914 7.422 1 41.59 337 LEU A N 1
ATOM 2715 C CA . LEU A 1 337 ? 29.938 -4.609 7.512 1 41.59 337 LEU A CA 1
ATOM 2716 C C . LEU A 1 337 ? 29.391 -3.662 6.445 1 41.59 337 LEU A C 1
ATOM 2718 O O . LEU A 1 337 ? 30.094 -2.771 5.977 1 41.59 337 LEU A O 1
ATOM 2722 N N . THR A 1 338 ? 28.594 -4.215 5.707 1 42.75 338 THR A N 1
ATOM 2723 C CA . THR A 1 338 ? 28.219 -3.195 4.734 1 42.75 338 THR A CA 1
ATOM 2724 C C . THR A 1 338 ? 27.766 -1.919 5.434 1 42.75 338 THR A C 1
ATOM 2726 O O . THR A 1 338 ? 26.969 -1.968 6.367 1 42.75 338 THR A O 1
ATOM 2729 N N . THR A 1 339 ? 28.656 -1.153 5.598 1 39.53 339 THR A N 1
ATOM 2730 C CA . THR A 1 339 ? 28.438 0.197 6.098 1 39.53 339 THR A CA 1
ATOM 2731 C C . THR A 1 339 ? 27.031 0.673 5.762 1 39.53 339 THR A C 1
ATOM 2733 O O . THR A 1 339 ? 26.438 0.247 4.766 1 39.53 339 THR A O 1
ATOM 2736 N N . LEU A 1 340 ? 26.391 1.271 6.766 1 41.28 340 LEU A N 1
ATOM 2737 C CA . LEU A 1 340 ? 25.094 1.916 6.91 1 41.28 340 LEU A CA 1
ATOM 2738 C C . LEU A 1 340 ? 24.531 2.305 5.547 1 41.28 340 LEU A C 1
ATOM 2740 O O . LEU A 1 340 ? 23.312 2.252 5.34 1 41.28 340 LEU A O 1
ATOM 2744 N N . ASN A 1 341 ? 25.469 3.023 4.754 1 39.75 341 ASN A N 1
ATOM 2745 C CA . ASN A 1 341 ? 24.984 3.883 3.68 1 39.75 341 ASN A CA 1
ATOM 2746 C C . ASN A 1 341 ? 24.938 3.139 2.348 1 39.75 341 ASN A C 1
ATOM 2748 O O . ASN A 1 341 ? 24.719 3.75 1.299 1 39.75 341 ASN A O 1
ATOM 2752 N N . SER A 1 342 ? 25.562 1.992 2.205 1 43.56 342 SER A N 1
ATOM 2753 C CA . SER A 1 342 ? 25.578 1.465 0.844 1 43.56 342 SER A CA 1
ATOM 2754 C C . SER A 1 342 ? 24.234 0.841 0.475 1 43.56 342 SER A C 1
ATOM 2756 O O . SER A 1 342 ? 23.859 -0.207 1.008 1 43.56 342 SER A O 1
ATOM 2758 N N . LEU A 1 343 ? 23.25 1.732 0.413 1 48.47 343 LEU A N 1
ATOM 2759 C CA . LEU A 1 343 ? 21.875 1.337 0.209 1 48.47 343 LEU A CA 1
ATOM 2760 C C . LEU A 1 343 ? 21.719 0.491 -1.052 1 48.47 343 LEU A C 1
ATOM 2762 O O . LEU A 1 343 ? 21.984 0.969 -2.158 1 48.47 343 LEU A O 1
ATOM 2766 N N . VAL A 1 344 ? 22.125 -0.975 -1.037 1 57.69 344 VAL A N 1
ATOM 2767 C CA . VAL A 1 344 ? 21.719 -1.978 -2.014 1 57.69 344 VAL A CA 1
ATOM 2768 C C . VAL A 1 344 ? 20.25 -2.35 -1.789 1 57.69 344 VAL A C 1
ATOM 2770 O O . VAL A 1 344 ? 19.797 -2.459 -0.646 1 57.69 344 VAL A O 1
ATOM 2773 N N . SER A 1 345 ? 19.406 -1.979 -2.816 1 73.56 345 SER A N 1
ATOM 2774 C CA . SER A 1 345 ? 18 -2.332 -2.674 1 73.56 345 SER A CA 1
ATOM 2775 C C . SER A 1 345 ? 17.688 -3.656 -3.365 1 73.56 345 SER A C 1
ATOM 2777 O O . SER A 1 345 ? 16.547 -4.125 -3.338 1 73.56 345 SER A O 1
ATOM 2779 N N . LYS A 1 346 ? 18.812 -4.285 -3.918 1 80.81 346 LYS A N 1
ATOM 2780 C CA . LYS A 1 346 ? 18.578 -5.539 -4.629 1 80.81 346 LYS A CA 1
ATOM 2781 C C . LYS A 1 346 ? 19.25 -6.707 -3.924 1 80.81 346 LYS A C 1
ATOM 2783 O O . LYS A 1 346 ? 20.422 -6.613 -3.545 1 80.81 346 LYS A O 1
ATOM 2788 N N . VAL A 1 347 ? 18.562 -7.688 -3.721 1 82.5 347 VAL A N 1
ATOM 2789 C CA . VAL A 1 347 ? 19.078 -8.914 -3.137 1 82.5 347 VAL A CA 1
ATOM 2790 C C . VAL A 1 347 ? 19.203 -9.992 -4.219 1 82.5 347 VAL A C 1
ATOM 2792 O O . VAL A 1 347 ? 18.188 -10.414 -4.801 1 82.5 347 VAL A O 1
ATOM 2795 N N . CYS A 1 348 ? 20.375 -10.297 -4.512 1 83.62 348 CYS A N 1
ATOM 2796 C CA . CYS A 1 348 ? 20.688 -11.406 -5.406 1 83.62 348 CYS A CA 1
ATOM 2797 C C . CYS A 1 348 ? 21.797 -12.273 -4.832 1 83.62 348 CYS A C 1
ATOM 2799 O O . CYS A 1 348 ? 22.953 -12.172 -5.258 1 83.62 348 CYS A O 1
ATOM 2801 N N . ILE A 1 349 ? 21.438 -13.086 -3.904 1 78.06 349 ILE A N 1
ATOM 2802 C CA . ILE A 1 349 ? 22.438 -13.852 -3.174 1 78.06 349 ILE A CA 1
ATOM 2803 C C . ILE A 1 349 ? 22.172 -15.344 -3.346 1 78.06 349 ILE A C 1
ATOM 2805 O O . ILE A 1 349 ? 21.125 -15.742 -3.873 1 78.06 349 ILE A O 1
ATOM 2809 N N . ARG A 1 350 ? 23.203 -16.094 -2.891 1 76.94 350 ARG A N 1
ATOM 2810 C CA . ARG A 1 350 ? 23.094 -17.547 -2.918 1 76.94 350 ARG A CA 1
ATOM 2811 C C . ARG A 1 350 ? 23.188 -18.125 -1.511 1 76.94 350 ARG A C 1
ATOM 2813 O O . ARG A 1 350 ? 23.094 -19.344 -1.327 1 76.94 350 ARG A O 1
ATOM 2820 N N . SER A 1 351 ? 23.422 -17.25 -0.591 1 72.94 351 SER A N 1
ATOM 2821 C CA . SER A 1 351 ? 23.531 -17.734 0.785 1 72.94 351 SER A CA 1
ATOM 2822 C C . SER A 1 351 ? 22.375 -17.203 1.637 1 72.94 351 SER A C 1
ATOM 2824 O O . SER A 1 351 ? 21.828 -16.141 1.361 1 72.94 351 SER A O 1
ATOM 2826 N N . ALA A 1 352 ? 22.203 -17.969 2.594 1 72.88 352 ALA A N 1
ATOM 2827 C CA . ALA A 1 352 ? 21.031 -17.75 3.43 1 72.88 352 ALA A CA 1
ATOM 2828 C C . ALA A 1 352 ? 21.297 -16.703 4.496 1 72.88 352 ALA A C 1
ATOM 2830 O O . ALA A 1 352 ? 21.078 -16.938 5.688 1 72.88 352 ALA A O 1
ATOM 2831 N N . ALA A 1 353 ? 21.656 -15.523 4.098 1 80.5 353 ALA A N 1
ATOM 2832 C CA . ALA A 1 353 ? 21.828 -14.445 5.066 1 80.5 353 ALA A CA 1
ATOM 2833 C C . ALA A 1 353 ? 20.531 -13.656 5.246 1 80.5 353 ALA A C 1
ATOM 2835 O O . ALA A 1 353 ? 19.891 -13.281 4.266 1 80.5 353 ALA A O 1
ATOM 2836 N N . PRO A 1 354 ? 20.234 -13.477 6.504 1 88.12 354 PRO A N 1
ATOM 2837 C CA . PRO A 1 354 ? 19.016 -12.703 6.742 1 88.12 354 PRO A CA 1
ATOM 2838 C C . PRO A 1 354 ? 19.172 -11.227 6.391 1 88.12 354 PRO A C 1
ATOM 2840 O O . PRO A 1 354 ? 20.281 -10.688 6.445 1 88.12 354 PRO A O 1
ATOM 2843 N N . PHE A 1 355 ? 18.078 -10.633 5.93 1 88.38 355 PHE A N 1
ATOM 2844 C CA . PHE A 1 355 ? 18.062 -9.203 5.652 1 88.38 355 PHE A CA 1
ATOM 2845 C C . PHE A 1 355 ? 16.75 -8.578 6.141 1 88.38 355 PHE A C 1
ATOM 2847 O O . PHE A 1 355 ? 15.805 -9.297 6.453 1 88.38 355 PHE A O 1
ATOM 2854 N N . LYS A 1 356 ? 16.781 -7.242 6.336 1 90.75 356 LYS A N 1
ATOM 2855 C CA . LYS A 1 356 ? 15.648 -6.523 6.914 1 90.75 356 LYS A CA 1
ATOM 2856 C C . LYS A 1 356 ? 15.305 -5.285 6.086 1 90.75 356 LYS A C 1
ATOM 2858 O O . LYS A 1 356 ? 16.109 -4.844 5.258 1 90.75 356 LYS A O 1
ATOM 2863 N N . SER A 1 357 ? 14.102 -4.875 6.242 1 90.19 357 SER A N 1
ATOM 2864 C CA . SER A 1 357 ? 13.648 -3.576 5.746 1 90.19 357 SER A CA 1
ATOM 2865 C C . SER A 1 357 ? 12.984 -2.764 6.848 1 90.19 357 SER A C 1
ATOM 2867 O O . SER A 1 357 ? 12.117 -3.271 7.559 1 90.19 357 SER A O 1
ATOM 2869 N N . TYR A 1 358 ? 13.414 -1.479 6.996 1 89.31 358 TYR A N 1
ATOM 2870 C CA . TYR A 1 358 ? 12.797 -0.559 7.945 1 89.31 358 TYR A CA 1
ATOM 2871 C C . TYR A 1 358 ? 12.141 0.613 7.227 1 89.31 358 TYR A C 1
ATOM 2873 O O . TYR A 1 358 ? 11.977 1.69 7.805 1 89.31 358 TYR A O 1
ATOM 2881 N N . ALA A 1 359 ? 11.82 0.372 5.953 1 89.75 359 ALA A N 1
ATOM 2882 C CA . ALA A 1 359 ? 11.164 1.428 5.184 1 89.75 359 ALA A CA 1
ATOM 2883 C C . ALA A 1 359 ? 9.891 1.896 5.879 1 89.75 359 ALA A C 1
ATOM 2885 O O . ALA A 1 359 ? 9.125 1.082 6.398 1 89.75 359 ALA A O 1
ATOM 2886 N N . PRO A 1 360 ? 9.664 3.188 5.91 1 92.5 360 PRO A N 1
ATOM 2887 C CA . PRO A 1 360 ? 8.5 3.703 6.629 1 92.5 360 PRO A CA 1
ATOM 2888 C C . PRO A 1 360 ? 7.191 3.469 5.879 1 92.5 360 PRO A C 1
ATOM 2890 O O . PRO A 1 360 ? 6.113 3.557 6.469 1 92.5 360 PRO A O 1
ATOM 2893 N N . GLY A 1 361 ? 7.211 3.193 4.641 1 92.06 361 GLY A N 1
ATOM 2894 C CA . GLY A 1 361 ? 6.012 3.006 3.836 1 92.06 361 GLY A CA 1
ATOM 2895 C C . GLY A 1 361 ? 5.469 1.592 3.896 1 92.06 361 GLY A C 1
ATOM 2896 O O . GLY A 1 361 ? 5.77 0.845 4.828 1 92.06 361 GLY A O 1
ATOM 2897 N N . PRO A 1 362 ? 4.551 1.317 3.006 1 92.88 362 PRO A N 1
ATOM 2898 C CA . PRO A 1 362 ? 4.047 -0.057 2.926 1 92.88 362 PRO A CA 1
ATOM 2899 C C . PRO A 1 362 ? 5.164 -1.083 2.742 1 92.88 362 PRO A C 1
ATOM 2901 O O . PRO A 1 362 ? 6.156 -0.804 2.066 1 92.88 362 PRO A O 1
ATOM 2904 N N . PHE A 1 363 ? 4.918 -2.227 3.359 1 95.19 363 PHE A N 1
ATOM 2905 C CA . PHE A 1 363 ? 5.91 -3.285 3.23 1 95.19 363 PHE A CA 1
ATOM 2906 C C . PHE A 1 363 ? 5.664 -4.109 1.972 1 95.19 363 PHE A C 1
ATOM 2908 O O . PHE A 1 363 ? 4.57 -4.652 1.782 1 95.19 363 PHE A O 1
ATOM 2915 N N . TYR A 1 364 ? 6.637 -4.156 1.169 1 95.25 364 TYR A N 1
ATOM 2916 C CA . TYR A 1 364 ? 6.57 -5.023 -0.002 1 95.25 364 TYR A CA 1
ATOM 2917 C C . TYR A 1 364 ? 7.965 -5.312 -0.543 1 95.25 364 TYR A C 1
ATOM 2919 O O . TYR A 1 364 ? 8.93 -4.641 -0.175 1 95.25 364 TYR A O 1
ATOM 2927 N N . VAL A 1 365 ? 8.109 -6.316 -1.326 1 95.25 365 VAL A N 1
ATOM 2928 C CA . VAL A 1 365 ? 9.297 -6.633 -2.123 1 95.25 365 VAL A CA 1
ATOM 2929 C C . VAL A 1 365 ? 8.891 -6.852 -3.58 1 95.25 365 VAL A C 1
ATOM 2931 O O . VAL A 1 365 ? 7.742 -7.195 -3.869 1 95.25 365 VAL A O 1
ATOM 2934 N N . ASN A 1 366 ? 9.805 -6.52 -4.441 1 93.88 366 ASN A N 1
ATOM 2935 C CA . ASN A 1 366 ? 9.57 -6.805 -5.855 1 93.88 366 ASN A CA 1
ATOM 2936 C C . ASN A 1 366 ? 10.547 -7.855 -6.379 1 93.88 366 ASN A C 1
ATOM 2938 O O . ASN A 1 366 ? 11.742 -7.801 -6.09 1 93.88 366 ASN A O 1
ATOM 2942 N N . PHE A 1 367 ? 9.977 -8.812 -7.016 1 94.62 367 PHE A N 1
ATOM 2943 C CA . PHE A 1 367 ? 10.812 -9.781 -7.715 1 94.62 367 PHE A CA 1
ATOM 2944 C C . PHE A 1 367 ? 10.922 -9.445 -9.195 1 94.62 367 PHE A C 1
ATOM 2946 O O . PHE A 1 367 ? 9.914 -9.156 -9.844 1 94.62 367 PHE A O 1
ATOM 2953 N N . ASN A 1 368 ? 12.188 -9.438 -9.617 1 91.19 368 ASN A N 1
ATOM 2954 C CA . ASN A 1 368 ? 12.469 -9.172 -11.023 1 91.19 368 ASN A CA 1
ATOM 2955 C C . ASN A 1 368 ? 13.414 -10.211 -11.617 1 91.19 368 ASN A C 1
ATOM 2957 O O . ASN A 1 368 ? 14.484 -10.477 -11.062 1 91.19 368 ASN A O 1
ATOM 2961 N N . SER A 1 369 ? 12.969 -10.82 -12.625 1 89.75 369 SER A N 1
ATOM 2962 C CA . SER A 1 369 ? 13.828 -11.719 -13.383 1 89.75 369 SER A CA 1
ATOM 2963 C C . SER A 1 369 ? 14 -11.234 -14.82 1 89.75 369 SER A C 1
ATOM 2965 O O . SER A 1 369 ? 13.016 -10.906 -15.492 1 89.75 369 SER A O 1
ATOM 2967 N N . MET A 1 370 ? 15.141 -11.148 -15.227 1 81.19 370 MET A N 1
ATOM 2968 C CA . MET A 1 370 ? 15.43 -10.656 -16.562 1 81.19 370 MET A CA 1
ATOM 2969 C C . MET A 1 370 ? 14.914 -11.625 -17.625 1 81.19 370 MET A C 1
ATOM 2971 O O . MET A 1 370 ? 14.914 -12.836 -17.422 1 81.19 370 MET A O 1
ATOM 2975 N N . MET A 1 371 ? 14.477 -10.938 -18.766 1 73.44 371 MET A N 1
ATOM 2976 C CA . MET A 1 371 ? 13.922 -11.727 -19.859 1 73.44 371 MET A CA 1
ATOM 2977 C C . MET A 1 371 ? 15.031 -12.375 -20.672 1 73.44 371 MET A C 1
ATOM 2979 O O . MET A 1 371 ? 14.773 -13.258 -21.484 1 73.44 371 MET A O 1
ATOM 2983 N N . THR A 1 372 ? 16.281 -11.773 -20.469 1 62.59 372 THR A N 1
ATOM 2984 C CA . THR A 1 372 ? 17.359 -12.273 -21.312 1 62.59 372 THR A CA 1
ATOM 2985 C C . THR A 1 372 ? 18.312 -13.141 -20.5 1 62.59 372 THR A C 1
ATOM 2987 O O . THR A 1 372 ? 18.328 -13.078 -19.281 1 62.59 372 THR A O 1
ATOM 2990 N N . ASN A 1 373 ? 18.938 -14.109 -21.297 1 53.38 373 ASN A N 1
ATOM 2991 C CA . ASN A 1 373 ? 19.859 -15.102 -20.75 1 53.38 373 ASN A CA 1
ATOM 2992 C C . ASN A 1 373 ? 21.172 -14.469 -20.312 1 53.38 373 ASN A C 1
ATOM 2994 O O . ASN A 1 373 ? 21.641 -13.5 -20.922 1 53.38 373 ASN A O 1
ATOM 2998 N N . PHE A 1 374 ? 21.469 -14.523 -19.125 1 58.59 374 PHE A N 1
ATOM 2999 C CA . PHE A 1 374 ? 22.812 -14.188 -18.688 1 58.59 374 PHE A CA 1
ATOM 3000 C C . PHE A 1 374 ? 23.625 -15.453 -18.406 1 58.59 374 PHE A C 1
ATOM 3002 O O . PHE A 1 374 ? 23.062 -16.531 -18.203 1 58.59 374 PHE A O 1
ATOM 3009 N N . THR A 1 375 ? 24.875 -15.438 -18.984 1 48.12 375 THR A N 1
ATOM 3010 C CA . THR A 1 375 ? 25.766 -16.562 -18.734 1 48.12 375 THR A CA 1
ATOM 3011 C C . THR A 1 375 ? 25.906 -16.812 -17.234 1 48.12 375 THR A C 1
ATOM 3013 O O . THR A 1 375 ? 26.266 -15.922 -16.484 1 48.12 375 THR A O 1
ATOM 3016 N N . THR A 1 376 ? 24.875 -17.438 -16.703 1 51.41 376 THR A N 1
ATOM 3017 C CA . THR A 1 376 ? 25.188 -17.766 -15.32 1 51.41 376 THR A CA 1
ATOM 3018 C C . THR A 1 376 ? 26.297 -18.812 -15.258 1 51.41 376 THR A C 1
ATOM 3020 O O . THR A 1 376 ? 26.344 -19.734 -16.078 1 51.41 376 THR A O 1
ATOM 3023 N N . ASP A 1 377 ? 27.328 -18.406 -14.664 1 45.38 377 ASP A N 1
ATOM 3024 C CA . ASP A 1 377 ? 28.406 -19.375 -14.484 1 45.38 377 ASP A CA 1
ATOM 3025 C C . ASP A 1 377 ? 27.859 -20.703 -13.953 1 45.38 377 ASP A C 1
ATOM 3027 O O . ASP A 1 377 ? 28.531 -21.734 -14.047 1 45.38 377 ASP A O 1
ATOM 3031 N N . THR A 1 378 ? 26.906 -20.672 -12.984 1 48.34 378 THR A N 1
ATOM 3032 C CA . THR A 1 378 ? 26.719 -21.953 -12.297 1 48.34 378 THR A CA 1
ATOM 3033 C C . THR A 1 378 ? 25.422 -22.625 -12.742 1 48.34 378 THR A C 1
ATOM 3035 O O . THR A 1 378 ? 24.344 -22.25 -12.281 1 48.34 378 THR A O 1
ATOM 3038 N N . VAL A 1 379 ? 25.438 -23.219 -13.891 1 49.5 379 VAL A N 1
ATOM 3039 C CA . VAL A 1 379 ? 24.406 -24.031 -14.539 1 49.5 379 VAL A CA 1
ATOM 3040 C C . VAL A 1 379 ? 23.75 -24.953 -13.516 1 49.5 379 VAL A C 1
ATOM 3042 O O . VAL A 1 379 ? 22.594 -25.328 -13.664 1 49.5 379 VAL A O 1
ATOM 3045 N N . ASP A 1 380 ? 24.453 -25.297 -12.43 1 51.09 380 ASP A N 1
ATOM 3046 C CA . ASP A 1 380 ? 24.031 -26.516 -11.75 1 51.09 380 ASP A CA 1
ATOM 3047 C C . ASP A 1 380 ? 23.031 -26.188 -10.633 1 51.09 380 ASP A C 1
ATOM 3049 O O . ASP A 1 380 ? 22.484 -27.094 -10 1 51.09 380 ASP A O 1
ATOM 3053 N N . GLN A 1 381 ? 22.797 -24.844 -10.352 1 59.25 381 GLN A N 1
ATOM 3054 C CA . GLN A 1 381 ? 21.891 -24.719 -9.219 1 59.25 381 GLN A CA 1
ATOM 3055 C C . GLN A 1 381 ? 20.594 -24.031 -9.625 1 59.25 381 GLN A C 1
ATOM 3057 O O . GLN A 1 381 ? 20.609 -23.094 -10.414 1 59.25 381 GLN A O 1
ATOM 3062 N N . LYS A 1 382 ? 19.469 -24.656 -9.234 1 68.62 382 LYS A N 1
ATOM 3063 C CA . LYS A 1 382 ? 18.125 -24.156 -9.531 1 68.62 382 LYS A CA 1
ATOM 3064 C C . LYS A 1 382 ? 17.891 -22.781 -8.906 1 68.62 382 LYS A C 1
ATOM 3066 O O . LYS A 1 382 ? 18.328 -22.531 -7.777 1 68.62 382 LYS A O 1
ATOM 3071 N N . GLN A 1 383 ? 17.359 -21.984 -9.688 1 81.62 383 GLN A N 1
ATOM 3072 C CA . GLN A 1 383 ? 17.094 -20.594 -9.305 1 81.62 383 GLN A CA 1
ATOM 3073 C C . GLN A 1 383 ? 15.742 -20.469 -8.594 1 81.62 383 GLN A C 1
ATOM 3075 O O . GLN A 1 383 ? 14.773 -21.125 -8.969 1 81.62 383 GLN A O 1
ATOM 3080 N N . GLY A 1 384 ? 15.742 -19.844 -7.473 1 87.38 384 GLY A N 1
ATOM 3081 C CA . GLY A 1 384 ? 14.523 -19.609 -6.719 1 87.38 384 GLY A CA 1
ATOM 3082 C C . GLY A 1 384 ? 14.766 -19.109 -5.312 1 87.38 384 GLY A C 1
ATOM 3083 O O . GLY A 1 384 ? 15.914 -18.844 -4.938 1 87.38 384 GLY A O 1
ATOM 3084 N N . PHE A 1 385 ? 13.703 -18.906 -4.633 1 90.38 385 PHE A N 1
ATOM 3085 C CA . PHE A 1 385 ? 13.836 -18.516 -3.234 1 90.38 385 PHE A CA 1
ATOM 3086 C C . PHE A 1 385 ? 12.656 -19.031 -2.416 1 90.38 385 PHE A C 1
ATOM 3088 O O . PHE A 1 385 ? 11.562 -19.234 -2.951 1 90.38 385 PHE A O 1
ATOM 3095 N N . ASN A 1 386 ? 12.883 -19.375 -1.238 1 91.69 386 ASN A N 1
ATOM 3096 C CA . ASN A 1 386 ? 11.969 -19.656 -0.137 1 91.69 386 ASN A CA 1
ATOM 3097 C C . ASN A 1 386 ? 12.375 -18.922 1.135 1 91.69 386 ASN A C 1
ATOM 3099 O O . ASN A 1 386 ? 13.375 -19.266 1.771 1 91.69 386 ASN A O 1
ATOM 3103 N N . ILE A 1 387 ? 11.562 -17.875 1.47 1 93.81 387 ILE A N 1
ATOM 3104 C CA . ILE A 1 387 ? 12.023 -16.938 2.482 1 93.81 387 ILE A CA 1
ATOM 3105 C C . ILE A 1 387 ? 10.969 -16.797 3.578 1 93.81 387 ILE A C 1
ATOM 3107 O O . ILE A 1 387 ? 9.789 -16.594 3.287 1 93.81 387 ILE A O 1
ATOM 3111 N N . LYS A 1 388 ? 11.445 -16.922 4.762 1 96.56 388 LYS A N 1
ATOM 3112 C CA . LYS A 1 388 ? 10.594 -16.641 5.914 1 96.56 388 LYS A CA 1
ATOM 3113 C C . LYS A 1 388 ? 10.562 -15.141 6.207 1 96.56 388 LYS A C 1
ATOM 3115 O O . LYS A 1 388 ? 11.609 -14.484 6.238 1 96.56 388 LYS A O 1
ATOM 3120 N N . TYR A 1 389 ? 9.391 -14.578 6.344 1 97.81 389 TYR A N 1
ATOM 3121 C CA . TYR A 1 389 ? 9.289 -13.188 6.773 1 97.81 389 TYR A CA 1
ATOM 3122 C C . TYR A 1 389 ? 8.719 -13.094 8.188 1 97.81 389 TYR A C 1
ATOM 3124 O O . TYR A 1 389 ? 7.93 -13.945 8.602 1 97.81 389 TYR A O 1
ATOM 3132 N N . GLU A 1 390 ? 9.133 -12.102 8.906 1 97.62 390 GLU A N 1
ATOM 3133 C CA . GLU A 1 390 ? 8.656 -11.781 10.25 1 97.62 390 GLU A CA 1
ATOM 3134 C C . GLU A 1 390 ? 8.516 -10.273 10.445 1 97.62 390 GLU A C 1
ATOM 3136 O O . GLU A 1 390 ? 9.469 -9.523 10.242 1 97.62 390 GLU A O 1
ATOM 3141 N N . LEU A 1 391 ? 7.316 -9.891 10.812 1 96.88 391 LEU A N 1
ATOM 3142 C CA . LEU A 1 391 ? 7.094 -8.484 11.109 1 96.88 391 LEU A CA 1
ATOM 3143 C C . LEU A 1 391 ? 7.648 -8.133 12.484 1 96.88 391 LEU A C 1
ATOM 3145 O O . LEU A 1 391 ? 7.484 -8.891 13.445 1 96.88 391 LEU A O 1
ATOM 3149 N N . LEU A 1 392 ? 8.234 -6.996 12.508 1 95.31 392 LEU A N 1
ATOM 3150 C CA . LEU A 1 392 ? 8.938 -6.598 13.719 1 95.31 392 LEU A CA 1
ATOM 3151 C C . LEU A 1 392 ? 8.141 -5.547 14.484 1 95.31 392 LEU A C 1
ATOM 3153 O O . LEU A 1 392 ? 7.703 -4.551 13.906 1 95.31 392 LEU A O 1
ATOM 3157 N N . THR A 1 393 ? 7.957 -5.695 15.758 1 91.12 393 THR A N 1
ATOM 3158 C CA . THR A 1 393 ? 7.273 -4.727 16.609 1 91.12 393 THR A CA 1
ATOM 3159 C C . THR A 1 393 ? 8.281 -3.883 17.391 1 91.12 393 THR A C 1
ATOM 3161 O O . THR A 1 393 ? 7.918 -2.875 17.984 1 91.12 393 THR A O 1
ATOM 3164 N N . LYS A 1 394 ? 9.461 -4.266 17.406 1 87.06 394 LYS A N 1
ATOM 3165 C CA . LYS A 1 394 ? 10.539 -3.514 18.047 1 87.06 394 LYS A CA 1
ATOM 3166 C C . LYS A 1 394 ? 11.648 -3.18 17.047 1 87.06 394 LYS A C 1
ATOM 3168 O O . LYS A 1 394 ? 12.211 -4.074 16.422 1 87.06 394 LYS A O 1
ATOM 3173 N N . CYS A 1 395 ? 11.688 -1.895 16.828 1 79.31 395 CYS A N 1
ATOM 3174 C CA . CYS A 1 395 ? 12.75 -1.442 15.945 1 79.31 395 CYS A CA 1
ATOM 3175 C C . CYS A 1 395 ? 13.703 -0.503 16.672 1 79.31 395 CYS A C 1
ATOM 3177 O O . CYS A 1 395 ? 13.297 0.233 17.562 1 79.31 395 CYS A O 1
ATOM 3179 N N . THR A 1 396 ? 15.016 -0.715 16.688 1 63.97 396 THR A N 1
ATOM 3180 C CA . THR A 1 396 ? 16.016 0.073 17.406 1 63.97 396 THR A CA 1
ATOM 3181 C C . THR A 1 396 ? 16.391 1.32 16.609 1 63.97 396 THR A C 1
ATOM 3183 O O . THR A 1 396 ? 16.344 1.312 15.375 1 63.97 396 THR A O 1
ATOM 3186 N N . MET B 1 1 ? -91 33.844 14.312 1 25.7 1 MET B N 1
ATOM 3187 C CA . MET B 1 1 ? -90.5 32.531 14.562 1 25.7 1 MET B CA 1
ATOM 3188 C C . MET B 1 1 ? -90.125 31.828 13.25 1 25.7 1 MET B C 1
ATOM 3190 O O . MET B 1 1 ? -89.188 31.078 13.18 1 25.7 1 MET B O 1
ATOM 3194 N N . THR B 1 2 ? -91.25 31.688 12.375 1 24.88 2 THR B N 1
ATOM 3195 C CA . THR B 1 2 ? -91.312 30.781 11.242 1 24.88 2 THR B CA 1
ATOM 3196 C C . THR B 1 2 ? -90.188 31.125 10.219 1 24.88 2 THR B C 1
ATOM 3198 O O . THR B 1 2 ? -89.688 30.25 9.547 1 24.88 2 THR B O 1
ATOM 3201 N N . LYS B 1 3 ? -90.125 32.375 9.703 1 22.73 3 LYS B N 1
ATOM 3202 C CA . LYS B 1 3 ? -89.938 32.875 8.344 1 22.73 3 LYS B CA 1
ATOM 3203 C C . LYS B 1 3 ? -88.5 32.75 7.926 1 22.73 3 LYS B C 1
ATOM 3205 O O . LYS B 1 3 ? -88.125 33 6.773 1 22.73 3 LYS B O 1
ATOM 3210 N N . MET B 1 4 ? -87.625 33.094 8.867 1 28.25 4 MET B N 1
ATOM 3211 C CA . MET B 1 4 ? -86.375 33.688 8.352 1 28.25 4 MET B CA 1
ATOM 3212 C C . MET B 1 4 ? -85.625 32.688 7.531 1 28.25 4 MET B C 1
ATOM 3214 O O . MET B 1 4 ? -85.062 31.703 8.078 1 28.25 4 MET B O 1
ATOM 3218 N N . MET B 1 5 ? -86.125 32.344 6.262 1 27.52 5 MET B N 1
ATOM 3219 C CA . MET B 1 5 ? -86 31.438 5.137 1 27.52 5 MET B CA 1
ATOM 3220 C C . MET B 1 5 ? -84.562 31.469 4.594 1 27.52 5 MET B C 1
ATOM 3222 O O . MET B 1 5 ? -84 32.562 4.387 1 27.52 5 MET B O 1
ATOM 3226 N N . TYR B 1 6 ? -83.75 30.359 4.719 1 28.2 6 TYR B N 1
ATOM 3227 C CA . TYR B 1 6 ? -82.438 29.828 4.523 1 28.2 6 TYR B CA 1
ATOM 3228 C C . TYR B 1 6 ? -81.938 30.016 3.08 1 28.2 6 TYR B C 1
ATOM 3230 O O . TYR B 1 6 ? -82.375 29.297 2.182 1 28.2 6 TYR B O 1
ATOM 3238 N N . ARG B 1 7 ? -82 31.359 2.504 1 23.8 7 ARG B N 1
ATOM 3239 C CA . ARG B 1 7 ? -81.688 31.797 1.146 1 23.8 7 ARG B CA 1
ATOM 3240 C C . ARG B 1 7 ? -80.375 31.203 0.68 1 23.8 7 ARG B C 1
ATOM 3242 O O . ARG B 1 7 ? -79.312 31.547 1.215 1 23.8 7 ARG B O 1
ATOM 3249 N N . PHE B 1 8 ? -80.312 29.922 0.233 1 28.34 8 PHE B N 1
ATOM 3250 C CA . PHE B 1 8 ? -79.25 29 -0.26 1 28.34 8 PHE B CA 1
ATOM 3251 C C . PHE B 1 8 ? -78.688 29.516 -1.565 1 28.34 8 PHE B C 1
ATOM 3253 O O . PHE B 1 8 ? -79.125 29.172 -2.648 1 28.34 8 PHE B O 1
ATOM 3260 N N . LEU B 1 9 ? -78.438 30.891 -1.747 1 24.72 9 LEU B N 1
ATOM 3261 C CA . LEU B 1 9 ? -78.062 31.438 -3.051 1 24.72 9 LEU B CA 1
ATOM 3262 C C . LEU B 1 9 ? -76.875 30.734 -3.648 1 24.72 9 LEU B C 1
ATOM 3264 O O . LEU B 1 9 ? -75.812 30.734 -3.047 1 24.72 9 LEU B O 1
ATOM 3268 N N . PHE B 1 10 ? -77.062 29.797 -4.691 1 26.52 10 PHE B N 1
ATOM 3269 C CA . PHE B 1 10 ? -76.312 28.938 -5.574 1 26.52 10 PHE B CA 1
ATOM 3270 C C . PHE B 1 10 ? -75.375 29.766 -6.496 1 26.52 10 PHE B C 1
ATOM 3272 O O . PHE B 1 10 ? -75.875 30.328 -7.48 1 26.52 10 PHE B O 1
ATOM 3279 N N . LEU B 1 11 ? -74.562 30.75 -6.031 1 24.61 11 LEU B N 1
ATOM 3280 C CA . LEU B 1 11 ? -73.812 31.641 -6.883 1 24.61 11 LEU B CA 1
ATOM 3281 C C . LEU B 1 11 ? -72.938 30.828 -7.848 1 24.61 11 LEU B C 1
ATOM 3283 O O . LEU B 1 11 ? -72.062 30.078 -7.418 1 24.61 11 LEU B O 1
ATOM 3287 N N . ILE B 1 12 ? -73.438 30.516 -9.125 1 26.88 12 ILE B N 1
ATOM 3288 C CA . ILE B 1 12 ? -72.938 29.875 -10.344 1 26.88 12 ILE B CA 1
ATOM 3289 C C . ILE B 1 12 ? -71.75 30.641 -10.891 1 26.88 12 ILE B C 1
ATOM 3291 O O . ILE B 1 12 ? -71.812 31.812 -11.258 1 26.88 12 ILE B O 1
ATOM 3295 N N . PHE B 1 13 ? -70.438 30.406 -10.391 1 26.61 13 PHE B N 1
ATOM 3296 C CA . PHE B 1 13 ? -69.125 30.953 -10.773 1 26.61 13 PHE B CA 1
ATOM 3297 C C . PHE B 1 13 ? -68.875 30.781 -12.266 1 26.61 13 PHE B C 1
ATOM 3299 O O . PHE B 1 13 ? -68.812 29.656 -12.758 1 26.61 13 PHE B O 1
ATOM 3306 N N . PHE B 1 14 ? -69.375 31.672 -13.172 1 24.53 14 PHE B N 1
ATOM 3307 C CA . PHE B 1 14 ? -69.312 31.828 -14.625 1 24.53 14 PHE B CA 1
ATOM 3308 C C . PHE B 1 14 ? -67.875 31.812 -15.078 1 24.53 14 PHE B C 1
ATOM 3310 O O . PHE B 1 14 ? -67.062 32.719 -14.758 1 24.53 14 PHE B O 1
ATOM 3317 N N . ALA B 1 15 ? -67.188 30.656 -15.469 1 26.67 15 ALA B N 1
ATOM 3318 C CA . ALA B 1 15 ? -65.938 30.266 -16.094 1 26.67 15 ALA B CA 1
ATOM 3319 C C . ALA B 1 15 ? -65.812 30.844 -17.5 1 26.67 15 ALA B C 1
ATOM 3321 O O . ALA B 1 15 ? -66.438 30.359 -18.438 1 26.67 15 ALA B O 1
ATOM 3322 N N . GLN B 1 16 ? -65.875 32.094 -17.719 1 23.47 16 GLN B N 1
ATOM 3323 C CA . GLN B 1 16 ? -65.812 32.75 -19.016 1 23.47 16 GLN B CA 1
ATOM 3324 C C . GLN B 1 16 ? -64.625 32.188 -19.828 1 23.47 16 GLN B C 1
ATOM 3326 O O . GLN B 1 16 ? -63.531 31.953 -19.281 1 23.47 16 GLN B O 1
ATOM 3331 N N . ARG B 1 17 ? -64.875 31.875 -21.25 1 25.06 17 ARG B N 1
ATOM 3332 C CA . ARG B 1 17 ? -64.312 31.25 -22.469 1 25.06 17 ARG B CA 1
ATOM 3333 C C . ARG B 1 17 ? -63.188 32.094 -23.062 1 25.06 17 ARG B C 1
ATOM 3335 O O . ARG B 1 17 ? -63.375 32.719 -24.109 1 25.06 17 ARG B O 1
ATOM 3342 N N . ALA B 1 18 ? -62.469 32.938 -22.359 1 25.67 18 ALA B N 1
ATOM 3343 C CA . ALA B 1 18 ? -61.656 33.781 -23.219 1 25.67 18 ALA B CA 1
ATOM 3344 C C . ALA B 1 18 ? -60.906 32.969 -24.266 1 25.67 18 ALA B C 1
ATOM 3346 O O . ALA B 1 18 ? -60.375 31.875 -23.969 1 25.67 18 ALA B O 1
ATOM 3347 N N . LEU B 1 19 ? -61.125 33.188 -25.578 1 25.02 19 LEU B N 1
ATOM 3348 C CA . LEU B 1 19 ? -60.75 32.781 -26.938 1 25.02 19 LEU B CA 1
ATOM 3349 C C . LEU B 1 19 ? -59.25 32.812 -27.141 1 25.02 19 LEU B C 1
ATOM 3351 O O . LEU B 1 19 ? -58.656 33.875 -27.406 1 25.02 19 LEU B O 1
ATOM 3355 N N . ALA B 1 20 ? -58.406 32.469 -26.188 1 24.44 20 ALA B N 1
ATOM 3356 C CA . ALA B 1 20 ? -56.969 32.531 -26.312 1 24.44 20 ALA B CA 1
ATOM 3357 C C . ALA B 1 20 ? -56.5 31.859 -27.594 1 24.44 20 ALA B C 1
ATOM 3359 O O . ALA B 1 20 ? -56.969 30.781 -27.953 1 24.44 20 ALA B O 1
ATOM 3360 N N . GLY B 1 21 ? -56.062 32.688 -28.531 1 27.28 21 GLY B N 1
ATOM 3361 C CA . GLY B 1 21 ? -55.469 32.5 -29.844 1 27.28 21 GLY B CA 1
ATOM 3362 C C . GLY B 1 21 ? -54.625 31.25 -29.938 1 27.28 21 GLY B C 1
ATOM 3363 O O . GLY B 1 21 ? -54.125 30.75 -28.922 1 27.28 21 GLY B O 1
ATOM 3364 N N . PHE B 1 22 ? -54.688 30.516 -31.078 1 26.36 22 PHE B N 1
ATOM 3365 C CA . PHE B 1 22 ? -54.281 29.188 -31.516 1 26.36 22 PHE B CA 1
ATOM 3366 C C . PHE B 1 22 ? -52.75 29.062 -31.5 1 26.36 22 PHE B C 1
ATOM 3368 O O . PHE B 1 22 ? -52.062 29.422 -32.469 1 26.36 22 PHE B O 1
ATOM 3375 N N . PHE B 1 23 ? -52.062 29.734 -30.641 1 25.61 23 PHE B N 1
ATOM 3376 C CA . PHE B 1 23 ? -50.625 29.594 -30.766 1 25.61 23 PHE B CA 1
ATOM 3377 C C . PHE B 1 23 ? -50.219 28.141 -30.984 1 25.61 23 PHE B C 1
ATOM 3379 O O . PHE B 1 23 ? -50.812 27.234 -30.406 1 25.61 23 PHE B O 1
ATOM 3386 N N . GLU B 1 24 ? -49.719 27.844 -32.188 1 26.34 24 GLU B N 1
ATOM 3387 C CA . GLU B 1 24 ? -49.156 26.578 -32.656 1 26.34 24 GLU B CA 1
ATOM 3388 C C . GLU B 1 24 ? -48.375 25.891 -31.578 1 26.34 24 GLU B C 1
ATOM 3390 O O . GLU B 1 24 ? -47.531 26.516 -30.906 1 26.34 24 GLU B O 1
ATOM 3395 N N . PHE B 1 25 ? -48.844 24.734 -30.984 1 26.45 25 PHE B N 1
ATOM 3396 C CA . PHE B 1 25 ? -48.438 23.844 -29.906 1 26.45 25 PHE B CA 1
ATOM 3397 C C . PHE B 1 25 ? -47.062 23.281 -30.125 1 26.45 25 PHE B C 1
ATOM 3399 O O . PHE B 1 25 ? -46.875 22.234 -30.75 1 26.45 25 PHE B O 1
ATOM 3406 N N . SER B 1 26 ? -46.188 23.984 -30.844 1 27.02 26 SER B N 1
ATOM 3407 C CA . SER B 1 26 ? -44.875 23.391 -30.953 1 27.02 26 SER B CA 1
ATOM 3408 C C . SER B 1 26 ? -44.406 22.797 -29.641 1 27.02 26 SER B C 1
ATOM 3410 O O . SER B 1 26 ? -44.969 23.109 -28.578 1 27.02 26 SER B O 1
ATOM 3412 N N . GLU B 1 27 ? -43.188 21.875 -29.75 1 29.95 27 GLU B N 1
ATOM 3413 C CA . GLU B 1 27 ? -42.75 20.922 -28.734 1 29.95 27 GLU B CA 1
ATOM 3414 C C . GLU B 1 27 ? -42.625 21.609 -27.375 1 29.95 27 GLU B C 1
ATOM 3416 O O . GLU B 1 27 ? -41.719 22.438 -27.172 1 29.95 27 GLU B O 1
ATOM 3421 N N . VAL B 1 28 ? -43.625 22.062 -26.844 1 29.55 28 VAL B N 1
ATOM 3422 C CA . VAL B 1 28 ? -43.656 22.609 -25.5 1 29.55 28 VAL B CA 1
ATOM 3423 C C . VAL B 1 28 ? -43 21.641 -24.516 1 29.55 28 VAL B C 1
ATOM 3425 O O . VAL B 1 28 ? -43.5 20.531 -24.312 1 29.55 28 VAL B O 1
ATOM 3428 N N . ASP B 1 29 ? -41.719 21.844 -24.5 1 29.77 29 ASP B N 1
ATOM 3429 C CA . ASP B 1 29 ? -40.938 21.078 -23.547 1 29.77 29 ASP B CA 1
ATOM 3430 C C . ASP B 1 29 ? -41.594 21.031 -22.172 1 29.77 29 ASP B C 1
ATOM 3432 O O . ASP B 1 29 ? -42.031 22.078 -21.672 1 29.77 29 ASP B O 1
ATOM 3436 N N . ASP B 1 30 ? -42.375 20 -21.953 1 30.69 30 ASP B N 1
ATOM 3437 C CA . ASP B 1 30 ? -43.125 19.734 -20.734 1 30.69 30 ASP B CA 1
ATOM 3438 C C . ASP B 1 30 ? -42.438 20.359 -19.516 1 30.69 30 ASP B C 1
ATOM 3440 O O . ASP B 1 30 ? -41.281 20.016 -19.203 1 30.69 30 ASP B O 1
ATOM 3444 N N . PRO B 1 31 ? -42.969 21.531 -19.094 1 32.66 31 PRO B N 1
ATOM 3445 C CA . PRO B 1 31 ? -42.375 22.156 -17.922 1 32.66 31 PRO B CA 1
ATOM 3446 C C . PRO B 1 31 ? -42.219 21.188 -16.75 1 32.66 31 PRO B C 1
ATOM 3448 O O . PRO B 1 31 ? -41.531 21.5 -15.773 1 32.66 31 PRO B O 1
ATOM 3451 N N . LEU B 1 32 ? -43.219 20.312 -16.625 1 32.19 32 LEU B N 1
ATOM 3452 C CA . LEU B 1 32 ? -43.062 19.312 -15.562 1 32.19 32 LEU B CA 1
ATOM 3453 C C . LEU B 1 32 ? -41.875 18.422 -15.812 1 32.19 32 LEU B C 1
ATOM 3455 O O . LEU B 1 32 ? -41.5 17.609 -14.969 1 32.19 32 LEU B O 1
ATOM 3459 N N . GLN B 1 33 ? -41.438 18.266 -17.047 1 31.39 33 GLN B N 1
ATOM 3460 C CA . GLN B 1 33 ? -40.188 17.578 -17.328 1 31.39 33 GLN B CA 1
ATOM 3461 C C . GLN B 1 33 ? -39.031 18.266 -16.625 1 31.39 33 GLN B C 1
ATOM 3463 O O . GLN B 1 33 ? -38 17.625 -16.328 1 31.39 33 GLN B O 1
ATOM 3468 N N . SER B 1 34 ? -38.969 19.5 -16.625 1 33.06 34 SER B N 1
ATOM 3469 C CA . SER B 1 34 ? -37.969 20.219 -15.828 1 33.06 34 SER B CA 1
ATOM 3470 C C . SER B 1 34 ? -38.156 19.922 -14.336 1 33.06 34 SER B C 1
ATOM 3472 O O . SER B 1 34 ? -37.219 20.094 -13.555 1 33.06 34 SER B O 1
ATOM 3474 N N . LEU B 1 35 ? -39.312 19.875 -13.812 1 31.06 35 LEU B N 1
ATOM 3475 C CA . LEU B 1 35 ? -39.5 19.438 -12.438 1 31.06 35 LEU B CA 1
ATOM 3476 C C . LEU B 1 35 ? -39.062 17.984 -12.266 1 31.06 35 LEU B C 1
ATOM 3478 O O . LEU B 1 35 ? -38.625 17.594 -11.18 1 31.06 35 LEU B O 1
ATOM 3482 N N . TRP B 1 36 ? -39.469 17.062 -13.164 1 29.7 36 TRP B N 1
ATOM 3483 C CA . TRP B 1 36 ? -38.938 15.695 -13.164 1 29.7 36 TRP B CA 1
ATOM 3484 C C . TRP B 1 36 ? -37.531 15.672 -13.719 1 29.7 36 TRP B C 1
ATOM 3486 O O . TRP B 1 36 ? -37.062 14.656 -14.25 1 29.7 36 TRP B O 1
ATOM 3496 N N . GLN B 1 37 ? -37.031 16.719 -14.336 1 30.48 37 GLN B N 1
ATOM 3497 C CA . GLN B 1 37 ? -35.594 16.547 -14.492 1 30.48 37 GLN B CA 1
ATOM 3498 C C . GLN B 1 37 ? -35 15.75 -13.328 1 30.48 37 GLN B C 1
ATOM 3500 O O . GLN B 1 37 ? -35.156 16.125 -12.164 1 30.48 37 GLN B O 1
ATOM 3505 N N . ASN B 1 38 ? -34.969 14.477 -13.617 1 29.03 38 ASN B N 1
ATOM 3506 C CA . ASN B 1 38 ? -34.312 13.477 -12.758 1 29.03 38 ASN B CA 1
ATOM 3507 C C . ASN B 1 38 ? -33.188 14.07 -11.922 1 29.03 38 ASN B C 1
ATOM 3509 O O . ASN B 1 38 ? -32.094 14.32 -12.438 1 29.03 38 ASN B O 1
ATOM 3513 N N . GLU B 1 39 ? -33.5 15.102 -11.273 1 28.84 39 GLU B N 1
ATOM 3514 C CA . GLU B 1 39 ? -32.594 15.391 -10.188 1 28.84 39 GLU B CA 1
ATOM 3515 C C . GLU B 1 39 ? -31.984 14.102 -9.625 1 28.84 39 GLU B C 1
ATOM 3517 O O . GLU B 1 39 ? -32.688 13.273 -9.062 1 28.84 39 GLU B O 1
ATOM 3522 N N . LYS B 1 40 ? -31.062 13.539 -10.289 1 31.73 40 LYS B N 1
ATOM 3523 C CA . LYS B 1 40 ? -30.203 12.602 -9.57 1 31.73 40 LYS B CA 1
ATOM 3524 C C . LYS B 1 40 ? -30.391 12.742 -8.062 1 31.73 40 LYS B C 1
ATOM 3526 O O . LYS B 1 40 ? -30.156 13.812 -7.5 1 31.73 40 LYS B O 1
ATOM 3531 N N . LEU B 1 41 ? -31.422 12.172 -7.457 1 31.77 41 LEU B N 1
ATOM 3532 C CA . LEU B 1 41 ? -31.422 11.953 -6.016 1 31.77 41 LEU B CA 1
ATOM 3533 C C . LEU B 1 41 ? -30.047 12.258 -5.426 1 31.77 41 LEU B C 1
ATOM 3535 O O . LEU B 1 41 ? -29.047 11.625 -5.789 1 31.77 41 LEU B O 1
ATOM 3539 N N . GLU B 1 42 ? -29.844 13.422 -5.152 1 34.81 42 GLU B N 1
ATOM 3540 C CA . GLU B 1 42 ? -28.641 13.938 -4.508 1 34.81 42 GLU B CA 1
ATOM 3541 C C . GLU B 1 42 ? -28 12.883 -3.609 1 34.81 42 GLU B C 1
ATOM 3543 O O . GLU B 1 42 ? -28.656 12.359 -2.703 1 34.81 42 GLU B O 1
ATOM 3548 N N . LYS B 1 43 ? -27.141 12.211 -4.039 1 42.5 43 LYS B N 1
ATOM 3549 C CA . LYS B 1 43 ? -26.219 11.352 -3.293 1 42.5 43 LYS B CA 1
ATOM 3550 C C . LYS B 1 43 ? -26.109 11.797 -1.839 1 42.5 43 LYS B C 1
ATOM 3552 O O . LYS B 1 43 ? -25.766 12.953 -1.563 1 42.5 43 LYS B O 1
ATOM 3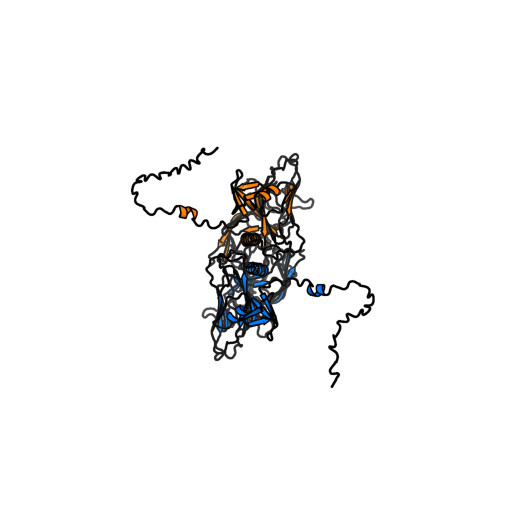557 N N . LYS B 1 44 ? -26.953 11.281 -1.002 1 44.84 44 LYS B N 1
ATOM 3558 C CA . LYS B 1 44 ? -26.734 11.562 0.413 1 44.84 44 LYS B CA 1
ATOM 3559 C C . LYS B 1 44 ? -25.25 11.648 0.733 1 44.84 44 LYS B C 1
ATOM 3561 O O . LYS B 1 44 ? -24.531 10.648 0.681 1 44.84 44 LYS B O 1
ATOM 3566 N N . LEU B 1 45 ? -24.734 12.922 0.473 1 54.75 45 LEU B N 1
ATOM 3567 C CA . LEU B 1 45 ? -23.344 13.258 0.8 1 54.75 45 LEU B CA 1
ATOM 3568 C C . LEU B 1 45 ? -23.188 13.484 2.299 1 54.75 45 LEU B C 1
ATOM 3570 O O . LEU B 1 45 ? -24 14.164 2.924 1 54.75 45 LEU B O 1
ATOM 3574 N N . THR B 1 46 ? -22.438 12.602 2.924 1 70.88 46 THR B N 1
ATOM 3575 C CA . THR B 1 46 ? -22.141 12.836 4.332 1 70.88 46 THR B CA 1
ATOM 3576 C C . THR B 1 46 ? -21.266 14.062 4.504 1 70.88 46 THR B C 1
ATOM 3578 O O . THR B 1 46 ? -21.219 14.664 5.582 1 70.88 46 THR B O 1
ATOM 3581 N N . GLU B 1 47 ? -20.656 14.453 3.416 1 77.19 47 GLU B N 1
ATOM 3582 C CA . GLU B 1 47 ? -19.844 15.672 3.414 1 77.19 47 GLU B CA 1
ATOM 3583 C C . GLU B 1 47 ? -20.406 16.703 2.451 1 77.19 47 GLU B C 1
ATOM 3585 O O . GLU B 1 47 ? -20.953 16.359 1.405 1 77.19 47 GLU B O 1
ATOM 3590 N N . CYS B 1 48 ? -20.422 17.938 2.859 1 78.38 48 CYS B N 1
ATOM 3591 C CA . CYS B 1 48 ? -20.938 19.031 2.033 1 78.38 48 CYS B CA 1
ATOM 3592 C C . CYS B 1 48 ? -19.906 20.125 1.885 1 78.38 48 CYS B C 1
ATOM 3594 O O . CYS B 1 48 ? -18.906 20.156 2.604 1 78.38 48 CYS B O 1
ATOM 3596 N N . ARG B 1 49 ? -20.172 20.891 0.822 1 78.56 49 ARG B N 1
ATOM 3597 C CA . ARG B 1 49 ? -19.312 22.031 0.545 1 78.56 49 ARG B CA 1
ATOM 3598 C C . ARG B 1 49 ? -20.141 23.312 0.459 1 78.56 49 ARG B C 1
ATOM 3600 O O . ARG B 1 49 ? -21.219 23.328 -0.137 1 78.56 49 ARG B O 1
ATOM 3607 N N . VAL B 1 50 ? -19.688 24.297 1.214 1 73.88 50 VAL B N 1
ATOM 3608 C CA . VAL B 1 50 ? -20.406 25.562 1.204 1 73.88 50 VAL B CA 1
ATOM 3609 C C . VAL B 1 50 ? -19.422 26.703 0.895 1 73.88 50 VAL B C 1
ATOM 3611 O O . VAL B 1 50 ? -18.266 26.656 1.314 1 73.88 50 VAL B O 1
ATOM 3614 N N . LEU B 1 51 ? -19.844 27.516 0.041 1 74.5 51 LEU B N 1
ATOM 3615 C CA . LEU B 1 51 ? -19.062 28.734 -0.197 1 74.5 51 LEU B CA 1
ATOM 3616 C C . LEU B 1 51 ? -19.375 29.781 0.862 1 74.5 51 LEU B C 1
ATOM 3618 O O . LEU B 1 51 ? -20.531 30.188 1.028 1 74.5 51 LEU B O 1
ATOM 3622 N N . THR B 1 52 ? -18.375 30.062 1.671 1 69.31 52 THR B N 1
ATOM 3623 C CA . THR B 1 52 ? -18.531 31.109 2.676 1 69.31 52 THR B CA 1
ATOM 3624 C C . THR B 1 52 ? -17.75 32.344 2.281 1 69.31 52 THR B C 1
ATOM 3626 O O . THR B 1 52 ? -17.094 32.375 1.235 1 69.31 52 THR B O 1
ATOM 3629 N N . LYS B 1 53 ? -17.938 33.438 3.047 1 66.56 53 LYS B N 1
ATOM 3630 C CA . LYS B 1 53 ? -17.203 34.688 2.818 1 66.56 53 LYS B CA 1
ATOM 3631 C C . LYS B 1 53 ? -15.703 34.438 2.855 1 66.56 53 LYS B C 1
ATOM 3633 O O . LYS B 1 53 ? -14.945 35.125 2.146 1 66.56 53 LYS B O 1
ATOM 3638 N N . SER B 1 54 ? -15.305 33.438 3.686 1 65.88 54 SER B N 1
ATOM 3639 C CA . SER B 1 54 ? -13.883 33.188 3.875 1 65.88 54 SER B CA 1
ATOM 3640 C C . SER B 1 54 ? -13.398 32.094 2.949 1 65.88 54 SER B C 1
ATOM 3642 O O . SER B 1 54 ? -12.281 31.578 3.1 1 65.88 54 SER B O 1
ATOM 3644 N N . GLY B 1 55 ? -14.32 31.688 2.039 1 70.44 55 GLY B N 1
ATOM 3645 C CA . GLY B 1 55 ? -13.922 30.672 1.085 1 70.44 55 GLY B CA 1
ATOM 3646 C C . GLY B 1 55 ? -14.758 29.406 1.183 1 70.44 55 GLY B C 1
ATOM 3647 O O . GLY B 1 55 ? -15.836 29.406 1.784 1 70.44 55 GLY B O 1
ATOM 3648 N N . VAL B 1 56 ? -14.289 28.438 0.546 1 76.56 56 VAL B N 1
ATOM 3649 C CA . VAL B 1 56 ? -15.016 27.172 0.514 1 76.56 56 VAL B CA 1
ATOM 3650 C C . VAL B 1 56 ? -14.766 26.406 1.804 1 76.56 56 VAL B C 1
ATOM 3652 O O . VAL B 1 56 ? -13.617 26.25 2.234 1 76.56 56 VAL B O 1
ATOM 3655 N N . LYS B 1 57 ? -15.844 26.094 2.455 1 82.56 57 LYS B N 1
ATOM 3656 C CA . LYS B 1 57 ? -15.734 25.266 3.645 1 82.56 57 LYS B CA 1
ATOM 3657 C C . LYS B 1 57 ? -16.484 23.938 3.461 1 82.56 57 LYS B C 1
ATOM 3659 O O . LYS B 1 57 ? -17.469 23.875 2.707 1 82.56 57 LYS B O 1
ATOM 3664 N N . TYR B 1 58 ? -15.93 23.031 4.148 1 83.56 58 TYR B N 1
ATOM 3665 C CA . TYR B 1 58 ? -16.547 21.719 4.121 1 83.56 58 TYR B CA 1
ATOM 3666 C C . TYR B 1 58 ? -17.234 21.391 5.445 1 83.56 58 TYR B C 1
ATOM 3668 O O . TYR B 1 58 ? -16.812 21.891 6.496 1 83.56 58 TYR B O 1
ATOM 3676 N N . GLY B 1 59 ? -18.344 20.734 5.332 1 84.56 59 GLY B N 1
ATOM 3677 C CA . GLY B 1 59 ? -19.094 20.328 6.52 1 84.56 59 GLY B CA 1
ATOM 3678 C C . GLY B 1 59 ? -19.75 18.969 6.379 1 84.56 59 GLY B C 1
ATOM 3679 O O . GLY B 1 59 ? -19.344 18.156 5.539 1 84.56 59 GLY B O 1
ATOM 3680 N N . SER B 1 60 ? -20.547 18.719 7.383 1 81.94 60 SER B N 1
ATOM 3681 C CA . SER B 1 60 ? -21.297 17.469 7.379 1 81.94 60 SER B CA 1
ATOM 3682 C C . SER B 1 60 ? -22.781 17.703 7.234 1 81.94 60 SER B C 1
ATOM 3684 O O . SER B 1 60 ? -23.312 18.688 7.773 1 81.94 60 SER B O 1
ATOM 3686 N N . CYS B 1 61 ? -23.375 16.828 6.465 1 81 61 CYS B N 1
ATOM 3687 C CA . CYS B 1 61 ? -24.828 16.922 6.359 1 81 61 CYS B CA 1
ATOM 3688 C C . CYS B 1 61 ? -25.5 16.328 7.59 1 81 61 CYS B C 1
ATOM 3690 O O . CYS B 1 61 ? -25.453 15.117 7.801 1 81 61 CYS B O 1
ATOM 3692 N N . VAL B 1 62 ? -26.094 17.172 8.359 1 81.31 62 VAL B N 1
ATOM 3693 C CA . VAL B 1 62 ? -26.766 16.734 9.578 1 81.31 62 VAL B CA 1
ATOM 3694 C C . VAL B 1 62 ? -28.094 17.484 9.734 1 81.31 62 VAL B C 1
ATOM 3696 O O . VAL B 1 62 ? -28.297 18.531 9.102 1 81.31 62 VAL B O 1
ATOM 3699 N N . PRO B 1 63 ? -28.984 16.875 10.469 1 81.69 63 PRO B N 1
ATOM 3700 C CA . PRO B 1 63 ? -30.203 17.641 10.758 1 81.69 63 PRO B CA 1
ATOM 3701 C C . PRO B 1 63 ? -29.906 19 11.406 1 81.69 63 PRO B C 1
ATOM 3703 O O . PRO B 1 63 ? -28.953 19.109 12.188 1 81.69 63 PRO B O 1
ATOM 3706 N N . TYR B 1 64 ? -30.75 19.953 11.109 1 86.12 64 TYR B N 1
ATOM 3707 C CA . TYR B 1 64 ? -30.531 21.328 11.562 1 86.12 64 TYR B CA 1
ATOM 3708 C C . TYR B 1 64 ? -30.406 21.391 13.078 1 86.12 64 TYR B C 1
ATOM 3710 O O . TYR B 1 64 ? -29.484 22.031 13.602 1 86.12 64 TYR B O 1
ATOM 3718 N N . GLY B 1 65 ? -31.234 20.703 13.797 1 84.75 65 GLY B N 1
ATOM 3719 C CA . GLY B 1 65 ? -31.172 20.688 15.25 1 84.75 65 GLY B CA 1
ATOM 3720 C C . GLY B 1 65 ? -29.875 20.125 15.797 1 84.75 65 GLY B C 1
ATOM 3721 O O . GLY B 1 65 ? -29.297 20.688 16.734 1 84.75 65 GLY B O 1
ATOM 3722 N N . THR B 1 66 ? -29.469 19.125 15.188 1 84.25 66 THR B N 1
ATOM 3723 C CA . THR B 1 66 ? -28.219 18.484 15.609 1 84.25 66 THR B CA 1
ATOM 3724 C C . THR B 1 66 ? -27.047 19.422 15.375 1 84.25 66 THR B C 1
ATOM 3726 O O . THR B 1 66 ? -26.141 19.5 16.203 1 84.25 66 THR B O 1
ATOM 3729 N N . CYS B 1 67 ? -27.109 20.125 14.312 1 86 67 CYS B N 1
ATOM 3730 C CA . CYS B 1 67 ? -26.047 21.062 13.992 1 86 67 CYS B CA 1
ATOM 3731 C C . CYS B 1 67 ? -25.953 22.172 15.031 1 86 67 CYS B C 1
ATOM 3733 O O . CYS B 1 67 ? -24.875 22.453 15.562 1 86 67 CYS B O 1
ATOM 3735 N N . MET B 1 68 ? -27.047 22.672 15.453 1 86.75 68 MET B N 1
ATOM 3736 C CA . MET B 1 68 ? -27.062 23.797 16.391 1 86.75 68 MET B CA 1
ATOM 3737 C C . MET B 1 68 ? -26.656 23.328 17.781 1 86.75 68 MET B C 1
ATOM 3739 O O . MET B 1 68 ? -25.938 24.047 18.484 1 86.75 68 MET B O 1
ATOM 3743 N N . LEU B 1 69 ? -27.047 22.141 18.078 1 83.56 69 LEU B N 1
ATOM 3744 C CA . LEU B 1 69 ? -26.781 21.609 19.422 1 83.56 69 LEU B CA 1
ATOM 3745 C C . LEU B 1 69 ? -25.312 21.234 19.562 1 83.56 69 LEU B C 1
ATOM 3747 O O . LEU B 1 69 ? -24.766 21.281 20.672 1 83.56 69 LEU B O 1
ATOM 3751 N N . SER B 1 70 ? -24.766 20.984 18.484 1 78.81 70 SER B N 1
ATOM 3752 C CA . SER B 1 70 ? -23.375 20.516 18.531 1 78.81 70 SER B CA 1
ATOM 3753 C C . SER B 1 70 ? -22.391 21.656 18.312 1 78.81 70 SER B C 1
ATOM 3755 O O . SER B 1 70 ? -21.188 21.422 18.203 1 78.81 70 SER B O 1
ATOM 3757 N N . GLY B 1 71 ? -22.875 22.797 18.203 1 77.75 71 GLY B N 1
ATOM 3758 C CA . GLY B 1 71 ? -22.016 23.969 18.109 1 77.75 71 GLY B CA 1
ATOM 3759 C C . GLY B 1 71 ? -21.578 24.266 16.688 1 77.75 71 GLY B C 1
ATOM 3760 O O . GLY B 1 71 ? -20.594 24.984 16.469 1 77.75 71 GLY B O 1
ATOM 3761 N N . GLY B 1 72 ? -22.312 23.703 15.75 1 85.69 72 GLY B N 1
ATOM 3762 C CA . GLY B 1 72 ? -21.969 23.938 14.359 1 85.69 72 GLY B CA 1
ATOM 3763 C C . GLY B 1 72 ? -22.734 25.094 13.75 1 85.69 72 GLY B C 1
ATOM 3764 O O . GLY B 1 72 ? -23.641 25.656 14.383 1 85.69 72 GLY B O 1
ATOM 3765 N N . ALA B 1 73 ? -22.203 25.531 12.672 1 84.88 73 ALA B N 1
ATOM 3766 C CA . ALA B 1 73 ? -22.906 26.562 11.906 1 84.88 73 ALA B CA 1
ATOM 3767 C C . ALA B 1 73 ? -23.672 25.953 10.734 1 84.88 73 ALA B C 1
ATOM 3769 O O . ALA B 1 73 ? -23.078 25.297 9.875 1 84.88 73 ALA B O 1
ATOM 3770 N N . ALA B 1 74 ? -24.953 26.141 10.719 1 84.19 74 ALA B N 1
ATOM 3771 C CA . ALA B 1 74 ? -25.797 25.594 9.656 1 84.19 74 ALA B CA 1
ATOM 3772 C C . ALA B 1 74 ? -25.734 26.469 8.406 1 84.19 74 ALA B C 1
ATOM 3774 O O . ALA B 1 74 ? -25.891 27.688 8.477 1 84.19 74 ALA B O 1
ATOM 3775 N N . ASN B 1 75 ? -25.375 25.766 7.391 1 82.69 75 ASN B N 1
ATOM 3776 C CA . ASN B 1 75 ? -25.297 26.5 6.129 1 82.69 75 ASN B CA 1
ATOM 3777 C C . ASN B 1 75 ? -26.109 25.828 5.031 1 82.69 75 ASN B C 1
ATOM 3779 O O . ASN B 1 75 ? -25.734 24.766 4.535 1 82.69 75 ASN B O 1
ATOM 3783 N N . GLY B 1 76 ? -27.109 26.375 4.648 1 79.56 76 GLY B N 1
ATOM 3784 C CA . GLY B 1 76 ? -27.891 25.906 3.518 1 79.56 76 GLY B CA 1
ATOM 3785 C C . GLY B 1 76 ? -28.438 24.5 3.705 1 79.56 76 GLY B C 1
ATOM 3786 O O . GLY B 1 76 ? -28.562 24.031 4.836 1 79.56 76 GLY B O 1
ATOM 3787 N N . PHE B 1 77 ? -28.938 23.859 2.504 1 77.44 77 PHE B N 1
ATOM 3788 C CA . PHE B 1 77 ? -29.531 22.531 2.51 1 77.44 77 PHE B CA 1
ATOM 3789 C C . PHE B 1 77 ? -28.531 21.5 2.002 1 77.44 77 PHE B C 1
ATOM 3791 O O . PHE B 1 77 ? -27.719 21.781 1.12 1 77.44 77 PHE B O 1
ATOM 3798 N N . CYS B 1 78 ? -28.469 20.484 2.803 1 76.56 78 CYS B N 1
ATOM 3799 C CA . CYS B 1 78 ? -27.672 19.312 2.412 1 76.56 78 CYS B CA 1
ATOM 3800 C C . CYS B 1 78 ? -28.562 18.078 2.285 1 76.56 78 CYS B C 1
ATOM 3802 O O . CYS B 1 78 ? -28.938 17.484 3.289 1 76.56 78 CYS B O 1
ATOM 3804 N N . GLY B 1 79 ? -28.938 17.609 1.122 1 66.56 79 GLY B N 1
ATOM 3805 C CA . GLY B 1 79 ? -29.875 16.516 0.931 1 66.56 79 GLY B CA 1
ATOM 3806 C C . GLY B 1 79 ? -31.281 16.859 1.356 1 66.56 79 GLY B C 1
ATOM 3807 O O . GLY B 1 79 ? -31.75 17.984 1.144 1 66.56 79 GLY B O 1
ATOM 3808 N N . ILE B 1 80 ? -31.969 15.664 1.858 1 66.94 80 ILE B N 1
ATOM 3809 C CA . ILE B 1 80 ? -33.375 15.828 2.287 1 66.94 80 ILE B CA 1
ATOM 3810 C C . ILE B 1 80 ? -33.406 16.156 3.775 1 66.94 80 ILE B C 1
ATOM 3812 O O . ILE B 1 80 ? -33 15.359 4.613 1 66.94 80 ILE B O 1
ATOM 3816 N N . LEU B 1 81 ? -33.719 17.328 4.16 1 77.19 81 LEU B N 1
ATOM 3817 C CA . LEU B 1 81 ? -34 17.797 5.512 1 77.19 81 LEU B CA 1
ATOM 3818 C C . LEU B 1 81 ? -32.719 17.969 6.312 1 77.19 81 LEU B C 1
ATOM 3820 O O . LEU B 1 81 ? -32.719 17.812 7.535 1 77.19 81 LEU B O 1
ATOM 3824 N N . GLN B 1 82 ? -31.641 18.016 5.625 1 85.31 82 GLN B N 1
ATOM 3825 C CA . GLN B 1 82 ? -30.375 18.203 6.32 1 85.31 82 GLN B CA 1
ATOM 3826 C C . GLN B 1 82 ? -29.734 19.531 5.918 1 85.31 82 GLN B C 1
ATOM 3828 O O . GLN B 1 82 ? -30.094 20.125 4.898 1 85.31 82 GLN B O 1
ATOM 3833 N N . THR B 1 83 ? -28.922 20.016 6.844 1 84.56 83 THR B N 1
ATOM 3834 C CA . THR B 1 83 ? -28.141 21.219 6.594 1 84.56 83 THR B CA 1
ATOM 3835 C C . THR B 1 83 ? -26.656 20.906 6.551 1 84.56 83 THR B C 1
ATOM 3837 O O . THR B 1 83 ? -26.203 19.906 7.121 1 84.56 83 THR B O 1
ATOM 3840 N N . CYS B 1 84 ? -25.953 21.719 5.812 1 85.06 84 CYS B N 1
ATOM 3841 C CA . CYS B 1 84 ? -24.5 21.609 5.855 1 85.06 84 CYS B CA 1
ATOM 3842 C C . CYS B 1 84 ? -23.953 22.25 7.121 1 85.06 84 CYS B C 1
ATOM 3844 O O . CYS B 1 84 ? -23.906 23.484 7.23 1 85.06 84 CYS B O 1
ATOM 3846 N N . CYS B 1 85 ? -23.578 21.469 7.988 1 84.31 85 CYS B N 1
ATOM 3847 C CA . CYS B 1 85 ? -23.109 21.922 9.289 1 84.31 85 CYS B CA 1
ATOM 3848 C C . CYS B 1 85 ? -21.594 22.062 9.305 1 84.31 85 CYS B C 1
ATOM 3850 O O . CYS B 1 85 ? -20.875 21.094 9.062 1 84.31 85 CYS B O 1
ATOM 3852 N N . ILE B 1 86 ? -21.141 23.312 9.555 1 85.38 86 ILE B N 1
ATOM 3853 C CA . ILE B 1 86 ? -19.703 23.594 9.602 1 85.38 86 ILE B CA 1
ATOM 3854 C C . ILE B 1 86 ? -19.266 23.75 11.055 1 85.38 86 ILE B C 1
ATOM 3856 O O . ILE B 1 86 ? -19.828 24.531 11.805 1 85.38 86 ILE B O 1
ATOM 3860 N N . TYR B 1 87 ? -18.25 23 11.422 1 85.75 87 TYR B N 1
ATOM 3861 C CA . TYR B 1 87 ? -17.719 23.047 12.781 1 85.75 87 TYR B CA 1
ATOM 3862 C C . TYR B 1 87 ? -16.359 23.734 12.805 1 85.75 87 TYR B C 1
ATOM 3864 O O . TYR B 1 87 ? -15.414 23.25 12.172 1 85.75 87 TYR B O 1
ATOM 3872 N N . GLU B 1 88 ? -16.328 24.844 13.445 1 85.62 88 GLU B N 1
ATOM 3873 C CA . GLU B 1 88 ? -15.07 25.562 13.625 1 85.62 88 GLU B CA 1
ATOM 3874 C C . GLU B 1 88 ? -14.656 25.609 15.094 1 85.62 88 GLU B C 1
ATOM 3876 O O . GLU B 1 88 ? -15.414 26.062 15.945 1 85.62 88 GLU B O 1
ATOM 3881 N N . ASN B 1 89 ? -13.445 25.078 15.305 1 87 89 ASN B N 1
ATOM 3882 C CA . ASN B 1 89 ? -12.992 24.969 16.688 1 87 89 ASN B CA 1
ATOM 3883 C C . ASN B 1 89 ? -11.695 25.734 16.906 1 87 89 ASN B C 1
ATOM 3885 O O . ASN B 1 89 ? -10.953 26 15.961 1 87 89 ASN B O 1
ATOM 3889 N N . THR B 1 90 ? -11.586 26.078 18.125 1 88.5 90 THR B N 1
ATOM 3890 C CA . THR B 1 90 ? -10.391 26.797 18.547 1 88.5 90 THR B CA 1
ATOM 3891 C C . THR B 1 90 ? -9.672 26.062 19.672 1 88.5 90 THR B C 1
ATOM 3893 O O . THR B 1 90 ? -9.984 24.891 19.953 1 88.5 90 THR B O 1
ATOM 3896 N N . CYS B 1 91 ? -8.789 26.719 20.312 1 90.25 91 CYS B N 1
ATOM 3897 C CA . CYS B 1 91 ? -7.926 26.109 21.312 1 90.25 91 CYS B CA 1
ATOM 3898 C C . CYS B 1 91 ? -8.75 25.578 22.484 1 90.25 91 CYS B C 1
ATOM 3900 O O . CYS B 1 91 ? -9.711 26.219 22.922 1 90.25 91 CYS B O 1
ATOM 3902 N N . GLY B 1 92 ? -8.359 24.344 22.938 1 89.75 92 GLY B N 1
ATOM 3903 C CA . GLY B 1 92 ? -8.93 23.766 24.141 1 89.75 92 GLY B CA 1
ATOM 3904 C C . GLY B 1 92 ? -10.219 23 23.875 1 89.75 92 GLY B C 1
ATOM 3905 O O . GLY B 1 92 ? -10.797 22.422 24.797 1 89.75 92 GLY B O 1
ATOM 3906 N N . LYS B 1 93 ? -10.602 22.922 22.656 1 89.5 93 LYS B N 1
ATOM 3907 C CA . LYS B 1 93 ? -11.867 22.281 22.344 1 89.5 93 LYS B CA 1
ATOM 3908 C C . LYS B 1 93 ? -11.648 20.844 21.875 1 89.5 93 LYS B C 1
ATOM 3910 O O . LYS B 1 93 ? -10.516 20.406 21.672 1 89.5 93 LYS B O 1
ATOM 3915 N N . GLU B 1 94 ? -12.711 20.109 21.953 1 90.81 94 GLU B N 1
ATOM 3916 C CA . GLU B 1 94 ? -12.766 18.75 21.438 1 90.81 94 GLU B CA 1
ATOM 3917 C C . GLU B 1 94 ? -13.969 18.547 20.516 1 90.81 94 GLU B C 1
ATOM 3919 O O . GLU B 1 94 ? -15.008 19.188 20.703 1 90.81 94 GLU B O 1
ATOM 3924 N N . SER B 1 95 ? -13.719 17.766 19.516 1 89.06 95 SER B N 1
ATOM 3925 C CA . SER B 1 95 ? -14.828 17.5 18.594 1 89.06 95 SER B CA 1
ATOM 3926 C C . SER B 1 95 ? -14.766 16.078 18.062 1 89.06 95 SER B C 1
ATOM 3928 O O . SER B 1 95 ? -13.688 15.5 17.938 1 89.06 95 SER B O 1
ATOM 3930 N N . ASP B 1 96 ? -15.961 15.469 17.75 1 88 96 ASP B N 1
ATOM 3931 C CA . ASP B 1 96 ? -16.047 14.141 17.156 1 88 96 ASP B CA 1
ATOM 3932 C C . ASP B 1 96 ? -16.766 14.188 15.812 1 88 96 ASP B C 1
ATOM 3934 O O . ASP B 1 96 ? -17.281 13.172 15.344 1 88 96 ASP B O 1
ATOM 3938 N N . THR B 1 97 ? -16.781 15.344 15.234 1 87.31 97 THR B N 1
ATOM 3939 C CA . THR B 1 97 ? -17.469 15.5 13.961 1 87.31 97 THR B CA 1
ATOM 3940 C C . THR B 1 97 ? -16.688 14.844 12.828 1 87.31 97 THR B C 1
ATOM 3942 O O . THR B 1 97 ? -15.469 14.734 12.891 1 87.31 97 THR B O 1
ATOM 3945 N N . LYS B 1 98 ? -17.422 14.492 11.805 1 88.44 98 LYS B N 1
ATOM 3946 C CA . LYS B 1 98 ? -16.797 13.867 10.641 1 88.44 98 LYS B CA 1
ATOM 3947 C C . LYS B 1 98 ? -15.836 14.828 9.945 1 88.44 98 LYS B C 1
ATOM 3949 O O . LYS B 1 98 ? -14.711 14.461 9.594 1 88.44 98 LYS B O 1
ATOM 3954 N N . VAL B 1 99 ? -16.391 15.984 9.688 1 91.56 99 VAL B N 1
ATOM 3955 C CA . VAL B 1 99 ? -15.586 17.047 9.086 1 91.56 99 VAL B CA 1
ATOM 3956 C C . VAL B 1 99 ? -15.641 18.297 9.969 1 91.56 99 VAL B C 1
ATOM 3958 O O . VAL B 1 99 ? -16.703 18.672 10.461 1 91.56 99 VAL B O 1
ATOM 3961 N N . GLY B 1 100 ? -14.484 18.906 10.227 1 90.62 100 GLY B N 1
ATOM 3962 C CA . GLY B 1 100 ? -14.398 20.125 11.016 1 90.62 100 GLY B CA 1
ATOM 3963 C C . GLY B 1 100 ? -13.125 20.922 10.758 1 90.62 100 GLY B C 1
ATOM 3964 O O . GLY B 1 100 ? -12.312 20.531 9.922 1 90.62 100 GLY B O 1
ATOM 3965 N N . TYR B 1 101 ? -13.078 22.047 11.5 1 92.38 101 TYR B N 1
ATOM 3966 C CA . TYR B 1 101 ? -11.914 22.906 11.344 1 92.38 101 TYR B CA 1
ATOM 3967 C C . TYR B 1 101 ? -11.297 23.25 12.695 1 92.38 101 TYR B C 1
ATOM 3969 O O . TYR B 1 101 ? -12.016 23.453 13.68 1 92.38 101 TYR B O 1
ATOM 3977 N N . PHE B 1 102 ? -10.008 23.266 12.742 1 95.31 102 PHE B N 1
ATOM 3978 C CA . PHE B 1 102 ? -9.219 23.812 13.844 1 95.31 102 PHE B CA 1
ATOM 3979 C C . PHE B 1 102 ? -8.469 25.062 13.406 1 95.31 102 PHE B C 1
ATOM 3981 O O . PHE B 1 102 ? -7.617 25.016 12.516 1 95.31 102 PHE B O 1
ATOM 3988 N N . GLU B 1 103 ? -8.844 26.188 14.031 1 92.62 103 GLU B N 1
ATOM 3989 C CA . GLU B 1 103 ? -8.305 27.469 13.578 1 92.62 103 GLU B CA 1
ATOM 3990 C C . GLU B 1 103 ? -7.699 28.266 14.727 1 92.62 103 GLU B C 1
ATOM 3992 O O . GLU B 1 103 ? -8.062 28.062 15.891 1 92.62 103 GLU B O 1
ATOM 3997 N N . ALA B 1 104 ? -6.805 29.172 14.367 1 89.56 104 ALA B N 1
ATOM 3998 C CA . ALA B 1 104 ? -6.086 29.984 15.336 1 89.56 104 ALA B CA 1
ATOM 3999 C C . ALA B 1 104 ? -6.867 31.266 15.664 1 89.56 104 ALA B C 1
ATOM 4001 O O . ALA B 1 104 ? -6.285 32.281 16.078 1 89.56 104 ALA B O 1
ATOM 4002 N N . ASN B 1 105 ? -8.055 31.469 15.523 1 80.69 105 ASN B N 1
ATOM 4003 C CA . ASN B 1 105 ? -8.82 32.688 15.688 1 80.69 105 ASN B CA 1
ATOM 4004 C C . ASN B 1 105 ? -8.648 33.281 17.094 1 80.69 105 ASN B C 1
ATOM 4006 O O . ASN B 1 105 ? -8.664 34.5 17.266 1 80.69 105 ASN B O 1
ATOM 4010 N N . GLU B 1 106 ? -8.391 32.531 18.109 1 77.19 106 GLU B N 1
ATOM 4011 C CA . GLU B 1 106 ? -8.312 33.031 19.484 1 77.19 106 GLU B CA 1
ATOM 4012 C C . GLU B 1 106 ? -6.871 33.062 19.969 1 77.19 106 GLU B C 1
ATOM 4014 O O . GLU B 1 106 ? -6.621 33.281 21.156 1 77.19 106 GLU B O 1
ATOM 4019 N N . VAL B 1 107 ? -6.035 32.969 19.078 1 85.94 107 VAL B N 1
ATOM 4020 C CA . VAL B 1 107 ? -4.633 32.906 19.484 1 85.94 107 VAL B CA 1
ATOM 4021 C C . VAL B 1 107 ? -4.055 34.344 19.469 1 85.94 107 VAL B C 1
ATOM 4023 O O . VAL B 1 107 ? -3.986 34.969 18.422 1 85.94 107 VAL B O 1
ATOM 4026 N N . THR B 1 108 ? -3.793 34.812 20.656 1 84.81 108 THR B N 1
ATOM 4027 C CA . THR B 1 108 ? -3.186 36.125 20.828 1 84.81 108 THR B CA 1
ATOM 4028 C C . THR B 1 108 ? -1.687 36 21.078 1 84.81 108 THR B C 1
ATOM 4030 O O . THR B 1 108 ? -1.169 34.875 21.234 1 84.81 108 THR B O 1
ATOM 4033 N N . ASP B 1 109 ? -1.003 37.062 21.125 1 85.38 109 ASP B N 1
ATOM 4034 C CA . ASP B 1 109 ? 0.451 37.125 21.234 1 85.38 109 ASP B CA 1
ATOM 4035 C C . ASP B 1 109 ? 0.93 36.469 22.531 1 85.38 109 ASP B C 1
ATOM 4037 O O . ASP B 1 109 ? 2.051 35.969 22.594 1 85.38 109 ASP B O 1
ATOM 4041 N N . GLY B 1 110 ? 0.085 36.344 23.422 1 84.88 110 GLY B N 1
ATOM 4042 C CA . GLY B 1 110 ? 0.506 35.781 24.703 1 84.88 110 GLY B CA 1
ATOM 4043 C C . GLY B 1 110 ? 0.217 34.312 24.828 1 84.88 110 GLY B C 1
ATOM 4044 O O . GLY B 1 110 ? 0.7 33.656 25.75 1 84.88 110 GLY B O 1
ATOM 4045 N N . VAL B 1 111 ? -0.458 33.781 23.922 1 87.81 111 VAL B N 1
ATOM 4046 C CA . VAL B 1 111 ? -0.812 32.375 23.969 1 87.81 111 VAL B CA 1
ATOM 4047 C C . VAL B 1 111 ? 0.388 31.516 23.547 1 87.81 111 VAL B C 1
ATOM 4049 O O . VAL B 1 111 ? 0.988 31.75 22.5 1 87.81 111 VAL B O 1
ATOM 4052 N N . THR B 1 112 ? 0.71 30.5 24.422 1 92.62 112 THR B N 1
ATOM 4053 C CA . THR B 1 112 ? 1.896 29.703 24.125 1 92.62 112 THR B CA 1
ATOM 4054 C C . THR B 1 112 ? 1.516 28.25 23.859 1 92.62 112 THR B C 1
ATOM 4056 O O . THR B 1 112 ? 2.34 27.469 23.375 1 92.62 112 THR B O 1
ATOM 4059 N N . THR B 1 113 ? 0.333 27.953 24.234 1 94.06 113 THR B N 1
ATOM 4060 C CA . THR B 1 113 ? -0.109 26.578 23.984 1 94.06 113 THR B CA 1
ATOM 4061 C C . THR B 1 113 ? -1.548 26.562 23.469 1 94.06 113 THR B C 1
ATOM 4063 O O . THR B 1 113 ? -2.391 27.328 23.953 1 94.06 113 THR B O 1
ATOM 4066 N N . CYS B 1 114 ? -1.789 25.75 22.547 1 94.44 114 CYS B N 1
ATOM 4067 C CA . CYS B 1 114 ? -3.119 25.547 21.984 1 94.44 114 CYS B CA 1
ATOM 4068 C C . CYS B 1 114 ? -3.34 24.078 21.641 1 94.44 114 CYS B C 1
ATOM 4070 O O . CYS B 1 114 ? -2.715 23.547 20.719 1 94.44 114 CYS B O 1
ATOM 4072 N N . ASN B 1 115 ? -4.227 23.484 22.359 1 94 115 ASN B N 1
ATOM 4073 C CA . ASN B 1 115 ? -4.492 22.062 22.172 1 94 115 ASN B CA 1
ATOM 4074 C C . ASN B 1 115 ? -5.883 21.828 21.578 1 94 115 ASN B C 1
ATOM 4076 O O . ASN B 1 115 ? -6.816 22.578 21.875 1 94 115 ASN B O 1
ATOM 4080 N N . TYR B 1 116 ? -5.926 20.875 20.766 1 95 116 TYR B N 1
ATOM 4081 C CA . TYR B 1 116 ? -7.188 20.422 20.188 1 95 116 TYR B CA 1
ATOM 4082 C C . TYR B 1 116 ? -7.266 18.906 20.141 1 95 116 TYR B C 1
ATOM 4084 O O . TYR B 1 116 ? -6.281 18.234 19.812 1 95 116 TYR B O 1
ATOM 4092 N N . VAL B 1 117 ? -8.43 18.375 20.516 1 94.62 117 VAL B N 1
ATOM 4093 C CA . VAL B 1 117 ? -8.586 16.922 20.562 1 94.62 117 VAL B CA 1
ATOM 4094 C C . VAL B 1 117 ? -9.688 16.484 19.609 1 94.62 117 VAL B C 1
ATOM 4096 O O . VAL B 1 117 ? -10.812 17 19.672 1 94.62 117 VAL B O 1
ATOM 4099 N N . ILE B 1 118 ? -9.359 15.609 18.734 1 95 118 ILE B N 1
ATOM 4100 C CA . ILE B 1 118 ? -10.32 14.953 17.859 1 95 118 ILE B CA 1
ATOM 4101 C C . ILE B 1 118 ? -10.766 13.625 18.484 1 95 118 ILE B C 1
ATOM 4103 O O . ILE B 1 118 ? -9.984 12.672 18.531 1 95 118 ILE B O 1
ATOM 4107 N N . LYS B 1 119 ? -11.922 13.594 18.875 1 91.19 119 LYS B N 1
ATOM 4108 C CA . LYS B 1 119 ? -12.484 12.328 19.344 1 91.19 119 LYS B CA 1
ATOM 4109 C C . LYS B 1 119 ? -13.016 11.5 18.188 1 91.19 119 LYS B C 1
ATOM 4111 O O . LYS B 1 119 ? -13.711 12.016 17.312 1 91.19 119 LYS B O 1
ATOM 4116 N N . LEU B 1 120 ? -12.672 10.273 18.203 1 91 120 LEU B N 1
ATOM 4117 C CA . LEU B 1 120 ? -13.125 9.422 17.125 1 91 120 LEU B CA 1
ATOM 4118 C C . LEU B 1 120 ? -14.633 9.227 17.172 1 91 120 LEU B C 1
ATOM 4120 O O . LEU B 1 120 ? -15.18 8.859 18.219 1 91 120 LEU B O 1
ATOM 4124 N N . ARG B 1 121 ? -15.258 9.438 16.109 1 85.75 121 ARG B N 1
ATOM 4125 C CA . ARG B 1 121 ? -16.719 9.43 16.031 1 85.75 121 ARG B CA 1
ATOM 4126 C C . ARG B 1 121 ? -17.266 8.023 16.219 1 85.75 121 ARG B C 1
ATOM 4128 O O . ARG B 1 121 ? -18.375 7.852 16.75 1 85.75 121 ARG B O 1
ATOM 4135 N N . ASN B 1 122 ? -16.562 7.031 15.781 1 84.38 122 ASN B N 1
ATOM 4136 C CA . ASN B 1 122 ? -16.906 5.629 15.945 1 84.38 122 ASN B CA 1
ATOM 4137 C C . ASN B 1 122 ? -15.68 4.727 15.891 1 84.38 122 ASN B C 1
ATOM 4139 O O . ASN B 1 122 ? -14.594 5.18 15.523 1 84.38 122 ASN B O 1
ATOM 4143 N N . PRO B 1 123 ? -15.883 3.525 16.25 1 83.44 123 PRO B N 1
ATOM 4144 C CA . PRO B 1 123 ? -14.719 2.641 16.344 1 83.44 123 PRO B CA 1
ATOM 4145 C C . PRO B 1 123 ? -14.164 2.242 14.984 1 83.44 123 PRO B C 1
ATOM 4147 O O . PRO B 1 123 ? -13.07 1.673 14.898 1 83.44 123 PRO B O 1
ATOM 4150 N N . ASN B 1 124 ? -14.875 2.533 13.922 1 87 124 ASN B N 1
ATOM 4151 C CA . ASN B 1 124 ? -14.43 2.113 12.602 1 87 124 ASN B CA 1
ATOM 4152 C C . ASN B 1 124 ? -13.641 3.217 11.898 1 87 124 ASN B C 1
ATOM 4154 O O . ASN B 1 124 ? -13.227 3.053 10.75 1 87 124 ASN B O 1
ATOM 4158 N N . ILE B 1 125 ? -13.461 4.34 12.656 1 91.19 125 ILE B N 1
ATOM 4159 C CA . ILE B 1 125 ? -12.555 5.344 12.117 1 91.19 125 ILE B CA 1
ATOM 4160 C C . ILE B 1 125 ? -11.125 4.812 12.125 1 91.19 125 ILE B C 1
ATOM 4162 O O . ILE B 1 125 ? -10.609 4.422 13.172 1 91.19 125 ILE B O 1
ATOM 4166 N N . CYS B 1 126 ? -10.547 4.816 10.977 1 91.25 126 CYS B N 1
ATOM 4167 C CA . CYS B 1 126 ? -9.227 4.199 10.914 1 91.25 126 CYS B CA 1
ATOM 4168 C C . CYS B 1 126 ? -8.164 5.215 10.516 1 91.25 126 CYS B C 1
ATOM 4170 O O . CYS B 1 126 ? -6.969 4.961 10.664 1 91.25 126 CYS B O 1
ATOM 4172 N N . GLN B 1 127 ? -8.602 6.379 10.016 1 94.69 127 GLN B N 1
ATOM 4173 C CA . GLN B 1 127 ? -7.656 7.441 9.688 1 94.69 127 GLN B CA 1
ATOM 4174 C C . GLN B 1 127 ? -8.273 8.82 9.922 1 94.69 127 GLN B C 1
ATOM 4176 O O . GLN B 1 127 ? -9.484 9 9.758 1 94.69 127 GLN B O 1
ATOM 4181 N N . VAL B 1 128 ? -7.465 9.75 10.297 1 96.38 128 VAL B N 1
ATOM 4182 C CA . VAL B 1 128 ? -7.816 11.164 10.352 1 96.38 128 VAL B CA 1
ATOM 4183 C C . VAL B 1 128 ? -6.902 11.961 9.422 1 96.38 128 VAL B C 1
ATOM 4185 O O . VAL B 1 128 ? -5.68 11.945 9.578 1 96.38 128 VAL B O 1
ATOM 4188 N N . ARG B 1 129 ? -7.551 12.555 8.5 1 97.62 129 ARG B N 1
ATOM 4189 C CA . ARG B 1 129 ? -6.793 13.375 7.559 1 97.62 129 ARG B CA 1
ATOM 4190 C C . ARG B 1 129 ? -6.809 14.844 7.98 1 97.62 129 ARG B C 1
ATOM 4192 O O . ARG B 1 129 ? -7.867 15.398 8.281 1 97.62 129 ARG B O 1
ATOM 4199 N N . LEU B 1 130 ? -5.668 15.422 8.047 1 98.38 130 LEU B N 1
ATOM 4200 C CA . LEU B 1 130 ? -5.496 16.844 8.328 1 98.38 130 LEU B CA 1
ATOM 4201 C C . LEU B 1 130 ? -5.043 17.594 7.086 1 98.38 130 LEU B C 1
ATOM 4203 O O . LEU B 1 130 ? -3.938 17.375 6.586 1 98.38 130 LEU B O 1
ATOM 4207 N N . ASP B 1 131 ? -5.914 18.422 6.598 1 97.44 131 ASP B N 1
ATOM 4208 C CA . ASP B 1 131 ? -5.559 19.281 5.477 1 97.44 131 ASP B CA 1
ATOM 4209 C C . ASP B 1 131 ? -5.188 20.688 5.961 1 97.44 131 ASP B C 1
ATOM 4211 O O . ASP B 1 131 ? -5.988 21.359 6.617 1 97.44 131 ASP B O 1
ATOM 4215 N N . PHE B 1 132 ? -4.035 21.078 5.59 1 96.69 132 PHE B N 1
ATOM 4216 C CA . PHE B 1 132 ? -3.57 22.406 5.98 1 96.69 132 PHE B CA 1
ATOM 4217 C C . PHE B 1 132 ? -4 23.453 4.961 1 96.69 132 PHE B C 1
ATOM 4219 O O . PHE B 1 132 ? -3.205 23.859 4.113 1 96.69 132 PHE B O 1
ATOM 4226 N N . VAL B 1 133 ? -5.203 23.938 5.203 1 93.88 133 VAL B N 1
ATOM 4227 C CA . VAL B 1 133 ? -5.691 24.984 4.32 1 93.88 133 VAL B CA 1
ATOM 4228 C C . VAL B 1 133 ? -4.781 26.219 4.422 1 93.88 133 VAL B C 1
ATOM 4230 O O . VAL B 1 133 ? -4.32 26.734 3.404 1 93.88 133 VAL B O 1
ATOM 4233 N N . LYS B 1 134 ? -4.574 26.594 5.602 1 92.31 134 LYS B N 1
ATOM 4234 C CA . LYS B 1 134 ? -3.564 27.578 5.992 1 92.31 134 LYS B CA 1
ATOM 4235 C C . LYS B 1 134 ? -2.744 27.078 7.176 1 92.31 134 LYS B C 1
ATOM 4237 O O . LYS B 1 134 ? -3.287 26.484 8.109 1 92.31 134 LYS B O 1
ATOM 4242 N N . PHE B 1 135 ? -1.458 27.234 7.02 1 94.69 135 PHE B N 1
ATOM 4243 C CA . PHE B 1 135 ? -0.598 26.828 8.125 1 94.69 135 PHE B CA 1
ATOM 4244 C C . PHE B 1 135 ? 0.743 27.547 8.062 1 94.69 135 PHE B C 1
ATOM 4246 O O . PHE B 1 135 ? 1.583 27.25 7.215 1 94.69 135 PHE B O 1
ATOM 4253 N N . ASN B 1 136 ? 0.884 28.453 8.945 1 92 136 ASN B N 1
ATOM 4254 C CA . ASN B 1 136 ? 2.111 29.234 8.992 1 92 136 ASN B CA 1
ATOM 4255 C C . ASN B 1 136 ? 2.566 29.469 10.43 1 92 136 ASN B C 1
ATOM 4257 O O . ASN B 1 136 ? 1.917 30.203 11.18 1 92 136 ASN B O 1
ATOM 4261 N N . LEU B 1 137 ? 3.639 28.844 10.812 1 94.12 137 LEU B N 1
ATOM 4262 C CA . LEU B 1 137 ? 4.301 29 12.102 1 94.12 137 LEU B CA 1
ATOM 4263 C C . LEU B 1 137 ? 5.727 29.5 11.93 1 94.12 137 LEU B C 1
ATOM 4265 O O . LEU B 1 137 ? 6.219 29.609 10.797 1 94.12 137 LEU B O 1
ATOM 4269 N N . ALA B 1 138 ? 6.309 29.891 13.094 1 93 138 ALA B N 1
ATOM 4270 C CA . ALA B 1 138 ? 7.73 30.219 13.008 1 93 138 ALA B CA 1
ATOM 4271 C C . ALA B 1 138 ? 8.523 29.062 12.414 1 93 138 ALA B C 1
ATOM 4273 O O . ALA B 1 138 ? 8.305 27.906 12.766 1 93 138 ALA B O 1
ATOM 4274 N N . PRO B 1 139 ? 9.438 29.359 11.5 1 90.5 139 PRO B N 1
ATOM 4275 C CA . PRO B 1 139 ? 10.172 28.297 10.812 1 90.5 139 PRO B CA 1
ATOM 4276 C C . PRO B 1 139 ? 11.18 27.594 11.727 1 90.5 139 PRO B C 1
ATOM 4278 O O . PRO B 1 139 ? 11.469 28.078 12.82 1 90.5 139 PRO B O 1
ATOM 4281 N N . ALA B 1 140 ? 11.617 26.438 11.156 1 89.69 140 ALA B N 1
ATOM 4282 C CA . ALA B 1 140 ? 12.68 25.719 11.859 1 89.69 140 ALA B CA 1
ATOM 4283 C C . ALA B 1 140 ? 13.945 26.562 11.945 1 89.69 140 ALA B C 1
ATOM 4285 O O . ALA B 1 140 ? 14.281 27.297 11.008 1 89.69 140 ALA B O 1
ATOM 4286 N N . THR B 1 141 ? 14.586 26.469 13.062 1 85.12 141 THR B N 1
ATOM 4287 C CA . THR B 1 141 ? 15.82 27.219 13.258 1 85.12 141 THR B CA 1
ATOM 4288 C C . THR B 1 141 ? 16.969 26.281 13.617 1 85.12 141 THR B C 1
ATOM 4290 O O . THR B 1 141 ? 16.734 25.188 14.141 1 85.12 141 THR B O 1
ATOM 4293 N N . MET B 1 142 ? 18.109 26.781 13.219 1 78.44 142 MET B N 1
ATOM 4294 C CA . MET B 1 142 ? 19.312 26 13.477 1 78.44 142 MET B CA 1
ATOM 4295 C C . MET B 1 142 ? 19.688 26.047 14.953 1 78.44 142 MET B C 1
ATOM 4297 O O . MET B 1 142 ? 19.688 27.125 15.562 1 78.44 142 MET B O 1
ATOM 4301 N N . THR B 1 143 ? 19.703 24.891 15.477 1 72.69 143 THR B N 1
ATOM 4302 C CA . THR B 1 143 ? 20.109 24.781 16.875 1 72.69 143 THR B CA 1
ATOM 4303 C C . THR B 1 143 ? 21.453 24.062 17 1 72.69 143 THR B C 1
ATOM 4305 O O . THR B 1 143 ? 21.734 23.141 16.234 1 72.69 143 THR B O 1
ATOM 4308 N N . LEU B 1 144 ? 22.438 24.734 17.578 1 64.19 144 LEU B N 1
ATOM 4309 C CA . LEU B 1 144 ? 23.703 24.078 17.859 1 64.19 144 LEU B CA 1
ATOM 4310 C C . LEU B 1 144 ? 23.625 23.25 19.125 1 64.19 144 LEU B C 1
ATOM 4312 O O . LEU B 1 144 ? 23.516 23.781 20.219 1 64.19 144 LEU B O 1
ATOM 4316 N N . PRO B 1 145 ? 23.422 21.984 18.891 1 55.47 145 PRO B N 1
ATOM 4317 C CA . PRO B 1 145 ? 23.531 21.266 20.156 1 55.47 145 PRO B CA 1
ATOM 4318 C C . PRO B 1 145 ? 24.891 21.469 20.828 1 55.47 145 PRO B C 1
ATOM 4320 O O . PRO B 1 145 ? 25.891 21.734 20.156 1 55.47 145 PRO B O 1
ATOM 4323 N N . GLN B 1 146 ? 24.891 21.828 22.266 1 49.88 146 GLN B N 1
ATOM 4324 C CA . GLN B 1 146 ? 26.062 22.188 23.047 1 49.88 146 GLN B CA 1
ATOM 4325 C C . GLN B 1 146 ? 27.312 21.469 22.547 1 49.88 146 GLN B C 1
ATOM 4327 O O . GLN B 1 146 ? 28.391 22.062 22.484 1 49.88 146 GLN B O 1
ATOM 4332 N N . TYR B 1 147 ? 27.219 20.188 22.484 1 49.03 147 TYR B N 1
ATOM 4333 C CA . TYR B 1 147 ? 28.422 19.422 22.172 1 49.03 147 TYR B CA 1
ATOM 4334 C C . TYR B 1 147 ? 28.438 19 20.719 1 49.03 147 TYR B C 1
ATOM 4336 O O . TYR B 1 147 ? 29.25 18.156 20.312 1 49.03 147 TYR B O 1
ATOM 4344 N N . ALA B 1 148 ? 27.453 19.594 20.094 1 53.22 148 ALA B N 1
ATOM 4345 C CA . ALA B 1 148 ? 27.469 19.078 18.734 1 53.22 148 ALA B CA 1
ATOM 4346 C C . ALA B 1 148 ? 28.141 20.062 17.781 1 53.22 148 ALA B C 1
ATOM 4348 O O . ALA B 1 148 ? 28.047 21.266 17.969 1 53.22 148 ALA B O 1
ATOM 4349 N N . THR B 1 149 ? 29.219 19.797 17.109 1 52.06 149 THR B N 1
ATOM 4350 C CA . THR B 1 149 ? 29.953 20.531 16.078 1 52.06 149 THR B CA 1
ATOM 4351 C C . THR B 1 149 ? 29.047 20.859 14.898 1 52.06 149 THR B C 1
ATOM 4353 O O . THR B 1 149 ? 29.438 21.609 14 1 52.06 149 THR B O 1
ATOM 4356 N N . ARG B 1 150 ? 27.797 20.234 14.953 1 57.31 150 ARG B N 1
ATOM 4357 C CA . ARG B 1 150 ? 27.109 20.453 13.688 1 57.31 150 ARG B CA 1
ATOM 4358 C C . ARG B 1 150 ? 25.656 20.844 13.914 1 57.31 150 ARG B C 1
ATOM 4360 O O . ARG B 1 150 ? 25.031 20.406 14.883 1 57.31 150 ARG B O 1
ATOM 4367 N N . GLN B 1 151 ? 25.047 21.703 13.164 1 67.81 151 GLN B N 1
ATOM 4368 C CA . GLN B 1 151 ? 23.781 22.422 13.273 1 67.81 151 GLN B CA 1
ATOM 4369 C C . GLN B 1 151 ? 22.625 21.594 12.727 1 67.81 151 GLN B C 1
ATOM 4371 O O . GLN B 1 151 ? 22.766 20.938 11.695 1 67.81 151 GLN B O 1
ATOM 4376 N N . ILE B 1 152 ? 21.531 21.438 13.641 1 78.75 152 ILE B N 1
ATOM 4377 C CA . ILE B 1 152 ? 20.328 20.75 13.195 1 78.75 152 ILE B CA 1
ATOM 4378 C C . ILE B 1 152 ? 19.156 21.734 13.164 1 78.75 152 ILE B C 1
ATOM 4380 O O . ILE B 1 152 ? 19.094 22.656 13.984 1 78.75 152 ILE B O 1
ATOM 4384 N N . TYR B 1 153 ? 18.312 21.594 12.148 1 84.88 153 TYR B N 1
ATOM 4385 C CA . TYR B 1 153 ? 17.094 22.375 12.102 1 84.88 153 TYR B CA 1
ATOM 4386 C C . TYR B 1 153 ? 15.984 21.734 12.93 1 84.88 153 TYR B C 1
ATOM 4388 O O . TYR B 1 153 ? 15.719 20.531 12.781 1 84.88 153 TYR B O 1
ATOM 4396 N N . LYS B 1 154 ? 15.422 22.531 13.844 1 88.81 154 LYS B N 1
ATOM 4397 C CA . LYS B 1 154 ? 14.32 22.062 14.68 1 88.81 154 LYS B CA 1
ATOM 4398 C C . LYS B 1 154 ? 13.258 23.156 14.844 1 88.81 154 LYS B C 1
ATOM 4400 O O . LYS B 1 154 ? 13.539 24.328 14.656 1 88.81 154 LYS B O 1
ATOM 4405 N N . CYS B 1 155 ? 12.055 22.688 15.164 1 93.25 155 CYS B N 1
ATOM 4406 C CA . CYS B 1 155 ? 10.984 23.609 15.5 1 93.25 155 CYS B CA 1
ATOM 4407 C C . CYS B 1 155 ? 11.141 24.141 16.922 1 93.25 155 CYS B C 1
ATOM 4409 O O . CYS B 1 155 ? 10.445 23.688 17.828 1 93.25 155 CYS B O 1
ATOM 4411 N N . ASN B 1 156 ? 11.914 25.156 17.094 1 91.44 156 ASN B N 1
ATOM 4412 C CA . ASN B 1 156 ? 12.25 25.609 18.438 1 91.44 156 ASN B CA 1
ATOM 4413 C C . ASN B 1 156 ? 11.227 26.625 18.953 1 91.44 156 ASN B C 1
ATOM 4415 O O . ASN B 1 156 ? 10.945 26.672 20.141 1 91.44 156 ASN B O 1
ATOM 4419 N N . ASP B 1 157 ? 10.719 27.422 18.078 1 94.25 157 ASP B N 1
ATOM 4420 C CA . ASP B 1 157 ? 9.844 28.516 18.484 1 94.25 157 ASP B CA 1
ATOM 4421 C C . ASP B 1 157 ? 8.375 28.094 18.453 1 94.25 157 ASP B C 1
ATOM 4423 O O . ASP B 1 157 ? 7.656 28.266 19.438 1 94.25 157 ASP B O 1
ATOM 4427 N N . ASP B 1 158 ? 8 27.641 17.281 1 96 158 ASP B N 1
ATOM 4428 C CA . ASP B 1 158 ? 6.641 27.141 17.094 1 96 158 ASP B CA 1
ATOM 4429 C C . ASP B 1 158 ? 6.645 25.688 16.641 1 96 158 ASP B C 1
ATOM 4431 O O . ASP B 1 158 ? 7.516 25.266 15.875 1 96 158 ASP B O 1
ATOM 4435 N N . ARG B 1 159 ? 5.645 24.906 17.109 1 97.19 159 ARG B N 1
ATOM 4436 C CA . ARG B 1 159 ? 5.559 23.531 16.625 1 97.19 159 ARG B CA 1
ATOM 4437 C C . ARG B 1 159 ? 4.141 23 16.766 1 97.19 159 ARG B C 1
ATOM 4439 O O . ARG B 1 159 ? 3.436 23.328 17.719 1 97.19 159 ARG B O 1
ATOM 4446 N N . LEU B 1 160 ? 3.752 22.25 15.844 1 98 160 LEU B N 1
ATOM 4447 C CA . LEU B 1 160 ? 2.578 21.391 15.93 1 98 160 LEU B CA 1
ATOM 4448 C C . LEU B 1 160 ? 2.986 19.938 16.125 1 98 160 LEU B C 1
ATOM 4450 O O . LEU B 1 160 ? 3.695 19.375 15.281 1 98 160 LEU B O 1
ATOM 4454 N N . LYS B 1 161 ? 2.564 19.375 17.203 1 98.12 161 LYS B N 1
ATOM 4455 C CA . LYS B 1 161 ? 2.764 17.953 17.484 1 98.12 161 LYS B CA 1
ATOM 4456 C C . LYS B 1 161 ? 1.452 17.188 17.375 1 98.12 161 LYS B C 1
ATOM 4458 O O . LYS B 1 161 ? 0.436 17.594 17.938 1 98.12 161 LYS B O 1
ATOM 4463 N N . ILE B 1 162 ? 1.488 16.125 16.656 1 97.69 162 ILE B N 1
ATOM 4464 C CA . ILE B 1 162 ? 0.303 15.297 16.453 1 97.69 162 ILE B CA 1
ATOM 4465 C C . ILE B 1 162 ? 0.487 13.953 17.156 1 97.69 162 ILE B C 1
ATOM 4467 O O . ILE B 1 162 ? 1.505 13.281 16.969 1 97.69 162 ILE B O 1
ATOM 4471 N N . VAL B 1 163 ? -0.52 13.602 17.969 1 93.69 163 VAL B N 1
ATOM 4472 C CA . VAL B 1 163 ? -0.497 12.328 18.688 1 93.69 163 VAL B CA 1
ATOM 4473 C C . VAL B 1 163 ? -1.828 11.609 18.5 1 93.69 163 VAL B C 1
ATOM 4475 O O . VAL B 1 163 ? -2.895 12.219 18.609 1 93.69 163 VAL B O 1
ATOM 4478 N N . PRO B 1 164 ? -1.851 10.289 18.281 1 91.94 164 PRO B N 1
ATOM 4479 C CA . PRO B 1 164 ? -0.744 9.336 18.172 1 91.94 164 PRO B CA 1
ATOM 4480 C C . PRO B 1 164 ? 0.023 9.461 16.859 1 91.94 164 PRO B C 1
ATOM 4482 O O . PRO B 1 164 ? -0.459 10.094 15.914 1 91.94 164 PRO B O 1
ATOM 4485 N N . ASN B 1 165 ? 1.245 8.992 16.875 1 91.38 165 ASN B N 1
ATOM 4486 C CA . ASN B 1 165 ? 2.129 9.023 15.711 1 91.38 165 ASN B CA 1
ATOM 4487 C C . ASN B 1 165 ? 2.822 7.684 15.492 1 91.38 165 ASN B C 1
ATOM 4489 O O . ASN B 1 165 ? 3.898 7.441 16.047 1 91.38 165 ASN B O 1
ATOM 4493 N N . TYR B 1 166 ? 2.285 6.93 14.594 1 88.25 166 TYR B N 1
ATOM 4494 C CA . TYR B 1 166 ? 2.803 5.582 14.391 1 88.25 166 TYR B CA 1
ATOM 4495 C C . TYR B 1 166 ? 3.734 5.531 13.188 1 88.25 166 TYR B C 1
ATOM 4497 O O . TYR B 1 166 ? 4.57 4.633 13.078 1 88.25 166 TYR B O 1
ATOM 4505 N N . PHE B 1 167 ? 3.574 6.484 12.312 1 92.94 167 PHE B N 1
ATOM 4506 C CA . PHE B 1 167 ? 4.285 6.348 11.055 1 92.94 167 PHE B CA 1
ATOM 4507 C C . PHE B 1 167 ? 5.195 7.547 10.812 1 92.94 167 PHE B C 1
ATOM 4509 O O . PHE B 1 167 ? 5.438 7.926 9.664 1 92.94 167 PHE B O 1
ATOM 4516 N N . GLY B 1 168 ? 5.605 8.258 11.867 1 93.75 168 GLY B N 1
ATOM 4517 C CA . GLY B 1 168 ? 6.703 9.203 11.812 1 93.75 168 GLY B CA 1
ATOM 4518 C C . GLY B 1 168 ? 6.289 10.57 11.312 1 93.75 168 GLY B C 1
ATOM 4519 O O . GLY B 1 168 ? 6.996 11.188 10.516 1 93.75 168 GLY B O 1
ATOM 4520 N N . ILE B 1 169 ? 5.113 11.062 11.664 1 96.5 169 ILE B N 1
ATOM 4521 C CA . ILE B 1 169 ? 4.746 12.453 11.391 1 96.5 169 ILE B CA 1
ATOM 4522 C C . ILE B 1 169 ? 5.707 13.391 12.117 1 96.5 169 ILE B C 1
ATOM 4524 O O . ILE B 1 169 ? 5.824 13.344 13.344 1 96.5 169 ILE B O 1
ATOM 4528 N N . PRO B 1 170 ? 6.391 14.172 11.375 1 96.31 170 PRO B N 1
ATOM 4529 C CA . PRO B 1 170 ? 7.316 15.078 12.07 1 96.31 170 PRO B CA 1
ATOM 4530 C C . PRO B 1 170 ? 6.594 16.203 12.812 1 96.31 170 PRO B C 1
ATOM 4532 O O . PRO B 1 170 ? 5.41 16.438 12.57 1 96.31 170 PRO B O 1
ATOM 4535 N N . GLU B 1 171 ? 7.355 16.75 13.734 1 96.31 171 GLU B N 1
ATOM 4536 C CA . GLU B 1 171 ? 6.867 18.031 14.25 1 96.31 171 GLU B CA 1
ATOM 4537 C C . GLU B 1 171 ? 6.867 19.109 13.164 1 96.31 171 GLU B C 1
ATOM 4539 O O . GLU B 1 171 ? 7.852 19.25 12.43 1 96.31 171 GLU B O 1
ATOM 4544 N N . LEU B 1 172 ? 5.766 19.781 13.109 1 96.94 172 LEU B N 1
ATOM 4545 C CA . LEU B 1 172 ? 5.617 20.688 11.969 1 96.94 172 LEU B CA 1
ATOM 4546 C C . LEU B 1 172 ? 5.785 22.141 12.406 1 96.94 172 LEU B C 1
ATOM 4548 O O . LEU B 1 172 ? 5.305 22.531 13.477 1 96.94 172 LEU B O 1
ATOM 4552 N N . CYS B 1 173 ? 6.48 22.859 11.672 1 95 173 CYS B N 1
ATOM 4553 C CA . CYS B 1 173 ? 6.625 24.312 11.773 1 95 173 CYS B CA 1
ATOM 4554 C C . CYS B 1 173 ? 6.852 24.938 10.406 1 95 173 CYS B C 1
ATOM 4556 O O . CYS B 1 173 ? 6.797 24.25 9.383 1 95 173 CYS B O 1
ATOM 4558 N N . GLY B 1 174 ? 6.875 26.188 10.383 1 92.69 174 GLY B N 1
ATOM 4559 C CA . GLY B 1 174 ? 7.035 26.875 9.102 1 92.69 174 GLY B CA 1
ATOM 4560 C C . GLY B 1 174 ? 5.766 26.891 8.273 1 92.69 174 GLY B C 1
ATOM 4561 O O . GLY B 1 174 ? 4.664 26.781 8.812 1 92.69 174 GLY B O 1
ATOM 4562 N N . ASN B 1 175 ? 5.945 27.172 7.004 1 91.56 175 ASN B N 1
ATOM 4563 C CA . ASN B 1 175 ? 4.809 27.25 6.094 1 91.56 175 ASN B CA 1
ATOM 4564 C C . ASN B 1 175 ? 4.473 25.875 5.5 1 91.56 175 ASN B C 1
ATOM 4566 O O . ASN B 1 175 ? 5.305 25.266 4.82 1 91.56 175 ASN B O 1
ATOM 4570 N N . ASN B 1 176 ? 3.316 25.391 5.75 1 94.06 176 ASN B N 1
ATOM 4571 C CA . ASN B 1 176 ? 2.85 24.109 5.211 1 94.06 176 ASN B CA 1
ATOM 4572 C C . ASN B 1 176 ? 1.5 24.266 4.512 1 94.06 176 ASN B C 1
ATOM 4574 O O . ASN B 1 176 ? 0.713 23.312 4.461 1 94.06 176 ASN B O 1
ATOM 4578 N N . ASP B 1 177 ? 1.292 25.438 3.945 1 92.25 177 ASP B N 1
ATOM 4579 C CA . ASP B 1 177 ? 0.041 25.688 3.236 1 92.25 177 ASP B CA 1
ATOM 4580 C C . ASP B 1 177 ? -0.204 24.641 2.162 1 92.25 177 ASP B C 1
ATOM 4582 O O . ASP B 1 177 ? 0.699 24.312 1.389 1 92.25 177 ASP B O 1
ATOM 4586 N N . LYS B 1 178 ? -1.473 24.047 2.18 1 92.44 178 LYS B N 1
ATOM 4587 C CA . LYS B 1 178 ? -1.97 23.156 1.137 1 92.44 178 LYS B CA 1
ATOM 4588 C C . LYS B 1 178 ? -1.328 21.781 1.243 1 92.44 178 LYS B C 1
ATOM 4590 O O . LYS B 1 178 ? -1.385 20.984 0.299 1 92.44 178 LYS B O 1
ATOM 4595 N N . GLN B 1 179 ? -0.663 21.531 2.281 1 95.38 179 GLN B N 1
ATOM 4596 C CA . GLN B 1 179 ? -0.189 20.172 2.549 1 95.38 179 GLN B CA 1
ATOM 4597 C C . GLN B 1 179 ? -1.188 19.406 3.404 1 95.38 179 GLN B C 1
ATOM 4599 O O . GLN B 1 179 ? -2.234 19.938 3.781 1 95.38 179 GLN B O 1
ATOM 4604 N N . HIS B 1 180 ? -0.911 18.125 3.586 1 98 180 HIS B N 1
ATOM 4605 C CA . HIS B 1 180 ? -1.801 17.312 4.41 1 98 180 HIS B CA 1
ATOM 4606 C C . HIS B 1 180 ? -1.035 16.203 5.129 1 98 180 HIS B C 1
ATOM 4608 O O . HIS B 1 180 ? 0.113 15.914 4.781 1 98 180 HIS B O 1
ATOM 4614 N N . VAL B 1 181 ? -1.641 15.672 6.145 1 98.44 181 VAL B N 1
ATOM 4615 C CA . VAL B 1 181 ? -1.097 14.523 6.855 1 98.44 181 VAL B CA 1
ATOM 4616 C C . VAL B 1 181 ? -2.221 13.539 7.191 1 98.44 181 VAL B C 1
ATOM 4618 O O . VAL B 1 181 ? -3.338 13.953 7.512 1 98.44 181 VAL B O 1
ATOM 4621 N N . TYR B 1 182 ? -1.896 12.273 7.062 1 97.75 182 TYR B N 1
ATOM 4622 C CA . TYR B 1 182 ? -2.766 11.203 7.523 1 97.75 182 TYR B CA 1
ATOM 4623 C C . TYR B 1 182 ? -2.312 10.68 8.883 1 97.75 182 TYR B C 1
ATOM 4625 O O . TYR B 1 182 ? -1.154 10.289 9.047 1 97.75 182 TYR B O 1
ATOM 4633 N N . VAL B 1 183 ? -3.248 10.703 9.805 1 96.56 183 VAL B N 1
ATOM 4634 C CA . VAL B 1 183 ? -3.025 10.062 11.102 1 96.56 183 VAL B CA 1
ATOM 4635 C C . VAL B 1 183 ? -3.762 8.727 11.148 1 96.56 183 VAL B C 1
ATOM 4637 O O . VAL B 1 183 ? -4.992 8.688 11.102 1 96.56 183 VAL B O 1
ATOM 4640 N N . HIS B 1 184 ? -2.967 7.672 11.219 1 93.19 184 HIS B N 1
ATOM 4641 C CA . HIS B 1 184 ? -3.566 6.344 11.312 1 93.19 184 HIS B CA 1
ATOM 4642 C C . HIS B 1 184 ? -3.977 6.027 12.75 1 93.19 184 HIS B C 1
ATOM 4644 O O . HIS B 1 184 ? -3.193 6.227 13.68 1 93.19 184 HIS B O 1
ATOM 4650 N N . VAL B 1 185 ? -5.262 5.621 12.703 1 89.5 185 VAL B N 1
ATOM 4651 C CA . VAL B 1 185 ? -5.777 5.355 14.039 1 89.5 185 VAL B CA 1
ATOM 4652 C C . VAL B 1 185 ? -6.465 3.99 14.062 1 89.5 185 VAL B C 1
ATOM 4654 O O . VAL B 1 185 ? -6.836 3.455 13.016 1 89.5 185 VAL B O 1
ATOM 4657 N N . ASN B 1 186 ? -6.23 3.113 14.969 1 69.38 186 ASN B N 1
ATOM 4658 C CA . ASN B 1 186 ? -6.934 1.848 15.148 1 69.38 186 ASN B CA 1
ATOM 4659 C C . ASN B 1 186 ? -7.73 1.824 16.453 1 69.38 186 ASN B C 1
ATOM 4661 O O . ASN B 1 186 ? -7.156 1.753 17.531 1 69.38 186 ASN B O 1
ATOM 4665 N N . GLN B 1 187 ? -9.062 2.01 16.312 1 56.81 187 GLN B N 1
ATOM 4666 C CA . GLN B 1 187 ? -9.789 1.923 17.578 1 56.81 187 GLN B CA 1
ATOM 4667 C C . GLN B 1 187 ? -9.945 0.473 18.031 1 56.81 187 GLN B C 1
ATOM 4669 O O . GLN B 1 187 ? -10.227 0.207 19.203 1 56.81 187 GLN B O 1
ATOM 4674 N N . THR B 1 188 ? -9.898 -0.382 16.891 1 52.22 188 THR B N 1
ATOM 4675 C CA . THR B 1 188 ? -10.305 -1.732 17.25 1 52.22 188 THR B CA 1
ATOM 4676 C C . THR B 1 188 ? -9.445 -2.256 18.406 1 52.22 188 THR B C 1
ATOM 4678 O O . THR B 1 188 ? -9.836 -3.203 19.094 1 52.22 188 THR B O 1
ATOM 4681 N N . ASP B 1 189 ? -8.289 -1.713 18.391 1 49.16 189 ASP B N 1
ATOM 4682 C CA . ASP B 1 189 ? -7.539 -2.275 19.5 1 49.16 189 ASP B CA 1
ATOM 4683 C C . ASP B 1 189 ? -7.945 -1.623 20.828 1 49.16 189 ASP B C 1
ATOM 4685 O O . ASP B 1 189 ? -7.473 -2.021 21.891 1 49.16 189 ASP B O 1
ATOM 4689 N N . GLY B 1 190 ? -8.938 -0.77 20.734 1 50.5 190 GLY B N 1
ATOM 4690 C CA . GLY B 1 190 ? -9.453 -0.177 21.953 1 50.5 190 GLY B CA 1
ATOM 4691 C C . GLY B 1 190 ? -8.578 0.931 22.5 1 50.5 190 GLY B C 1
ATOM 4692 O O . GLY B 1 190 ? -8.844 1.465 23.578 1 50.5 190 GLY B O 1
ATOM 4693 N N . VAL B 1 191 ? -7.492 1.19 21.859 1 53.22 191 VAL B N 1
ATOM 4694 C CA . VAL B 1 191 ? -6.508 1.987 22.594 1 53.22 191 VAL B CA 1
ATOM 4695 C C . VAL B 1 191 ? -6.625 3.453 22.172 1 53.22 191 VAL B C 1
ATOM 4697 O O . VAL B 1 191 ? -6.574 4.348 23.031 1 53.22 191 VAL B O 1
ATOM 4700 N N . THR B 1 192 ? -6.93 3.623 20.828 1 62.34 192 THR B N 1
ATOM 4701 C CA . THR B 1 192 ? -6.75 5.023 20.453 1 62.34 192 THR B CA 1
ATOM 4702 C C . THR B 1 192 ? -8.062 5.789 20.594 1 62.34 192 THR B C 1
ATOM 4704 O O . THR B 1 192 ? -9.047 5.477 19.906 1 62.34 192 THR B O 1
ATOM 4707 N N . LYS B 1 193 ? -8.094 6.605 21.656 1 71.56 193 LYS B N 1
ATOM 4708 C CA . LYS B 1 193 ? -9.297 7.379 21.953 1 71.56 193 LYS B CA 1
ATOM 4709 C C . LYS B 1 193 ? -9.391 8.625 21.078 1 71.56 193 LYS B C 1
ATOM 4711 O O . LYS B 1 193 ? -10.461 9.211 20.953 1 71.56 193 LYS B O 1
ATOM 4716 N N . GLY B 1 194 ? -8.438 8.977 20.391 1 88.31 194 GLY B N 1
ATOM 4717 C CA . GLY B 1 194 ? -8.523 10.188 19.594 1 88.31 194 GLY B CA 1
ATOM 4718 C C . GLY B 1 194 ? -7.172 10.664 19.078 1 88.31 194 GLY B C 1
ATOM 4719 O O . GLY B 1 194 ? -6.18 9.938 19.156 1 88.31 194 GLY B O 1
ATOM 4720 N N . VAL B 1 195 ? -7.234 11.758 18.375 1 95 195 VAL B N 1
ATOM 4721 C CA . VAL B 1 195 ? -6.055 12.438 17.859 1 95 195 VAL B CA 1
ATOM 4722 C C . VAL B 1 195 ? -5.898 13.797 18.531 1 95 195 VAL B C 1
ATOM 4724 O O . VAL B 1 195 ? -6.863 14.555 18.641 1 95 195 VAL B O 1
ATOM 4727 N N . GLN B 1 196 ? -4.742 14.039 19.047 1 95.81 196 GLN B N 1
ATOM 4728 C CA . GLN B 1 196 ? -4.461 15.312 19.703 1 95.81 196 GLN B CA 1
ATOM 4729 C C . GLN B 1 196 ? -3.529 16.172 18.859 1 95.81 196 GLN B C 1
ATOM 4731 O O . GLN B 1 196 ? -2.506 15.695 18.359 1 95.81 196 GLN B O 1
ATOM 4736 N N . LEU B 1 197 ? -3.939 17.344 18.719 1 97.81 197 LEU B N 1
ATOM 4737 C CA . LEU B 1 197 ? -3.1 18.375 18.109 1 97.81 197 LEU B CA 1
ATOM 4738 C C . LEU B 1 197 ? -2.574 19.344 19.172 1 97.81 197 LEU B C 1
ATOM 4740 O O . LEU B 1 197 ? -3.352 20.031 19.828 1 97.81 197 LEU B O 1
ATOM 4744 N N . GLN B 1 198 ? -1.315 19.344 19.297 1 97.75 198 GLN B N 1
ATOM 4745 C CA . GLN B 1 198 ? -0.672 20.188 20.297 1 97.75 198 GLN B CA 1
ATOM 4746 C C . GLN B 1 198 ? 0.175 21.281 19.641 1 97.75 198 GLN B C 1
ATOM 4748 O O . GLN B 1 198 ? 1.222 20.984 19.062 1 97.75 198 GLN B O 1
ATOM 4753 N N . VAL B 1 199 ? -0.282 22.453 19.812 1 97.25 199 VAL B N 1
ATOM 4754 C CA . VAL B 1 199 ? 0.462 23.578 19.266 1 97.25 199 VAL B CA 1
ATOM 4755 C C . VAL B 1 199 ? 1.188 24.328 20.391 1 97.25 199 VAL B C 1
ATOM 4757 O O . VAL B 1 199 ? 0.572 24.719 21.375 1 97.25 199 VAL B O 1
ATOM 4760 N N . THR B 1 200 ? 2.447 24.422 20.234 1 97.5 200 THR B N 1
ATOM 4761 C CA . THR B 1 200 ? 3.277 25.219 21.141 1 97.5 200 THR B CA 1
ATOM 4762 C C . THR B 1 200 ? 3.828 26.438 20.406 1 97.5 200 THR B C 1
ATOM 4764 O O . THR B 1 200 ? 4.375 26.328 19.312 1 97.5 200 THR B O 1
ATOM 4767 N N . LEU B 1 201 ? 3.672 27.594 21.047 1 96.5 201 LEU B N 1
ATOM 4768 C CA . LEU B 1 201 ? 4.074 28.859 20.422 1 96.5 201 LEU B CA 1
ATOM 4769 C C . LEU B 1 201 ? 5.027 29.625 21.328 1 96.5 201 LEU B C 1
ATOM 4771 O O . LEU B 1 201 ? 4.852 29.656 22.547 1 96.5 201 LEU B O 1
ATOM 4775 N N . ALA B 1 202 ? 5.973 30.203 20.672 1 95.75 202 ALA B N 1
ATOM 4776 C CA . ALA B 1 202 ? 6.766 31.188 21.406 1 95.75 202 ALA B CA 1
ATOM 4777 C C . ALA B 1 202 ? 5.945 32.438 21.672 1 95.75 202 ALA B C 1
ATOM 4779 O O . ALA B 1 202 ? 5.156 32.875 20.844 1 95.75 202 ALA B O 1
ATOM 4780 N N . ASP B 1 203 ? 6.188 33.031 22.859 1 94.19 203 ASP B N 1
ATOM 4781 C CA . ASP B 1 203 ? 5.496 34.281 23.219 1 94.19 203 ASP B CA 1
ATOM 4782 C C . ASP B 1 203 ? 5.926 35.438 22.297 1 94.19 203 ASP B C 1
ATOM 4784 O O . ASP B 1 203 ? 7.086 35.844 22.328 1 94.19 203 ASP B O 1
ATOM 4788 N N . ARG B 1 204 ? 4.945 35.969 21.609 1 93.38 204 ARG B N 1
ATOM 4789 C CA . ARG B 1 204 ? 5.262 37 20.625 1 93.38 204 ARG B CA 1
ATOM 4790 C C . ARG B 1 204 ? 5.551 38.312 21.297 1 93.38 204 ARG B C 1
ATOM 4792 O O . ARG B 1 204 ? 6.176 39.188 20.703 1 93.38 204 ARG B O 1
ATOM 4799 N N . ASN B 1 205 ? 5.16 38.5 22.5 1 92.31 205 ASN B N 1
ATOM 4800 C CA . ASN B 1 205 ? 5.5 39.719 23.25 1 92.31 205 ASN B CA 1
ATOM 4801 C C . ASN B 1 205 ? 7 39.812 23.5 1 92.31 205 ASN B C 1
ATOM 4803 O O . ASN B 1 205 ? 7.555 40.906 23.547 1 92.31 205 ASN B O 1
ATOM 4807 N N . TYR B 1 206 ? 7.578 38.688 23.641 1 93.38 206 TYR B N 1
ATOM 4808 C CA . TYR B 1 206 ? 9.016 38.656 23.906 1 93.38 206 TYR B CA 1
ATOM 4809 C C . TYR B 1 206 ? 9.797 38.375 22.641 1 93.38 206 TYR B C 1
ATOM 4811 O O . TYR B 1 206 ? 11.016 38.531 22.594 1 93.38 206 TYR B O 1
ATOM 4819 N N . ASN B 1 207 ? 9.086 37.906 21.625 1 92.81 207 ASN B N 1
ATOM 4820 C CA . ASN B 1 207 ? 9.703 37.594 20.328 1 92.81 207 ASN B CA 1
ATOM 4821 C C . ASN B 1 207 ? 8.953 38.25 19.172 1 92.81 207 ASN B C 1
ATOM 4823 O O . ASN B 1 207 ? 8.438 37.562 18.297 1 92.81 207 ASN B O 1
ATOM 4827 N N . PRO B 1 208 ? 8.992 39.531 19.156 1 91.38 208 PRO B N 1
ATOM 4828 C CA . PRO B 1 208 ? 8.18 40.25 18.172 1 91.38 208 PRO B CA 1
ATOM 4829 C C . PRO B 1 208 ? 8.672 40.031 16.734 1 91.38 208 PRO B C 1
ATOM 4831 O O . PRO B 1 208 ? 7.953 40.344 15.781 1 91.38 208 PRO B O 1
ATOM 4834 N N . HIS B 1 209 ? 9.875 39.531 16.547 1 90.75 209 HIS B N 1
ATOM 4835 C CA . HIS B 1 209 ? 10.438 39.344 15.211 1 90.75 209 HIS B CA 1
ATOM 4836 C C . HIS B 1 209 ? 9.844 38.094 14.531 1 90.75 209 HIS B C 1
ATOM 4838 O O . HIS B 1 209 ? 9.961 37.938 13.32 1 90.75 209 HIS B O 1
ATOM 4844 N N . LEU B 1 210 ? 9.25 37.25 15.266 1 91.81 210 LEU B N 1
ATOM 4845 C CA . LEU B 1 210 ? 8.664 36.031 14.711 1 91.81 210 LEU B CA 1
ATOM 4846 C C . LEU B 1 210 ? 7.344 36.344 14.008 1 91.81 210 LEU B C 1
ATOM 4848 O O . LEU B 1 210 ? 6.598 37.219 14.438 1 91.81 210 LEU B O 1
ATOM 4852 N N . PRO B 1 211 ? 7.113 35.594 12.953 1 89.56 211 PRO B N 1
ATOM 4853 C CA . PRO B 1 211 ? 5.828 35.781 12.289 1 89.56 211 PRO B CA 1
ATOM 4854 C C . PRO B 1 211 ? 4.637 35.406 13.164 1 89.56 211 PRO B C 1
ATOM 4856 O O . PRO B 1 211 ? 4.754 34.531 14.016 1 89.56 211 PRO B O 1
ATOM 4859 N N . THR B 1 212 ? 3.527 36.062 12.836 1 90.62 212 THR B N 1
ATOM 4860 C CA . THR B 1 212 ? 2.293 35.719 13.531 1 90.62 212 THR B CA 1
ATOM 4861 C C . THR B 1 212 ? 1.849 34.281 13.164 1 90.62 212 THR B C 1
ATOM 4863 O O . THR B 1 212 ? 1.808 33.938 11.984 1 90.62 212 THR B O 1
ATOM 4866 N N . ALA B 1 213 ? 1.57 33.562 14.172 1 93.62 213 ALA B N 1
ATOM 4867 C CA . ALA B 1 213 ? 1.118 32.188 13.961 1 93.62 213 ALA B CA 1
ATOM 4868 C C . ALA B 1 213 ? -0.304 32.156 13.406 1 93.62 213 ALA B C 1
ATOM 4870 O O . ALA B 1 213 ? -1.186 32.844 13.906 1 93.62 213 ALA B O 1
ATOM 4871 N N . SER B 1 214 ? -0.502 31.406 12.383 1 92.56 214 SER B N 1
ATOM 4872 C CA . SER B 1 214 ? -1.82 31.25 11.773 1 92.56 214 SER B CA 1
ATOM 4873 C C . SER B 1 214 ? -2.008 29.844 11.203 1 92.56 214 SER B C 1
ATOM 4875 O O . SER B 1 214 ? -1.096 29.297 10.578 1 92.56 214 SER B O 1
ATOM 4877 N N . TRP B 1 215 ? -3.164 29.328 11.523 1 95.56 215 TRP B N 1
ATOM 4878 C CA . TRP B 1 215 ? -3.473 28.047 10.914 1 95.56 215 TRP B CA 1
ATOM 4879 C C . TRP B 1 215 ? -4.977 27.875 10.734 1 95.56 215 TRP B C 1
ATOM 4881 O O . TRP B 1 215 ? -5.77 28.516 11.43 1 95.56 215 TRP B O 1
ATOM 4891 N N . LYS B 1 216 ? -5.34 27.203 9.734 1 94.19 216 LYS B N 1
ATOM 4892 C CA . LYS B 1 216 ? -6.652 26.641 9.438 1 94.19 216 LYS B CA 1
ATOM 4893 C C . LYS B 1 216 ? -6.531 25.203 8.938 1 94.19 216 LYS B C 1
ATOM 4895 O O . LYS B 1 216 ? -6.121 24.969 7.801 1 94.19 216 LYS B O 1
ATOM 4900 N N . ILE B 1 217 ? -6.879 24.266 9.844 1 96.81 217 ILE B N 1
ATOM 4901 C CA . ILE B 1 217 ? -6.719 22.844 9.547 1 96.81 217 ILE B CA 1
ATOM 4902 C C . ILE B 1 217 ? -8.094 22.203 9.359 1 96.81 217 ILE B C 1
ATOM 4904 O O . ILE B 1 217 ? -8.93 22.234 10.258 1 96.81 217 ILE B O 1
ATOM 4908 N N . LYS B 1 218 ? -8.32 21.688 8.195 1 95.38 218 LYS B N 1
ATOM 4909 C CA . LYS B 1 218 ? -9.516 20.891 7.957 1 95.38 218 LYS B CA 1
ATOM 4910 C C . LYS B 1 218 ? -9.312 19.453 8.422 1 95.38 218 LYS B C 1
ATOM 4912 O O . LYS B 1 218 ? -8.352 18.797 8.023 1 95.38 218 LYS B O 1
ATOM 4917 N N . ILE B 1 219 ? -10.203 18.984 9.242 1 96.31 219 ILE B N 1
ATOM 4918 C CA . ILE B 1 219 ? -10.117 17.641 9.82 1 96.31 219 ILE B CA 1
ATOM 4919 C C . ILE B 1 219 ? -11.188 16.75 9.195 1 96.31 219 ILE B C 1
ATOM 4921 O O . ILE B 1 219 ? -12.367 17.109 9.172 1 96.31 219 ILE B O 1
ATOM 4925 N N . THR B 1 220 ? -10.766 15.609 8.688 1 95.06 220 THR B N 1
ATOM 4926 C CA . THR B 1 220 ? -11.68 14.625 8.133 1 95.06 220 THR B CA 1
ATOM 4927 C C . THR B 1 220 ? -11.438 13.25 8.742 1 95.06 220 THR B C 1
ATOM 4929 O O . THR B 1 220 ? -10.336 12.703 8.633 1 95.06 220 THR B O 1
ATOM 4932 N N . GLN B 1 221 ? -12.445 12.727 9.406 1 93.62 221 GLN B N 1
ATOM 4933 C CA . GLN B 1 221 ? -12.367 11.352 9.906 1 93.62 221 GLN B CA 1
ATOM 4934 C C . GLN B 1 221 ? -12.789 10.352 8.836 1 93.62 221 GLN B C 1
ATOM 4936 O O . GLN B 1 221 ? -13.891 10.445 8.289 1 93.62 221 GLN B O 1
ATOM 4941 N N . LEU B 1 222 ? -11.922 9.445 8.555 1 93.88 222 LEU B N 1
ATOM 4942 C CA . LEU B 1 222 ? -12.18 8.445 7.527 1 93.88 222 LEU B CA 1
ATOM 4943 C C . LEU B 1 222 ? -12.5 7.09 8.148 1 93.88 222 LEU B C 1
ATOM 4945 O O . LEU B 1 222 ? -11.727 6.57 8.953 1 93.88 222 LEU B O 1
ATOM 4949 N N . GLN B 1 223 ? -13.594 6.57 7.676 1 90.56 223 GLN B N 1
ATOM 4950 C CA . GLN B 1 223 ? -14.109 5.336 8.25 1 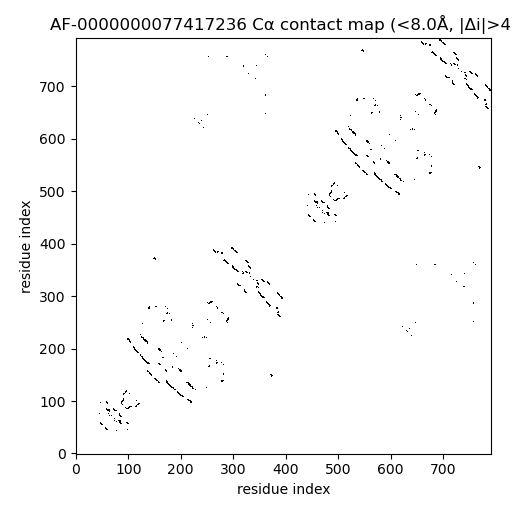90.56 223 GLN B CA 1
ATOM 4951 C C . GLN B 1 223 ? -13.766 4.133 7.375 1 90.56 223 GLN B C 1
ATOM 4953 O O . GLN B 1 223 ? -13.875 4.199 6.148 1 90.56 223 GLN B O 1
ATOM 4958 N N . CYS B 1 224 ? -13.281 3.062 8.016 1 90.56 224 CYS B N 1
ATOM 4959 C CA . CYS B 1 224 ? -13.055 1.789 7.34 1 90.56 224 CYS B CA 1
ATOM 4960 C C . CYS B 1 224 ? -14.227 0.841 7.566 1 90.56 224 CYS B C 1
ATOM 4962 O O . CYS B 1 224 ? -14.984 0.993 8.531 1 90.56 224 CYS B O 1
ATOM 4964 N N . PRO B 1 225 ? -14.398 -0.106 6.602 1 87.19 225 PRO B N 1
ATOM 4965 C CA . PRO B 1 225 ? -15.438 -1.108 6.855 1 87.19 225 PRO B CA 1
ATOM 4966 C C . PRO B 1 225 ? -15.172 -1.925 8.117 1 87.19 225 PRO B C 1
ATOM 4968 O O . PRO B 1 225 ? -14.039 -2.363 8.352 1 87.19 225 PRO B O 1
ATOM 4971 N N . GLY B 1 226 ? -16.156 -2.014 8.984 1 82.38 226 GLY B N 1
ATOM 4972 C CA . GLY B 1 226 ? -16.031 -2.77 10.219 1 82.38 226 GLY B CA 1
ATOM 4973 C C . GLY B 1 226 ? -17.375 -3.055 10.875 1 82.38 226 GLY B C 1
ATOM 4974 O O . GLY B 1 226 ? -18.406 -2.549 10.438 1 82.38 226 GLY B O 1
ATOM 4975 N N . GLU B 1 227 ? -17.297 -4.031 11.844 1 71.62 227 GLU B N 1
ATOM 4976 C CA . GLU B 1 227 ? -18.516 -4.402 12.555 1 71.62 227 GLU B CA 1
ATOM 4977 C C . GLU B 1 227 ? -19.016 -3.26 13.438 1 71.62 227 GLU B C 1
ATOM 4979 O O . GLU B 1 227 ? -18.203 -2.527 14.023 1 71.62 227 GLU B O 1
ATOM 4984 N N . GLN B 1 228 ? -20.203 -2.867 13.172 1 59.03 228 GLN B N 1
ATOM 4985 C CA . GLN B 1 228 ? -20.781 -1.885 14.078 1 59.03 228 GLN B CA 1
ATOM 4986 C C . GLN B 1 228 ? -21.297 -2.549 15.359 1 59.03 228 GLN B C 1
ATOM 4988 O O . GLN B 1 228 ? -21.953 -3.588 15.305 1 59.03 228 GLN B O 1
ATOM 4993 N N . LYS B 1 229 ? -20.484 -2.373 16.406 1 50.62 229 LYS B N 1
ATOM 4994 C CA . LYS B 1 229 ? -20.984 -2.875 17.688 1 50.62 229 LYS B CA 1
ATOM 4995 C C . LYS B 1 229 ? -22.344 -2.268 18.031 1 50.62 229 LYS B C 1
ATOM 4997 O O . LYS B 1 229 ? -22.547 -1.06 17.875 1 50.62 229 LYS B O 1
ATOM 5002 N N . GLY B 1 230 ? -23.328 -3.039 18.297 1 49.66 230 GLY B N 1
ATOM 5003 C CA . GLY B 1 230 ? -24.625 -2.738 18.875 1 49.66 230 GLY B CA 1
ATOM 5004 C C . GLY B 1 230 ? -25.75 -2.828 17.875 1 49.66 230 GLY B C 1
ATOM 5005 O O . GLY B 1 230 ? -25.516 -2.951 16.672 1 49.66 230 GLY B O 1
ATOM 5006 N N . PHE B 1 231 ? -26.859 -3.195 18.328 1 42.31 231 PHE B N 1
ATOM 5007 C CA . PHE B 1 231 ? -28.156 -3.244 17.641 1 42.31 231 PHE B CA 1
ATOM 5008 C C . PHE B 1 231 ? -28.406 -1.963 16.859 1 42.31 231 PHE B C 1
ATOM 5010 O O . PHE B 1 231 ? -28.859 -0.964 17.422 1 42.31 231 PHE B O 1
ATOM 5017 N N . HIS B 1 232 ? -27.516 -1.586 16.094 1 44.75 232 HIS B N 1
ATOM 5018 C CA . HIS B 1 232 ? -27.953 -0.368 15.406 1 44.75 232 HIS B CA 1
ATOM 5019 C C . HIS B 1 232 ? -28.797 -0.69 14.18 1 44.75 232 HIS B C 1
ATOM 5021 O O . HIS B 1 232 ? -28.547 -1.69 13.5 1 44.75 232 HIS B O 1
ATOM 5027 N N . LEU B 1 233 ? -29.844 -0.225 14.156 1 43.66 233 LEU B N 1
ATOM 5028 C CA . LEU B 1 233 ? -30.641 -0.171 12.93 1 43.66 233 LEU B CA 1
ATOM 5029 C C . LEU B 1 233 ? -29.75 0.138 11.727 1 43.66 233 LEU B C 1
ATOM 5031 O O . LEU B 1 233 ? -28.859 0.982 11.805 1 43.66 233 LEU B O 1
ATOM 5035 N N . PRO B 1 234 ? -29.688 -0.792 10.906 1 43.5 234 PRO B N 1
ATOM 5036 C CA . PRO B 1 234 ? -28.875 -0.472 9.727 1 43.5 234 PRO B CA 1
ATOM 5037 C C . PRO B 1 234 ? -28.891 1.017 9.383 1 43.5 234 PRO B C 1
ATOM 5039 O O . PRO B 1 234 ? -29.953 1.572 9.086 1 43.5 234 PRO B O 1
ATOM 5042 N N . LYS B 1 235 ? -28.281 1.795 10.172 1 44.19 235 LYS B N 1
ATOM 5043 C CA . LYS B 1 235 ? -28.281 3.186 9.734 1 44.19 235 LYS B CA 1
ATOM 5044 C C . LYS B 1 235 ? -27.844 3.301 8.273 1 44.19 235 LYS B C 1
ATOM 5046 O O . LYS B 1 235 ? -26.781 2.809 7.902 1 44.19 235 LYS B O 1
ATOM 5051 N N . LEU B 1 236 ? -28.703 3.572 7.43 1 47.22 236 LEU B N 1
ATOM 5052 C CA . LEU B 1 236 ? -28.547 3.898 6.016 1 47.22 236 LEU B CA 1
ATOM 5053 C C . LEU B 1 236 ? -27.266 4.691 5.777 1 47.22 236 LEU B C 1
ATOM 5055 O O . LEU B 1 236 ? -26.625 4.551 4.73 1 47.22 236 LEU B O 1
ATOM 5059 N N . ASP B 1 237 ? -26.781 5.488 6.859 1 51.47 237 ASP B N 1
ATOM 5060 C CA . ASP B 1 237 ? -25.734 6.5 6.695 1 51.47 237 ASP B CA 1
ATOM 5061 C C . ASP B 1 237 ? -24.344 5.887 6.82 1 51.47 237 ASP B C 1
ATOM 5063 O O . ASP B 1 237 ? -23.406 6.324 6.16 1 51.47 237 ASP B O 1
ATOM 5067 N N . ALA B 1 238 ? -24.234 4.852 7.688 1 53.91 238 ALA B N 1
ATOM 5068 C CA . ALA B 1 238 ? -22.906 4.316 7.945 1 53.91 238 ALA B CA 1
ATOM 5069 C C . ALA B 1 238 ? -22.312 3.693 6.684 1 53.91 238 ALA B C 1
ATOM 5071 O O . ALA B 1 238 ? -21.125 3.85 6.406 1 53.91 238 ALA B O 1
ATOM 5072 N N . ASP B 1 239 ? -23.156 3.307 5.832 1 67.94 239 ASP B N 1
ATOM 5073 C CA . ASP B 1 239 ? -22.719 2.662 4.598 1 67.94 239 ASP B CA 1
ATOM 5074 C C . ASP B 1 239 ? -22.25 3.695 3.58 1 67.94 239 ASP B C 1
ATOM 5076 O O . ASP B 1 239 ? -21.25 3.479 2.889 1 67.94 239 ASP B O 1
ATOM 5080 N N . GLN B 1 240 ? -22.781 4.906 3.828 1 77.19 240 GLN B N 1
ATOM 5081 C CA . GLN B 1 240 ? -22.422 5.922 2.85 1 77.19 240 GLN B CA 1
ATOM 5082 C C . GLN B 1 240 ? -21.047 6.508 3.162 1 77.19 240 GLN B C 1
ATOM 5084 O O . GLN B 1 240 ? -20.281 6.836 2.252 1 77.19 240 GLN B O 1
ATOM 5089 N N . ASP B 1 241 ? -20.734 6.582 4.465 1 83.81 241 ASP B N 1
ATOM 5090 C CA . ASP B 1 241 ? -19.422 7.102 4.859 1 83.81 241 ASP B CA 1
ATOM 5091 C C . ASP B 1 241 ? -18.297 6.195 4.367 1 83.81 241 ASP B C 1
ATOM 5093 O O . ASP B 1 241 ? -17.297 6.676 3.83 1 83.81 241 ASP B O 1
ATOM 5097 N N . VAL B 1 242 ? -18.594 4.938 4.504 1 87.94 242 VAL B N 1
ATOM 5098 C CA . VAL B 1 242 ? -17.578 3.971 4.109 1 87.94 242 VAL B CA 1
ATOM 5099 C C . VAL B 1 242 ? -17.344 4.051 2.602 1 87.94 242 VAL B C 1
ATOM 5101 O O . VAL B 1 242 ? -16.203 4.008 2.141 1 87.94 242 VAL B O 1
ATOM 5104 N N . ILE B 1 243 ? -18.391 4.242 1.866 1 87.06 243 ILE B N 1
ATOM 5105 C CA . ILE B 1 243 ? -18.312 4.297 0.41 1 87.06 243 ILE B CA 1
ATOM 5106 C C . ILE B 1 243 ? -17.547 5.555 -0.016 1 87.06 243 ILE B C 1
ATOM 5108 O O . ILE B 1 243 ? -16.719 5.504 -0.917 1 87.06 243 ILE B O 1
ATOM 5112 N N . GLN B 1 244 ? -17.766 6.609 0.637 1 86.56 244 GLN B N 1
ATOM 5113 C CA . GLN B 1 244 ? -17.141 7.883 0.284 1 86.56 244 GLN B CA 1
ATOM 5114 C C . GLN B 1 244 ? -15.688 7.93 0.754 1 86.56 244 GLN B C 1
ATOM 5116 O O . GLN B 1 244 ? -14.836 8.531 0.097 1 86.56 244 GLN B O 1
ATOM 5121 N N . ASP B 1 245 ? -15.453 7.289 1.846 1 92 245 ASP B N 1
ATOM 5122 C CA . ASP B 1 245 ? -14.141 7.395 2.479 1 92 245 ASP B CA 1
ATOM 5123 C C . ASP B 1 245 ? -13.148 6.418 1.851 1 92 245 ASP B C 1
ATOM 5125 O O . ASP B 1 245 ? -11.953 6.695 1.795 1 92 245 ASP B O 1
ATOM 5129 N N . PHE B 1 246 ? -13.586 5.371 1.274 1 91.12 246 PHE B N 1
ATOM 5130 C CA . PHE B 1 246 ? -12.734 4.27 0.837 1 91.12 246 PHE B CA 1
ATOM 5131 C C . PHE B 1 246 ? -11.703 4.75 -0.181 1 91.12 246 PHE B C 1
ATOM 5133 O O . PHE B 1 246 ? -10.508 4.492 -0.031 1 91.12 246 PHE B O 1
ATOM 5140 N N . PRO B 1 247 ? -12.086 5.504 -1.125 1 89.75 247 PRO B N 1
ATOM 5141 C CA . PRO B 1 247 ? -11.094 5.906 -2.127 1 89.75 247 PRO B CA 1
ATOM 5142 C C . PRO B 1 247 ? -10.047 6.867 -1.567 1 89.75 247 PRO B C 1
ATOM 5144 O O . PRO B 1 247 ? -9.023 7.105 -2.207 1 89.75 247 PRO B O 1
ATOM 5147 N N . GLN B 1 248 ? -10.312 7.355 -0.382 1 93.69 248 GLN B N 1
ATOM 5148 C CA . GLN B 1 248 ? -9.414 8.352 0.193 1 93.69 248 GLN B CA 1
ATOM 5149 C C . GLN B 1 248 ? -8.438 7.719 1.174 1 93.69 248 GLN B C 1
ATOM 5151 O O . GLN B 1 248 ? -7.488 8.367 1.623 1 93.69 248 GLN B O 1
ATOM 5156 N N . LEU B 1 249 ? -8.68 6.484 1.478 1 94.5 249 LEU B N 1
ATOM 5157 C CA . LEU B 1 249 ? -7.844 5.844 2.484 1 94.5 249 LEU B CA 1
ATOM 5158 C C . LEU B 1 249 ? -6.406 5.695 1.986 1 94.5 249 LEU B C 1
ATOM 5160 O O . LEU B 1 249 ? -6.18 5.211 0.876 1 94.5 249 LEU B O 1
ATOM 5164 N N . ALA B 1 250 ? -5.512 6.164 2.811 1 95.81 250 ALA B N 1
ATOM 5165 C CA . ALA B 1 250 ? -4.094 6.02 2.504 1 95.81 250 ALA B CA 1
ATOM 5166 C C . ALA B 1 250 ? -3.582 4.637 2.895 1 95.81 250 ALA B C 1
ATOM 5168 O O . ALA B 1 250 ? -4.027 4.062 3.891 1 95.81 250 ALA B O 1
ATOM 5169 N N . PRO B 1 251 ? -2.633 4.152 2.076 1 93.62 251 PRO B N 1
ATOM 5170 C CA . PRO B 1 251 ? -2.004 2.898 2.5 1 93.62 251 PRO B CA 1
ATOM 5171 C C . PRO B 1 251 ? -1.334 3.006 3.867 1 93.62 251 PRO B C 1
ATOM 5173 O O . PRO B 1 251 ? -0.813 4.066 4.223 1 93.62 251 PRO B O 1
ATOM 5176 N N . LEU B 1 252 ? -1.32 1.882 4.574 1 91.31 252 LEU B N 1
ATOM 5177 C CA . LEU B 1 252 ? -0.655 1.853 5.871 1 91.31 252 LEU B CA 1
ATOM 5178 C C . LEU B 1 252 ? 0.831 2.166 5.73 1 91.31 252 LEU B C 1
ATOM 5180 O O . LEU B 1 252 ? 1.498 1.635 4.84 1 91.31 252 LEU B O 1
ATOM 5184 N N . GLY B 1 253 ? 1.243 3.076 6.543 1 92.88 253 GLY B N 1
ATOM 5185 C CA . GLY B 1 253 ? 2.646 3.461 6.516 1 92.88 253 GLY B CA 1
ATOM 5186 C C . GLY B 1 253 ? 2.873 4.84 5.922 1 92.88 253 GLY B C 1
ATOM 5187 O O . GLY B 1 253 ? 3.93 5.441 6.125 1 92.88 253 GLY B O 1
ATOM 5188 N N . THR B 1 254 ? 1.929 5.293 5.164 1 96.06 254 THR B N 1
ATOM 5189 C CA . THR B 1 254 ? 2.082 6.594 4.523 1 96.06 254 THR B CA 1
ATOM 5190 C C . THR B 1 254 ? 1.444 7.691 5.371 1 96.06 254 THR B C 1
ATOM 5192 O O . THR B 1 254 ? 0.359 7.504 5.926 1 96.06 254 THR B O 1
ATOM 5195 N N . ILE B 1 255 ? 2.119 8.844 5.441 1 97.69 255 ILE B N 1
ATOM 5196 C CA . ILE B 1 255 ? 1.519 9.938 6.199 1 97.69 255 ILE B CA 1
ATOM 5197 C C . ILE B 1 255 ? 0.991 11 5.238 1 97.69 255 ILE B C 1
ATOM 5199 O O . ILE B 1 255 ? 0.271 11.914 5.648 1 97.69 255 ILE B O 1
ATOM 5203 N N . GLN B 1 256 ? 1.395 10.945 4.023 1 98.38 256 GLN B N 1
ATOM 5204 C CA . GLN B 1 256 ? 0.802 11.711 2.932 1 98.38 256 GLN B CA 1
ATOM 5205 C C . GLN B 1 256 ? 0.369 10.789 1.79 1 98.38 256 GLN B C 1
ATOM 5207 O O . GLN B 1 256 ? 1.014 9.773 1.523 1 98.38 256 GLN B O 1
ATOM 5212 N N . TYR B 1 257 ? -0.718 11.172 1.211 1 98.25 257 TYR B N 1
ATOM 5213 C CA . TYR B 1 257 ? -1.245 10.344 0.133 1 98.25 257 TYR B CA 1
ATOM 5214 C C . TYR B 1 257 ? -1.944 11.195 -0.919 1 98.25 257 TYR B C 1
ATOM 5216 O O . TYR B 1 257 ? -2.824 11.992 -0.595 1 98.25 257 TYR B O 1
ATOM 5224 N N . PHE B 1 258 ? -1.488 10.977 -2.166 1 98.19 258 PHE B N 1
ATOM 5225 C CA . PHE B 1 258 ? -2.037 11.719 -3.295 1 98.19 258 PHE B CA 1
ATOM 5226 C C . PHE B 1 258 ? -2.834 10.797 -4.211 1 98.19 258 PHE B C 1
ATOM 5228 O O . PHE B 1 258 ? -2.309 9.797 -4.707 1 98.19 258 PHE B O 1
ATOM 5235 N N . THR B 1 259 ? -4.078 11.141 -4.461 1 95.56 259 THR B N 1
ATOM 5236 C CA . THR B 1 259 ? -4.957 10.281 -5.25 1 95.56 259 THR B CA 1
ATOM 5237 C C . THR B 1 259 ? -5.102 10.82 -6.672 1 95.56 259 THR B C 1
ATOM 5239 O O . THR B 1 259 ? -5.598 10.117 -7.555 1 95.56 259 THR B O 1
ATOM 5242 N N . GLU B 1 260 ? -4.617 12.016 -6.938 1 95.44 260 GLU B N 1
ATOM 5243 C CA . GLU B 1 260 ? -4.688 12.602 -8.273 1 95.44 260 GLU B CA 1
ATOM 5244 C C . GLU B 1 260 ? -3.611 12.031 -9.188 1 95.44 260 GLU B C 1
ATOM 5246 O O . GLU B 1 260 ? -2.592 11.523 -8.711 1 95.44 260 GLU B O 1
ATOM 5251 N N . LYS B 1 261 ? -3.793 12.188 -10.484 1 95 261 LYS B N 1
ATOM 5252 C CA . LYS B 1 261 ? -2.852 11.648 -11.461 1 95 261 LYS B CA 1
ATOM 5253 C C . LYS B 1 261 ? -1.607 12.523 -11.57 1 95 261 LYS B C 1
ATOM 5255 O O . LYS B 1 261 ? -0.574 12.078 -12.078 1 95 261 LYS B O 1
ATOM 5260 N N . THR B 1 262 ? -1.836 13.734 -11.297 1 97.38 262 THR B N 1
ATOM 5261 C CA . THR B 1 262 ? -0.724 14.68 -11.289 1 97.38 262 THR B CA 1
ATOM 5262 C C . THR B 1 262 ? -0.855 15.664 -10.133 1 97.38 262 THR B C 1
ATOM 5264 O O . THR B 1 262 ? -1.947 15.859 -9.594 1 97.38 262 THR B O 1
ATOM 5267 N N . GLY B 1 263 ? 0.246 16.219 -9.68 1 97.19 263 GLY B N 1
ATOM 5268 C CA . GLY B 1 263 ? 0.266 17.172 -8.586 1 97.19 263 GLY B CA 1
ATOM 5269 C C . GLY B 1 263 ? 1.665 17.484 -8.086 1 97.19 263 GLY B C 1
ATOM 5270 O O . GLY B 1 263 ? 2.648 17.234 -8.781 1 97.19 263 GLY B O 1
ATOM 5271 N N . TYR B 1 264 ? 1.691 18.172 -6.934 1 95.5 264 TYR B N 1
ATOM 5272 C CA . TYR B 1 264 ? 2.961 18.516 -6.309 1 95.5 264 TYR B CA 1
ATOM 5273 C C . TYR B 1 264 ? 3.041 17.969 -4.891 1 95.5 264 TYR B C 1
ATOM 5275 O O . TYR B 1 264 ? 2.035 17.922 -4.18 1 95.5 264 TYR B O 1
ATOM 5283 N N . PHE B 1 265 ? 4.199 17.531 -4.559 1 95.69 265 PHE B N 1
ATOM 5284 C CA . PHE B 1 265 ? 4.5 17.266 -3.156 1 95.69 265 PHE B CA 1
ATOM 5285 C C . PHE B 1 265 ? 5.785 17.969 -2.734 1 95.69 265 PHE B C 1
ATOM 5287 O O . PHE B 1 265 ? 6.652 18.234 -3.566 1 95.69 265 PHE B O 1
ATOM 5294 N N . ARG B 1 266 ? 5.836 18.328 -1.517 1 93.69 266 ARG B N 1
ATOM 5295 C CA . ARG B 1 266 ? 6.957 19.125 -1.033 1 93.69 266 ARG B CA 1
ATOM 5296 C C . ARG B 1 266 ? 7.344 18.719 0.387 1 93.69 266 ARG B C 1
ATOM 5298 O O . ARG B 1 266 ? 6.562 18.078 1.087 1 93.69 266 ARG B O 1
ATOM 5305 N N . SER B 1 267 ? 8.555 19.078 0.717 1 94.19 267 SER B N 1
ATOM 5306 C CA . SER B 1 267 ? 8.984 18.859 2.098 1 94.19 267 SER B CA 1
ATOM 5307 C C . SER B 1 267 ? 8.211 19.766 3.055 1 94.19 267 SER B C 1
ATOM 5309 O O . SER B 1 267 ? 7.805 20.875 2.682 1 94.19 267 SER B O 1
ATOM 5311 N N . PHE B 1 268 ? 7.961 19.297 4.25 1 94.62 268 PHE B N 1
ATOM 5312 C CA . PHE B 1 268 ? 7.289 20.125 5.246 1 94.62 268 PHE B CA 1
ATOM 5313 C C . PHE B 1 268 ? 8.133 21.344 5.598 1 94.62 268 PHE B C 1
ATOM 5315 O O . PHE B 1 268 ? 9.359 21.25 5.723 1 94.62 268 PHE B O 1
ATOM 5322 N N . GLY B 1 269 ? 7.465 22.438 5.684 1 87.81 269 GLY B N 1
ATOM 5323 C CA . GLY B 1 269 ? 8.133 23.688 6.051 1 87.81 269 GLY B CA 1
ATOM 5324 C C . GLY B 1 269 ? 8.75 24.406 4.863 1 87.81 269 GLY B C 1
ATOM 5325 O O . GLY B 1 269 ? 9.227 25.531 4.992 1 87.81 269 GLY B O 1
ATOM 5326 N N . PHE B 1 270 ? 8.781 23.672 3.65 1 76.62 270 PHE B N 1
ATOM 5327 C CA . PHE B 1 270 ? 9.383 24.281 2.469 1 76.62 270 PHE B CA 1
ATOM 5328 C C . PHE B 1 270 ? 8.469 25.359 1.895 1 76.62 270 PHE B C 1
ATOM 5330 O O . PHE B 1 270 ? 7.312 25.094 1.561 1 76.62 270 PHE B O 1
ATOM 5337 N N . ASP B 1 271 ? 8.812 26.641 1.9 1 65.69 271 ASP B N 1
ATOM 5338 C CA . ASP B 1 271 ? 8.07 27.688 1.208 1 65.69 271 ASP B CA 1
ATOM 5339 C C . ASP B 1 271 ? 8.867 28.219 0.017 1 65.69 271 ASP B C 1
ATOM 5341 O O . ASP B 1 271 ? 10.023 28.609 0.159 1 65.69 271 ASP B O 1
ATOM 5345 N N . GLY B 1 272 ? 8.852 27.594 -1.193 1 58 272 GLY B N 1
ATOM 5346 C CA . GLY B 1 272 ? 9.562 28.031 -2.387 1 58 272 GLY B CA 1
ATOM 5347 C C . GLY B 1 272 ? 9.711 29.531 -2.473 1 58 272 GLY B C 1
ATOM 5348 O O . GLY B 1 272 ? 10.484 30.047 -3.295 1 58 272 GLY B O 1
ATOM 5349 N N . SER B 1 273 ? 8.648 30.328 -2.266 1 51 273 SER B N 1
ATOM 5350 C CA . SER B 1 273 ? 8.633 31.75 -2.588 1 51 273 SER B CA 1
ATOM 5351 C C . SER B 1 273 ? 9.508 32.562 -1.627 1 51 273 SER B C 1
ATOM 5353 O O . SER B 1 273 ? 9.859 33.688 -1.907 1 51 273 SER B O 1
ATOM 5355 N N . ILE B 1 274 ? 9.281 32.375 -0.389 1 46.97 274 ILE B N 1
ATOM 5356 C CA . ILE B 1 274 ? 9.828 33.469 0.425 1 46.97 274 ILE B CA 1
ATOM 5357 C C . ILE B 1 274 ? 11.352 33.469 0.338 1 46.97 274 ILE B C 1
ATOM 5359 O O . ILE B 1 274 ? 11.984 32.406 0.422 1 46.97 274 ILE B O 1
ATOM 5363 N N . GLN B 1 275 ? 11.961 34.438 -0.249 1 46.12 275 GLN B N 1
ATOM 5364 C CA . GLN B 1 275 ? 13.352 34.875 -0.207 1 46.12 275 GLN B CA 1
ATOM 5365 C C . GLN B 1 275 ? 14.094 34.219 0.952 1 46.12 275 GLN B C 1
ATOM 5367 O O . GLN B 1 275 ? 15.32 34.125 0.934 1 46.12 275 GLN B O 1
ATOM 5372 N N . LYS B 1 276 ? 13.414 33.938 2.049 1 50.41 276 LYS B N 1
ATOM 5373 C CA . LYS B 1 276 ? 14.094 33.281 3.152 1 50.41 276 LYS B CA 1
ATOM 5374 C C . LYS B 1 276 ? 13.656 31.812 3.264 1 50.41 276 LYS B C 1
ATOM 5376 O O . LYS B 1 276 ? 12.602 31.516 3.832 1 50.41 276 LYS B O 1
ATOM 5381 N N . GLN B 1 277 ? 14.086 30.938 2.359 1 54.69 277 GLN B N 1
ATOM 5382 C CA . GLN B 1 277 ? 13.844 29.516 2.178 1 54.69 277 GLN B CA 1
ATOM 5383 C C . GLN B 1 277 ? 13.945 28.766 3.502 1 54.69 277 GLN B C 1
ATOM 5385 O O . GLN B 1 277 ? 14.828 29.047 4.316 1 54.69 277 GLN B O 1
ATOM 5390 N N . GLN B 1 278 ? 12.781 28.219 4.031 1 65.56 278 GLN B N 1
ATOM 5391 C CA . GLN B 1 278 ? 12.742 27.469 5.281 1 65.56 278 GLN B CA 1
ATOM 5392 C C . GLN B 1 278 ? 13.109 26 5.055 1 65.56 278 GLN B C 1
ATOM 5394 O O . GLN B 1 278 ? 12.773 25.422 4.016 1 65.56 278 GLN B O 1
ATOM 5399 N N . SER B 1 279 ? 14.078 25.547 5.934 1 77 279 SER B N 1
ATOM 5400 C CA . SER B 1 279 ? 14.523 24.156 5.891 1 77 279 SER B CA 1
ATOM 5401 C C . SER B 1 279 ? 13.578 23.25 6.676 1 77 279 SER B C 1
ATOM 5403 O O . SER B 1 279 ? 12.906 23.703 7.605 1 77 279 SER B O 1
ATOM 5405 N N . TYR B 1 280 ? 13.5 22.078 6.156 1 89.75 280 TYR B N 1
ATOM 5406 C CA . TYR B 1 280 ? 12.781 21.078 6.926 1 89.75 280 TYR B CA 1
ATOM 5407 C C . TYR B 1 280 ? 13.547 20.703 8.195 1 89.75 280 TYR B C 1
ATOM 5409 O O . TYR B 1 280 ? 14.727 21.047 8.328 1 89.75 280 TYR B O 1
ATOM 5417 N N . THR B 1 281 ? 12.828 20.156 9.062 1 90.12 281 THR B N 1
ATOM 5418 C CA . THR B 1 281 ? 13.469 19.688 10.281 1 90.12 281 THR B CA 1
ATOM 5419 C C . THR B 1 281 ? 14.266 18.422 10.031 1 90.12 281 THR B C 1
ATOM 5421 O O . THR B 1 281 ? 13.953 17.656 9.117 1 90.12 281 THR B O 1
ATOM 5424 N N . TYR B 1 282 ? 15.258 18.234 10.875 1 88.69 282 TYR B N 1
ATOM 5425 C CA . TYR B 1 282 ? 16.062 17.016 10.766 1 88.69 282 TYR B CA 1
ATOM 5426 C C . TYR B 1 282 ? 15.43 15.875 11.555 1 88.69 282 TYR B C 1
ATOM 5428 O O . TYR B 1 282 ? 14.57 16.094 12.414 1 88.69 282 TYR B O 1
ATOM 5436 N N . GLY B 1 283 ? 15.727 14.664 11.156 1 88.94 283 GLY B N 1
ATOM 5437 C CA . GLY B 1 283 ? 15.258 13.477 11.852 1 88.94 283 GLY B CA 1
ATOM 5438 C C . GLY B 1 283 ? 13.914 12.977 11.352 1 88.94 283 GLY B C 1
ATOM 5439 O O . GLY B 1 283 ? 13.164 12.344 12.094 1 88.94 283 GLY B O 1
ATOM 5440 N N . GLN B 1 284 ? 13.625 13.375 10.164 1 93.56 284 GLN B N 1
ATOM 5441 C CA . GLN B 1 284 ? 12.359 12.922 9.586 1 93.56 284 GLN B CA 1
ATOM 5442 C C . GLN B 1 284 ? 12.531 11.578 8.875 1 93.56 284 GLN B C 1
ATOM 5444 O O . GLN B 1 284 ? 13.594 11.289 8.328 1 93.56 284 GLN B O 1
ATOM 5449 N N . ASN B 1 285 ? 11.578 10.727 8.961 1 94.12 285 ASN B N 1
ATOM 5450 C CA . ASN B 1 285 ? 11.477 9.461 8.242 1 94.12 285 ASN B CA 1
ATOM 5451 C C . ASN B 1 285 ? 10.023 9.078 7.996 1 94.12 285 ASN B C 1
ATOM 5453 O O . ASN B 1 285 ? 9.375 8.484 8.867 1 94.12 285 ASN B O 1
ATOM 5457 N N . TYR B 1 286 ? 9.555 9.461 6.812 1 96.5 286 TYR B N 1
ATOM 5458 C CA . TYR B 1 286 ? 8.156 9.195 6.52 1 96.5 286 TYR B CA 1
ATOM 5459 C C . TYR B 1 286 ? 7.953 8.891 5.043 1 96.5 286 TYR B C 1
ATOM 5461 O O . TYR B 1 286 ? 8.836 9.148 4.223 1 96.5 286 TYR B O 1
ATOM 5469 N N . ALA B 1 287 ? 6.789 8.281 4.777 1 97.06 287 ALA B N 1
ATOM 5470 C CA . ALA B 1 287 ? 6.488 7.867 3.41 1 97.06 287 ALA B CA 1
ATOM 5471 C C . ALA B 1 287 ? 5.359 8.711 2.816 1 97.06 287 ALA B C 1
ATOM 5473 O O . ALA B 1 287 ? 4.43 9.102 3.525 1 97.06 287 ALA B O 1
ATOM 5474 N N . ILE B 1 288 ? 5.516 8.969 1.553 1 98.31 288 ILE B N 1
ATOM 5475 C CA . ILE B 1 288 ? 4.516 9.648 0.737 1 98.31 288 ILE B CA 1
ATOM 5476 C C . ILE B 1 288 ? 3.986 8.703 -0.334 1 98.31 288 ILE B C 1
ATOM 5478 O O . ILE B 1 288 ? 4.746 8.227 -1.179 1 98.31 288 ILE B O 1
ATOM 5482 N N . GLY B 1 289 ? 2.707 8.461 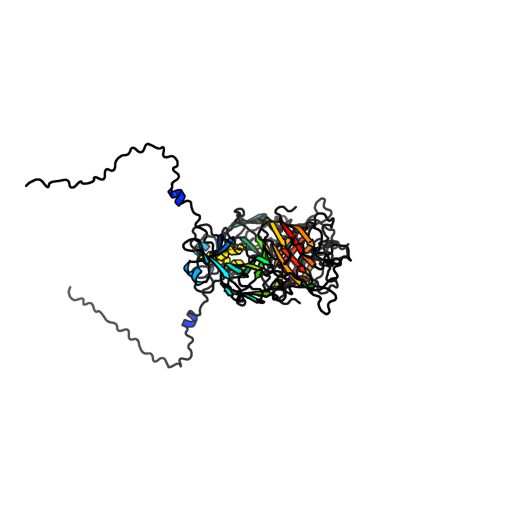-0.282 1 97.5 289 GLY B N 1
ATOM 5483 C CA . GLY B 1 289 ? 2.109 7.52 -1.216 1 97.5 289 GLY B CA 1
ATOM 5484 C C . GLY B 1 289 ? 1.37 8.195 -2.354 1 97.5 289 GLY B C 1
ATOM 5485 O O . GLY B 1 289 ? 0.869 9.312 -2.199 1 97.5 289 GLY B O 1
ATOM 5486 N N . PHE B 1 290 ? 1.267 7.477 -3.484 1 97.75 290 PHE B N 1
ATOM 5487 C CA . PHE B 1 290 ? 0.533 7.891 -4.676 1 97.75 290 PHE B CA 1
ATOM 5488 C C . PHE B 1 290 ? -0.388 6.777 -5.156 1 97.75 290 PHE B C 1
ATOM 5490 O O . PHE B 1 290 ? 0.034 5.625 -5.277 1 97.75 290 PHE B O 1
ATOM 5497 N N . LYS B 1 291 ? -1.565 7.152 -5.395 1 95.06 291 LYS B N 1
ATOM 5498 C CA . LYS B 1 291 ? -2.529 6.137 -5.812 1 95.06 291 LYS B CA 1
ATOM 5499 C C . LYS B 1 291 ? -2.193 5.598 -7.199 1 95.06 291 LYS B C 1
ATOM 5501 O O . LYS B 1 291 ? -2.066 6.367 -8.156 1 95.06 291 LYS B O 1
ATOM 5506 N N . ARG B 1 292 ? -2.041 4.316 -7.207 1 91.88 292 ARG B N 1
ATOM 5507 C CA . ARG B 1 292 ? -1.762 3.627 -8.461 1 91.88 292 ARG B CA 1
ATOM 5508 C C . ARG B 1 292 ? -3.014 2.941 -9 1 91.88 292 ARG B C 1
ATOM 5510 O O . ARG B 1 292 ? -3.359 1.84 -8.57 1 91.88 292 ARG B O 1
ATOM 5517 N N . ASP B 1 293 ? -3.527 3.461 -10.008 1 85.38 293 ASP B N 1
ATOM 5518 C CA . ASP B 1 293 ? -4.66 2.797 -10.648 1 85.38 293 ASP B CA 1
ATOM 5519 C C . ASP B 1 293 ? -4.188 1.694 -11.594 1 85.38 293 ASP B C 1
ATOM 5521 O O . ASP B 1 293 ? -2.998 1.596 -11.898 1 85.38 293 ASP B O 1
ATOM 5525 N N . ILE B 1 294 ? -5.02 0.783 -12.031 1 83.31 294 ILE B N 1
ATOM 5526 C CA . ILE B 1 294 ? -4.707 -0.407 -12.812 1 83.31 294 ILE B CA 1
ATOM 5527 C C . ILE B 1 294 ? -4.023 -0 -14.117 1 83.31 294 ILE B C 1
ATOM 5529 O O . ILE B 1 294 ? -3.176 -0.729 -14.633 1 83.31 294 ILE B O 1
ATOM 5533 N N . ASN B 1 295 ? -4.25 1.097 -14.664 1 82.5 295 ASN B N 1
ATOM 5534 C CA . ASN B 1 295 ? -3.68 1.471 -15.953 1 82.5 295 ASN B CA 1
ATOM 5535 C C . ASN B 1 295 ? -2.412 2.303 -15.789 1 82.5 295 ASN B C 1
ATOM 5537 O O . ASN B 1 295 ? -1.883 2.84 -16.766 1 82.5 295 ASN B O 1
ATOM 5541 N N . ILE B 1 296 ? -1.938 2.342 -14.633 1 91.56 296 ILE B N 1
ATOM 5542 C CA . ILE B 1 296 ? -0.742 3.133 -14.359 1 91.56 296 ILE B CA 1
ATOM 5543 C C . ILE B 1 296 ? 0.47 2.211 -14.242 1 91.56 296 ILE B C 1
ATOM 5545 O O . ILE B 1 296 ? 0.449 1.241 -13.477 1 91.56 296 ILE B O 1
ATOM 5549 N N . CYS B 1 297 ? 1.515 2.52 -15 1 91.5 297 CYS B N 1
ATOM 5550 C CA . CYS B 1 297 ? 2.656 1.611 -15.016 1 91.5 297 CYS B CA 1
ATOM 5551 C C . CYS B 1 297 ? 3.879 2.264 -14.383 1 91.5 297 CYS B C 1
ATOM 5553 O O . CYS B 1 297 ? 4.887 1.597 -14.141 1 91.5 297 CYS B O 1
ATOM 5555 N N . GLY B 1 298 ? 3.807 3.533 -14.141 1 94.31 298 GLY B N 1
ATOM 5556 C CA . GLY B 1 298 ? 4.945 4.223 -13.555 1 94.31 298 GLY B CA 1
ATOM 5557 C C . GLY B 1 298 ? 4.605 5.613 -13.047 1 94.31 298 GLY B C 1
ATOM 5558 O O . GLY B 1 298 ? 3.459 6.059 -13.164 1 94.31 298 GLY B O 1
ATOM 5559 N N . ILE B 1 299 ? 5.582 6.289 -12.477 1 95.94 299 ILE B N 1
ATOM 5560 C CA . ILE B 1 299 ? 5.43 7.645 -11.961 1 95.94 299 ILE B CA 1
ATOM 5561 C C . ILE B 1 299 ? 6.68 8.461 -12.273 1 95.94 299 ILE B C 1
ATOM 5563 O O . ILE B 1 299 ? 7.805 7.969 -12.125 1 95.94 299 ILE B O 1
ATOM 5567 N N . GLN B 1 300 ? 6.469 9.633 -12.766 1 95.12 300 GLN B N 1
ATOM 5568 C CA . GLN B 1 300 ? 7.555 10.562 -13.07 1 95.12 300 GLN B CA 1
ATOM 5569 C C . GLN B 1 300 ? 7.598 11.711 -12.062 1 95.12 300 GLN B C 1
ATOM 5571 O O . GLN B 1 300 ? 6.555 12.242 -11.68 1 95.12 300 GLN B O 1
ATOM 5576 N N . PHE B 1 301 ? 8.758 12.055 -11.664 1 94.12 301 PHE B N 1
ATOM 5577 C CA . PHE B 1 301 ? 9 13.172 -10.75 1 94.12 301 PHE B CA 1
ATOM 5578 C C . PHE B 1 301 ? 9.828 14.25 -11.43 1 94.12 301 PHE B C 1
ATOM 5580 O O . PHE B 1 301 ? 10.914 13.977 -11.945 1 94.12 301 PHE B O 1
ATOM 5587 N N . THR B 1 302 ? 9.312 15.438 -11.414 1 93.69 302 THR B N 1
ATOM 5588 C CA . THR B 1 302 ? 10 16.594 -11.961 1 93.69 302 THR B CA 1
ATOM 5589 C C . THR B 1 302 ? 10.172 17.672 -10.891 1 93.69 302 THR B C 1
ATOM 5591 O O . THR B 1 302 ? 9.234 18.438 -10.609 1 93.69 302 THR B O 1
ATOM 5594 N N . PRO B 1 303 ? 11.383 17.75 -10.391 1 91.31 303 PRO B N 1
ATOM 5595 C CA . PRO B 1 303 ? 11.586 18.75 -9.344 1 91.31 303 PRO B CA 1
ATOM 5596 C C . PRO B 1 303 ? 11.57 20.188 -9.883 1 91.31 303 PRO B C 1
ATOM 5598 O O . PRO B 1 303 ? 12.273 20.484 -10.852 1 91.31 303 PRO B O 1
ATOM 5601 N N . ASP B 1 304 ? 10.773 21.031 -9.273 1 89 304 ASP B N 1
ATOM 5602 C CA . ASP B 1 304 ? 10.914 22.469 -9.461 1 89 304 ASP B CA 1
ATOM 5603 C C . ASP B 1 304 ? 12.047 23.031 -8.609 1 89 304 ASP B C 1
ATOM 5605 O O . ASP B 1 304 ? 12.719 23.984 -9.008 1 89 304 ASP B O 1
ATOM 5609 N N . TYR B 1 305 ? 12.164 22.422 -7.504 1 87.38 305 TYR B N 1
ATOM 5610 C CA . TYR B 1 305 ? 13.234 22.734 -6.559 1 87.38 305 TYR B CA 1
ATOM 5611 C C . TYR B 1 305 ? 13.648 21.484 -5.785 1 87.38 305 TYR B C 1
ATOM 5613 O O . TYR B 1 305 ? 12.789 20.703 -5.344 1 87.38 305 TYR B O 1
ATOM 5621 N N . ILE B 1 306 ? 14.914 21.297 -5.641 1 87.25 306 ILE B N 1
ATOM 5622 C CA . ILE B 1 306 ? 15.406 20.203 -4.801 1 87.25 306 ILE B CA 1
ATOM 5623 C C . ILE B 1 306 ? 16.828 20.531 -4.324 1 87.25 306 ILE B C 1
ATOM 5625 O O . ILE B 1 306 ? 17.688 20.906 -5.125 1 87.25 306 ILE B O 1
ATOM 5629 N N . ASN B 1 307 ? 16.938 20.5 -3.1 1 84.81 307 ASN B N 1
ATOM 5630 C CA . ASN B 1 307 ? 18.219 20.672 -2.449 1 84.81 307 ASN B CA 1
ATOM 5631 C C . ASN B 1 307 ? 18.359 19.75 -1.239 1 84.81 307 ASN B C 1
ATOM 5633 O O . ASN B 1 307 ? 17.969 20.109 -0.13 1 84.81 307 ASN B O 1
ATOM 5637 N N . LEU B 1 308 ? 18.922 18.625 -1.499 1 85.12 308 LEU B N 1
ATOM 5638 C CA . LEU B 1 308 ? 19.156 17.625 -0.458 1 85.12 308 LEU B CA 1
ATOM 5639 C C . LEU B 1 308 ? 20.656 17.391 -0.251 1 85.12 308 LEU B C 1
ATOM 5641 O O . LEU B 1 308 ? 21.375 17.094 -1.202 1 85.12 308 LEU B O 1
ATOM 5645 N N . PRO B 1 309 ? 21.047 17.578 0.952 1 79.69 309 PRO B N 1
ATOM 5646 C CA . PRO B 1 309 ? 22.484 17.531 1.219 1 79.69 309 PRO B CA 1
ATOM 5647 C C . PRO B 1 309 ? 23.078 16.141 1.032 1 79.69 309 PRO B C 1
ATOM 5649 O O . PRO B 1 309 ? 22.422 15.141 1.36 1 79.69 309 PRO B O 1
ATOM 5652 N N . PHE B 1 310 ? 24.203 16.109 0.46 1 76.44 310 PHE B N 1
ATOM 5653 C CA . PHE B 1 310 ? 25 14.906 0.332 1 76.44 310 PHE B CA 1
ATOM 5654 C C . PHE B 1 310 ? 26.469 15.211 0.604 1 76.44 310 PHE B C 1
ATOM 5656 O O . PHE B 1 310 ? 26.875 16.375 0.632 1 76.44 310 PHE B O 1
ATOM 5663 N N . ASP B 1 311 ? 27.172 14.125 1.066 1 68.44 311 ASP B N 1
ATOM 5664 C CA . ASP B 1 311 ? 28.594 14.289 1.339 1 68.44 311 ASP B CA 1
ATOM 5665 C C . ASP B 1 311 ? 29.406 14.32 0.043 1 68.44 311 ASP B C 1
ATOM 5667 O O . ASP B 1 311 ? 29.297 13.414 -0.786 1 68.44 311 ASP B O 1
ATOM 5671 N N . ASN B 1 312 ? 29.766 15.562 -0.466 1 57.31 312 ASN B N 1
ATOM 5672 C CA . ASN B 1 312 ? 30.516 15.797 -1.689 1 57.31 312 ASN B CA 1
ATOM 5673 C C . ASN B 1 312 ? 31.797 14.961 -1.731 1 57.31 312 ASN B C 1
ATOM 5675 O O . ASN B 1 312 ? 32.5 14.953 -2.738 1 57.31 312 ASN B O 1
ATOM 5679 N N . TYR B 1 313 ? 32.188 14.578 -0.569 1 50.12 313 TYR B N 1
ATOM 5680 C CA . TYR B 1 313 ? 33.531 14.008 -0.692 1 50.12 313 TYR B CA 1
ATOM 5681 C C . TYR B 1 313 ? 33.531 12.859 -1.69 1 50.12 313 TYR B C 1
ATOM 5683 O O . TYR B 1 313 ? 34.531 12.641 -2.381 1 50.12 313 TYR B O 1
ATOM 5691 N N . VAL B 1 314 ? 32.469 12.102 -1.601 1 42.5 314 VAL B N 1
ATOM 5692 C CA . VAL B 1 314 ? 32.625 10.977 -2.523 1 42.5 314 VAL B CA 1
ATOM 5693 C C . VAL B 1 314 ? 31.797 11.25 -3.789 1 42.5 314 VAL B C 1
ATOM 5695 O O . VAL B 1 314 ? 30.625 11.578 -3.717 1 42.5 314 VAL B O 1
ATOM 5698 N N . ARG B 1 315 ? 32.281 12.094 -4.633 1 40.84 315 ARG B N 1
ATOM 5699 C CA . ARG B 1 315 ? 31.766 12.453 -5.945 1 40.84 315 ARG B CA 1
ATOM 5700 C C . ARG B 1 315 ? 30.562 11.586 -6.312 1 40.84 315 ARG B C 1
ATOM 5702 O O . ARG B 1 315 ? 29.953 11.773 -7.371 1 40.84 315 ARG B O 1
ATOM 5709 N N . ILE B 1 316 ? 30.562 10.406 -5.883 1 41.47 316 ILE B N 1
ATOM 5710 C CA . ILE B 1 316 ? 29.641 9.445 -6.469 1 41.47 316 ILE B CA 1
ATOM 5711 C C . ILE B 1 316 ? 28.281 9.547 -5.766 1 41.47 316 ILE B C 1
ATOM 5713 O O . ILE B 1 316 ? 28.219 9.555 -4.535 1 41.47 316 ILE B O 1
ATOM 5717 N N . TYR B 1 317 ? 27.359 10.289 -6.449 1 46.72 317 TYR B N 1
ATOM 5718 C CA . TYR B 1 317 ? 25.922 10.336 -6.203 1 46.72 317 TYR B CA 1
ATOM 5719 C C . TYR B 1 317 ? 25.391 8.969 -5.781 1 46.72 317 TYR B C 1
ATOM 5721 O O . TYR B 1 317 ? 24.688 8.305 -6.539 1 46.72 317 TYR B O 1
ATOM 5729 N N . SER B 1 318 ? 26.219 8.289 -4.949 1 51.62 318 SER B N 1
ATOM 5730 C CA . SER B 1 318 ? 25.812 6.965 -4.512 1 51.62 318 SER B CA 1
ATOM 5731 C C . SER B 1 318 ? 24.922 7.043 -3.27 1 51.62 318 SER B C 1
ATOM 5733 O O . SER B 1 318 ? 24.891 8.07 -2.588 1 51.62 318 SER B O 1
ATOM 5735 N N . ASP B 1 319 ? 24.031 6.102 -3.059 1 62.12 319 ASP B N 1
ATOM 573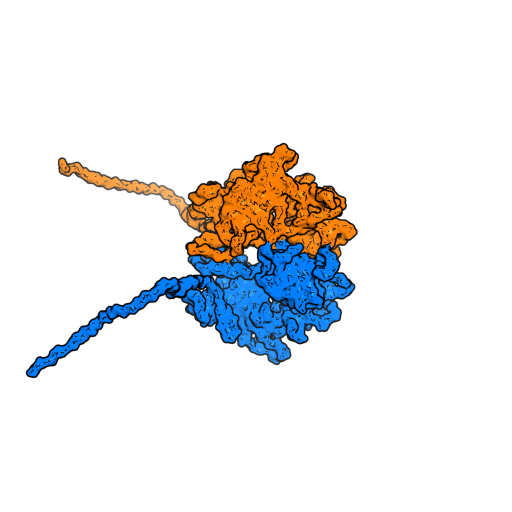6 C CA . ASP B 1 319 ? 23.141 5.918 -1.924 1 62.12 319 ASP B CA 1
ATOM 5737 C C . ASP B 1 319 ? 23.844 6.195 -0.605 1 62.12 319 ASP B C 1
ATOM 5739 O O . ASP B 1 319 ? 23.25 6.73 0.331 1 62.12 319 ASP B O 1
ATOM 5743 N N . ARG B 1 320 ? 25.281 6.238 -0.568 1 62.25 320 ARG B N 1
ATOM 5744 C CA . ARG B 1 320 ? 26.016 6.371 0.687 1 62.25 320 ARG B CA 1
ATOM 5745 C C . ARG B 1 320 ? 26.328 7.836 0.983 1 62.25 320 ARG B C 1
ATOM 5747 O O . ARG B 1 320 ? 26.594 8.195 2.131 1 62.25 320 ARG B O 1
ATOM 5754 N N . ASP B 1 321 ? 26.141 8.5 -0.019 1 69.12 321 ASP B N 1
ATOM 5755 C CA . ASP B 1 321 ? 26.578 9.875 0.171 1 69.12 321 ASP B CA 1
ATOM 5756 C C . ASP B 1 321 ? 25.422 10.766 0.603 1 69.12 321 ASP B C 1
ATOM 5758 O O . ASP B 1 321 ? 25.625 11.883 1.078 1 69.12 321 ASP B O 1
ATOM 5762 N N . CYS B 1 322 ? 24.297 10.203 0.561 1 78.25 322 CYS B N 1
ATOM 5763 C CA . CYS B 1 322 ? 23.141 11.047 0.85 1 78.25 322 CYS B CA 1
ATOM 5764 C C . CYS B 1 322 ? 22.938 11.188 2.352 1 78.25 322 CYS B C 1
ATOM 5766 O O . CYS B 1 322 ? 22.812 10.188 3.064 1 78.25 322 CYS B O 1
ATOM 5768 N N . LYS B 1 323 ? 22.984 12.398 2.812 1 79.94 323 LYS B N 1
ATOM 5769 C CA . LYS B 1 323 ? 22.625 12.672 4.203 1 79.94 323 LYS B CA 1
ATOM 5770 C C . LYS B 1 323 ? 21.125 12.789 4.371 1 79.94 323 LYS B C 1
ATOM 5772 O O . LYS B 1 323 ? 20.547 12.25 5.324 1 79.94 323 LYS B O 1
ATOM 5777 N N . HIS B 1 324 ? 20.578 13.578 3.559 1 85.5 324 HIS B N 1
ATOM 5778 C CA . HIS B 1 324 ? 19.141 13.617 3.365 1 85.5 324 HIS B CA 1
ATOM 5779 C C . HIS B 1 324 ? 18.766 13.117 1.977 1 85.5 324 HIS B C 1
ATOM 5781 O O . HIS B 1 324 ? 19.484 13.359 1.005 1 85.5 324 HIS B O 1
ATOM 5787 N N . TYR B 1 325 ? 17.609 12.305 1.953 1 87.75 325 TYR B N 1
ATOM 5788 C CA . TYR B 1 325 ? 17.328 11.742 0.64 1 87.75 325 TYR B CA 1
ATOM 5789 C C . TYR B 1 325 ? 15.836 11.414 0.495 1 87.75 325 TYR B C 1
ATOM 5791 O O . TYR B 1 325 ? 15.125 11.289 1.492 1 87.75 325 TYR B O 1
ATOM 5799 N N . LEU B 1 326 ? 15.461 11.422 -0.739 1 90.19 326 LEU B N 1
ATOM 5800 C CA . LEU B 1 326 ? 14.234 10.75 -1.15 1 90.19 326 LEU B CA 1
ATOM 5801 C C . LEU B 1 326 ? 14.531 9.344 -1.668 1 90.19 326 LEU B C 1
ATOM 5803 O O . LEU B 1 326 ? 15.281 9.18 -2.631 1 90.19 326 LEU B O 1
ATOM 5807 N N . TYR B 1 327 ? 14.031 8.414 -0.928 1 89.12 327 TYR B N 1
ATOM 5808 C CA . TYR B 1 327 ? 14.125 7.047 -1.429 1 89.12 327 TYR B CA 1
ATOM 5809 C C . TYR B 1 327 ? 13.039 6.773 -2.463 1 89.12 327 TYR B C 1
ATOM 5811 O O . TYR B 1 327 ? 11.852 6.969 -2.191 1 89.12 327 TYR B O 1
ATOM 5819 N N . VAL B 1 328 ? 13.422 6.336 -3.607 1 89.31 328 VAL B N 1
ATOM 5820 C CA . VAL B 1 328 ? 12.508 6.043 -4.711 1 89.31 328 VAL B CA 1
ATOM 5821 C C . VAL B 1 328 ? 12.703 4.598 -5.168 1 89.31 328 VAL B C 1
ATOM 5823 O O . VAL B 1 328 ? 13.75 4.242 -5.707 1 89.31 328 VAL B O 1
ATOM 5826 N N . PRO B 1 329 ? 11.648 3.842 -4.977 1 87.38 329 PRO B N 1
ATOM 5827 C CA . PRO B 1 329 ? 11.789 2.455 -5.43 1 87.38 329 PRO B CA 1
ATOM 5828 C C . PRO B 1 329 ? 12.086 2.348 -6.922 1 87.38 329 PRO B C 1
ATOM 5830 O O . PRO B 1 329 ? 11.406 2.975 -7.738 1 87.38 329 PRO B O 1
ATOM 5833 N N . GLU B 1 330 ? 13.133 1.553 -7.262 1 81.88 330 GLU B N 1
ATOM 5834 C CA . GLU B 1 330 ? 13.562 1.322 -8.633 1 81.88 330 GLU B CA 1
ATOM 5835 C C . GLU B 1 330 ? 13.773 2.641 -9.375 1 81.88 330 GLU B C 1
ATOM 5837 O O . GLU B 1 330 ? 13.242 2.836 -10.469 1 81.88 330 GLU B O 1
ATOM 5842 N N . LEU B 1 331 ? 14.523 3.451 -8.859 1 81.81 331 LEU B N 1
ATOM 5843 C CA . LEU B 1 331 ? 14.828 4.785 -9.367 1 81.81 331 LEU B CA 1
ATOM 5844 C C . LEU B 1 331 ? 15.43 4.711 -10.766 1 81.81 331 LEU B C 1
ATOM 5846 O O . LEU B 1 331 ? 16.297 3.873 -11.023 1 81.81 331 LEU B O 1
ATOM 5850 N N . TYR B 1 332 ? 14.867 5.605 -11.672 1 77.56 332 TYR B N 1
ATOM 5851 C CA . TYR B 1 332 ? 15.336 5.723 -13.047 1 77.56 332 TYR B CA 1
ATOM 5852 C C . TYR B 1 332 ? 15.562 7.184 -13.422 1 77.56 332 TYR B C 1
ATOM 5854 O O . TYR B 1 332 ? 14.664 8.016 -13.266 1 77.56 332 TYR B O 1
ATOM 5862 N N . PHE B 1 333 ? 16.844 7.555 -13.852 1 76.44 333 PHE B N 1
ATOM 5863 C CA . PHE B 1 333 ? 17.141 8.883 -14.383 1 76.44 333 PHE B CA 1
ATOM 5864 C C . PHE B 1 333 ? 17.234 8.852 -15.906 1 76.44 333 PHE B C 1
ATOM 5866 O O . PHE B 1 333 ? 17.844 7.941 -16.484 1 76.44 333 PHE B O 1
ATOM 5873 N N . GLU B 1 334 ? 16.547 9.75 -16.703 1 66.19 334 GLU B N 1
ATOM 5874 C CA . GLU B 1 334 ? 16.594 9.773 -18.156 1 66.19 334 GLU B CA 1
ATOM 5875 C C . GLU B 1 334 ? 18 10.102 -18.656 1 66.19 334 GLU B C 1
ATOM 5877 O O . GLU B 1 334 ? 18.469 9.531 -19.656 1 66.19 334 GLU B O 1
ATOM 5882 N N . ASP B 1 335 ? 18.516 11.398 -18.438 1 54.75 335 ASP B N 1
ATOM 5883 C CA . ASP B 1 335 ? 19.766 11.883 -19.016 1 54.75 335 ASP B CA 1
ATOM 5884 C C . ASP B 1 335 ? 20.938 11.055 -18.516 1 54.75 335 ASP B C 1
ATOM 5886 O O . ASP B 1 335 ? 22.031 11.086 -19.109 1 54.75 335 ASP B O 1
ATOM 5890 N N . GLN B 1 336 ? 20.984 10.867 -17.375 1 48.91 336 GLN B N 1
ATOM 5891 C CA . GLN B 1 336 ? 22.281 10.484 -16.844 1 48.91 336 GLN B CA 1
ATOM 5892 C C . GLN B 1 336 ? 22.703 9.117 -17.375 1 48.91 336 GLN B C 1
ATOM 5894 O O . GLN B 1 336 ? 21.875 8.234 -17.547 1 48.91 336 GLN B O 1
ATOM 5899 N N . LEU B 1 337 ? 23.766 9.141 -18.172 1 41.19 337 LEU B N 1
ATOM 5900 C CA . LEU B 1 337 ? 24.719 8.078 -18.453 1 41.19 337 LEU B CA 1
ATOM 5901 C C . LEU B 1 337 ? 24.781 7.082 -17.297 1 41.19 337 LEU B C 1
ATOM 5903 O O . LEU B 1 337 ? 25.75 6.312 -17.188 1 41.19 337 LEU B O 1
ATOM 5907 N N . THR B 1 338 ? 24.297 7.539 -16.266 1 42.03 338 THR B N 1
ATOM 5908 C CA . THR B 1 338 ? 24.531 6.535 -15.227 1 42.03 338 THR B CA 1
ATOM 5909 C C . THR B 1 338 ? 24 5.176 -15.656 1 42.03 338 THR B C 1
ATOM 5911 O O . THR B 1 338 ? 22.938 5.086 -16.266 1 42.03 338 THR B O 1
ATOM 5914 N N . THR B 1 339 ? 24.828 4.441 -16.047 1 38.69 339 THR B N 1
ATOM 5915 C CA . THR B 1 339 ? 24.625 3.043 -16.406 1 38.69 339 THR B CA 1
ATOM 5916 C C . THR B 1 339 ? 23.438 2.457 -15.656 1 38.69 339 THR B C 1
ATOM 5918 O O . THR B 1 339 ? 23.125 2.881 -14.539 1 38.69 339 THR B O 1
ATOM 5921 N N . LEU B 1 340 ? 22.547 1.844 -16.438 1 39.78 340 LEU B N 1
ATOM 5922 C CA . LEU B 1 340 ? 21.375 1.048 -16.141 1 39.78 340 LEU B CA 1
ATOM 5923 C C . LEU B 1 340 ? 21.359 0.618 -14.688 1 39.78 340 LEU B C 1
ATOM 5925 O O . LEU B 1 340 ? 20.297 0.602 -14.047 1 39.78 340 LEU B O 1
ATOM 5929 N N . ASN B 1 341 ? 22.453 -0.148 -14.344 1 38.78 341 ASN B N 1
ATOM 5930 C CA . ASN B 1 341 ? 22.453 -1.099 -13.234 1 38.78 341 ASN B CA 1
ATOM 5931 C C . ASN B 1 341 ? 22.688 -0.402 -11.898 1 38.78 341 ASN B C 1
ATOM 5933 O O . ASN B 1 341 ? 22.922 -1.06 -10.883 1 38.78 341 ASN B O 1
ATOM 5937 N N . SER B 1 342 ? 23.156 0.854 -11.883 1 44.28 342 SER B N 1
ATOM 5938 C CA . SER B 1 342 ? 23.469 1.355 -10.547 1 44.28 342 SER B CA 1
ATOM 5939 C C . SER B 1 342 ? 22.203 1.734 -9.789 1 44.28 342 SER B C 1
ATOM 5941 O O . SER B 1 342 ? 21.625 2.793 -10.031 1 44.28 342 SER B O 1
ATOM 5943 N N . LEU B 1 343 ? 21.406 0.732 -9.594 1 48.66 343 LEU B N 1
ATOM 5944 C CA . LEU B 1 343 ? 20.156 0.913 -8.883 1 48.66 343 LEU B CA 1
ATOM 5945 C C . LEU B 1 343 ? 20.359 1.75 -7.625 1 48.66 343 LEU B C 1
ATOM 5947 O O . LEU B 1 343 ? 21.047 1.326 -6.695 1 48.66 343 LEU B O 1
ATOM 5951 N N . VAL B 1 344 ? 20.531 3.266 -7.746 1 58.34 344 VAL B N 1
ATOM 5952 C CA . VAL B 1 344 ? 20.453 4.234 -6.656 1 58.34 344 VAL B CA 1
ATOM 5953 C C . VAL B 1 344 ? 18.984 4.461 -6.281 1 58.34 344 VAL B C 1
ATOM 5955 O O . VAL B 1 344 ? 18.125 4.547 -7.156 1 58.34 344 VAL B O 1
ATOM 5958 N N . SER B 1 345 ? 18.641 4.008 -5.062 1 73.5 345 SER B N 1
ATOM 5959 C CA . SER B 1 345 ? 17.266 4.223 -4.648 1 73.5 345 SER B CA 1
ATOM 5960 C C . SER B 1 345 ? 17.109 5.531 -3.881 1 73.5 345 SER B C 1
ATOM 5962 O O . SER B 1 345 ? 16 5.906 -3.494 1 73.5 345 SER B O 1
ATOM 5964 N N . LYS B 1 346 ? 18.297 6.297 -3.789 1 81.25 346 LYS B N 1
ATOM 5965 C CA . LYS B 1 346 ? 18.219 7.539 -3.025 1 81.25 346 LYS B CA 1
ATOM 5966 C C . LYS B 1 346 ? 18.469 8.75 -3.922 1 81.25 346 LYS B C 1
ATOM 5968 O O . LYS B 1 346 ? 19.406 8.75 -4.73 1 81.25 346 LYS B O 1
ATOM 5973 N N . VAL B 1 347 ? 17.672 9.664 -3.82 1 82.94 347 VAL B N 1
ATOM 5974 C CA . VAL B 1 347 ? 17.812 10.93 -4.531 1 82.94 347 VAL B CA 1
ATOM 5975 C C . VAL B 1 347 ? 18.234 12.031 -3.561 1 82.94 347 VAL B C 1
ATOM 5977 O O . VAL B 1 347 ? 17.484 12.367 -2.635 1 82.94 347 VAL B O 1
ATOM 5980 N N . CYS B 1 348 ? 19.406 12.461 -3.703 1 83.81 348 CYS B N 1
ATOM 5981 C CA . CYS B 1 348 ? 19.922 13.609 -2.967 1 83.81 348 CYS B CA 1
ATOM 5982 C C . CYS B 1 348 ? 20.641 14.578 -3.9 1 83.81 348 CYS B C 1
ATOM 5984 O O . CYS B 1 348 ? 21.875 14.648 -3.904 1 83.81 348 CYS B O 1
ATOM 5986 N N . ILE B 1 349 ? 19.875 15.297 -4.637 1 78.06 349 ILE B N 1
ATOM 5987 C CA . ILE B 1 349 ? 20.453 16.141 -5.68 1 78.06 349 ILE B CA 1
ATOM 5988 C C . ILE B 1 349 ? 20.125 17.609 -5.391 1 78.06 349 ILE B C 1
ATOM 5990 O O . ILE B 1 349 ? 19.328 17.906 -4.5 1 78.06 349 ILE B O 1
ATOM 5994 N N . ARG B 1 350 ? 20.844 18.438 -6.176 1 77 350 ARG B N 1
ATOM 5995 C CA . ARG B 1 350 ? 20.609 19.875 -6.086 1 77 350 ARG B CA 1
ATOM 5996 C C . ARG B 1 350 ? 20.109 20.438 -7.414 1 77 350 ARG B C 1
ATOM 5998 O O . ARG B 1 350 ? 19.844 21.625 -7.527 1 77 350 ARG B O 1
ATOM 6005 N N . SER B 1 351 ? 20.078 19.562 -8.375 1 72.62 351 SER B N 1
ATOM 6006 C CA . SER B 1 351 ? 19.609 20.016 -9.68 1 72.62 351 SER B CA 1
ATOM 6007 C C . SER B 1 351 ? 18.281 19.375 -10.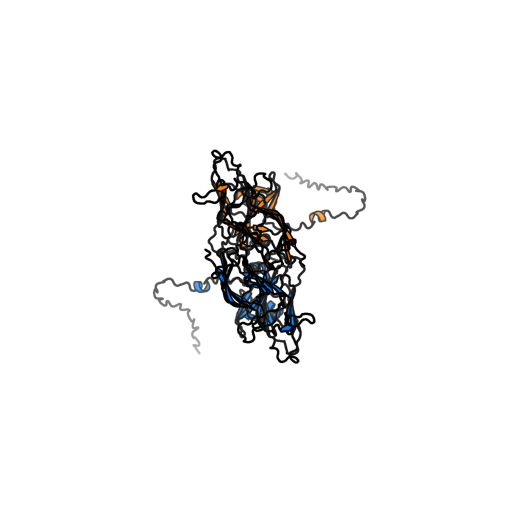047 1 72.62 351 SER B C 1
ATOM 6009 O O . SER B 1 351 ? 17.984 18.25 -9.617 1 72.62 351 SER B O 1
ATOM 6011 N N . ALA B 1 352 ? 17.688 20.094 -10.859 1 72.69 352 ALA B N 1
ATOM 6012 C CA . ALA B 1 352 ? 16.297 19.75 -11.188 1 72.69 352 ALA B CA 1
ATOM 6013 C C . ALA B 1 352 ? 16.25 18.703 -12.297 1 72.69 352 ALA B C 1
ATOM 6015 O O . ALA B 1 352 ? 15.602 18.906 -13.328 1 72.69 352 ALA B O 1
ATOM 6016 N N . ALA B 1 353 ? 16.828 17.562 -12.07 1 80.5 353 ALA B N 1
ATOM 6017 C CA . ALA B 1 353 ? 16.719 16.484 -13.047 1 80.5 353 ALA B CA 1
ATOM 6018 C C . ALA B 1 353 ? 15.523 15.586 -12.742 1 80.5 353 ALA B C 1
ATOM 6020 O O . ALA B 1 353 ? 15.328 15.172 -11.594 1 80.5 353 ALA B O 1
ATOM 6021 N N . PRO B 1 354 ? 14.797 15.352 -13.797 1 88.12 354 PRO B N 1
ATOM 6022 C CA . PRO B 1 354 ? 13.648 14.469 -13.57 1 88.12 354 PRO B CA 1
ATOM 6023 C C . PRO B 1 354 ? 14.062 13.016 -13.328 1 88.12 354 PRO B C 1
ATOM 6025 O O . PRO B 1 354 ? 15.109 12.586 -13.812 1 88.12 354 PRO B O 1
ATOM 6028 N N . PHE B 1 355 ? 13.297 12.336 -12.508 1 88.19 355 PHE B N 1
ATOM 6029 C CA . PHE B 1 355 ? 13.516 10.914 -12.266 1 88.19 355 PHE B CA 1
ATOM 6030 C C . PHE B 1 355 ? 12.188 10.156 -12.242 1 88.19 355 PHE B C 1
ATOM 6032 O O . PHE B 1 355 ? 11.125 10.773 -12.156 1 88.19 355 PHE B O 1
ATOM 6039 N N . LYS B 1 356 ? 12.273 8.828 -12.461 1 90.69 356 LYS B N 1
ATOM 6040 C CA . LYS B 1 356 ? 11.086 7.992 -12.578 1 90.69 356 LYS B CA 1
ATOM 6041 C C . LYS B 1 356 ? 11.203 6.746 -11.711 1 90.69 356 LYS B C 1
ATOM 6043 O O . LYS B 1 356 ? 12.289 6.398 -11.258 1 90.69 356 LYS B O 1
ATOM 6048 N N . SER B 1 357 ? 10.055 6.215 -11.398 1 90.19 357 SER B N 1
ATOM 6049 C CA . SER B 1 357 ? 9.961 4.895 -10.797 1 90.19 357 SER B CA 1
ATOM 6050 C C . SER B 1 357 ? 9 3.998 -11.57 1 90.19 357 SER B C 1
ATOM 6052 O O . SER B 1 357 ? 7.883 4.406 -11.891 1 90.19 357 SER B O 1
ATOM 6054 N N . TYR B 1 358 ? 9.461 2.76 -11.898 1 89.44 358 TYR B N 1
ATOM 6055 C CA . TYR B 1 358 ? 8.625 1.768 -12.562 1 89.44 358 TYR B CA 1
ATOM 6056 C C . TYR B 1 358 ? 8.406 0.551 -11.672 1 89.44 358 TYR B C 1
ATOM 6058 O O . TYR B 1 358 ? 8.148 -0.55 -12.164 1 89.44 358 TYR B O 1
ATOM 6066 N N . ALA B 1 359 ? 8.578 0.783 -10.359 1 89.81 359 ALA B N 1
ATOM 6067 C CA . ALA B 1 359 ? 8.359 -0.315 -9.422 1 89.81 359 ALA B CA 1
ATOM 6068 C C . ALA B 1 359 ? 6.965 -0.912 -9.594 1 89.81 359 ALA B C 1
ATOM 6070 O O . ALA B 1 359 ? 5.984 -0.181 -9.766 1 89.81 359 ALA B O 1
ATOM 6071 N N . PRO B 1 360 ? 6.867 -2.217 -9.555 1 92.56 360 PRO B N 1
ATOM 6072 C CA . PRO B 1 360 ? 5.57 -2.854 -9.797 1 92.56 360 PRO B CA 1
ATOM 6073 C C . PRO B 1 360 ? 4.621 -2.73 -8.609 1 92.56 360 PRO B C 1
ATOM 6075 O O . PRO B 1 360 ? 3.41 -2.92 -8.758 1 92.56 360 PRO B O 1
ATOM 6078 N N . GLY B 1 361 ? 5.09 -2.447 -7.461 1 92.25 361 GLY B N 1
ATOM 6079 C CA . GLY B 1 361 ? 4.266 -2.357 -6.262 1 92.25 361 GLY B CA 1
ATOM 6080 C C . GLY B 1 361 ? 3.611 -1.001 -6.09 1 92.25 361 GLY B C 1
ATOM 6081 O O . GLY B 1 361 ? 3.486 -0.239 -7.047 1 92.25 361 GLY B O 1
ATOM 6082 N N . PRO B 1 362 ? 3.08 -0.79 -4.906 1 92.81 362 PRO B N 1
ATOM 6083 C CA . PRO B 1 362 ? 2.52 0.532 -4.613 1 92.81 362 PRO B CA 1
ATOM 6084 C C . PRO B 1 362 ? 3.523 1.66 -4.844 1 92.81 362 PRO B C 1
ATOM 6086 O O . PRO B 1 362 ? 4.719 1.49 -4.586 1 92.81 362 PRO B O 1
ATOM 6089 N N . PHE B 1 363 ? 2.957 2.764 -5.301 1 95.12 363 PHE B N 1
ATOM 6090 C CA . PHE B 1 363 ? 3.82 3.914 -5.535 1 95.12 363 PHE B CA 1
ATOM 6091 C C . PHE B 1 363 ? 3.992 4.73 -4.262 1 95.12 363 PHE B C 1
ATOM 6093 O O . PHE B 1 363 ? 3.01 5.168 -3.66 1 95.12 363 PHE B O 1
ATOM 6100 N N . TYR B 1 364 ? 5.199 4.875 -3.881 1 95.19 364 TYR B N 1
ATOM 6101 C CA . TYR B 1 364 ? 5.5 5.758 -2.76 1 95.19 364 TYR B CA 1
ATOM 6102 C C . TYR B 1 364 ? 6.961 6.188 -2.781 1 95.19 364 TYR B C 1
ATOM 6104 O O . TYR B 1 364 ? 7.777 5.605 -3.5 1 95.19 364 TYR B O 1
ATOM 6112 N N . VAL B 1 365 ? 7.293 7.227 -2.094 1 95.19 365 VAL B N 1
ATOM 6113 C CA . VAL B 1 365 ? 8.656 7.668 -1.799 1 95.19 365 VAL B CA 1
ATOM 6114 C C . VAL B 1 365 ? 8.812 7.875 -0.294 1 95.19 365 VAL B C 1
ATOM 6116 O O . VAL B 1 365 ? 7.832 8.117 0.412 1 95.19 365 VAL B O 1
ATOM 6119 N N . ASN B 1 366 ? 9.992 7.645 0.168 1 93.88 366 ASN B N 1
ATOM 6120 C CA . ASN B 1 366 ? 10.281 7.945 1.565 1 93.88 366 ASN B CA 1
ATOM 6121 C C . ASN B 1 366 ? 11.289 9.086 1.697 1 93.88 366 ASN B C 1
ATOM 6123 O O . ASN B 1 366 ? 12.281 9.133 0.967 1 93.88 366 ASN B O 1
ATOM 6127 N N . PHE B 1 367 ? 10.93 10.008 2.502 1 94.75 367 PHE B N 1
ATOM 6128 C CA . PHE B 1 367 ? 11.867 11.062 2.842 1 94.75 367 PHE B CA 1
ATOM 6129 C C . PHE B 1 367 ? 12.562 10.766 4.164 1 94.75 367 PHE B C 1
ATOM 6131 O O . PHE B 1 367 ? 11.914 10.406 5.148 1 94.75 367 PHE B O 1
ATOM 6138 N N . ASN B 1 368 ? 13.898 10.883 4.078 1 91.31 368 ASN B N 1
ATOM 6139 C CA . ASN B 1 368 ? 14.719 10.68 5.266 1 91.31 368 ASN B CA 1
ATOM 6140 C C . ASN B 1 368 ? 15.711 11.82 5.473 1 91.31 368 ASN B C 1
ATOM 6142 O O . ASN B 1 368 ? 16.469 12.164 4.562 1 91.31 368 ASN B O 1
ATOM 6146 N N . SER B 1 369 ? 15.609 12.414 6.586 1 90 369 SER B N 1
ATOM 6147 C CA . SER B 1 369 ? 16.609 13.406 6.98 1 90 369 SER B CA 1
ATOM 6148 C C . SER B 1 369 ? 17.359 12.961 8.227 1 90 369 SER B C 1
ATOM 6150 O O . SER B 1 369 ? 16.75 12.531 9.211 1 90 369 SER B O 1
ATOM 6152 N N . MET B 1 370 ? 18.578 12.992 8.164 1 81.62 370 MET B N 1
ATOM 6153 C CA . MET B 1 370 ? 19.406 12.547 9.281 1 81.62 370 MET B CA 1
ATOM 6154 C C . MET B 1 370 ? 19.219 13.453 10.5 1 81.62 370 MET B C 1
ATOM 6156 O O . MET B 1 370 ? 18.938 14.641 10.352 1 81.62 370 MET B O 1
ATOM 6160 N N . MET B 1 371 ? 19.359 12.727 11.68 1 73.38 371 MET B N 1
ATOM 6161 C CA . MET B 1 371 ? 19.172 13.453 12.938 1 73.38 371 MET B CA 1
ATOM 6162 C C . MET B 1 371 ? 20.422 14.266 13.273 1 73.38 371 MET B C 1
ATOM 6164 O O . MET B 1 371 ? 20.375 15.141 14.141 1 73.38 371 MET B O 1
ATOM 6168 N N . THR B 1 372 ? 21.562 13.797 12.609 1 63.28 372 THR B N 1
ATOM 6169 C CA . THR B 1 372 ? 22.812 14.438 12.992 1 63.28 372 THR B CA 1
ATOM 6170 C C . THR B 1 372 ? 23.297 15.383 11.898 1 63.28 372 THR B C 1
ATOM 6172 O O . THR B 1 372 ? 22.828 15.312 10.758 1 63.28 372 THR B O 1
ATOM 6175 N N . ASN B 1 373 ? 24.078 16.375 12.391 1 53.75 373 ASN B N 1
ATOM 6176 C CA . ASN B 1 373 ? 24.625 17.453 11.555 1 53.75 373 ASN B CA 1
ATOM 6177 C C . ASN B 1 373 ? 25.719 16.938 10.633 1 53.75 373 ASN B C 1
ATOM 6179 O O . ASN B 1 373 ? 26.453 16.016 10.977 1 53.75 373 ASN B O 1
ATOM 6183 N N . PHE B 1 374 ? 25.562 17.062 9.445 1 58.97 374 PHE B N 1
ATOM 6184 C CA . PHE B 1 374 ? 26.656 16.859 8.508 1 58.97 374 PHE B CA 1
ATOM 6185 C C . PHE B 1 374 ? 27.203 18.203 8.008 1 58.97 374 PHE B C 1
ATOM 6187 O O . PHE B 1 374 ? 26.5 19.219 8.062 1 58.97 374 PHE B O 1
ATOM 6194 N N . THR B 1 375 ? 28.578 18.297 8.047 1 48.19 375 THR B N 1
ATOM 6195 C CA . THR B 1 375 ? 29.188 19.5 7.516 1 48.19 375 THR B CA 1
ATOM 6196 C C . THR B 1 375 ? 28.75 19.75 6.074 1 48.19 375 THR B C 1
ATOM 6198 O O . THR B 1 375 ? 28.938 18.891 5.207 1 48.19 375 THR B O 1
ATOM 6201 N N . THR B 1 376 ? 27.531 20.234 5.973 1 51.44 376 THR B N 1
ATOM 6202 C CA . THR B 1 376 ? 27.281 20.578 4.578 1 51.44 376 THR B CA 1
ATOM 6203 C C . THR B 1 376 ? 28.156 21.75 4.137 1 51.44 376 THR B C 1
ATOM 6205 O O . THR B 1 376 ? 28.406 22.672 4.906 1 51.44 376 THR B O 1
ATOM 6208 N N . ASP B 1 377 ? 28.922 21.453 3.172 1 45.91 377 ASP B N 1
ATOM 6209 C CA . ASP B 1 377 ? 29.75 22.531 2.631 1 45.91 377 ASP B CA 1
ATOM 6210 C C . ASP B 1 377 ? 28.922 23.781 2.379 1 45.91 377 ASP B C 1
ATOM 6212 O O . ASP B 1 377 ? 29.453 24.891 2.285 1 45.91 377 ASP B O 1
ATOM 6216 N N . THR B 1 378 ? 27.672 23.625 1.836 1 48.72 378 THR B N 1
ATOM 6217 C CA . THR B 1 378 ? 27.109 24.859 1.309 1 48.72 378 THR B CA 1
ATOM 6218 C C . THR B 1 378 ? 26.016 25.391 2.225 1 48.72 378 THR B C 1
ATOM 6220 O O . THR B 1 378 ? 24.891 24.875 2.217 1 48.72 378 THR B O 1
ATOM 6223 N N . VAL B 1 379 ? 26.391 26 3.316 1 50.03 379 VAL B N 1
ATOM 6224 C CA . VAL B 1 379 ? 25.609 26.703 4.324 1 50.03 379 VAL B CA 1
ATOM 6225 C C . VAL B 1 379 ? 24.531 27.531 3.643 1 50.03 379 VAL B C 1
ATOM 6227 O O . VAL B 1 379 ? 23.469 27.797 4.23 1 50.03 379 VAL B O 1
ATOM 6230 N N . ASP B 1 380 ? 24.719 27.906 2.369 1 52.56 380 ASP B N 1
ATOM 6231 C CA . ASP B 1 380 ? 23.953 29.062 1.937 1 52.56 380 ASP B CA 1
ATOM 6232 C C . ASP B 1 380 ? 22.641 28.641 1.272 1 52.56 380 ASP B C 1
ATOM 6234 O O . ASP B 1 380 ? 21.812 29.484 0.941 1 52.56 380 ASP B O 1
ATOM 6238 N N . GLN B 1 381 ? 22.438 27.266 1.06 1 60.69 381 GLN B N 1
ATOM 6239 C CA . GLN B 1 381 ? 21.188 27.047 0.358 1 60.69 381 GLN B CA 1
ATOM 6240 C C . GLN B 1 381 ? 20.219 26.234 1.22 1 60.69 381 GLN B C 1
ATOM 6242 O O . GLN B 1 381 ? 20.625 25.312 1.93 1 60.69 381 GLN B O 1
ATOM 6247 N N . LYS B 1 382 ? 18.984 26.719 1.28 1 69.56 382 LYS B N 1
ATOM 6248 C CA . LYS B 1 382 ? 17.922 26.094 2.066 1 69.56 382 LYS B CA 1
ATOM 6249 C C . LYS B 1 382 ? 17.594 24.703 1.542 1 69.56 382 LYS B C 1
ATOM 6251 O O . LYS B 1 382 ? 17.578 24.469 0.33 1 69.56 382 LYS B O 1
ATOM 6256 N N . GLN B 1 383 ? 17.484 23.859 2.453 1 81.81 383 GLN B N 1
ATOM 6257 C CA . GLN B 1 383 ? 17.219 22.453 2.172 1 81.81 383 GLN B CA 1
ATOM 6258 C C . GLN B 1 383 ? 15.719 22.203 2.018 1 81.81 383 GLN B C 1
ATOM 6260 O O . GLN B 1 383 ? 14.906 22.766 2.756 1 81.81 383 GLN B O 1
ATOM 6265 N N . GLY B 1 384 ? 15.344 21.562 0.951 1 87.5 384 GLY B N 1
ATOM 6266 C CA . GLY B 1 384 ? 13.953 21.219 0.71 1 87.5 384 GLY B CA 1
ATOM 6267 C C . GLY B 1 384 ? 13.695 20.703 -0.693 1 87.5 384 GLY B C 1
ATOM 6268 O O . GLY B 1 384 ? 14.633 20.547 -1.479 1 87.5 384 GLY B O 1
ATOM 6269 N N . PHE B 1 385 ? 12.484 20.375 -0.915 1 90.56 385 PHE B N 1
ATOM 6270 C CA . PHE B 1 385 ? 12.109 19.969 -2.266 1 90.56 385 PHE B CA 1
ATOM 6271 C C . PHE B 1 385 ? 10.664 20.344 -2.566 1 90.56 385 PHE B C 1
ATOM 6273 O O . PHE B 1 385 ? 9.844 20.453 -1.653 1 90.56 385 PHE B O 1
ATOM 6280 N N . ASN B 1 386 ? 10.398 20.688 -3.744 1 91.94 386 ASN B N 1
ATOM 6281 C CA . ASN B 1 386 ? 9.109 20.859 -4.41 1 91.94 386 ASN B CA 1
ATOM 6282 C C . ASN B 1 386 ? 9.078 20.125 -5.754 1 91.94 386 ASN B C 1
ATOM 6284 O O . ASN B 1 386 ? 9.719 20.562 -6.715 1 91.94 386 ASN B O 1
ATOM 6288 N N . ILE B 1 387 ? 8.305 19.016 -5.777 1 94 387 ILE B N 1
ATOM 6289 C CA . ILE B 1 387 ? 8.43 18.094 -6.906 1 94 387 ILE B CA 1
ATOM 6290 C C . ILE B 1 387 ? 7.055 17.844 -7.52 1 94 387 ILE B C 1
ATOM 6292 O O . ILE B 1 387 ? 6.098 17.547 -6.805 1 94 387 ILE B O 1
ATOM 6296 N N . LYS B 1 388 ? 7.035 18 -8.797 1 96.56 388 LYS B N 1
ATOM 6297 C CA . LYS B 1 388 ? 5.848 17.594 -9.539 1 96.56 388 LYS B CA 1
ATOM 6298 C C . LYS B 1 388 ? 5.855 16.094 -9.828 1 96.56 388 LYS B C 1
ATOM 6300 O O . LYS B 1 388 ? 6.871 15.547 -10.266 1 96.56 388 LYS B O 1
ATOM 6305 N N . TYR B 1 389 ? 4.77 15.414 -9.508 1 97.81 389 TYR B N 1
ATOM 6306 C CA . TYR B 1 389 ? 4.648 14.008 -9.898 1 97.81 389 TYR B CA 1
ATOM 6307 C C . TYR B 1 389 ? 3.6 13.836 -10.984 1 97.81 389 TYR B C 1
ATOM 6309 O O . TYR B 1 389 ? 2.629 14.594 -11.055 1 97.81 389 TYR B O 1
ATOM 6317 N N . GLU B 1 390 ? 3.807 12.883 -11.836 1 97.56 390 GLU B N 1
ATOM 6318 C CA . GLU B 1 390 ? 2.889 12.5 -12.906 1 97.56 390 GLU B CA 1
ATOM 6319 C C . GLU B 1 390 ? 2.83 10.984 -13.062 1 97.56 390 GLU B C 1
ATOM 6321 O O . GLU B 1 390 ? 3.859 10.336 -13.25 1 97.56 390 GLU B O 1
ATOM 6326 N N . LEU B 1 391 ? 1.622 10.484 -12.953 1 96.81 391 LEU B N 1
ATOM 6327 C CA . LEU B 1 391 ? 1.436 9.055 -13.172 1 96.81 391 LEU B CA 1
ATOM 6328 C C . LEU B 1 391 ? 1.457 8.727 -14.664 1 96.81 391 LEU B C 1
ATOM 6330 O O . LEU B 1 391 ? 0.872 9.453 -15.469 1 96.81 391 LEU B O 1
ATOM 6334 N N . LEU B 1 392 ? 2.1 7.656 -14.922 1 95.25 392 LEU B N 1
ATOM 6335 C CA . LEU B 1 392 ? 2.322 7.301 -16.328 1 95.25 392 LEU B CA 1
ATOM 6336 C C . LEU B 1 392 ? 1.399 6.164 -16.75 1 95.25 392 LEU B C 1
ATOM 6338 O O . LEU B 1 392 ? 1.307 5.145 -16.062 1 95.25 392 LEU B O 1
ATOM 6342 N N . THR B 1 393 ? 0.732 6.277 -17.844 1 91 393 THR B N 1
ATOM 6343 C CA . THR B 1 393 ? -0.129 5.234 -18.391 1 91 393 THR B CA 1
ATOM 6344 C C . THR B 1 393 ? 0.582 4.473 -19.5 1 91 393 THR B C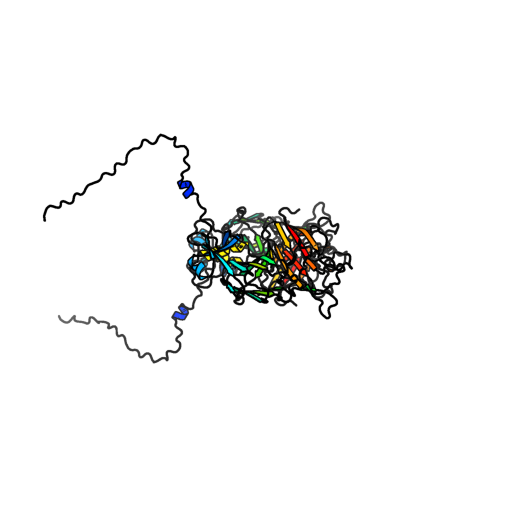 1
ATOM 6346 O O . THR B 1 393 ? 0.112 3.422 -19.938 1 91 393 THR B O 1
ATOM 6349 N N . LYS B 1 394 ? 1.627 4.965 -19.953 1 87 394 LYS B N 1
ATOM 6350 C CA . LYS B 1 394 ? 2.445 4.312 -20.969 1 87 394 LYS B CA 1
ATOM 6351 C C . LYS B 1 394 ? 3.871 4.094 -20.469 1 87 394 LYS B C 1
ATOM 6353 O O . LYS B 1 394 ? 4.551 5.051 -20.094 1 87 394 LYS B O 1
ATOM 6358 N N . CYS B 1 395 ? 4.105 2.824 -20.312 1 79.56 395 CYS B N 1
ATOM 6359 C CA . CYS B 1 395 ? 5.465 2.486 -19.906 1 79.56 395 CYS B CA 1
ATOM 6360 C C . CYS B 1 395 ? 6.152 1.619 -20.953 1 79.56 395 CYS B C 1
ATOM 6362 O O . CYS B 1 395 ? 5.5 0.833 -21.641 1 79.56 395 CYS B O 1
ATOM 6364 N N . THR B 1 396 ? 7.34 1.951 -21.484 1 63.5 396 THR B N 1
ATOM 6365 C CA . THR B 1 396 ? 8.055 1.25 -22.547 1 63.5 396 THR B CA 1
ATOM 6366 C C . THR B 1 396 ? 8.82 0.056 -21.984 1 63.5 396 THR B C 1
ATOM 6368 O O . THR B 1 396 ? 9.258 0.079 -20.828 1 63.5 396 THR B O 1
#

Organism: Phaedon cochleariae (NCBI:txid80249)

Sequence (792 aa):
MTKMMYRFLFLIFFAQRALAGFFEFSEVDDPLQSLWQNEKLEKKLTECRVLTKSGVKYGSCVPYGTCMLSGGAANGFCGILQTCCIYENTCGKESDTKVGYFEANEVTDGVTTCNYVIKLRNPNICQVRLDFVKFNLAPATMTLPQYATRQIYKCNDDRLKIVPNYFGIPELCGNNDKQHVYVHVNQTDGVTKGVQLQVTLADRNYNPHLPTASWKIKITQLQCPGEQKGFHLPKLDADQDVIQDFPQLAPLGTIQYFTEKTGYFRSFGFDGSIQKQQSYTYGQNYAIGFKRDINICGIQFTPDYINLPFDNYVRIYSDRDCKHYLYVPELYFEDQLTTLNSLVSKVCIRSAAPFKSYAPGPFYVNFNSMMTNFTTDTVDQKQGFNIKYELLTKCTMTKMMYRFLFLIFFAQRALAGFFEFSEVDDPLQSLWQNEKLEKKLTECRVLTKSGVKYGSCVPYGTCMLSGGAANGFCGILQTCCIYENTCGKESDTKVGYFEANEVTDGVTTCNYVIKLRNPNICQVRLDFVKFNLAPATMTLPQYATRQIYKCNDDRLKIVPNYFGIPELCGNNDKQHVYVHVNQTDGVTKGVQLQVTLADRNYNPHLPTASWKIKITQLQCPGEQKGFHLPKLDADQDVIQDFPQLAPLGTIQYFTEKTGYFRSFGFDGSIQKQQSYTYGQNYAIGFKRDINICGIQFTPDYINLPFDNYVRIYSDRDCKHYLYVPELYFEDQLTTLNSLVSKVCIRSAAPFKSYAPGPFYVNFNSMMTNFTTDTVDQKQGFNIKYELLTKCT

Foldseek 3Di:
DDDPDDDPPPVDPPPDPPPPPPPPPPCPVPPVVVVPVVPVQQQQDQKDWDQDPVGIDMAGWDAPVVLVVQPWDFDDHRGDRTTGTEAEDEFPDEDQGQKYKYWDPPPDLADFKGKYWHFHNAQQQFKKKKWWQWWAAFFWDWDADPPAPFTFTDDDAKWKDKPPDDQFDDTAHATDHGFMWMDGDHCVVVPDRTMMIMIGHHRCVVVVVTDDTITMIMMHTQGADDDHPDPDDPPPVVVSRNVVRVLVDDPPNATAEAEDQKDKDKAGNADVPDPPGGAHGAFTKGKHFYDDDPLFQKKKKWWPFAAFFFQPPPPDLALVGGQKWKFFAQKAFDPDPPPNPSRRRTDHDGDGGMIMHRDPDTGMIITHHHNGGDVRVPVPDGHMTMMMMGTHSDDD/DPDPDPCPPPPPPPPDDPPPDPPPPPPPVPVVVVVPPVPVQQQQDQKDWDQDPVGIDMAGWDAPVVLVVQPWDFDDHRGDRTTGTEAEDEFPDEDQGQKYKYWDPPPDLADFKGKYWHFHNAQQQFKKKKWWQWWAAFFWDWDQDPPAPFTFTDDDAKWKDKPPDDQFDDTAHATDHGFMWMDGDHCVVVPDRTMMIMIGHHRCVVVVVTDDTITMIMMHTQGADDDDPDPDDPPPVVVSRNVVRVLVDDDPNATAEAEDQKDKDKAGNADVPDPPGGAHGAFTKGKHFYDDDPLFQKKKKWWPFAAFFFQCPVVPPALVGGQKWKFFAQKAFDPDPPDNPSRRRTDHDGDGGMIMHRDPDTGMIITHHHNGGDPRVPVPDHHMTMMMMGTHSDDD

InterPro domains:
  IPR035914 Spermadhesin, CUB domain superfamily [G3DSA:2.60.120.290] (255-394)
  IPR058698 CUB domain, metazoa [PF26080] (251-391)

Solvent-accessible surface area (backbone atoms only — not comparable to full-atom values): 42620 Å² total; per-residue (Å²): 145,83,69,96,66,86,80,83,78,74,87,75,83,76,78,74,75,78,80,72,70,82,65,79,81,54,92,66,71,52,68,64,44,65,72,52,42,72,61,66,72,63,67,74,48,62,59,35,78,41,83,49,98,92,38,78,41,58,13,24,40,35,42,58,68,57,23,56,73,71,65,27,46,74,45,72,76,30,66,88,79,18,13,20,19,32,34,75,38,43,70,74,39,71,46,46,62,54,30,29,33,45,34,46,86,83,64,50,54,77,47,38,69,38,37,36,36,37,36,61,72,48,68,39,36,37,33,38,37,38,35,21,69,36,29,33,36,30,48,36,41,77,40,65,47,93,87,41,96,35,61,33,32,34,54,76,49,13,30,37,42,63,37,68,65,70,44,44,74,62,74,41,28,11,36,37,58,72,37,60,40,46,38,72,41,58,24,80,78,63,68,58,70,46,40,37,41,40,33,38,37,52,44,32,83,83,38,68,86,53,63,78,69,42,40,31,32,39,38,36,57,30,35,44,72,54,84,71,87,66,94,57,66,81,55,79,59,64,58,43,45,26,35,67,26,51,83,67,60,61,62,56,30,32,29,33,68,41,75,60,62,57,52,74,50,62,41,64,14,34,39,90,75,51,91,71,53,28,32,39,53,47,53,34,46,27,10,38,32,39,60,58,53,73,65,45,50,32,38,37,37,42,34,80,38,35,30,31,53,45,52,72,81,58,77,69,87,42,36,49,31,42,52,21,30,39,35,32,57,62,38,41,57,79,81,52,77,63,54,93,35,66,46,32,38,47,49,39,45,69,58,64,63,50,37,32,29,59,48,46,35,67,46,51,36,34,43,36,28,45,72,64,45,64,89,58,85,63,81,83,60,56,34,37,36,35,30,33,39,37,60,26,68,76,71,133,137,87,67,91,71,84,78,76,79,79,81,79,83,81,81,78,78,81,80,73,74,83,70,79,82,59,90,65,71,54,68,64,48,66,71,57,44,74,62,67,73,63,68,75,49,62,59,35,78,44,82,49,98,92,38,78,41,57,13,24,41,35,42,57,67,58,22,56,74,69,64,27,44,74,44,72,78,29,67,88,80,17,14,20,18,32,34,75,38,43,70,73,39,71,47,48,62,55,31,30,33,46,35,46,85,81,63,50,53,76,47,38,69,38,37,35,37,39,38,60,71,49,64,39,34,35,34,37,37,38,34,21,69,36,29,33,37,31,48,38,40,76,40,66,47,91,87,42,96,34,60,36,33,33,54,77,49,13,32,38,40,65,39,67,64,70,42,45,74,62,75,40,26,12,36,37,58,72,38,60,40,45,37,72,42,54,24,78,78,67,67,55,68,45,41,37,39,40,34,40,37,52,43,32,81,83,38,70,86,53,63,78,69,42,39,32,33,39,39,38,58,30,35,46,70,51,86,72,86,65,92,59,68,83,55,78,59,65,58,44,46,27,36,66,26,50,83,69,60,60,62,54,30,32,28,32,66,42,75,59,62,57,51,74,51,60,42,64,13,36,39,91,74,51,93,71,51,28,32,40,53,48,52,35,47,28,12,38,32,39,60,59,55,75,65,45,51,32,39,38,36,41,35,79,38,36,29,30,54,44,49,68,82,54,77,57,91,39,38,52,25,41,52,20,29,39,34,31,56,63,38,42,61,78,81,56,77,64,59,88,37,66,47,36,38,47,47,40,46,68,60,64,63,50,36,31,28,58,50,46,35,67,44,49,36,33,43,36,29,42,72,64,45,62,87,56,87,65,81,84,60,56,35,36,34,37,29,35,40,36,59,25,68,75,70,135